Protein AF-0000000081034372 (afdb_homodimer)

Radius of gyration: 77.87 Å; Cα contacts (8 Å, |Δi|>4): 1606; chains: 2; bounding box: 88×271×177 Å

Solvent-accessible surface area (backbone atoms only — not comparable to full-atom values): 68911 Å² total; per-residue (Å²): 138,77,78,71,79,77,71,83,74,69,74,86,67,78,78,75,66,68,78,82,70,77,75,64,72,77,88,56,77,57,43,97,55,67,61,86,57,54,38,74,32,33,38,64,47,96,86,67,38,64,43,69,39,65,67,51,48,59,56,42,48,29,30,71,85,30,41,19,25,27,42,26,40,42,35,48,60,92,70,53,63,37,56,59,60,30,41,73,84,39,79,63,82,72,51,47,79,69,59,68,54,95,58,84,67,60,67,45,28,31,35,40,45,42,70,24,91,88,42,78,66,29,28,31,33,36,35,46,45,35,44,58,58,88,48,93,42,71,68,48,42,52,50,47,49,52,54,48,37,51,49,58,71,66,22,15,18,39,35,42,45,44,71,38,70,91,44,70,68,58,56,57,62,50,42,44,59,58,45,33,63,66,38,29,48,73,71,69,52,90,84,59,74,75,85,67,64,78,61,45,77,65,35,26,26,38,34,40,33,21,33,58,36,83,75,85,70,95,55,55,54,46,55,50,52,52,48,54,47,56,69,56,30,56,79,94,43,33,59,52,49,53,46,48,47,47,41,25,72,46,68,44,42,45,69,23,40,51,50,50,91,54,73,86,51,59,61,48,54,76,76,49,58,72,83,74,36,32,64,65,16,52,52,39,50,50,51,49,48,50,47,37,70,71,70,53,50,41,62,28,55,48,50,42,80,88,65,50,73,42,74,28,28,60,48,54,44,50,52,40,48,47,44,38,40,51,26,48,62,72,70,43,57,33,32,58,52,57,35,42,53,49,48,52,53,48,52,50,51,40,29,46,55,54,10,52,50,46,16,53,53,42,30,47,60,60,52,65,74,61,71,79,21,51,43,56,71,60,46,47,52,23,48,46,53,11,50,44,44,18,50,50,42,28,50,42,43,31,45,74,72,69,35,34,84,50,40,64,71,50,45,58,61,48,42,52,52,51,46,52,52,51,50,50,53,50,51,51,34,42,52,45,2,39,51,48,27,48,52,51,49,53,54,48,44,49,70,59,52,56,60,68,70,74,31,62,36,71,64,16,38,50,55,47,54,52,36,49,51,50,48,56,50,56,56,62,67,54,79,69,31,27,72,30,33,60,59,40,50,51,50,46,38,63,71,50,49,50,60,49,50,54,54,23,44,54,45,17,55,52,46,45,52,49,52,52,51,50,52,52,49,51,55,52,53,50,50,51,49,48,38,51,50,35,39,52,53,44,49,53,57,46,51,53,51,52,50,54,50,51,54,53,47,52,52,50,52,52,50,49,52,54,51,50,52,50,53,51,51,53,50,52,53,53,49,51,54,52,53,52,53,48,53,52,56,55,50,53,50,49,52,50,52,49,48,53,47,45,52,45,42,49,50,37,39,55,48,36,56,57,50,36,88,70,67,72,98,93,91,89,82,84,90,96,89,96,101,91,86,99,70,89,38,112,76,138,79,76,69,78,77,72,84,75,72,75,87,69,80,76,76,66,69,77,82,70,78,76,64,72,78,89,57,75,57,43,96,56,66,59,86,58,54,38,74,33,34,39,64,47,97,86,68,38,64,42,70,40,64,68,50,48,59,55,40,48,30,29,69,84,30,41,19,27,26,40,26,41,42,35,47,62,92,71,53,62,37,57,59,60,29,42,74,84,39,78,62,80,72,52,49,78,70,59,67,56,94,56,84,67,60,68,43,28,30,36,38,46,44,71,25,92,86,42,78,68,29,30,32,35,38,34,46,44,33,45,58,58,88,46,90,41,71,68,48,41,52,50,47,46,51,53,48,39,51,48,58,70,67,22,16,18,38,34,42,44,44,71,37,71,92,43,70,68,59,57,56,61,50,42,45,58,59,46,32,64,69,36,31,46,73,73,70,50,90,84,59,74,74,84,67,64,78,59,45,78,65,34,26,25,36,35,41,33,23,33,56,37,82,75,85,70,93,56,56,52,48,55,49,51,53,49,55,46,56,70,54,28,71,66,94,44,32,61,51,48,53,46,48,46,47,42,25,71,44,68,43,43,45,69,23,41,51,50,52,91,54,71,84,49,57,61,48,52,74,77,48,56,72,84,74,38,31,64,64,18,53,51,39,49,51,50,49,49,51,46,37,70,72,72,53,52,40,62,29,56,50,51,42,77,90,64,50,74,42,75,29,29,59,49,54,44,48,52,42,49,47,44,38,39,52,26,47,64,70,70,43,57,32,34,58,52,58,35,44,53,51,47,51,52,46,50,51,51,41,29,46,55,54,10,50,50,46,15,52,54,42,31,48,60,62,52,65,76,61,73,78,22,51,43,54,68,59,47,48,52,23,48,47,50,11,50,43,45,17,50,50,43,28,49,42,42,32,45,76,70,68,35,34,83,50,41,62,73,52,44,59,61,50,42,53,52,50,46,52,52,51,51,49,51,50,52,51,33,42,52,43,2,39,52,48,26,49,51,49,49,53,54,48,46,49,69,59,52,57,61,70,68,74,30,64,36,69,64,16,39,49,55,46,54,50,36,51,53,49,47,53,50,57,56,62,67,54,80,69,29,28,72,29,33,60,59,40,50,51,51,45,38,64,72,49,48,50,59,51,51,54,54,24,44,52,44,16,55,53,44,44,52,48,51,52,52,52,51,52,49,50,54,52,52,49,51,51,51,46,39,50,51,34,40,51,53,45,50,52,54,49,52,53,51,51,51,54,50,52,54,54,48,51,52,51,52,52,50,49,52,53,52,50,52,50,52,51,52,54,51,49,53,54,50,52,54,54,52,52,54,47,52,53,56,52,52,54,48,51,53,52,50,50,50,51,48,52,52,44,45,48,45,43,51,50,43,43,52,84,35,75,83,95,80,85,92,89,92,91,72,88,78,88,80,87,90,83,79,63,80,88,87,84,134

Structure (mmCIF, N/CA/C/O backbone):
data_AF-0000000081034372-model_v1
#
loop_
_entity.id
_entity.type
_entity.pdbx_description
1 polymer 'Guanylate-binding protein 5-like isoform X1'
#
loop_
_atom_site.group_PDB
_atom_site.id
_atom_site.type_symbol
_atom_site.label_atom_id
_atom_site.label_alt_id
_atom_site.label_comp_id
_atom_site.label_asym_id
_atom_site.label_entity_id
_atom_site.label_seq_id
_atom_site.pdbx_PDB_ins_code
_atom_site.Cartn_x
_atom_site.Cartn_y
_atom_site.Cartn_z
_atom_site.occupancy
_atom_site.B_iso_or_equiv
_atom_site.auth_seq_id
_atom_site.auth_comp_id
_atom_site.auth_asym_id
_atom_site.auth_atom_id
_atom_site.pdbx_PDB_model_num
ATOM 1 N N . MET A 1 1 ? -43.062 -15.898 -23.016 1 20.08 1 MET A N 1
ATOM 2 C CA . MET A 1 1 ? -41.844 -15.211 -22.562 1 20.08 1 MET A CA 1
ATOM 3 C C . MET A 1 1 ? -41.312 -15.859 -21.297 1 20.08 1 MET A C 1
ATOM 5 O O . MET A 1 1 ? -41.688 -15.492 -20.188 1 20.08 1 MET A O 1
ATOM 9 N N . GLY A 1 2 ? -41.219 -16.984 -21.047 1 19.23 2 GLY A N 1
ATOM 10 C CA . GLY A 1 2 ? -41.375 -17.938 -19.984 1 19.23 2 GLY A CA 1
ATOM 11 C C . GLY A 1 2 ? -40.219 -17.969 -19.016 1 19.23 2 GLY A C 1
ATOM 12 O O . GLY A 1 2 ? -39.094 -17.578 -19.344 1 19.23 2 GLY A O 1
ATOM 13 N N . ARG A 1 3 ? -40.5 -17.938 -17.609 1 20.59 3 ARG A N 1
ATOM 14 C CA . ARG A 1 3 ? -39.938 -17.812 -16.281 1 20.59 3 ARG A CA 1
ATOM 15 C C . ARG A 1 3 ? -38.812 -18.859 -16.078 1 20.59 3 ARG A C 1
ATOM 17 O O . ARG A 1 3 ? -39.062 -20.062 -16.141 1 20.59 3 ARG A O 1
ATOM 24 N N . VAL A 1 4 ? -37.781 -18.578 -16.656 1 23.23 4 VAL A N 1
ATOM 25 C CA . VAL A 1 4 ? -36.781 -19.641 -16.719 1 23.23 4 VAL A CA 1
ATOM 26 C C . VAL A 1 4 ? -36.594 -20.266 -15.328 1 23.23 4 VAL A C 1
ATOM 28 O O . VAL A 1 4 ? -36.688 -19.578 -14.312 1 23.23 4 VAL A O 1
ATOM 31 N N . PRO A 1 5 ? -36.844 -21.438 -15.164 1 22.84 5 PRO A N 1
ATOM 32 C CA . PRO A 1 5 ? -37.031 -22.125 -13.891 1 22.84 5 PRO A CA 1
ATOM 33 C C . PRO A 1 5 ? -35.906 -21.828 -12.891 1 22.84 5 PRO A C 1
ATOM 35 O O . PRO A 1 5 ? -34.812 -21.469 -13.289 1 22.84 5 PRO A O 1
ATOM 38 N N . SER A 1 6 ? -36.219 -21.375 -11.688 1 19.83 6 SER A N 1
ATOM 39 C CA . SER A 1 6 ? -35.688 -20.781 -10.461 1 19.83 6 SER A CA 1
ATOM 40 C C . SER A 1 6 ? -34.562 -21.625 -9.883 1 19.83 6 SER A C 1
ATOM 42 O O . SER A 1 6 ? -34.719 -22.844 -9.68 1 19.83 6 SER A O 1
ATOM 44 N N . ARG A 1 7 ? -33.344 -21.469 -10.266 1 24.92 7 ARG A N 1
ATOM 45 C CA . ARG A 1 7 ? -32.188 -22.312 -9.984 1 24.92 7 ARG A CA 1
ATOM 46 C C . ARG A 1 7 ? -32.188 -22.766 -8.531 1 24.92 7 ARG A C 1
ATOM 48 O O . ARG A 1 7 ? -32.781 -22.125 -7.664 1 24.92 7 ARG A O 1
ATOM 55 N N . CYS A 1 8 ? -31.922 -23.953 -8.242 1 22.92 8 CYS A N 1
ATOM 56 C CA . CYS A 1 8 ? -32.156 -24.703 -7.012 1 22.92 8 CYS A CA 1
ATOM 57 C C . CYS A 1 8 ? -31.625 -23.938 -5.805 1 22.92 8 CYS A C 1
ATOM 59 O O . CYS A 1 8 ? -30.547 -23.344 -5.863 1 22.92 8 CYS A O 1
ATOM 61 N N . SER A 1 9 ? -32.375 -23.344 -4.906 1 22.89 9 SER A N 1
ATOM 62 C CA . SER A 1 9 ? -32.375 -22.578 -3.658 1 22.89 9 SER A CA 1
ATOM 63 C C . SER A 1 9 ? -31.516 -23.25 -2.604 1 22.89 9 SER A C 1
ATOM 65 O O . SER A 1 9 ? -31.969 -24.156 -1.9 1 22.89 9 SER A O 1
ATOM 67 N N . CYS A 1 10 ? -30.375 -23.844 -2.908 1 26.22 10 CYS A N 1
ATOM 68 C CA . CYS A 1 10 ? -29.844 -24.484 -1.714 1 26.22 10 CYS A CA 1
ATOM 69 C C . CYS A 1 10 ? -29.922 -23.562 -0.512 1 26.22 10 CYS A C 1
ATOM 71 O O . CYS A 1 10 ? -29.719 -22.344 -0.648 1 26.22 10 CYS A O 1
ATOM 73 N N . PRO A 1 11 ? -30.562 -23.828 0.553 1 25.7 11 PRO A N 1
ATOM 74 C CA . PRO A 1 11 ? -30.828 -22.875 1.634 1 25.7 11 PRO A CA 1
ATOM 75 C C . PRO A 1 11 ? -29.594 -22.062 2.02 1 25.7 11 PRO A C 1
ATOM 77 O O . PRO A 1 11 ? -28.469 -22.484 1.765 1 25.7 11 PRO A O 1
ATOM 80 N N . ARG A 1 12 ? -29.656 -20.812 2.275 1 28.42 12 ARG A N 1
ATOM 81 C CA . ARG A 1 12 ? -28.75 -19.75 2.674 1 28.42 12 ARG A CA 1
ATOM 82 C C . ARG A 1 12 ? -27.906 -20.172 3.873 1 28.42 12 ARG A C 1
ATOM 84 O O . ARG A 1 12 ? -28.344 -20.062 5.02 1 28.42 12 ARG A O 1
ATOM 91 N N . GLY A 1 13 ? -27.391 -21.406 3.959 1 26.64 13 GLY A N 1
ATOM 92 C CA . GLY A 1 13 ? -26.766 -21.984 5.141 1 26.64 13 GLY A CA 1
ATOM 93 C C . GLY A 1 13 ? -25.891 -21.016 5.902 1 26.64 13 GLY A C 1
ATOM 94 O O . GLY A 1 13 ? -25.5 -19.984 5.363 1 26.64 13 GLY A O 1
ATOM 95 N N . GLY A 1 14 ? -25.938 -21 7.34 1 28.94 14 GLY A N 1
ATOM 96 C CA . GLY A 1 14 ? -25.281 -20.156 8.32 1 28.94 14 GLY A CA 1
ATOM 97 C C . GLY A 1 14 ? -23.812 -19.891 7.996 1 28.94 14 GLY A C 1
ATOM 98 O O . GLY A 1 14 ? -23.109 -20.781 7.523 1 28.94 14 GLY A O 1
ATOM 99 N N . ILE A 1 15 ? -23.5 -18.75 7.609 1 30.97 15 ILE A N 1
ATOM 100 C CA . ILE A 1 15 ? -22.156 -18.234 7.398 1 30.97 15 ILE A CA 1
ATOM 101 C C . ILE A 1 15 ? -21.219 -18.766 8.484 1 30.97 15 ILE A C 1
ATOM 103 O O . ILE A 1 15 ? -21.359 -18.422 9.664 1 30.97 15 ILE A O 1
ATOM 107 N N . TYR A 1 16 ? -21 -20 8.531 1 31.12 16 TYR A N 1
ATOM 108 C CA . TYR A 1 16 ? -20 -20.531 9.461 1 31.12 16 TYR A CA 1
ATOM 109 C C . TYR A 1 16 ? -18.828 -19.562 9.586 1 31.12 16 TYR A C 1
ATOM 111 O O . TYR A 1 16 ? -18.188 -19.203 8.594 1 31.12 16 TYR A O 1
ATOM 119 N N . SER A 1 17 ? -18.969 -18.609 10.43 1 37 17 SER A N 1
ATOM 120 C CA . SER A 1 17 ? -17.812 -17.812 10.852 1 37 17 SER A CA 1
ATOM 121 C C . SER A 1 17 ? -16.703 -18.719 11.406 1 37 17 SER A C 1
ATOM 123 O O . SER A 1 17 ? -16.922 -19.453 12.359 1 37 17 SER A O 1
ATOM 125 N N . PRO A 1 18 ? -15.875 -19.062 10.664 1 44.81 18 PRO A N 1
ATOM 126 C CA . PRO A 1 18 ? -14.812 -19.859 11.273 1 44.81 18 PRO A CA 1
ATOM 127 C C . PRO A 1 18 ? -14.414 -19.344 12.656 1 44.81 18 PRO A C 1
ATOM 129 O O . PRO A 1 18 ? -14.57 -18.156 12.945 1 44.81 18 PRO A O 1
ATOM 132 N N . PRO A 1 19 ? -14.445 -20.109 13.617 1 47.22 19 PRO A N 1
ATOM 133 C CA . PRO A 1 19 ? -14.016 -19.688 14.945 1 47.22 19 PRO A CA 1
ATOM 134 C C . PRO A 1 19 ? -12.758 -18.828 14.914 1 47.22 19 PRO A C 1
ATOM 136 O O . PRO A 1 19 ? -11.906 -19 14.039 1 47.22 19 PRO A O 1
ATOM 139 N N . SER A 1 20 ? -12.852 -17.641 15.461 1 51.72 20 SER A N 1
ATOM 140 C CA . SER A 1 20 ? -11.781 -16.641 15.539 1 51.72 20 SER A CA 1
ATOM 141 C C . SER A 1 20 ? -10.516 -17.25 16.141 1 51.72 20 SER A C 1
ATOM 143 O O . SER A 1 20 ? -10.562 -17.844 17.219 1 51.72 20 SER A O 1
ATOM 145 N N . LEU A 1 21 ? -9.562 -17.594 15.414 1 59.47 21 LEU A N 1
ATOM 146 C CA . LEU A 1 21 ? -8.273 -18.062 15.898 1 59.47 21 LEU A CA 1
ATOM 147 C C . LEU A 1 21 ? -7.633 -17.031 16.828 1 59.47 21 LEU A C 1
ATOM 149 O O . LEU A 1 21 ? -7.93 -15.836 16.75 1 59.47 21 LEU A O 1
ATOM 153 N N . PRO A 1 22 ? -6.992 -17.453 17.875 1 59.59 22 PRO A N 1
ATOM 154 C CA . PRO A 1 22 ? -6.277 -16.531 18.766 1 59.59 22 PRO A CA 1
ATOM 155 C C . PRO A 1 22 ? -5.367 -15.57 18 1 59.59 22 PRO A C 1
ATOM 157 O O . PRO A 1 22 ? -4.961 -15.867 16.859 1 59.59 22 PRO A O 1
ATOM 160 N N . PRO A 1 23 ? -5.254 -14.43 18.531 1 60.47 23 PRO A N 1
ATOM 161 C CA . PRO A 1 23 ? -4.363 -13.469 17.875 1 60.47 23 PRO A CA 1
ATOM 162 C C . PRO A 1 23 ? -2.934 -13.984 17.734 1 60.47 23 PRO A C 1
ATOM 164 O O . PRO A 1 23 ? -2.48 -14.773 18.562 1 60.47 23 PRO A O 1
ATOM 167 N N . PRO A 1 24 ? -2.352 -13.672 16.625 1 60.91 24 PRO A N 1
ATOM 168 C CA . PRO A 1 24 ? -0.96 -14.102 16.453 1 60.91 24 PRO A CA 1
ATOM 169 C C . PRO A 1 24 ? -0.045 -13.586 17.562 1 60.91 24 PRO A C 1
ATOM 171 O O . PRO A 1 24 ? -0.289 -12.508 18.125 1 60.91 24 PRO A O 1
ATOM 174 N N . PRO A 1 25 ? 0.752 -14.453 18.062 1 55.88 25 PRO A N 1
ATOM 175 C CA . PRO A 1 25 ? 1.677 -13.992 19.094 1 55.88 25 PRO A CA 1
ATOM 176 C C . PRO A 1 25 ? 2.539 -12.812 18.641 1 55.88 25 PRO A C 1
ATOM 178 O O . PRO A 1 25 ? 2.717 -12.609 17.438 1 55.88 25 PRO A O 1
ATOM 181 N N . SER A 1 26 ? 2.811 -11.953 19.547 1 52.22 26 SER A N 1
ATOM 182 C CA . SER A 1 26 ? 3.672 -10.812 19.266 1 52.22 26 SER A CA 1
ATOM 183 C C . SER A 1 26 ? 4.973 -11.25 18.594 1 52.22 26 SER A C 1
ATOM 185 O O . SER A 1 26 ? 5.496 -12.328 18.906 1 52.22 26 SER A O 1
ATOM 187 N N . VAL A 1 27 ? 5.359 -10.711 17.453 1 51.19 27 VAL A N 1
ATOM 188 C CA . VAL A 1 27 ? 6.527 -11.031 16.641 1 51.19 27 VAL A CA 1
ATOM 189 C C . VAL A 1 27 ? 7.785 -11.016 17.5 1 51.19 27 VAL A C 1
ATOM 191 O O . VAL A 1 27 ? 8.195 -9.961 18 1 51.19 27 VAL A O 1
ATOM 194 N N . ILE A 1 28 ? 8.18 -12.125 18.203 1 50.69 28 ILE A N 1
ATOM 195 C CA . ILE A 1 28 ? 9.484 -12.227 18.828 1 50.69 28 ILE A CA 1
ATOM 196 C C . ILE A 1 28 ? 10.523 -12.672 17.812 1 50.69 28 ILE A C 1
ATOM 198 O O . ILE A 1 28 ? 10.258 -13.547 16.984 1 50.69 28 ILE A O 1
ATOM 202 N N . PRO A 1 29 ? 11.555 -11.875 17.562 1 51.88 29 PRO A N 1
ATOM 203 C CA . PRO A 1 29 ? 12.594 -12.312 16.625 1 51.88 29 PRO A CA 1
ATOM 204 C C . PRO A 1 29 ? 13.008 -13.766 16.844 1 51.88 29 PRO A C 1
ATOM 206 O O . PRO A 1 29 ? 13.094 -14.227 17.984 1 51.88 29 PRO A O 1
ATOM 209 N N . ALA A 1 30 ? 12.93 -14.617 15.836 1 52.94 30 ALA A N 1
ATOM 210 C CA . ALA A 1 30 ? 13.336 -16.016 15.859 1 52.94 30 ALA A CA 1
ATOM 211 C C . ALA A 1 30 ? 14.672 -16.188 16.562 1 52.94 30 ALA A C 1
ATOM 213 O O . ALA A 1 30 ? 15.672 -15.57 16.188 1 52.94 30 ALA A O 1
ATOM 214 N N . THR A 1 31 ? 14.758 -16.344 17.891 1 52.16 31 THR A N 1
ATOM 215 C CA . THR A 1 31 ? 15.992 -16.781 18.531 1 52.16 31 THR A CA 1
ATOM 216 C C . THR A 1 31 ? 16.312 -18.219 18.172 1 52.16 31 THR A C 1
ATOM 218 O O . THR A 1 31 ? 15.43 -18.969 17.75 1 52.16 31 THR A O 1
ATOM 221 N N . ALA A 1 32 ? 17.609 -18.625 18.016 1 56.28 32 ALA A N 1
ATOM 222 C CA . ALA A 1 32 ? 18.219 -19.938 17.797 1 56.28 32 ALA A CA 1
ATOM 223 C C . ALA A 1 32 ? 17.641 -20.984 18.75 1 56.28 32 ALA A C 1
ATOM 225 O O . ALA A 1 32 ? 18.375 -21.844 19.25 1 56.28 32 ALA A O 1
ATOM 226 N N . ALA A 1 33 ? 16.375 -20.859 19.125 1 63.19 33 ALA A N 1
ATOM 227 C CA . ALA A 1 33 ? 15.906 -21.719 20.203 1 63.19 33 ALA A CA 1
ATOM 228 C C . ALA A 1 33 ? 15.477 -23.078 19.688 1 63.19 33 ALA A C 1
ATOM 230 O O . ALA A 1 33 ? 15.117 -23.219 18.5 1 63.19 33 ALA A O 1
ATOM 231 N N . THR A 1 34 ? 15.992 -24.078 20.297 1 70.69 34 THR A N 1
ATOM 232 C CA . THR A 1 34 ? 15.602 -25.469 20.078 1 70.69 34 THR A CA 1
ATOM 233 C C . THR A 1 34 ? 14.625 -25.938 21.156 1 70.69 34 THR A C 1
ATOM 235 O O . THR A 1 34 ? 14.719 -25.5 22.312 1 70.69 34 THR A O 1
ATOM 238 N N . MET A 1 35 ? 13.586 -26.578 20.797 1 84.25 35 MET A N 1
ATOM 239 C CA . MET A 1 35 ? 12.703 -27.219 21.766 1 84.25 35 MET A CA 1
ATOM 240 C C . MET A 1 35 ? 13.414 -28.375 22.469 1 84.25 35 MET A C 1
ATOM 242 O O . MET A 1 35 ? 13.656 -29.422 21.859 1 84.25 35 MET A O 1
ATOM 246 N N . GLU A 1 36 ? 13.75 -28.234 23.688 1 81.25 36 GLU A N 1
ATOM 247 C CA . GLU A 1 36 ? 14.594 -29.188 24.422 1 81.25 36 GLU A CA 1
ATOM 248 C C . GLU A 1 36 ? 13.812 -30.438 24.781 1 81.25 36 GLU A C 1
ATOM 250 O O . GLU A 1 36 ? 14.375 -31.547 24.828 1 81.25 36 GLU A O 1
ATOM 255 N N . LYS A 1 37 ? 12.516 -30.25 25.109 1 88.44 37 LYS A N 1
ATOM 256 C CA . LYS A 1 37 ? 11.703 -31.391 25.531 1 88.44 37 LYS A CA 1
ATOM 257 C C . LYS A 1 37 ? 10.344 -31.375 24.844 1 88.44 37 LYS A C 1
ATOM 259 O O . LYS A 1 37 ? 9.852 -30.312 24.438 1 88.44 37 LYS A O 1
ATOM 264 N N . PRO A 1 38 ? 9.781 -32.625 24.781 1 92.31 38 PRO A N 1
ATOM 265 C CA . PRO A 1 38 ? 8.422 -32.656 24.25 1 92.31 38 PRO A CA 1
ATOM 266 C C . PRO A 1 38 ? 7.414 -31.938 25.125 1 92.31 38 PRO A C 1
ATOM 268 O O . PRO A 1 38 ? 7.594 -31.859 26.344 1 92.31 38 PRO A O 1
ATOM 271 N N . LEU A 1 39 ? 6.395 -31.406 24.469 1 92.25 39 LEU A N 1
ATOM 272 C CA . LEU A 1 39 ? 5.34 -30.688 25.172 1 92.25 39 LEU A CA 1
ATOM 273 C C . LEU A 1 39 ? 3.98 -31.344 24.922 1 92.25 39 LEU A C 1
ATOM 275 O O . LEU A 1 39 ? 3.771 -31.969 23.891 1 92.25 39 LEU A O 1
ATOM 279 N N . HIS A 1 40 ? 3.146 -31.141 25.969 1 92.56 40 HIS A N 1
ATOM 280 C CA . HIS A 1 40 ? 1.77 -31.594 25.797 1 92.56 40 HIS A CA 1
ATOM 281 C C . HIS A 1 40 ? 1.008 -30.688 24.828 1 92.56 40 HIS A C 1
ATOM 283 O O . HIS A 1 40 ? 0.708 -29.547 25.156 1 92.56 40 HIS A O 1
ATOM 289 N N . PHE A 1 41 ? 0.677 -31.203 23.672 1 93.75 41 PHE A N 1
ATOM 290 C CA . PHE A 1 41 ? 0.154 -30.391 22.578 1 93.75 41 PHE A CA 1
ATOM 291 C C . PHE A 1 41 ? -1.37 -30.359 22.609 1 93.75 41 PHE A C 1
ATOM 293 O O . PHE A 1 41 ? -1.973 -29.281 22.688 1 93.75 41 PHE A O 1
ATOM 300 N N . ILE A 1 42 ? -1.955 -31.484 22.562 1 93.56 42 ILE A N 1
ATOM 301 C CA . ILE A 1 42 ? -3.408 -31.594 22.625 1 93.56 42 ILE A CA 1
ATOM 302 C C . ILE A 1 42 ? -3.818 -32.469 23.812 1 93.56 42 ILE A C 1
ATOM 304 O O . ILE A 1 42 ? -3.439 -33.625 23.906 1 93.56 42 ILE A O 1
ATOM 308 N N . ARG A 1 43 ? -4.617 -31.875 24.672 1 89.88 43 ARG A N 1
ATOM 309 C CA . ARG A 1 43 ? -5.117 -32.562 25.859 1 89.88 43 ARG A CA 1
ATOM 310 C C . ARG A 1 43 ? -6.641 -32.625 25.875 1 89.88 43 ARG A C 1
ATOM 312 O O . ARG A 1 43 ? -7.289 -31.875 25.125 1 89.88 43 ARG A O 1
ATOM 319 N N . SER A 1 44 ? -7.105 -33.594 26.594 1 86.56 44 SER A N 1
ATOM 320 C CA . SER A 1 44 ? -8.547 -33.625 26.828 1 86.56 44 SER A CA 1
ATOM 321 C C . SER A 1 44 ? -8.883 -33.031 28.203 1 86.56 44 SER A C 1
ATOM 323 O O . SER A 1 44 ? -8.203 -33.312 29.188 1 86.56 44 SER A O 1
ATOM 325 N N . ASP A 1 45 ? -9.828 -32.188 28.109 1 82.69 45 ASP A N 1
ATOM 326 C CA . ASP A 1 45 ? -10.227 -31.609 29.391 1 82.69 45 ASP A CA 1
ATOM 327 C C . ASP A 1 45 ? -11.227 -32.5 30.109 1 82.69 45 ASP A C 1
ATOM 329 O O . ASP A 1 45 ? -11.484 -33.625 29.672 1 82.69 45 ASP A O 1
ATOM 333 N N . ALA A 1 46 ? -11.695 -32.031 31.234 1 78.38 46 ALA A N 1
ATOM 334 C CA . ALA A 1 46 ? -12.586 -32.812 32.094 1 78.38 46 ALA A CA 1
ATOM 335 C C . ALA A 1 46 ? -13.891 -33.125 31.391 1 78.38 46 ALA A C 1
ATOM 337 O O . ALA A 1 46 ? -14.508 -34.156 31.672 1 78.38 46 ALA A O 1
ATOM 338 N N . ASP A 1 47 ? -14.305 -32.375 30.406 1 80.12 47 ASP A N 1
ATOM 339 C CA . ASP A 1 47 ? -15.555 -32.562 29.688 1 80.12 47 ASP A CA 1
ATOM 340 C C . ASP A 1 47 ? -15.336 -33.406 28.422 1 80.12 47 ASP A C 1
ATOM 342 O O . ASP A 1 47 ? -16.266 -33.625 27.641 1 80.12 47 ASP A O 1
ATOM 346 N N . GLY A 1 48 ? -14.094 -33.812 28.25 1 78.12 48 GLY A N 1
ATOM 347 C CA . GLY A 1 48 ? -13.789 -34.625 27.094 1 78.12 48 GLY A CA 1
ATOM 348 C C . GLY A 1 48 ? -13.461 -33.812 25.859 1 78.12 48 GLY A C 1
ATOM 349 O O . GLY A 1 48 ? -13.344 -34.375 24.75 1 78.12 48 GLY A O 1
ATOM 350 N N . LYS A 1 49 ? -13.383 -32.531 26.062 1 87.12 49 LYS A N 1
ATOM 351 C CA . LYS A 1 49 ? -13.055 -31.656 24.938 1 87.12 49 LYS A CA 1
ATOM 352 C C . LYS A 1 49 ? -11.539 -31.547 24.75 1 87.12 49 LYS A C 1
ATOM 354 O O . LYS A 1 49 ? -10.789 -31.578 25.734 1 87.12 49 LYS A O 1
ATOM 359 N N . PHE A 1 50 ? -11.156 -31.469 23.484 1 90.88 50 PHE A N 1
ATOM 360 C CA . PHE A 1 50 ? -9.742 -31.312 23.188 1 90.88 50 PHE A CA 1
ATOM 361 C C . PHE A 1 50 ? -9.312 -29.859 23.344 1 90.88 50 PHE A C 1
ATOM 363 O O . PHE A 1 50 ? -10.07 -28.938 23.031 1 90.88 50 PHE A O 1
ATOM 370 N N . VAL A 1 51 ? -8.148 -29.656 23.891 1 91.38 51 VAL A N 1
ATOM 371 C CA . VAL A 1 51 ? -7.586 -28.312 24.062 1 91.38 51 VAL A CA 1
ATOM 372 C C . VAL A 1 51 ? -6.141 -28.297 23.562 1 91.38 51 VAL A C 1
ATOM 374 O O . VAL A 1 51 ? -5.336 -29.156 23.938 1 91.38 51 VAL A O 1
ATOM 377 N N . VAL A 1 52 ? -5.891 -27.359 22.656 1 92.19 52 VAL A N 1
ATOM 378 C CA . VAL A 1 52 ? -4.512 -27.156 22.234 1 92.19 52 VAL A CA 1
ATOM 379 C C . VAL A 1 52 ? -3.785 -26.266 23.234 1 92.19 52 VAL A C 1
ATOM 381 O O . VAL A 1 52 ? -4.273 -25.188 23.594 1 92.19 52 VAL A O 1
ATOM 384 N N . ASP A 1 53 ? -2.699 -26.703 2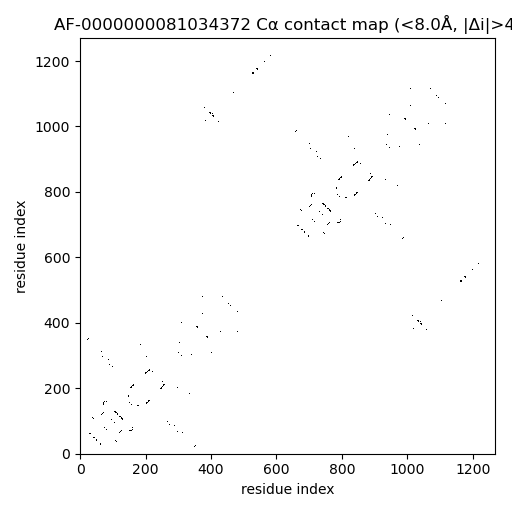3.688 1 89.81 53 ASP A N 1
ATOM 385 C CA . ASP A 1 53 ? -1.929 -25.953 24.672 1 89.81 53 ASP A CA 1
ATOM 386 C C . ASP A 1 53 ? -1.269 -24.719 24.031 1 89.81 53 ASP A C 1
ATOM 388 O O . ASP A 1 53 ? -0.432 -24.859 23.141 1 89.81 53 ASP A O 1
ATOM 392 N N . GLU A 1 54 ? -1.477 -23.609 24.578 1 84.5 54 GLU A N 1
ATOM 393 C CA . GLU A 1 54 ? -0.992 -22.344 24.031 1 84.5 54 GLU A CA 1
ATOM 394 C C . GLU A 1 54 ? 0.519 -22.219 24.203 1 84.5 54 GLU A C 1
ATOM 396 O O . GLU A 1 54 ? 1.179 -21.516 23.438 1 84.5 54 GLU A O 1
ATOM 401 N N . SER A 1 55 ? 1.015 -22.891 25.203 1 84.94 55 SER A N 1
ATOM 402 C CA . SER A 1 55 ? 2.451 -22.828 25.453 1 84.94 55 SER A CA 1
ATOM 403 C C . SER A 1 55 ? 3.242 -23.406 24.281 1 84.94 55 SER A C 1
ATOM 405 O O . SER A 1 55 ? 4.379 -23 24.031 1 84.94 55 SER A O 1
ATOM 407 N N . VAL A 1 56 ? 2.613 -24.312 23.594 1 87.94 56 VAL A N 1
ATOM 408 C CA . VAL A 1 56 ? 3.275 -24.922 22.453 1 87.94 56 VAL A CA 1
ATOM 409 C C . VAL A 1 56 ? 3.459 -23.891 21.344 1 87.94 56 VAL A C 1
ATOM 411 O O . VAL A 1 56 ? 4.527 -23.812 20.734 1 87.94 56 VAL A O 1
ATOM 414 N N . ALA A 1 57 ? 2.441 -23.109 21.141 1 83.5 57 ALA A N 1
ATOM 415 C CA . ALA A 1 57 ? 2.504 -22.078 20.109 1 83.5 57 ALA A CA 1
ATOM 416 C C . ALA A 1 57 ? 3.594 -21.062 20.422 1 83.5 57 ALA A C 1
ATOM 418 O O . ALA A 1 57 ? 4.332 -20.641 19.531 1 83.5 57 ALA A O 1
ATOM 419 N N . THR A 1 58 ? 3.688 -20.734 21.656 1 82.12 58 THR A N 1
ATOM 420 C CA . THR A 1 58 ? 4.672 -19.75 22.094 1 82.12 58 THR A CA 1
ATOM 421 C C . THR A 1 58 ? 6.09 -20.25 21.859 1 82.12 58 THR A C 1
ATOM 423 O O . THR A 1 58 ? 6.961 -19.5 21.422 1 82.12 58 THR A O 1
ATOM 426 N N . GLN A 1 59 ? 6.25 -21.5 22.156 1 84.38 59 GLN A N 1
ATOM 427 C CA . GLN A 1 59 ? 7.574 -22.094 21.984 1 84.38 59 GLN A CA 1
ATOM 428 C C . GLN A 1 59 ? 7.914 -22.25 20.5 1 84.38 59 GLN A C 1
ATOM 430 O O . GLN A 1 59 ? 9.062 -22.031 20.094 1 84.38 59 GLN A O 1
ATOM 435 N N . LEU A 1 60 ? 6.934 -22.594 19.766 1 85.69 60 LEU A N 1
ATOM 436 C CA . LEU A 1 60 ? 7.156 -22.797 18.328 1 85.69 60 LEU A CA 1
ATOM 437 C C . LEU A 1 60 ? 7.422 -21.469 17.641 1 85.69 60 LEU A C 1
ATOM 439 O O . LEU A 1 60 ? 8.117 -21.422 16.625 1 85.69 60 LEU A O 1
ATOM 443 N N . ALA A 1 61 ? 6.848 -20.422 18.172 1 76.56 61 ALA A N 1
ATOM 444 C CA . ALA A 1 61 ? 7.035 -19.078 17.609 1 76.56 61 ALA A CA 1
ATOM 445 C C . ALA A 1 61 ? 8.492 -18.641 17.719 1 76.56 61 ALA A C 1
ATOM 447 O O . ALA A 1 61 ? 8.938 -17.766 16.969 1 76.56 61 ALA A O 1
ATOM 448 N N . LEU A 1 62 ? 9.18 -19.266 18.641 1 76.5 62 LEU A N 1
ATOM 449 C CA . LEU A 1 62 ? 10.57 -18.906 18.859 1 76.5 62 LEU A CA 1
ATOM 450 C C . LEU A 1 62 ? 11.492 -19.641 17.891 1 76.5 62 LEU A C 1
ATOM 452 O O . LEU A 1 62 ? 12.672 -19.297 17.766 1 76.5 62 LEU A O 1
ATOM 456 N N . LEU A 1 63 ? 10.922 -20.562 17.188 1 76.44 63 LEU A N 1
ATOM 457 C CA . LEU A 1 63 ? 11.719 -21.344 16.25 1 76.44 63 LEU A CA 1
ATOM 458 C C . LEU A 1 63 ? 11.82 -20.656 14.898 1 76.44 63 LEU A C 1
ATOM 460 O O . LEU A 1 63 ? 10.938 -19.891 14.523 1 76.44 63 LEU A O 1
ATOM 464 N N . PRO A 1 64 ? 13.016 -20.875 14.195 1 75 64 PRO A N 1
ATOM 465 C CA . PRO A 1 64 ? 13.125 -20.297 12.852 1 75 64 PRO A CA 1
ATOM 466 C C . PRO A 1 64 ? 11.992 -20.75 11.93 1 75 64 PRO A C 1
ATOM 468 O O . PRO A 1 64 ? 11.477 -21.859 12.07 1 75 64 PRO A O 1
ATOM 471 N N . GLU A 1 65 ? 11.711 -19.891 11.047 1 76.44 65 GLU A N 1
ATOM 472 C CA . GLU A 1 65 ? 10.633 -20.203 10.109 1 76.44 65 GLU A CA 1
ATOM 473 C C . GLU A 1 65 ? 11.094 -21.188 9.047 1 76.44 65 GLU A C 1
ATOM 475 O O . GLU A 1 65 ? 12.281 -21.25 8.719 1 76.44 65 GLU A O 1
ATOM 480 N N . GLY A 1 66 ? 10.258 -22.062 8.648 1 85.12 66 GLY A N 1
ATOM 481 C CA . GLY A 1 66 ? 10.469 -23.078 7.629 1 85.12 66 GLY A CA 1
ATOM 482 C C . GLY A 1 66 ? 9.32 -24.062 7.512 1 85.12 66 GLY A C 1
ATOM 483 O O . GLY A 1 66 ? 8.445 -24.094 8.375 1 85.12 66 GLY A O 1
ATOM 484 N N . PRO A 1 67 ? 9.398 -24.781 6.43 1 91.69 67 PRO A N 1
ATOM 485 C CA . PRO A 1 67 ? 8.32 -25.766 6.266 1 91.69 67 PRO A CA 1
ATOM 486 C C . PRO A 1 67 ? 8.32 -26.844 7.355 1 91.69 67 PRO A C 1
ATOM 488 O O . PRO A 1 67 ? 9.391 -27.328 7.73 1 91.69 67 PRO A O 1
ATOM 491 N N . ALA A 1 68 ? 7.223 -27.125 7.871 1 93.69 68 ALA A N 1
ATOM 492 C CA . ALA A 1 68 ? 7.074 -28.141 8.906 1 93.69 68 ALA A CA 1
ATOM 493 C C . ALA A 1 68 ? 6.855 -29.531 8.289 1 93.69 68 ALA A C 1
ATOM 495 O O . ALA A 1 68 ? 5.918 -29.719 7.512 1 93.69 68 ALA A O 1
ATOM 496 N N . GLU A 1 69 ? 7.711 -30.406 8.555 1 95.31 69 GLU A N 1
ATOM 497 C CA . GLU A 1 69 ? 7.512 -31.812 8.242 1 95.31 69 GLU A CA 1
ATOM 498 C C . GLU A 1 69 ? 7.035 -32.594 9.461 1 95.31 69 GLU A C 1
ATOM 500 O O . GLU A 1 69 ? 7.785 -32.781 10.422 1 95.31 69 GLU A O 1
ATOM 505 N N . VAL A 1 70 ? 5.824 -33.094 9.414 1 96 70 VAL A N 1
ATOM 506 C CA . VAL A 1 70 ? 5.16 -33.594 10.609 1 96 70 VAL A CA 1
ATOM 507 C C . VAL A 1 70 ? 5.102 -35.125 10.547 1 96 70 VAL A C 1
ATOM 509 O O . VAL A 1 70 ? 4.469 -35.688 9.656 1 96 70 VAL A O 1
ATOM 512 N N . VAL A 1 71 ? 5.703 -35.781 11.484 1 96.75 71 VAL A N 1
ATOM 513 C CA . VAL A 1 71 ? 5.668 -37.219 11.633 1 96.75 71 VAL A CA 1
ATOM 514 C C . VAL A 1 71 ? 4.879 -37.594 12.883 1 96.75 71 VAL A C 1
ATOM 516 O O . VAL A 1 71 ? 5.223 -37.156 13.992 1 96.75 71 VAL A O 1
ATOM 519 N N . ALA A 1 72 ? 3.875 -38.312 12.695 1 95.38 72 ALA A N 1
ATOM 520 C CA . ALA A 1 72 ? 3.062 -38.781 13.82 1 95.38 72 ALA A CA 1
ATOM 521 C C . ALA A 1 72 ? 3.121 -40.281 13.961 1 95.38 72 ALA A C 1
ATOM 523 O O . ALA A 1 72 ? 3.195 -41 12.961 1 95.38 72 ALA A O 1
ATOM 524 N N . ILE A 1 73 ? 3.1 -40.75 15.18 1 94.62 73 ILE A N 1
ATOM 525 C CA . ILE A 1 73 ? 3.086 -42.188 15.414 1 94.62 73 ILE A CA 1
ATOM 526 C C . ILE A 1 73 ? 1.789 -42.594 16.109 1 94.62 73 ILE A C 1
ATOM 528 O O . ILE A 1 73 ? 1.35 -41.938 17.047 1 94.62 73 ILE A O 1
ATOM 532 N N . ILE A 1 74 ? 1.165 -43.594 15.602 1 90.19 74 ILE A N 1
ATOM 533 C CA . ILE A 1 74 ? -0.065 -44.125 16.172 1 90.19 74 ILE A CA 1
ATOM 534 C C . ILE A 1 74 ? 0.063 -45.625 16.359 1 90.19 74 ILE A C 1
ATOM 536 O O . ILE A 1 74 ? 0.939 -46.25 15.766 1 90.19 74 ILE A O 1
ATOM 540 N N . GLY A 1 75 ? -0.812 -46.219 17.219 1 88.25 75 GLY A N 1
ATOM 541 C CA . GLY A 1 75 ? -0.802 -47.625 17.531 1 88.25 75 GLY A CA 1
ATOM 542 C C . GLY A 1 75 ? -1.26 -47.938 18.938 1 88.25 75 GLY A C 1
ATOM 543 O O . GLY A 1 75 ? -1.637 -47.031 19.688 1 88.25 75 GLY A O 1
ATOM 544 N N . SER A 1 76 ? -1.159 -49.188 19.219 1 84.19 76 SER A N 1
ATOM 545 C CA . SER A 1 76 ? -1.62 -49.625 20.516 1 84.19 76 SER A CA 1
ATOM 546 C C . SER A 1 76 ? -0.683 -49.156 21.625 1 84.19 76 SER A C 1
ATOM 548 O O . SER A 1 76 ? 0.488 -48.875 21.375 1 84.19 76 SER A O 1
ATOM 550 N N . SER A 1 77 ? -1.235 -49.125 22.875 1 82.06 77 SER A N 1
ATOM 551 C CA . SER A 1 77 ? -0.455 -48.656 24.031 1 82.06 77 SER A CA 1
ATOM 552 C C . SER A 1 77 ? 0.63 -49.656 24.391 1 82.06 77 SER A C 1
ATOM 554 O O . SER A 1 77 ? 0.454 -50.875 24.203 1 82.06 77 SER A O 1
ATOM 556 N N . ARG A 1 78 ? 1.725 -49.125 24.812 1 79.19 78 ARG A N 1
ATOM 557 C CA . ARG A 1 78 ? 2.83 -49.906 25.375 1 79.19 78 ARG A CA 1
ATOM 558 C C . ARG A 1 78 ? 3.488 -50.781 24.312 1 79.19 78 ARG A C 1
ATOM 560 O O . ARG A 1 78 ? 3.807 -51.938 24.562 1 79.19 78 ARG A O 1
ATOM 567 N N . THR A 1 79 ? 3.576 -50.25 23.156 1 83.94 79 THR A N 1
ATOM 568 C CA . THR A 1 79 ? 4.219 -51 22.078 1 83.94 79 THR A CA 1
ATOM 569 C C . THR A 1 79 ? 5.512 -50.312 21.641 1 83.94 79 THR A C 1
ATOM 571 O O . THR A 1 79 ? 6.078 -50.625 20.609 1 83.94 79 THR A O 1
ATOM 574 N N . GLY A 1 80 ? 5.934 -49.25 22.422 1 86.31 80 GLY A N 1
ATOM 575 C CA . GLY A 1 80 ? 7.223 -48.625 22.188 1 86.31 80 GLY A CA 1
ATOM 576 C C . GLY A 1 80 ? 7.141 -47.438 21.234 1 86.31 80 GLY A C 1
ATOM 577 O O . GLY A 1 80 ? 8.141 -47.062 20.641 1 86.31 80 GLY A O 1
ATOM 578 N N . LYS A 1 81 ? 6.035 -46.875 21.047 1 91.38 81 LYS A N 1
ATOM 579 C CA . LYS A 1 81 ? 5.828 -45.75 20.141 1 91.38 81 LYS A CA 1
ATOM 580 C C . LYS A 1 81 ? 6.719 -44.594 20.516 1 91.38 81 LYS A C 1
ATOM 582 O O . LYS A 1 81 ? 7.453 -44.062 19.688 1 91.38 81 LYS A O 1
ATOM 587 N N . SER A 1 82 ? 6.703 -44.156 21.781 1 91.5 82 SER A N 1
ATOM 588 C CA . SER A 1 82 ? 7.41 -42.969 22.25 1 91.5 82 SER A CA 1
ATOM 589 C C . SER A 1 82 ? 8.922 -43.156 22.125 1 91.5 82 SER A C 1
ATOM 591 O O . SER A 1 82 ? 9.625 -42.219 21.75 1 91.5 82 SER A O 1
ATOM 593 N N . TYR A 1 83 ? 9.312 -44.344 22.406 1 89.38 83 TYR A N 1
ATOM 594 C CA . TYR A 1 83 ? 10.742 -44.594 22.328 1 89.38 83 TYR A CA 1
ATOM 595 C C . TYR A 1 83 ? 11.234 -44.5 20.875 1 89.38 83 TYR A C 1
ATOM 597 O O . TYR A 1 83 ? 12.25 -43.844 20.609 1 89.38 83 TYR A O 1
ATOM 605 N N . LEU A 1 84 ? 10.547 -45.156 20.047 1 92.19 84 LEU A N 1
ATOM 606 C CA . LEU A 1 84 ? 10.93 -45.156 18.625 1 92.19 84 LEU A CA 1
ATOM 607 C C . LEU A 1 84 ? 10.914 -43.75 18.062 1 92.19 84 LEU A C 1
ATOM 609 O O . LEU A 1 84 ? 11.844 -43.344 17.359 1 92.19 84 LEU A O 1
ATOM 613 N N . LEU A 1 85 ? 9.875 -43.031 18.328 1 94.75 85 LEU A N 1
ATOM 614 C CA . LEU A 1 85 ? 9.711 -41.688 17.797 1 94.75 85 LEU A CA 1
ATOM 615 C C . LEU A 1 85 ? 10.828 -40.75 18.297 1 94.75 85 LEU A C 1
ATOM 617 O O . LEU A 1 85 ? 11.289 -39.875 17.562 1 94.75 85 LEU A O 1
ATOM 621 N N . SER A 1 86 ? 11.289 -40.906 19.5 1 92.88 86 SER A N 1
ATOM 622 C CA . SER A 1 86 ? 12.344 -40.094 20.078 1 92.88 86 SER A CA 1
ATOM 623 C C . SER A 1 86 ? 13.656 -40.25 19.328 1 92.88 86 SER A C 1
ATOM 625 O O . SER A 1 86 ? 14.508 -39.344 19.359 1 92.88 86 SER A O 1
ATOM 627 N N . ARG A 1 87 ? 13.805 -41.312 18.656 1 93 87 ARG A N 1
ATOM 628 C CA . ARG A 1 87 ? 15.07 -41.625 18.016 1 93 87 ARG A CA 1
ATOM 629 C C . ARG A 1 87 ? 15.242 -40.812 16.734 1 93 87 ARG A C 1
ATOM 631 O O . ARG A 1 87 ? 16.344 -40.75 16.172 1 93 87 ARG A O 1
ATOM 638 N N . PHE A 1 88 ? 14.258 -40.219 16.297 1 95.19 88 PHE A N 1
ATOM 639 C CA . PHE A 1 88 ? 14.359 -39.375 15.117 1 95.19 88 PHE A CA 1
ATOM 640 C C . PHE A 1 88 ? 15.344 -38.219 15.352 1 95.19 88 PHE A C 1
ATOM 642 O O . PHE A 1 88 ? 15.906 -37.688 14.406 1 95.19 88 PHE A O 1
ATOM 649 N N . PHE A 1 89 ? 15.531 -37.781 16.578 1 92.25 89 PHE A N 1
ATOM 650 C CA . PHE A 1 89 ? 16.469 -36.719 16.906 1 92.25 89 PHE A CA 1
ATOM 651 C C . PHE A 1 89 ? 17.75 -37.281 17.516 1 92.25 89 PHE A C 1
ATOM 653 O O . PHE A 1 89 ? 18.516 -36.562 18.156 1 92.25 89 PHE A O 1
ATOM 660 N N . GLY A 1 90 ? 17.906 -38.594 17.359 1 88.25 90 GLY A N 1
ATOM 661 C CA . GLY A 1 90 ? 19.141 -39.219 17.797 1 88.25 90 GLY A CA 1
ATOM 662 C C . GLY A 1 90 ? 18.938 -40.281 18.875 1 88.25 90 GLY A C 1
ATOM 663 O O . GLY A 1 90 ? 17.812 -40.438 19.359 1 88.25 90 GLY A O 1
ATOM 664 N N . TRP A 1 91 ? 19.922 -40.938 19.141 1 86.56 91 TRP A N 1
ATOM 665 C CA . TRP A 1 91 ? 19.859 -42.094 20.047 1 86.56 91 TRP A CA 1
ATOM 666 C C . TRP A 1 91 ? 20.328 -41.719 21.438 1 86.56 91 TRP A C 1
ATOM 668 O O . TRP A 1 91 ? 20.562 -42.562 22.281 1 86.56 91 TRP A O 1
ATOM 678 N N . GLY A 1 92 ? 20.438 -40.406 21.688 1 77.69 92 GLY A N 1
ATOM 679 C CA . GLY A 1 92 ? 20.812 -39.938 23.016 1 77.69 92 GLY A CA 1
ATOM 680 C C . GLY A 1 92 ? 19.688 -40.031 24.031 1 77.69 92 GLY A C 1
ATOM 681 O O . GLY A 1 92 ? 18.594 -40.5 23.703 1 77.69 92 GLY A O 1
ATOM 682 N N . LYS A 1 93 ? 20.047 -39.594 25.25 1 74.69 93 LYS A N 1
ATOM 683 C CA . LYS A 1 93 ? 19.047 -39.562 26.312 1 74.69 93 LYS A CA 1
ATOM 684 C C . LYS A 1 93 ? 18.047 -38.406 26.109 1 74.69 93 LYS A C 1
ATOM 686 O O . LYS A 1 93 ? 18.406 -37.375 25.531 1 74.69 93 LYS A O 1
ATOM 691 N N . GLY A 1 94 ? 16.859 -38.812 26.406 1 76.5 94 GLY A N 1
ATOM 692 C CA . GLY A 1 94 ? 15.836 -37.781 26.312 1 76.5 94 GLY A CA 1
ATOM 693 C C . GLY A 1 94 ? 14.789 -38.062 25.25 1 76.5 94 GLY A C 1
ATOM 694 O O . GLY A 1 94 ? 14.82 -39.125 24.609 1 76.5 94 GLY A O 1
ATOM 695 N N . GLY A 1 95 ? 13.711 -37.156 25.172 1 86.25 95 GLY A N 1
ATOM 696 C CA . GLY A 1 95 ? 12.602 -37.281 24.234 1 86.25 95 GLY A CA 1
ATOM 697 C C . GLY A 1 95 ? 11.266 -37.5 24.938 1 86.25 95 GLY A C 1
ATOM 698 O O . GLY A 1 95 ? 11.016 -36.938 26 1 86.25 95 GLY A O 1
ATOM 699 N N . PHE A 1 96 ? 10.523 -38.281 24.156 1 88.94 96 PHE A N 1
ATOM 700 C CA . PHE A 1 96 ? 9.195 -38.531 24.703 1 88.94 96 PHE A CA 1
ATOM 701 C C . PHE A 1 96 ? 9.289 -39.531 25.875 1 88.94 96 PHE A C 1
ATOM 703 O O . PHE A 1 96 ? 10.094 -40.438 25.844 1 88.94 96 PHE A O 1
ATOM 710 N N . GLU A 1 97 ? 8.562 -39.219 26.922 1 77.69 97 GLU A N 1
ATOM 711 C CA . GLU A 1 97 ? 8.586 -40.062 28.109 1 77.69 97 GLU A CA 1
ATOM 712 C C . GLU A 1 97 ? 7.973 -41.438 27.828 1 77.69 97 GLU A C 1
ATOM 714 O O . GLU A 1 97 ? 6.973 -41.531 27.125 1 77.69 97 GLU A O 1
ATOM 719 N N . THR A 1 98 ? 8.773 -42.375 28.281 1 67.75 98 THR A N 1
ATOM 720 C CA . THR A 1 98 ? 8.289 -43.75 28.156 1 67.75 98 THR A CA 1
ATOM 721 C C . THR A 1 98 ? 7.836 -44.281 29.516 1 67.75 98 THR A C 1
ATOM 723 O O . THR A 1 98 ? 8.352 -43.875 30.547 1 67.75 98 THR A O 1
ATOM 726 N N . GLY A 1 99 ? 6.598 -44.688 29.688 1 58.5 99 GLY A N 1
ATOM 727 C CA . GLY A 1 99 ? 6.129 -45.188 30.969 1 58.5 99 GLY A CA 1
ATOM 728 C C . GLY A 1 99 ? 6.645 -46.594 31.266 1 58.5 99 GLY A C 1
ATOM 729 O O . GLY A 1 99 ? 6.664 -47.438 30.391 1 58.5 99 GLY A O 1
ATOM 730 N N . ALA A 1 100 ? 7.34 -46.75 32.406 1 55.03 100 ALA A N 1
ATOM 731 C CA . ALA A 1 100 ? 7.738 -48.062 32.875 1 55.03 100 ALA A CA 1
ATOM 732 C C . ALA A 1 100 ? 6.543 -48.812 33.469 1 55.03 100 ALA A C 1
ATOM 734 O O . ALA A 1 100 ? 6.625 -50.031 33.719 1 55.03 100 ALA A O 1
ATOM 735 N N . SER A 1 101 ? 5.441 -48.156 33.656 1 53.41 101 SER A N 1
ATOM 736 C CA . SER A 1 101 ? 4.316 -48.781 34.344 1 53.41 101 SER A CA 1
ATOM 737 C C . SER A 1 101 ? 3.174 -49.062 33.406 1 53.41 101 SER A C 1
ATOM 739 O O . SER A 1 101 ? 3.176 -48.594 32.25 1 53.41 101 SER A O 1
ATOM 741 N N . THR A 1 102 ? 2.219 -49.938 33.781 1 52.94 102 THR A N 1
ATOM 742 C CA . THR A 1 102 ? 1.038 -50.375 33.031 1 52.94 102 THR A CA 1
ATOM 743 C C . THR A 1 102 ? 0.11 -49.188 32.75 1 52.94 102 THR A C 1
ATOM 745 O O . THR A 1 102 ? -0.809 -49.281 31.938 1 52.94 102 THR A O 1
ATOM 748 N N . ARG A 1 103 ? 0.288 -48.094 33.438 1 53.91 103 ARG A N 1
ATOM 749 C CA . ARG A 1 103 ? -0.62 -46.969 33.219 1 53.91 103 ARG A CA 1
ATOM 750 C C . ARG A 1 103 ? -0.206 -46.125 32 1 53.91 103 ARG A C 1
ATOM 752 O O . ARG A 1 103 ? 0.972 -45.812 31.844 1 53.91 103 ARG A O 1
ATOM 759 N N . PRO A 1 104 ? -1.215 -45.969 31.141 1 59.31 104 PRO A N 1
ATOM 760 C CA . PRO A 1 104 ? -0.866 -45.156 29.969 1 59.31 104 PRO A CA 1
ATOM 761 C C . PRO A 1 104 ? -0.313 -43.781 30.359 1 59.31 104 PRO A C 1
ATOM 763 O O . PRO A 1 104 ? -0.891 -43.094 31.203 1 59.31 104 PRO A O 1
ATOM 766 N N . VAL A 1 105 ? 0.916 -43.5 29.953 1 59.44 105 VAL A N 1
ATOM 767 C CA . VAL A 1 105 ? 1.625 -42.281 30.328 1 59.44 105 VAL A CA 1
ATOM 768 C C . VAL A 1 105 ? 1.3 -41.156 29.328 1 59.44 105 VAL A C 1
ATOM 770 O O . VAL A 1 105 ? 1.092 -40 29.719 1 59.44 105 VAL A O 1
ATOM 773 N N . THR A 1 106 ? 1.101 -41.594 28.016 1 70.38 106 THR A N 1
ATOM 774 C CA . THR A 1 106 ? 0.872 -40.562 27.016 1 70.38 106 THR A CA 1
ATOM 775 C C . THR A 1 106 ? -0.622 -40.312 26.844 1 70.38 106 THR A C 1
ATOM 777 O O . THR A 1 106 ? -1.381 -41.219 26.5 1 70.38 106 THR A O 1
ATOM 780 N N . ARG A 1 107 ? -1.063 -39.281 27.375 1 80.25 107 ARG A N 1
ATOM 781 C CA . ARG A 1 107 ? -2.443 -38.844 27.156 1 80.25 107 ARG A CA 1
ATOM 782 C C . ARG A 1 107 ? -2.521 -37.75 26.094 1 80.25 107 ARG A C 1
ATOM 784 O O . ARG A 1 107 ? -1.677 -36.875 26.062 1 80.25 107 ARG A O 1
ATOM 791 N N . GLY A 1 108 ? -3.51 -37.969 25.188 1 89.62 108 GLY A N 1
ATOM 792 C CA . GLY A 1 108 ? -3.637 -36.969 24.125 1 89.62 108 GLY A CA 1
ATOM 793 C C . GLY A 1 108 ? -2.523 -37.062 23.109 1 89.62 108 GLY A C 1
ATOM 794 O O . GLY A 1 108 ? -2.166 -38.156 22.641 1 89.62 108 GLY A O 1
ATOM 795 N N . VAL A 1 109 ? -2.033 -35.875 22.641 1 93.06 109 VAL A N 1
ATOM 796 C CA . VAL A 1 109 ? -0.962 -35.812 21.641 1 93.06 109 VAL A CA 1
ATOM 797 C C . VAL A 1 109 ? 0.187 -34.969 22.188 1 93.06 109 VAL A C 1
ATOM 799 O O . VAL A 1 109 ? -0.03 -33.875 22.672 1 93.06 109 VAL A O 1
ATOM 802 N N . TRP A 1 110 ? 1.354 -35.5 22.141 1 93.5 110 TRP A N 1
ATOM 803 C CA . TRP A 1 110 ? 2.555 -34.781 22.531 1 93.5 110 TRP A CA 1
ATOM 804 C C . TRP A 1 110 ? 3.352 -34.344 21.297 1 93.5 110 TRP A C 1
ATOM 806 O O . TRP A 1 110 ? 3.369 -35.062 20.281 1 93.5 110 TRP A O 1
ATOM 816 N N . LEU A 1 111 ? 3.975 -33.188 21.438 1 95.19 111 LEU A N 1
ATOM 817 C CA . LEU A 1 111 ? 4.664 -32.594 20.297 1 95.19 111 LEU A CA 1
ATOM 818 C C . LEU A 1 111 ? 6.113 -32.281 20.641 1 95.19 111 LEU A C 1
ATOM 820 O O . LEU A 1 111 ? 6.391 -31.766 21.734 1 95.19 111 LEU A O 1
ATOM 824 N N . TRP A 1 112 ? 7.051 -32.625 19.797 1 93.88 112 TRP A N 1
ATOM 825 C CA . TRP A 1 112 ? 8.469 -32.281 19.875 1 93.88 112 TRP A CA 1
ATOM 826 C C . TRP A 1 112 ? 8.984 -31.812 18.516 1 93.88 112 TRP A C 1
ATOM 828 O O . TRP A 1 112 ? 8.805 -32.5 17.5 1 93.88 112 TRP A O 1
ATOM 838 N N . SER A 1 113 ? 9.555 -30.594 18.453 1 93.62 113 SER A N 1
ATOM 839 C CA . SER A 1 113 ? 10 -30.047 17.172 1 93.62 113 SER A CA 1
ATOM 840 C C . SER A 1 113 ? 11.43 -29.547 17.266 1 93.62 113 SER A C 1
ATOM 842 O O . SER A 1 113 ? 11.82 -28.922 18.25 1 93.62 113 SER A O 1
ATOM 844 N N . ARG A 1 114 ? 12.242 -29.875 16.297 1 90.44 114 ARG A N 1
ATOM 845 C CA . ARG A 1 114 ? 13.609 -29.406 16.109 1 90.44 114 ARG A CA 1
ATOM 846 C C . ARG A 1 114 ? 13.93 -29.219 14.633 1 90.44 114 ARG A C 1
ATOM 848 O O . ARG A 1 114 ? 13.086 -29.469 13.766 1 90.44 114 ARG A O 1
ATOM 855 N N . GLU A 1 115 ? 15.141 -28.703 14.43 1 90.56 115 GLU A N 1
ATOM 856 C CA . GLU A 1 115 ? 15.617 -28.609 13.055 1 90.56 115 GLU A CA 1
ATOM 857 C C . GLU A 1 115 ? 15.68 -29.984 12.391 1 90.56 115 GLU A C 1
ATOM 859 O O . GLU A 1 115 ? 16.062 -30.969 13.016 1 90.56 115 GLU A O 1
ATOM 864 N N . HIS A 1 116 ? 15.219 -29.984 11.203 1 91.62 116 HIS A N 1
ATOM 865 C CA . HIS A 1 116 ? 15.297 -31.234 10.469 1 91.62 116 HIS A CA 1
ATOM 866 C C . HIS A 1 116 ? 16.734 -31.719 10.359 1 91.62 116 HIS A C 1
ATOM 868 O O . HIS A 1 116 ? 17.625 -30.953 9.984 1 91.62 116 HIS A O 1
ATOM 874 N N . PRO A 1 117 ? 16.984 -32.906 10.633 1 90.06 117 PRO A N 1
ATOM 875 C CA . PRO A 1 117 ? 18.359 -33.406 10.688 1 90.06 117 PRO A CA 1
ATOM 876 C C . PRO A 1 117 ? 19.047 -33.375 9.32 1 90.06 117 PRO A C 1
ATOM 878 O O . PRO A 1 117 ? 20.266 -33.219 9.242 1 90.06 117 PRO A O 1
ATOM 881 N N . LEU A 1 118 ? 18.359 -33.469 8.219 1 91.94 118 LEU A N 1
ATOM 882 C CA . LEU A 1 118 ? 18.953 -33.594 6.891 1 91.94 118 LEU A CA 1
ATOM 883 C C . LEU A 1 118 ? 18.703 -32.312 6.066 1 91.94 118 LEU A C 1
ATOM 885 O O . LEU A 1 118 ? 19.391 -32.094 5.07 1 91.94 118 LEU A O 1
ATOM 889 N N . ARG A 1 119 ? 17.672 -31.562 6.422 1 91.06 119 ARG A N 1
ATOM 890 C CA . ARG A 1 119 ? 17.297 -30.344 5.715 1 91.06 119 ARG A CA 1
ATOM 891 C C . ARG A 1 119 ? 17.234 -29.156 6.672 1 91.06 119 ARG A C 1
ATOM 893 O O . ARG A 1 119 ? 16.172 -28.859 7.219 1 91.06 119 ARG A O 1
ATOM 900 N N . PRO A 1 120 ? 18.266 -28.469 6.723 1 85.81 120 PRO A N 1
ATOM 901 C CA . PRO A 1 120 ? 18.344 -27.406 7.727 1 85.81 120 PRO A CA 1
ATOM 902 C C . PRO A 1 120 ? 17.297 -26.312 7.523 1 85.81 120 PRO A C 1
ATOM 904 O O . PRO A 1 120 ? 16.938 -25.609 8.469 1 85.81 120 PRO A O 1
ATOM 907 N N . ASP A 1 121 ? 16.734 -26.234 6.383 1 87.44 121 ASP A N 1
ATOM 908 C CA . ASP A 1 121 ? 15.758 -25.188 6.113 1 87.44 121 ASP A CA 1
ATOM 909 C C . ASP A 1 121 ? 14.352 -25.625 6.52 1 87.44 121 ASP A C 1
ATOM 911 O O . ASP A 1 121 ? 13.414 -24.828 6.496 1 87.44 121 ASP A O 1
ATOM 915 N N . ALA A 1 122 ? 14.211 -26.875 6.938 1 91.38 122 ALA A N 1
ATOM 916 C CA . ALA A 1 122 ? 12.914 -27.406 7.34 1 91.38 122 ALA A CA 1
ATOM 917 C C . ALA A 1 122 ? 12.891 -27.734 8.828 1 91.38 122 ALA A C 1
ATOM 919 O O . ALA A 1 122 ? 13.938 -27.75 9.484 1 91.38 122 ALA A O 1
ATOM 920 N N . ARG A 1 123 ? 11.734 -27.828 9.359 1 92.75 123 ARG A N 1
ATOM 921 C CA . ARG A 1 123 ? 11.531 -28.219 10.75 1 92.75 123 ARG A CA 1
ATOM 922 C C . ARG A 1 123 ? 10.828 -29.562 10.852 1 92.75 123 ARG A C 1
ATOM 924 O O . ARG A 1 123 ? 9.852 -29.812 10.141 1 92.75 123 ARG A O 1
ATOM 931 N N . LEU A 1 124 ? 11.367 -30.344 11.68 1 94.94 124 LEU A N 1
ATOM 932 C CA . LEU A 1 124 ? 10.719 -31.625 11.93 1 94.94 124 LEU A CA 1
ATOM 933 C C . LEU A 1 124 ? 9.828 -31.547 13.164 1 94.94 124 LEU A C 1
ATOM 935 O O . LEU A 1 124 ? 10.258 -31.078 14.227 1 94.94 124 LEU A O 1
ATOM 939 N N . VAL A 1 125 ? 8.594 -31.891 12.984 1 95.44 125 VAL A N 1
ATOM 940 C CA . VAL A 1 125 ? 7.625 -31.906 14.07 1 95.44 125 VAL A CA 1
ATOM 941 C C . VAL A 1 125 ? 7.188 -33.344 14.344 1 95.44 125 VAL A C 1
ATOM 943 O O . VAL A 1 125 ? 6.629 -34 13.461 1 95.44 125 VAL A O 1
ATOM 946 N N . LEU A 1 126 ? 7.418 -33.812 15.562 1 96.56 126 LEU A N 1
ATOM 947 C CA . LEU A 1 126 ? 7.043 -35.156 15.961 1 96.56 126 LEU A CA 1
ATOM 948 C C . LEU A 1 126 ? 5.805 -35.125 16.844 1 96.56 126 LEU A C 1
ATOM 950 O O . LEU A 1 126 ? 5.715 -34.344 17.781 1 96.56 126 LEU A O 1
ATOM 954 N N . LEU A 1 127 ? 4.891 -36 16.5 1 95.88 127 LEU A N 1
ATOM 955 C CA . LEU A 1 127 ? 3.68 -36.156 17.297 1 95.88 127 LEU A CA 1
ATOM 956 C C . LEU A 1 127 ? 3.576 -37.531 17.906 1 95.88 127 LEU A C 1
ATOM 958 O O . LEU A 1 127 ? 3.475 -38.531 17.172 1 95.88 127 LEU A O 1
ATOM 962 N N . ASP A 1 128 ? 3.623 -37.594 19.188 1 94.25 128 ASP A N 1
ATOM 963 C CA . ASP A 1 128 ? 3.406 -38.844 19.938 1 94.25 128 ASP A CA 1
ATOM 964 C C . ASP A 1 128 ? 1.963 -38.938 20.422 1 94.25 128 ASP A C 1
ATOM 966 O O . ASP A 1 128 ? 1.51 -38.125 21.219 1 94.25 128 ASP A O 1
ATOM 970 N N . THR A 1 129 ? 1.28 -39.906 19.953 1 91.69 129 THR A N 1
ATOM 971 C CA . THR A 1 129 ? -0.144 -40.031 20.25 1 91.69 129 THR A CA 1
ATOM 972 C C . THR A 1 129 ? -0.396 -41.125 21.297 1 91.69 129 THR A C 1
ATOM 974 O O . THR A 1 129 ? 0.294 -42.125 21.312 1 91.69 129 THR A O 1
ATOM 977 N N . GLU A 1 130 ? -1.426 -40.875 22.047 1 86.81 130 GLU A N 1
ATOM 978 C CA . GLU A 1 130 ? -1.892 -41.875 23.016 1 86.81 130 GLU A CA 1
ATOM 979 C C . GLU A 1 130 ? -2.293 -43.156 22.328 1 86.81 130 GLU A C 1
ATOM 981 O O . GLU A 1 130 ? -2.797 -43.156 21.203 1 86.81 130 GLU A O 1
ATOM 986 N N . GLY A 1 131 ? -2.07 -44.281 22.984 1 82.62 131 GLY A N 1
ATOM 987 C CA . GLY A 1 131 ? -2.348 -45.594 22.422 1 82.62 131 GLY A CA 1
ATOM 988 C C . GLY A 1 131 ? -3.826 -45.844 22.203 1 82.62 131 GLY A C 1
ATOM 989 O O . GLY A 1 131 ? -4.66 -45.438 23.016 1 82.62 131 GLY A O 1
ATOM 990 N N . LEU A 1 132 ? -4.051 -46.594 21.047 1 73.56 132 LEU A N 1
ATOM 991 C CA . LEU A 1 132 ? -5.406 -47 20.688 1 73.56 132 LEU A CA 1
ATOM 992 C C . LEU A 1 132 ? -5.773 -48.312 21.375 1 73.56 132 LEU A C 1
ATOM 994 O O . LEU A 1 132 ? -5.301 -49.375 20.984 1 73.56 132 LEU A O 1
ATOM 998 N N . ASP A 1 133 ? -6.129 -48.188 22.594 1 67.69 133 ASP A N 1
ATOM 999 C CA . ASP A 1 133 ? -6.551 -49.406 23.219 1 67.69 133 ASP A CA 1
ATOM 1000 C C . ASP A 1 133 ? -8.062 -49.625 23.094 1 67.69 133 ASP A C 1
ATOM 1002 O O . ASP A 1 133 ? -8.805 -48.656 22.922 1 67.69 133 ASP A O 1
ATOM 1006 N N . GLU A 1 134 ? -8.492 -50.75 22.766 1 60.72 134 GLU A N 1
ATOM 1007 C CA . GLU A 1 134 ? -9.922 -51.031 22.672 1 60.72 134 GLU A CA 1
ATOM 1008 C C . GLU A 1 134 ? -10.656 -50.656 23.953 1 60.72 134 GLU A C 1
ATOM 1010 O O . GLU A 1 134 ? -10.625 -51.406 24.938 1 60.72 134 GLU A O 1
ATOM 1015 N N . PRO A 1 135 ? -11.07 -49.406 23.891 1 63.19 135 PRO A N 1
ATOM 1016 C CA . PRO A 1 135 ? -11.828 -49.031 25.078 1 63.19 135 PRO A CA 1
ATOM 1017 C C . PRO A 1 135 ? -13.125 -49.812 25.234 1 63.19 135 PRO A C 1
ATOM 1019 O O . PRO A 1 135 ? -13.734 -50.219 24.234 1 63.19 135 PRO A O 1
ATOM 1022 N N . SER A 1 136 ? -13.422 -50.094 26.391 1 61.97 136 SER A N 1
ATOM 1023 C CA . SER A 1 136 ? -14.625 -50.875 26.703 1 61.97 136 SER A CA 1
ATOM 1024 C C . SER A 1 136 ? -15.883 -50.031 26.516 1 61.97 136 SER A C 1
ATOM 1026 O O . SER A 1 136 ? -16.969 -50.562 26.328 1 61.97 136 SER A O 1
ATOM 1028 N N . THR A 1 137 ? -15.742 -48.75 26.469 1 68.88 137 THR A N 1
ATOM 1029 C CA . THR A 1 137 ? -16.938 -47.906 26.391 1 68.88 137 THR A CA 1
ATOM 1030 C C . THR A 1 137 ? -17.016 -47.219 25.031 1 68.88 137 THR A C 1
ATOM 1032 O O . THR A 1 137 ? -16.016 -47.062 24.344 1 68.88 137 THR A O 1
ATOM 1035 N N . ALA A 1 138 ? -18.266 -46.938 24.688 1 68.94 138 ALA A N 1
ATOM 1036 C CA . ALA A 1 138 ? -18.531 -46.219 23.438 1 68.94 138 ALA A CA 1
ATOM 1037 C C . ALA A 1 138 ? -17.844 -44.844 23.422 1 68.94 138 ALA A C 1
ATOM 1039 O O . ALA A 1 138 ? -17.312 -44.438 22.391 1 68.94 138 ALA A O 1
ATOM 1040 N N . GLU A 1 139 ? -17.906 -44.281 24.516 1 71 139 GLU A N 1
ATOM 1041 C CA . GLU A 1 139 ? -17.297 -42.938 24.656 1 71 139 GLU A CA 1
ATOM 1042 C C . GLU A 1 139 ? -15.789 -43.031 24.453 1 71 139 GLU A C 1
ATOM 1044 O O . GLU A 1 139 ? -15.203 -42.125 23.828 1 71 139 GLU A O 1
ATOM 1049 N N . GLY A 1 140 ? -15.305 -44.031 24.984 1 75 140 GLY A N 1
ATOM 1050 C CA . GLY A 1 140 ? -13.875 -44.25 24.844 1 75 140 GLY A CA 1
ATOM 1051 C C . GLY A 1 140 ? -13.461 -44.5 23.406 1 75 140 GLY A C 1
ATOM 1052 O O . GLY A 1 140 ? -12.422 -44 22.953 1 75 140 GLY A O 1
ATOM 1053 N N . ARG A 1 141 ? -14.312 -45.188 22.766 1 76.44 141 ARG A N 1
ATOM 1054 C CA . ARG A 1 141 ? -14.039 -45.469 21.359 1 76.44 141 ARG A CA 1
ATOM 1055 C C . ARG A 1 141 ? -14.117 -44.188 20.516 1 76.44 141 ARG A C 1
ATOM 1057 O O . ARG A 1 141 ? -13.297 -43.969 19.625 1 76.44 141 ARG A O 1
ATOM 1064 N N . ASP A 1 142 ? -15.141 -43.469 20.766 1 76 142 ASP A N 1
ATOM 1065 C CA . ASP A 1 142 ? -15.305 -42.219 20.047 1 76 142 ASP A CA 1
ATOM 1066 C C . ASP A 1 142 ? -14.117 -41.281 20.281 1 76 142 ASP A C 1
ATOM 1068 O O . ASP A 1 142 ? -13.648 -40.625 19.359 1 76 142 ASP A O 1
ATOM 1072 N N . TYR A 1 143 ? -13.672 -41.312 21.469 1 80.44 143 TYR A N 1
ATOM 1073 C CA . TYR A 1 143 ? -12.5 -40.5 21.828 1 80.44 143 TYR A CA 1
ATOM 1074 C C . TYR A 1 143 ? -11.281 -40.938 21.016 1 80.44 143 TYR A C 1
ATOM 1076 O O . TYR A 1 143 ? -10.57 -40.094 20.469 1 80.44 143 TYR A O 1
ATOM 1084 N N . ASP A 1 144 ? -11.109 -42.156 20.922 1 78 144 ASP A N 1
ATOM 1085 C CA . ASP A 1 144 ? -9.953 -42.688 20.219 1 78 144 ASP A CA 1
ATOM 1086 C C . ASP A 1 144 ? -10.016 -42.375 18.734 1 78 144 ASP A C 1
ATOM 1088 O O . ASP A 1 144 ? -9.008 -42 18.125 1 78 144 ASP A O 1
ATOM 1092 N N . TYR A 1 145 ? -11.18 -42.5 18.25 1 76.31 145 TYR A N 1
ATOM 1093 C CA . TYR A 1 145 ? -11.344 -42.219 16.812 1 76.31 145 TYR A CA 1
ATOM 1094 C C . TYR A 1 145 ? -11.094 -40.75 16.516 1 76.31 145 TYR A C 1
ATOM 1096 O O . TYR A 1 145 ? -10.461 -40.406 15.508 1 76.31 145 TYR A O 1
ATOM 1104 N N . LYS A 1 146 ? -11.609 -39.906 17.375 1 80.44 146 LYS A N 1
ATOM 1105 C CA . LYS A 1 146 ? -11.422 -38.469 17.172 1 80.44 146 LYS A CA 1
ATOM 1106 C C . LYS A 1 146 ? -9.945 -38.094 17.266 1 80.44 146 LYS A C 1
ATOM 1108 O O . LYS A 1 146 ? -9.445 -37.344 16.422 1 80.44 146 LYS A O 1
ATOM 1113 N N . LEU A 1 147 ? -9.312 -38.625 18.234 1 83.44 147 LEU A N 1
ATOM 1114 C CA . LEU A 1 147 ? -7.906 -38.312 18.438 1 83.44 147 LEU A CA 1
ATOM 1115 C C . LEU A 1 147 ? -7.062 -38.844 17.266 1 83.44 147 LEU A C 1
ATOM 1117 O O . LEU A 1 147 ? -6.168 -38.125 16.797 1 83.44 147 LEU A O 1
ATOM 1121 N N . PHE A 1 148 ? -7.387 -39.938 16.812 1 80.62 148 PHE A N 1
ATOM 1122 C CA . PHE A 1 148 ? -6.652 -40.562 15.703 1 80.62 148 PHE A CA 1
ATOM 1123 C C . PHE A 1 148 ? -6.918 -39.812 14.406 1 80.62 148 PHE A C 1
ATOM 1125 O O . PHE A 1 148 ? -6 -39.594 13.617 1 80.62 148 PHE A O 1
ATOM 1132 N N . SER A 1 149 ? -8.102 -39.594 14.188 1 80.62 149 SER A N 1
ATOM 1133 C CA . SER A 1 149 ? -8.453 -38.844 12.992 1 80.62 149 SER A CA 1
ATOM 1134 C C . SER A 1 149 ? -7.742 -37.469 12.961 1 80.62 149 SER A C 1
ATOM 1136 O O . SER A 1 149 ? -7.23 -37.062 11.914 1 80.62 149 SER A O 1
ATOM 1138 N N . LEU A 1 150 ? -7.738 -36.844 14.07 1 85.06 150 LEU A N 1
ATOM 1139 C CA . LEU A 1 150 ? -7.07 -35.531 14.18 1 85.06 150 LEU A CA 1
ATOM 1140 C C . LEU A 1 150 ? -5.582 -35.688 13.891 1 85.06 150 LEU A C 1
ATOM 1142 O O . LEU A 1 150 ? -5.012 -34.875 13.164 1 85.06 150 LEU A O 1
ATOM 1146 N N . THR A 1 151 ? -4.988 -36.656 14.414 1 87 151 THR A N 1
ATOM 1147 C CA . THR A 1 151 ? -3.553 -36.875 14.258 1 87 151 THR A CA 1
ATOM 1148 C C . THR A 1 151 ? -3.207 -37.188 12.797 1 87 151 THR A C 1
ATOM 1150 O O . THR A 1 151 ? -2.219 -36.656 12.273 1 87 151 THR A O 1
ATOM 1153 N N . VAL A 1 152 ? -4.012 -37.969 12.172 1 83.88 152 VAL A N 1
ATOM 1154 C CA . VAL A 1 152 ? -3.783 -38.281 10.773 1 83.88 152 VAL A CA 1
ATOM 1155 C C . VAL A 1 152 ? -3.945 -37.031 9.914 1 83.88 152 VAL A C 1
ATOM 1157 O O . VAL A 1 152 ? -3.184 -36.812 8.969 1 83.88 152 VAL A O 1
ATOM 1160 N N . LEU A 1 153 ? -4.875 -36.25 10.25 1 82.44 153 LEU A N 1
ATOM 1161 C CA . LEU A 1 153 ? -5.121 -35.031 9.516 1 82.44 153 LEU A CA 1
ATOM 1162 C C . LEU A 1 153 ? -3.947 -34.062 9.664 1 82.44 153 LEU A C 1
ATOM 1164 O O . LEU A 1 153 ? -3.631 -33.312 8.734 1 82.44 153 LEU A O 1
ATOM 1168 N N . LEU A 1 154 ? -3.377 -34.125 10.742 1 89.88 154 LEU A N 1
ATOM 1169 C CA . LEU A 1 154 ? -2.32 -33.188 11.062 1 89.88 154 LEU A CA 1
ATOM 1170 C C . LEU A 1 154 ? -0.973 -33.688 10.539 1 89.88 154 LEU A C 1
ATOM 1172 O O . LEU A 1 154 ? -0.071 -32.875 10.297 1 89.88 154 LEU A O 1
ATOM 1176 N N . ALA A 1 155 ? -0.832 -34.875 10.312 1 92 155 ALA A N 1
ATOM 1177 C CA . ALA A 1 155 ? 0.472 -35.469 9.992 1 92 155 ALA A CA 1
ATOM 1178 C C . ALA A 1 155 ? 0.718 -35.438 8.484 1 92 155 ALA A C 1
ATOM 1180 O O . ALA A 1 155 ? -0.226 -35.5 7.695 1 92 155 ALA A O 1
ATOM 1181 N N . SER A 1 156 ? 2.004 -35.25 8.109 1 92.56 156 SER A N 1
ATOM 1182 C CA . SER A 1 156 ? 2.406 -35.469 6.723 1 92.56 156 SER A CA 1
ATOM 1183 C C . SER A 1 156 ? 2.941 -36.875 6.52 1 92.56 156 SER A C 1
ATOM 1185 O O . SER A 1 156 ? 3.004 -37.375 5.391 1 92.56 156 SER A O 1
ATOM 1187 N N . CYS A 1 157 ? 3.305 -37.5 7.59 1 94.88 157 CYS A N 1
ATOM 1188 C CA . CYS A 1 157 ? 3.73 -38.875 7.617 1 94.88 157 CYS A CA 1
ATOM 1189 C C . CYS A 1 157 ? 3.217 -39.594 8.867 1 94.88 157 CYS A C 1
ATOM 1191 O O . CYS A 1 157 ? 3.451 -39.125 9.984 1 94.88 157 CYS A O 1
ATOM 1193 N N . VAL A 1 158 ? 2.551 -40.688 8.641 1 93.69 158 VAL A N 1
ATOM 1194 C CA . VAL A 1 158 ? 1.995 -41.438 9.766 1 93.69 158 VAL A CA 1
ATOM 1195 C C . VAL A 1 158 ? 2.754 -42.75 9.945 1 93.69 158 VAL A C 1
ATOM 1197 O O . VAL A 1 158 ? 2.836 -43.562 9.016 1 93.69 158 VAL A O 1
ATOM 1200 N N . LEU A 1 159 ? 3.324 -42.938 11.117 1 96.06 159 LEU A N 1
ATOM 1201 C CA . LEU A 1 159 ? 3.883 -44.219 11.516 1 96.06 159 LEU A CA 1
ATOM 1202 C C . LEU A 1 159 ? 2.84 -45.094 12.242 1 96.06 159 LEU A C 1
ATOM 1204 O O . LEU A 1 159 ? 2.389 -44.719 13.328 1 96.06 159 LEU A O 1
ATOM 1208 N N . TYR A 1 160 ? 2.428 -46.094 11.602 1 93.75 160 TYR A N 1
ATOM 1209 C CA . TYR A 1 160 ? 1.504 -47 12.258 1 93.75 160 TYR A CA 1
ATOM 1210 C C . TYR A 1 160 ? 2.254 -48.188 12.891 1 93.75 160 TYR A C 1
ATOM 1212 O O . TYR A 1 160 ? 2.73 -49.062 12.188 1 93.75 160 TYR A O 1
ATOM 1220 N N . ASN A 1 161 ? 2.293 -48.156 14.172 1 93.75 161 ASN A N 1
ATOM 1221 C CA . ASN A 1 161 ? 3.07 -49.094 14.977 1 93.75 161 ASN A CA 1
ATOM 1222 C C . ASN A 1 161 ? 2.227 -50.312 15.406 1 93.75 161 ASN A C 1
ATOM 1224 O O . ASN A 1 161 ? 1.29 -50.156 16.203 1 93.75 161 ASN A O 1
ATOM 1228 N N . THR A 1 162 ? 2.498 -51.438 14.875 1 93.38 162 THR A N 1
ATOM 1229 C CA . THR A 1 162 ? 1.803 -52.656 15.25 1 93.38 162 THR A CA 1
ATOM 1230 C C . THR A 1 162 ? 2.797 -53.719 15.695 1 93.38 162 THR A C 1
ATOM 1232 O O . THR A 1 162 ? 4 -53.594 15.469 1 93.38 162 THR A O 1
ATOM 1235 N N . VAL A 1 163 ? 2.219 -54.75 16.359 1 91.62 163 VAL A N 1
ATOM 1236 C CA . VAL A 1 163 ? 3.09 -55.844 16.828 1 91.62 163 VAL A CA 1
ATOM 1237 C C . VAL A 1 163 ? 2.889 -57.094 15.977 1 91.62 163 VAL A C 1
ATOM 1239 O O . VAL A 1 163 ? 1.754 -57.5 15.727 1 91.62 163 VAL A O 1
ATOM 1242 N N . GLY A 1 164 ? 3.92 -57.656 15.516 1 91 164 GLY A N 1
ATOM 1243 C CA . GLY A 1 164 ? 3.85 -58.906 14.766 1 91 164 GLY A CA 1
ATOM 1244 C C . GLY A 1 164 ? 3.436 -58.719 13.32 1 91 164 GLY A C 1
ATOM 1245 O O . GLY A 1 164 ? 3.779 -57.688 12.703 1 91 164 GLY A O 1
ATOM 1246 N N . LYS A 1 165 ? 2.834 -59.75 12.781 1 90.19 165 LYS A N 1
ATOM 1247 C CA . LYS A 1 165 ? 2.389 -59.688 11.391 1 90.19 165 LYS A CA 1
ATOM 1248 C C . LYS A 1 165 ? 1.159 -58.781 11.234 1 90.19 165 LYS A C 1
ATOM 1250 O O . LYS A 1 165 ? 0.429 -58.562 12.203 1 90.19 165 LYS A O 1
ATOM 1255 N N . ILE A 1 166 ? 1.021 -58.312 10.117 1 90.31 166 ILE A N 1
ATOM 1256 C CA . ILE A 1 166 ? -0.154 -57.5 9.852 1 90.31 166 ILE A CA 1
ATOM 1257 C C . ILE A 1 166 ? -1.414 -58.344 9.938 1 90.31 166 ILE A C 1
ATOM 1259 O O . ILE A 1 166 ? -1.545 -59.344 9.227 1 90.31 166 ILE A O 1
ATOM 1263 N N . GLN A 1 167 ? -2.203 -57.938 10.828 1 87.25 167 GLN A N 1
ATOM 1264 C CA . GLN A 1 167 ? -3.447 -58.688 11.047 1 87.25 167 GLN A CA 1
ATOM 1265 C C . GLN A 1 167 ? -4.648 -57.875 10.539 1 87.25 167 GLN A C 1
ATOM 1267 O O . GLN A 1 167 ? -4.543 -56.688 10.289 1 87.25 167 GLN A O 1
ATOM 1272 N N . ARG A 1 168 ? -5.727 -58.594 10.453 1 82.81 168 ARG A N 1
ATOM 1273 C CA . ARG A 1 168 ? -6.969 -57.969 10.023 1 82.81 168 ARG A CA 1
ATOM 1274 C C . ARG A 1 168 ? -7.383 -56.875 11 1 82.81 168 ARG A C 1
ATOM 1276 O O . ARG A 1 168 ? -7.914 -55.844 10.594 1 82.81 168 ARG A O 1
ATOM 1283 N N . SER A 1 169 ? -7.133 -57.156 12.219 1 81 169 SER A N 1
ATOM 1284 C CA . SER A 1 169 ? -7.516 -56.188 13.242 1 81 169 SER A CA 1
ATOM 1285 C C . SER A 1 169 ? -6.746 -54.875 13.078 1 81 169 SER A C 1
ATOM 1287 O O . SER A 1 169 ? -7.277 -53.781 13.367 1 81 169 SER A O 1
ATOM 1289 N N . ASP A 1 170 ? -5.535 -55.031 12.617 1 85.25 170 ASP A N 1
ATOM 1290 C CA . ASP A 1 170 ? -4.723 -53.844 12.383 1 85.25 170 ASP A CA 1
ATOM 1291 C C . ASP A 1 170 ? -5.289 -53 11.25 1 85.25 170 ASP A C 1
ATOM 1293 O O . ASP A 1 170 ? -5.344 -51.781 11.344 1 85.25 170 ASP A O 1
ATOM 1297 N N . ILE A 1 171 ? -5.664 -53.625 10.266 1 81.94 171 ILE A N 1
ATOM 1298 C CA . ILE A 1 171 ? -6.223 -52.938 9.109 1 81.94 171 ILE A CA 1
ATOM 1299 C C . ILE A 1 171 ? -7.57 -52.312 9.477 1 81.94 171 ILE A C 1
ATOM 1301 O O . ILE A 1 171 ? -7.875 -51.188 9.07 1 81.94 171 ILE A O 1
ATOM 1305 N N . ASP A 1 172 ? -8.328 -53.031 10.258 1 75.94 172 ASP A N 1
ATOM 1306 C CA . ASP A 1 172 ? -9.641 -52.531 10.672 1 75.94 172 ASP A CA 1
ATOM 1307 C C . ASP A 1 172 ? -9.508 -51.281 11.523 1 75.94 172 ASP A C 1
ATOM 1309 O O . ASP A 1 172 ? -10.367 -50.406 11.477 1 75.94 172 ASP A O 1
ATOM 1313 N N . ALA A 1 173 ? -8.414 -51.281 12.211 1 75.44 173 ALA A N 1
ATOM 1314 C CA . ALA A 1 173 ? -8.195 -50.094 13.055 1 75.44 173 ALA A CA 1
ATOM 1315 C C . ALA A 1 173 ? -7.961 -48.844 12.203 1 75.44 173 ALA A C 1
ATOM 1317 O O . ALA A 1 173 ? -8.258 -47.75 12.641 1 75.44 173 ALA A O 1
ATOM 1318 N N . LEU A 1 174 ? -7.488 -49.062 11.031 1 78.44 174 LEU A N 1
ATOM 1319 C CA . LEU A 1 174 ? -7.234 -47.938 10.133 1 78.44 174 LEU A CA 1
ATOM 1320 C C . LEU A 1 174 ? -8.508 -47.5 9.422 1 78.44 174 LEU A C 1
ATOM 1322 O O . LEU A 1 174 ? -8.469 -46.625 8.539 1 78.44 174 LEU A O 1
ATOM 1326 N N . ARG A 1 175 ? -9.594 -48.156 9.781 1 72.12 175 ARG A N 1
ATOM 1327 C CA . ARG A 1 175 ? -10.891 -47.719 9.258 1 72.12 175 ARG A CA 1
ATOM 1328 C C . ARG A 1 175 ? -11.156 -46.25 9.562 1 72.12 175 ARG A C 1
ATOM 1330 O O . ARG A 1 175 ? -11.961 -45.594 8.898 1 72.12 175 ARG A O 1
ATOM 1337 N N . ILE A 1 176 ? -10.375 -45.875 10.562 1 68.69 176 ILE A N 1
ATOM 1338 C CA . ILE A 1 176 ? -10.453 -44.469 10.938 1 68.69 176 ILE A CA 1
ATOM 1339 C C . ILE A 1 176 ? -10.203 -43.594 9.703 1 68.69 176 ILE A C 1
ATOM 1341 O O . ILE A 1 176 ? -10.75 -42.5 9.594 1 68.69 176 ILE A O 1
ATOM 1345 N N . VAL A 1 177 ? -9.312 -44.094 8.828 1 67.5 177 VAL A N 1
ATOM 1346 C CA . VAL A 1 177 ? -9.031 -43.344 7.598 1 67.5 177 VAL A CA 1
ATOM 1347 C C . VAL A 1 177 ? -10.32 -43.125 6.816 1 67.5 177 VAL A C 1
ATOM 1349 O O . VAL A 1 177 ? -10.531 -42.062 6.238 1 67.5 177 VAL A O 1
ATOM 1352 N N . LEU A 1 178 ? -11.18 -44.188 6.84 1 63.19 178 LEU A N 1
ATOM 1353 C CA . LEU A 1 178 ? -12.492 -44.062 6.219 1 63.19 178 LEU A CA 1
ATOM 1354 C C . LEU A 1 178 ? -13.328 -43 6.945 1 63.19 178 LEU A C 1
ATOM 1356 O O . LEU A 1 178 ? -14.016 -42.219 6.305 1 63.19 178 LEU A O 1
ATOM 1360 N N . LYS A 1 179 ? -13.18 -43.062 8.203 1 65.75 179 LYS A N 1
ATOM 1361 C CA . LYS A 1 179 ? -13.93 -42.125 9.008 1 65.75 179 LYS A CA 1
ATOM 1362 C C . LYS A 1 179 ? -13.406 -40.688 8.781 1 65.75 179 LYS A C 1
ATOM 1364 O O . LYS A 1 179 ? -14.18 -39.719 8.82 1 65.75 179 LYS A O 1
ATOM 1369 N N . LEU A 1 180 ? -12.102 -40.688 8.617 1 62.69 180 LEU A N 1
ATOM 1370 C CA . LEU A 1 180 ? -11.5 -39.375 8.32 1 62.69 180 LEU A CA 1
ATOM 1371 C C . LEU A 1 180 ? -12.164 -38.75 7.109 1 62.69 180 LEU A C 1
ATOM 1373 O O . LEU A 1 180 ? -12.438 -37.531 7.113 1 62.69 180 LEU A O 1
ATOM 1377 N N . SER A 1 181 ? -12.312 -39.531 6.027 1 58.19 181 SER A N 1
ATOM 1378 C CA . SER A 1 181 ? -12.961 -39.031 4.816 1 58.19 181 SER A CA 1
ATOM 1379 C C . SER A 1 181 ? -14.375 -38.531 5.109 1 58.19 181 SER A C 1
ATOM 1381 O O . SER A 1 181 ? -14.898 -37.656 4.41 1 58.19 181 SER A O 1
ATOM 1383 N N . GLU A 1 182 ? -14.969 -39.125 6.211 1 58.66 182 GLU A N 1
ATOM 1384 C CA . GLU A 1 182 ? -16.312 -38.75 6.633 1 58.66 182 GLU A CA 1
ATOM 1385 C C . GLU A 1 182 ? -16.281 -37.469 7.496 1 58.66 182 GLU A C 1
ATOM 1387 O O . GLU A 1 182 ? -17.219 -36.688 7.477 1 58.66 182 GLU A O 1
ATOM 1392 N N . TYR A 1 183 ? -15.258 -37.562 8.273 1 57.75 183 TYR A N 1
ATOM 1393 C CA . TYR A 1 183 ? -15.164 -36.5 9.266 1 57.75 183 TYR A CA 1
ATOM 1394 C C . TYR A 1 183 ? -14.562 -35.219 8.656 1 57.75 183 TYR A C 1
ATOM 1396 O O . TYR A 1 183 ? -14.719 -34.125 9.195 1 57.75 183 TYR A O 1
ATOM 1404 N N . ILE A 1 184 ? -13.867 -35.406 7.605 1 58.94 184 ILE A N 1
ATOM 1405 C CA . ILE A 1 184 ? -13.234 -34.25 6.984 1 58.94 184 ILE A CA 1
ATOM 1406 C C . ILE A 1 184 ? -14 -33.844 5.723 1 58.94 184 ILE A C 1
ATOM 1408 O O . ILE A 1 184 ? -14.219 -34.688 4.836 1 58.94 184 ILE A O 1
ATOM 1412 N N . ARG A 1 185 ? -14.828 -32.844 5.902 1 56.09 185 ARG A N 1
ATOM 1413 C CA . ARG A 1 185 ? -15.57 -32.344 4.758 1 56.09 185 ARG A CA 1
ATOM 1414 C C . ARG A 1 185 ? -14.633 -31.969 3.609 1 56.09 185 ARG A C 1
ATOM 1416 O O . ARG A 1 185 ? -13.938 -30.953 3.664 1 56.09 185 ARG A O 1
ATOM 1423 N N . LEU A 1 186 ? -14.109 -32.875 2.883 1 51 186 LEU A N 1
ATOM 1424 C CA . LEU A 1 186 ? -13.453 -32.469 1.65 1 51 186 LEU A CA 1
ATOM 1425 C C . LEU A 1 186 ? -14.461 -31.891 0.664 1 51 186 LEU A C 1
ATOM 1427 O O . LEU A 1 186 ? -15.422 -32.562 0.288 1 51 186 LEU A O 1
ATOM 1431 N N . LYS A 1 187 ? -14.953 -30.688 0.833 1 49.03 187 LYS A N 1
ATOM 1432 C CA . LYS A 1 187 ? -15.93 -30.125 -0.099 1 49.03 187 LYS A CA 1
ATOM 1433 C C . LYS A 1 187 ? -15.516 -30.375 -1.546 1 49.03 187 LYS A C 1
ATOM 1435 O O . LYS A 1 187 ? -14.375 -30.078 -1.927 1 49.03 187 LYS A O 1
ATOM 1440 N N . PRO A 1 188 ? -16.172 -31.203 -2.309 1 44.75 188 PRO A N 1
ATOM 1441 C CA . PRO A 1 188 ? -15.859 -31.25 -3.736 1 44.75 188 PRO A CA 1
ATOM 1442 C C . PRO A 1 188 ? -15.836 -29.875 -4.391 1 44.75 188 PRO A C 1
ATOM 1444 O O . PRO A 1 188 ? -16.547 -28.969 -3.953 1 44.75 188 PRO A O 1
ATOM 1447 N N . ALA A 1 189 ? -14.711 -29.391 -4.992 1 40.97 189 ALA A N 1
ATOM 1448 C CA . ALA A 1 189 ? -14.805 -28.188 -5.816 1 40.97 189 ALA A CA 1
ATOM 1449 C C . ALA A 1 189 ? -16.172 -28.078 -6.477 1 40.97 189 ALA A C 1
ATOM 1451 O O . ALA A 1 189 ? -16.75 -29.094 -6.887 1 40.97 189 ALA A O 1
ATOM 1452 N N . PRO A 1 190 ? -16.922 -27.094 -6.336 1 36.81 190 PRO A N 1
ATOM 1453 C CA . PRO A 1 190 ? -18.094 -26.906 -7.18 1 36.81 190 PRO A CA 1
ATOM 1454 C C . PRO A 1 190 ? -17.781 -27.031 -8.672 1 36.81 190 PRO A C 1
ATOM 1456 O O . PRO A 1 190 ? -16.797 -26.469 -9.148 1 36.81 190 PRO A O 1
ATOM 1459 N N . GLY A 1 191 ? -18.422 -27.969 -9.617 1 36.53 191 GLY A N 1
ATOM 1460 C CA . GLY A 1 191 ? -18.453 -28.406 -11.008 1 36.53 191 GLY A CA 1
ATOM 1461 C C . GLY A 1 191 ? -17.719 -29.719 -11.234 1 36.53 191 GLY A C 1
ATOM 1462 O O . GLY A 1 191 ? -17.719 -30.25 -12.344 1 36.53 191 GLY A O 1
ATOM 1463 N N . THR A 1 192 ? -16.406 -29.75 -10.734 1 36.31 192 THR A N 1
ATOM 1464 C CA . THR A 1 192 ? -15.867 -31.078 -11.023 1 36.31 192 THR A CA 1
ATOM 1465 C C . THR A 1 192 ? -16.578 -32.125 -10.188 1 36.31 192 THR A C 1
ATOM 1467 O O . THR A 1 192 ? -16.656 -32.031 -8.961 1 36.31 192 THR A O 1
ATOM 1470 N N . HIS A 1 193 ? -17.594 -32.656 -10.648 1 32.56 193 HIS A N 1
ATOM 1471 C CA . HIS A 1 193 ? -18.266 -33.875 -10.156 1 32.56 193 HIS A CA 1
ATOM 1472 C C . HIS A 1 193 ? -17.297 -34.781 -9.422 1 32.56 193 HIS A C 1
ATOM 1474 O O . HIS A 1 193 ? -17.719 -35.688 -8.719 1 32.56 193 HIS A O 1
ATOM 1480 N N . SER A 1 194 ? -16.359 -35.406 -10.32 1 34.66 194 SER A N 1
ATOM 1481 C CA . SER A 1 194 ? -15.727 -36.656 -9.875 1 34.66 194 SER A CA 1
ATOM 1482 C C . SER A 1 194 ? -14.953 -36.438 -8.578 1 34.66 194 SER A C 1
ATOM 1484 O O . SER A 1 194 ? -14.383 -35.375 -8.352 1 34.66 194 SER A O 1
ATOM 1486 N N . GLY A 1 195 ? -15.203 -37.094 -7.383 1 36.56 195 GLY A N 1
ATOM 1487 C CA . GLY A 1 195 ? -14.688 -37.469 -6.074 1 36.56 195 GLY A CA 1
ATOM 1488 C C . GLY A 1 195 ? -13.18 -37.344 -5.969 1 36.56 195 GLY A C 1
ATOM 1489 O O . GLY A 1 195 ? -12.609 -37.531 -4.895 1 36.56 195 GLY A O 1
ATOM 1490 N N . THR A 1 196 ? -12.43 -37.875 -6.93 1 37.72 196 THR A N 1
ATOM 1491 C CA . THR A 1 196 ? -11.062 -38.375 -6.777 1 37.72 196 THR A CA 1
ATOM 1492 C C . THR A 1 196 ? -10.094 -37.219 -6.605 1 37.72 196 THR A C 1
ATOM 1494 O O . THR A 1 196 ? -8.914 -37.406 -6.312 1 37.72 196 THR A O 1
ATOM 1497 N N . GLY A 1 197 ? -10.188 -36.094 -7.219 1 38.88 197 GLY A N 1
ATOM 1498 C CA . GLY A 1 197 ? -8.969 -35.375 -7.578 1 38.88 197 GLY A CA 1
ATOM 1499 C C . GLY A 1 197 ? -8.305 -34.688 -6.395 1 38.88 197 GLY A C 1
ATOM 1500 O O . GLY A 1 197 ? -7.082 -34.75 -6.25 1 38.88 197 GLY A O 1
ATOM 1501 N N . HIS A 1 198 ? -8.984 -33.75 -5.75 1 45.38 198 HIS A N 1
ATOM 1502 C CA . HIS A 1 198 ? -8.242 -32.812 -4.914 1 45.38 198 HIS A CA 1
ATOM 1503 C C . HIS A 1 198 ? -7.75 -33.5 -3.637 1 45.38 198 HIS A C 1
ATOM 1505 O O . HIS A 1 198 ? -6.996 -32.875 -2.867 1 45.38 198 HIS A O 1
ATOM 1511 N N . GLY A 1 199 ? -8.398 -34.531 -3.25 1 47.06 199 GLY A N 1
ATOM 1512 C CA . GLY A 1 199 ? -8.102 -35.25 -2.02 1 47.06 199 GLY A CA 1
ATOM 1513 C C . GLY A 1 199 ? -6.719 -35.875 -2.008 1 47.06 199 GLY A C 1
ATOM 1514 O O . GLY A 1 199 ? -6.172 -36.156 -0.942 1 47.06 199 GLY A O 1
ATOM 1515 N N . GLU A 1 200 ? -6.305 -36.25 -3.207 1 47.12 200 GLU A N 1
ATOM 1516 C CA . GLU A 1 200 ? -5.039 -36.969 -3.342 1 47.12 200 GLU A CA 1
ATOM 1517 C C . GLU A 1 200 ? -3.871 -36.125 -2.84 1 47.12 200 GLU A C 1
ATOM 1519 O O . GLU A 1 200 ? -2.883 -36.656 -2.33 1 47.12 200 GLU A O 1
ATOM 1524 N N . GLU A 1 201 ? -3.918 -34.812 -3.039 1 48.62 201 GLU A N 1
ATOM 1525 C CA . GLU A 1 201 ? -2.697 -34.031 -2.84 1 48.62 201 GLU A CA 1
ATOM 1526 C C . GLU A 1 201 ? -2.496 -33.688 -1.367 1 48.62 201 GLU A C 1
ATOM 1528 O O . GLU A 1 201 ? -1.416 -33.25 -0.971 1 48.62 201 GLU A O 1
ATOM 1533 N N . LEU A 1 202 ? -3.568 -33.812 -0.567 1 54.06 202 LEU A N 1
ATOM 1534 C CA . LEU A 1 202 ? -3.41 -33.5 0.846 1 54.06 202 LEU A CA 1
ATOM 1535 C C . LEU A 1 202 ? -2.967 -34.719 1.641 1 54.06 202 LEU A C 1
ATOM 1537 O O . LEU A 1 202 ? -2.697 -34.625 2.84 1 54.06 202 LEU A O 1
ATOM 1541 N N . ALA A 1 203 ? -2.652 -35.781 0.769 1 60.91 203 ALA A N 1
ATOM 1542 C CA . ALA A 1 203 ? -2.443 -37.125 1.311 1 60.91 203 ALA A CA 1
ATOM 1543 C C . ALA A 1 203 ? -1.023 -37.281 1.85 1 60.91 203 ALA A C 1
ATOM 1545 O O . ALA A 1 203 ? -0.073 -36.75 1.284 1 60.91 203 ALA A O 1
ATOM 1546 N N . GLY A 1 204 ? -0.907 -37.594 3.184 1 79.81 204 GLY A N 1
ATOM 1547 C CA . GLY A 1 204 ? 0.385 -37.906 3.781 1 79.81 204 GLY A CA 1
ATOM 1548 C C . GLY A 1 204 ? 0.906 -39.281 3.422 1 79.81 204 GLY A C 1
ATOM 1549 O O . GLY A 1 204 ? 0.44 -39.875 2.459 1 79.81 204 GLY A O 1
ATOM 1550 N N . SER A 1 205 ? 1.976 -39.625 3.895 1 91.75 205 SER A N 1
ATOM 1551 C CA . SER A 1 205 ? 2.594 -40.938 3.73 1 91.75 205 SER A CA 1
ATOM 1552 C C . SER A 1 205 ? 2.277 -41.844 4.91 1 91.75 205 SER A C 1
ATOM 1554 O O . SER A 1 205 ? 1.989 -41.375 6.012 1 91.75 205 SER A O 1
ATOM 1556 N N . LEU A 1 206 ? 2.209 -43.125 4.605 1 92.88 206 LEU A N 1
ATOM 1557 C CA . LEU A 1 206 ? 1.984 -44.156 5.641 1 92.88 206 LEU A CA 1
ATOM 1558 C C . LEU A 1 206 ? 3.188 -45.062 5.766 1 92.88 206 LEU A C 1
ATOM 1560 O O . LEU A 1 206 ? 3.625 -45.656 4.777 1 92.88 206 LEU A O 1
ATOM 1564 N N . CYS A 1 207 ? 3.723 -45.156 6.898 1 96 207 CYS A N 1
ATOM 1565 C CA . CYS A 1 207 ? 4.77 -46.125 7.227 1 96 207 CYS A CA 1
ATOM 1566 C C . CYS A 1 207 ? 4.266 -47.156 8.234 1 96 207 CYS A C 1
ATOM 1568 O O . CYS A 1 207 ? 4 -46.812 9.391 1 96 207 CYS A O 1
ATOM 1570 N N . TRP A 1 208 ? 4.156 -48.344 7.723 1 96.25 208 TRP A N 1
ATOM 1571 C CA . TRP A 1 208 ? 3.75 -49.438 8.602 1 96.25 208 TRP A CA 1
ATOM 1572 C C . TRP A 1 208 ? 4.953 -50.031 9.336 1 96.25 208 TRP A C 1
ATOM 1574 O O . TRP A 1 208 ? 5.855 -50.594 8.711 1 96.25 208 TRP A O 1
ATOM 1584 N N . VAL A 1 209 ? 4.969 -49.875 10.633 1 97.19 209 VAL A N 1
ATOM 1585 C CA . VAL A 1 209 ? 6.066 -50.406 11.445 1 97.19 209 VAL A CA 1
ATOM 1586 C C . VAL A 1 209 ? 5.645 -51.688 12.148 1 97.19 209 VAL A C 1
ATOM 1588 O O . VAL A 1 209 ? 4.793 -51.656 13.047 1 97.19 209 VAL A O 1
ATOM 1591 N N . MET A 1 210 ? 6.23 -52.719 11.781 1 96.06 210 MET A N 1
ATOM 1592 C CA . MET A 1 210 ? 5.941 -54 12.414 1 96.06 210 MET A CA 1
ATOM 1593 C C . MET A 1 210 ? 6.961 -54.312 13.508 1 96.06 210 MET A C 1
ATOM 1595 O O . MET A 1 210 ? 8.094 -54.688 13.219 1 96.06 210 MET A O 1
ATOM 1599 N N . ARG A 1 211 ? 6.473 -54.25 14.664 1 94 211 ARG A N 1
ATOM 1600 C CA . ARG A 1 211 ? 7.348 -54.469 15.812 1 94 211 ARG A CA 1
ATOM 1601 C C . ARG A 1 211 ? 7.48 -55.969 16.125 1 94 211 ARG A C 1
ATOM 1603 O O . ARG A 1 211 ? 6.539 -56.719 15.922 1 94 211 ARG A O 1
ATOM 1610 N N . ASP A 1 212 ? 8.578 -56.344 16.688 1 91.44 212 ASP A N 1
ATOM 1611 C CA . ASP A 1 212 ? 8.867 -57.719 17.125 1 91.44 212 ASP A CA 1
ATOM 1612 C C . ASP A 1 212 ? 8.617 -58.719 15.992 1 91.44 212 ASP A C 1
ATOM 1614 O O . ASP A 1 212 ? 7.945 -59.719 16.203 1 91.44 212 ASP A O 1
ATOM 1618 N N . PHE A 1 213 ? 9.039 -58.375 14.938 1 92.19 213 PHE A N 1
ATOM 1619 C CA . PHE A 1 213 ? 8.844 -59.188 13.75 1 92.19 213 PHE A CA 1
ATOM 1620 C C . PHE A 1 213 ? 10.078 -60.062 13.484 1 92.19 213 PHE A C 1
ATOM 1622 O O . PHE A 1 213 ? 11.164 -59.531 13.219 1 92.19 213 PHE A O 1
ATOM 1629 N N . HIS A 1 214 ? 9.922 -61.344 13.523 1 86.69 214 HIS A N 1
ATOM 1630 C CA . HIS A 1 214 ? 11.07 -62.219 13.406 1 86.69 214 HIS A CA 1
ATOM 1631 C C . HIS A 1 214 ? 10.914 -63.188 12.234 1 86.69 214 HIS A C 1
ATOM 1633 O O . HIS A 1 214 ? 11.758 -64.062 12.023 1 86.69 214 HIS A O 1
ATOM 1639 N N . LEU A 1 215 ? 9.961 -63.031 11.484 1 85.62 215 LEU A N 1
ATOM 1640 C CA . LEU A 1 215 ? 9.719 -63.938 10.367 1 85.62 215 LEU A CA 1
ATOM 1641 C C . LEU A 1 215 ? 10.5 -63.5 9.133 1 85.62 215 LEU A C 1
ATOM 1643 O O . LEU A 1 215 ? 10.758 -62.312 8.945 1 85.62 215 LEU A O 1
ATOM 1647 N N . ALA A 1 216 ? 10.969 -64.438 8.367 1 86.75 216 ALA A N 1
ATOM 1648 C CA . ALA A 1 216 ? 11.617 -64.188 7.098 1 86.75 216 ALA A CA 1
ATOM 1649 C C . ALA A 1 216 ? 10.586 -63.812 6.023 1 86.75 216 ALA A C 1
ATOM 1651 O O . ALA A 1 216 ? 9.578 -64.5 5.871 1 86.75 216 ALA A O 1
ATOM 1652 N N . LEU A 1 217 ? 10.75 -62.719 5.441 1 86.94 217 LEU A N 1
ATOM 1653 C CA . LEU A 1 217 ? 9.844 -62.281 4.383 1 86.94 217 LEU A CA 1
ATOM 1654 C C . LEU A 1 217 ? 10.305 -62.812 3.025 1 86.94 217 LEU A C 1
ATOM 1656 O O . LEU A 1 217 ? 11.5 -62.781 2.723 1 86.94 217 LEU A O 1
ATOM 1660 N N . ASP A 1 218 ? 9.438 -63.375 2.221 1 85.88 218 ASP A N 1
ATOM 1661 C CA . ASP A 1 218 ? 9.727 -63.906 0.888 1 85.88 218 ASP A CA 1
ATOM 1662 C C . ASP A 1 218 ? 9.875 -62.75 -0.124 1 85.88 218 ASP A C 1
ATOM 1664 O O . ASP A 1 218 ? 10.422 -62.969 -1.209 1 85.88 218 ASP A O 1
ATOM 1668 N N . SER A 1 219 ? 9.305 -61.719 0.217 1 89.31 219 SER A N 1
ATOM 1669 C CA . SER A 1 219 ? 9.336 -60.531 -0.629 1 89.31 219 SER A CA 1
ATOM 1670 C C . SER A 1 219 ? 9.828 -59.312 0.145 1 89.31 219 SER A C 1
ATOM 1672 O O . SER A 1 219 ? 10.266 -59.438 1.291 1 89.31 219 SER A O 1
ATOM 1674 N N . THR A 1 220 ? 9.844 -58.219 -0.543 1 93.31 220 THR A N 1
ATOM 1675 C CA . THR A 1 220 ? 10.188 -57 0.164 1 93.31 220 THR A CA 1
ATOM 1676 C C . THR A 1 220 ? 9.102 -56.625 1.165 1 93.31 220 THR A C 1
ATOM 1678 O O . THR A 1 220 ? 7.93 -56.969 0.974 1 93.31 220 THR A O 1
ATOM 1681 N N . PRO A 1 221 ? 9.469 -56.031 2.227 1 94.56 221 PRO A N 1
ATOM 1682 C CA . PRO A 1 221 ? 8.469 -55.656 3.219 1 94.56 221 PRO A CA 1
ATOM 1683 C C . PRO A 1 221 ? 7.309 -54.875 2.605 1 94.56 221 PRO A C 1
ATOM 1685 O O . PRO A 1 221 ? 6.148 -55.094 2.975 1 94.56 221 PRO A O 1
ATOM 1688 N N . ASP A 1 222 ? 7.512 -53.938 1.676 1 94.94 222 ASP A N 1
ATOM 1689 C CA . ASP A 1 222 ? 6.469 -53.156 1.028 1 94.94 222 ASP A CA 1
ATOM 1690 C C . ASP A 1 222 ? 5.48 -54.062 0.288 1 94.94 222 ASP A C 1
ATOM 1692 O O . ASP A 1 222 ? 4.27 -53.844 0.368 1 94.94 222 ASP A O 1
ATOM 1696 N N . LYS A 1 223 ? 6.012 -55 -0.426 1 92.88 223 LYS A N 1
ATOM 1697 C CA . LYS A 1 223 ? 5.156 -55.938 -1.145 1 92.88 223 LYS A CA 1
ATOM 1698 C C . LYS A 1 223 ? 4.336 -56.781 -0.177 1 92.88 223 LYS A C 1
ATOM 1700 O O . LYS A 1 223 ? 3.172 -57.094 -0.442 1 92.88 223 LYS A O 1
ATOM 1705 N N . TYR A 1 224 ? 5 -57.188 0.898 1 93.44 224 TYR A N 1
ATOM 1706 C CA . TYR A 1 224 ? 4.305 -57.938 1.935 1 93.44 224 TYR A CA 1
ATOM 1707 C C . TYR A 1 224 ? 3.086 -57.188 2.443 1 93.44 224 TYR A C 1
ATOM 1709 O O . TYR A 1 224 ? 2.006 -57.75 2.596 1 93.44 224 TYR A O 1
ATOM 1717 N N . MET A 1 225 ? 3.256 -55.938 2.742 1 92.94 225 MET A N 1
ATOM 1718 C CA . MET A 1 225 ? 2.168 -55.094 3.221 1 92.94 225 MET A CA 1
ATOM 1719 C C . MET A 1 225 ? 1.059 -55 2.18 1 92.94 225 MET A C 1
ATOM 1721 O O . MET A 1 225 ? -0.121 -55.125 2.508 1 92.94 225 MET A O 1
ATOM 1725 N N . GLU A 1 226 ? 1.424 -54.812 0.883 1 91 226 GLU A N 1
ATOM 1726 C CA . GLU A 1 226 ? 0.432 -54.688 -0.181 1 91 226 GLU A CA 1
ATOM 1727 C C . GLU A 1 226 ? -0.349 -56 -0.357 1 91 226 GLU A C 1
ATOM 1729 O O . GLU A 1 226 ? -1.547 -55.969 -0.648 1 91 226 GLU A O 1
ATOM 1734 N N . GLU A 1 227 ? 0.354 -57.031 -0.176 1 88.81 227 GLU A N 1
ATOM 1735 C CA . GLU A 1 227 ? -0.308 -58.344 -0.238 1 88.81 227 GLU A CA 1
ATOM 1736 C C . GLU A 1 227 ? -1.279 -58.5 0.925 1 88.81 227 GLU A C 1
ATOM 1738 O O . GLU A 1 227 ? -2.365 -59.062 0.753 1 88.81 227 GLU A O 1
ATOM 1743 N N . ALA A 1 228 ? -0.835 -58.094 2.068 1 86.75 228 ALA A N 1
ATOM 1744 C CA . ALA A 1 228 ? -1.722 -58.156 3.229 1 86.75 228 ALA A CA 1
ATOM 1745 C C . ALA A 1 228 ? -2.979 -57.312 2.994 1 86.75 228 ALA A C 1
ATOM 1747 O O . ALA A 1 228 ? -4.086 -57.75 3.33 1 86.75 228 ALA A O 1
ATOM 1748 N N . PHE A 1 229 ? -2.795 -56.125 2.414 1 86.44 229 PHE A N 1
ATOM 1749 C CA . PHE A 1 229 ? -3.93 -55.25 2.086 1 86.44 229 PHE A CA 1
ATOM 1750 C C . PHE A 1 229 ? -4.883 -55.969 1.132 1 86.44 229 PHE A C 1
ATOM 1752 O O . PHE A 1 229 ? -6.098 -55.938 1.332 1 86.44 229 PHE A O 1
ATOM 1759 N N . SER A 1 230 ? -4.355 -56.594 0.08 1 83.69 230 SER A N 1
ATOM 1760 C CA . SER A 1 230 ? -5.152 -57.219 -0.956 1 83.69 230 SER A CA 1
ATOM 1761 C C . SER A 1 230 ? -5.898 -58.438 -0.403 1 83.69 230 SER A C 1
ATOM 1763 O O . SER A 1 230 ? -6.992 -58.75 -0.865 1 83.69 230 SER A O 1
ATOM 1765 N N . ARG A 1 231 ? -5.305 -59.156 0.478 1 80.5 231 ARG A N 1
ATOM 1766 C CA . ARG A 1 231 ? -5.922 -60.312 1.078 1 80.5 231 ARG A CA 1
ATOM 1767 C C . ARG A 1 231 ? -7.188 -59.969 1.845 1 80.5 231 ARG A C 1
ATOM 1769 O O . ARG A 1 231 ? -8.125 -60.75 1.922 1 80.5 231 ARG A O 1
ATOM 1776 N N . PHE A 1 232 ? -7.121 -58.875 2.256 1 73.12 232 PHE A N 1
ATOM 1777 C CA . PHE A 1 232 ? -8.242 -58.469 3.09 1 73.12 232 PHE A CA 1
ATOM 1778 C C . PHE A 1 232 ? -9.258 -57.656 2.277 1 73.12 232 PHE A C 1
ATOM 1780 O O . PHE A 1 232 ? -10.211 -57.094 2.834 1 73.12 232 PHE A O 1
ATOM 1787 N N . GLU A 1 233 ? -9.047 -57.344 0.968 1 67.94 233 GLU A N 1
ATOM 1788 C CA . GLU A 1 233 ? -9.914 -56.594 0.042 1 67.94 233 GLU A CA 1
ATOM 1789 C C . GLU A 1 233 ? -11.227 -57.344 -0.18 1 67.94 233 GLU A C 1
ATOM 1791 O O . GLU A 1 233 ? -12.164 -56.781 -0.76 1 67.94 233 GLU A O 1
ATOM 1796 N N . SER A 1 234 ? -11.469 -58.562 0.133 1 55.97 234 SER A N 1
ATOM 1797 C CA . SER A 1 234 ? -12.703 -59.25 -0.253 1 55.97 234 SER A CA 1
ATOM 1798 C C . SER A 1 234 ? -13.922 -58.344 -0.046 1 55.97 234 SER A C 1
ATOM 1800 O O . SER A 1 234 ? -13.789 -57.125 0.045 1 55.97 234 SER A O 1
ATOM 1802 N N . SER A 1 235 ? -15.07 -58.688 0.696 1 52.62 235 SER A N 1
ATOM 1803 C CA . SER A 1 235 ? -16.438 -58.156 0.641 1 52.62 235 SER A CA 1
ATOM 1804 C C . SER A 1 235 ? -16.453 -56.656 0.888 1 52.62 235 SER A C 1
ATOM 1806 O O . SER A 1 235 ? -15.5 -55.938 0.547 1 52.62 235 SER A O 1
ATOM 1808 N N . SER A 1 236 ? -17.219 -56.125 1.864 1 53.16 236 SER A N 1
ATOM 1809 C CA . SER A 1 236 ? -17.531 -54.75 2.328 1 53.16 236 SER A CA 1
ATOM 1810 C C . SER A 1 236 ? -16.25 -53.969 2.613 1 53.16 236 SER A C 1
ATOM 1812 O O . SER A 1 236 ? -16.234 -52.75 2.514 1 53.16 236 SER A O 1
ATOM 1814 N N . GLU A 1 237 ? -15.039 -54.562 2.705 1 55.41 237 GLU A N 1
ATOM 1815 C CA . GLU A 1 237 ? -13.758 -54.062 3.188 1 55.41 237 GLU A CA 1
ATOM 1816 C C . GLU A 1 237 ? -12.875 -53.594 2.029 1 55.41 237 GLU A C 1
ATOM 1818 O O . GLU A 1 237 ? -11.828 -52.969 2.246 1 55.41 237 GLU A O 1
ATOM 1823 N N . GLY A 1 238 ? -13.172 -53.906 0.909 1 59.66 238 GLY A N 1
ATOM 1824 C CA . GLY A 1 238 ? -12.516 -53.438 -0.297 1 59.66 238 GLY A CA 1
ATOM 1825 C C . GLY A 1 238 ? -12.492 -51.938 -0.409 1 59.66 238 GLY A C 1
ATOM 1826 O O . GLY A 1 238 ? -11.508 -51.344 -0.855 1 59.66 238 GLY A O 1
ATOM 1827 N N . LYS A 1 239 ? -13.492 -51.469 0.138 1 73.69 239 LYS A N 1
ATOM 1828 C CA . LYS A 1 239 ? -13.602 -50.031 0.14 1 73.69 239 LYS A CA 1
ATOM 1829 C C . LYS A 1 239 ? -12.523 -49.406 1.024 1 73.69 239 LYS A C 1
ATOM 1831 O O . LYS A 1 239 ? -11.984 -48.344 0.697 1 73.69 239 LYS A O 1
ATOM 1836 N N . LEU A 1 240 ? -12.117 -50.094 2.113 1 75.94 240 LEU A N 1
ATOM 1837 C CA . LEU A 1 240 ? -11.141 -49.562 3.057 1 75.94 240 LEU A CA 1
ATOM 1838 C C . LEU A 1 240 ? -9.75 -49.531 2.434 1 75.94 240 LEU A C 1
ATOM 1840 O O . LEU A 1 240 ? -9.062 -48.5 2.521 1 75.94 240 LEU A O 1
ATOM 1844 N N . VAL A 1 241 ? -9.375 -50.562 1.74 1 77.69 241 VAL A N 1
ATOM 1845 C CA . VAL A 1 241 ? -8.039 -50.656 1.154 1 77.69 241 VAL A CA 1
ATOM 1846 C C . VAL A 1 241 ? -7.898 -49.625 0.042 1 77.69 241 VAL A C 1
ATOM 1848 O O . VAL A 1 241 ? -6.859 -48.969 -0.078 1 77.69 241 VAL A O 1
ATOM 1851 N N . ASP A 1 242 ? -8.914 -49.469 -0.646 1 77.5 242 ASP A N 1
ATOM 1852 C CA . ASP A 1 242 ? -8.906 -48.469 -1.708 1 77.5 242 ASP A CA 1
ATOM 1853 C C . ASP A 1 242 ? -8.766 -47.062 -1.134 1 77.5 242 ASP A C 1
ATOM 1855 O O . ASP A 1 242 ? -8.047 -46.219 -1.687 1 77.5 242 ASP A O 1
ATOM 1859 N N . SER A 1 243 ? -9.453 -46.906 -0.067 1 77.38 243 SER A N 1
ATOM 1860 C CA . SER A 1 243 ? -9.375 -45.594 0.58 1 77.38 243 SER A CA 1
ATOM 1861 C C . SER A 1 243 ? -7.984 -45.344 1.156 1 77.38 243 SER A C 1
ATOM 1863 O O . SER A 1 243 ? -7.473 -44.219 1.096 1 77.38 243 SER A O 1
ATOM 1865 N N . LEU A 1 244 ? -7.414 -46.344 1.685 1 79.62 244 LEU A N 1
ATOM 1866 C CA . LEU A 1 244 ? -6.078 -46.219 2.254 1 79.62 244 LEU A CA 1
ATOM 1867 C C . LEU A 1 244 ? -5.059 -45.875 1.176 1 79.62 244 LEU A C 1
ATOM 1869 O O . LEU A 1 244 ? -4.188 -45.031 1.394 1 79.62 244 LEU A O 1
ATOM 1873 N N . ARG A 1 245 ? -5.234 -46.438 0.045 1 79.31 245 ARG A N 1
ATOM 1874 C CA . ARG A 1 245 ? -4.324 -46.188 -1.064 1 79.31 245 ARG A CA 1
ATOM 1875 C C . ARG A 1 245 ? -4.504 -44.75 -1.589 1 79.31 245 ARG A C 1
ATOM 1877 O O . ARG A 1 245 ? -3.533 -44.094 -1.985 1 79.31 245 ARG A O 1
ATOM 1884 N N . LYS A 1 246 ? -5.652 -44.438 -1.565 1 75.56 246 LYS A N 1
ATOM 1885 C CA . LYS A 1 246 ? -5.953 -43.094 -2.049 1 75.56 246 LYS A CA 1
ATOM 1886 C C . LYS A 1 246 ? -5.453 -42.031 -1.074 1 75.56 246 LYS A C 1
ATOM 1888 O O . LYS A 1 246 ? -4.93 -41 -1.49 1 75.56 246 LYS A O 1
ATOM 1893 N N . TYR A 1 247 ? -5.602 -42.312 0.186 1 78.06 247 TYR A N 1
ATOM 1894 C CA . TYR A 1 247 ? -5.242 -41.344 1.207 1 78.06 247 TYR A CA 1
ATOM 1895 C C . TYR A 1 247 ? -3.734 -41.312 1.419 1 78.06 247 TYR A C 1
ATOM 1897 O O . TYR A 1 247 ? -3.174 -40.25 1.748 1 78.06 247 TYR A O 1
ATOM 1905 N N . PHE A 1 248 ? -3.191 -42.5 1.269 1 85.88 248 PHE A N 1
ATOM 1906 C CA . PHE A 1 248 ? -1.746 -42.594 1.432 1 85.88 248 PHE A CA 1
ATOM 1907 C C . PHE A 1 248 ? -1.083 -43.062 0.138 1 85.88 248 PHE A C 1
ATOM 1909 O O . PHE A 1 248 ? -0.742 -44.219 -0.009 1 85.88 248 PHE A O 1
ATOM 1916 N N . PRO A 1 249 ? -0.812 -42.094 -0.713 1 82.88 249 PRO A N 1
ATOM 1917 C CA . PRO A 1 249 ? -0.193 -42.5 -1.981 1 82.88 249 PRO A CA 1
ATOM 1918 C C . PRO A 1 249 ? 1.191 -43.094 -1.796 1 82.88 249 PRO A C 1
ATOM 1920 O O . PRO A 1 249 ? 1.601 -43.969 -2.586 1 82.88 249 PRO A O 1
ATOM 1923 N N . VAL A 1 250 ? 1.874 -42.625 -0.838 1 89.62 250 VAL A N 1
ATOM 1924 C CA . VAL A 1 250 ? 3.174 -43.188 -0.499 1 89.62 250 VAL A CA 1
ATOM 1925 C C . VAL A 1 250 ? 3.037 -44.094 0.716 1 89.62 250 VAL A C 1
ATOM 1927 O O . VAL A 1 250 ? 2.57 -43.688 1.774 1 89.62 250 VAL A O 1
ATOM 1930 N N . ARG A 1 251 ? 3.412 -45.375 0.547 1 92.75 251 ARG A N 1
ATOM 1931 C CA . ARG A 1 251 ? 3.309 -46.375 1.61 1 92.75 251 ARG A CA 1
ATOM 1932 C C . ARG A 1 251 ? 4.59 -47.188 1.719 1 92.75 251 ARG A C 1
ATOM 1934 O O . ARG A 1 251 ? 5.113 -47.656 0.711 1 92.75 251 ARG A O 1
ATOM 1941 N N . ARG A 1 252 ? 5.086 -47.312 2.906 1 95.62 252 ARG A N 1
ATOM 1942 C CA . ARG A 1 252 ? 6.285 -48.062 3.205 1 95.62 252 ARG A CA 1
ATOM 1943 C C . ARG A 1 252 ? 6.062 -49 4.402 1 95.62 252 ARG A C 1
ATOM 1945 O O . ARG A 1 252 ? 5.242 -48.688 5.273 1 95.62 252 ARG A O 1
ATOM 1952 N N . CYS A 1 253 ? 6.75 -50.062 4.402 1 96.81 253 CYS A N 1
ATOM 1953 C CA . CYS A 1 253 ? 6.648 -51.031 5.488 1 96.81 253 CYS A CA 1
ATOM 1954 C C . CYS A 1 253 ? 8.016 -51.344 6.078 1 96.81 253 CYS A C 1
ATOM 1956 O O . CYS A 1 253 ? 8.984 -51.531 5.34 1 96.81 253 CYS A O 1
ATOM 1958 N N . PHE A 1 254 ? 8.117 -51.406 7.422 1 97.38 254 PHE A N 1
ATOM 1959 C CA . PHE A 1 254 ? 9.391 -51.625 8.102 1 97.38 254 PHE A CA 1
ATOM 1960 C C . PHE A 1 254 ? 9.266 -52.656 9.203 1 97.38 254 PHE A C 1
ATOM 1962 O O . PHE A 1 254 ? 8.695 -52.406 10.258 1 97.38 254 PHE A O 1
ATOM 1969 N N . PRO A 1 255 ? 9.797 -53.781 9 1 96.31 255 PRO A N 1
ATOM 1970 C CA . PRO A 1 255 ? 9.883 -54.75 10.094 1 96.31 255 PRO A CA 1
ATOM 1971 C C . PRO A 1 255 ? 11.008 -54.438 11.07 1 96.31 255 PRO A C 1
ATOM 1973 O O . PRO A 1 255 ? 12.141 -54.156 10.648 1 96.31 255 PRO A O 1
ATOM 1976 N N . LEU A 1 256 ? 10.734 -54.469 12.367 1 95.75 256 LEU A N 1
ATOM 1977 C CA . LEU A 1 256 ? 11.734 -54.219 13.414 1 95.75 256 LEU A CA 1
ATOM 1978 C C . LEU A 1 256 ? 11.812 -55.406 14.359 1 95.75 256 LEU A C 1
ATOM 1980 O O . LEU A 1 256 ? 10.789 -55.938 14.812 1 95.75 256 LEU A O 1
ATOM 1984 N N . SER A 1 257 ? 13 -55.75 14.648 1 93.12 257 SER A N 1
ATOM 1985 C CA . SER A 1 257 ? 13.227 -56.781 15.633 1 93.12 257 SER A CA 1
ATOM 1986 C C . SER A 1 257 ? 13.031 -56.281 17.047 1 93.12 257 SER A C 1
ATOM 1988 O O . SER A 1 257 ? 12.859 -55.062 17.266 1 93.12 257 SER A O 1
ATOM 1990 N N . THR A 1 258 ? 13.023 -57.219 18.016 1 90.56 258 THR A N 1
ATOM 1991 C CA . THR A 1 258 ? 12.891 -56.812 19.406 1 90.56 258 THR A CA 1
ATOM 1992 C C . THR A 1 258 ? 14.117 -56.062 19.875 1 90.56 258 THR A C 1
ATOM 1994 O O . THR A 1 258 ? 15.25 -56.406 19.562 1 90.56 258 THR A O 1
ATOM 1997 N N . PRO A 1 259 ? 13.867 -54.969 20.609 1 88.88 259 PRO A N 1
ATOM 1998 C CA . PRO A 1 259 ? 15 -54.156 21.047 1 88.88 259 PRO A CA 1
ATOM 1999 C C . PRO A 1 259 ? 15.898 -54.875 22.047 1 88.88 259 PRO A C 1
ATOM 2001 O O . PRO A 1 259 ? 17.109 -54.656 22.078 1 88.88 259 PRO A O 1
ATOM 2004 N N . LEU A 1 260 ? 15.188 -55.594 22.875 1 85.94 260 LEU A N 1
ATOM 2005 C CA . LEU A 1 260 ? 15.945 -56.281 23.891 1 85.94 260 LEU A CA 1
ATOM 2006 C C . LEU A 1 260 ? 15.602 -57.781 23.891 1 85.94 260 LEU A C 1
ATOM 2008 O O . LEU A 1 260 ? 14.453 -58.156 23.641 1 85.94 260 LEU A O 1
ATOM 2012 N N . ALA A 1 261 ? 16.609 -58.531 24.078 1 74.75 261 ALA A N 1
ATOM 2013 C CA . ALA A 1 261 ? 16.391 -59.969 24.156 1 74.75 261 ALA A CA 1
ATOM 2014 C C . ALA A 1 261 ? 15.609 -60.344 25.422 1 74.75 261 ALA A C 1
ATOM 2016 O O . ALA A 1 261 ? 14.727 -61.188 25.391 1 74.75 261 ALA A O 1
ATOM 2017 N N . ASN A 1 262 ? 15.961 -59.594 26.484 1 74.62 262 ASN A N 1
ATOM 2018 C CA . ASN A 1 262 ? 15.297 -59.812 27.766 1 74.62 262 ASN A CA 1
ATOM 2019 C C . ASN A 1 262 ? 14.148 -58.844 27.984 1 74.62 262 ASN A C 1
ATOM 2021 O O . ASN A 1 262 ? 14.367 -57.656 28.141 1 74.62 262 ASN A O 1
ATOM 2025 N N . ALA A 1 263 ? 12.914 -59.375 28.016 1 69 263 ALA A N 1
ATOM 2026 C CA . ALA A 1 263 ? 11.688 -58.594 28.141 1 69 263 ALA A CA 1
ATOM 2027 C C . ALA A 1 263 ? 11.656 -57.812 29.453 1 69 263 ALA A C 1
ATOM 2029 O O . ALA A 1 263 ? 11.07 -56.75 29.547 1 69 263 ALA A O 1
ATOM 2030 N N . ALA A 1 264 ? 12.359 -58.312 30.469 1 67.25 264 ALA A N 1
ATOM 2031 C CA . ALA A 1 264 ? 12.328 -57.719 31.797 1 67.25 264 ALA A CA 1
ATOM 2032 C C . ALA A 1 264 ? 13.031 -56.344 31.797 1 67.25 264 ALA A C 1
ATOM 2034 O O . ALA A 1 264 ? 12.758 -55.5 32.656 1 67.25 264 ALA A O 1
ATOM 2035 N N . GLN A 1 265 ? 13.781 -56.125 30.828 1 71.75 265 GLN A N 1
ATOM 2036 C CA . GLN A 1 265 ? 14.57 -54.906 30.812 1 71.75 265 GLN A CA 1
ATOM 2037 C C . GLN A 1 265 ? 13.906 -53.844 29.938 1 71.75 265 GLN A C 1
ATOM 2039 O O . GLN A 1 265 ? 14.414 -52.719 29.828 1 71.75 265 GLN A O 1
ATOM 2044 N N . LEU A 1 266 ? 12.789 -54.125 29.438 1 72.56 266 LEU A N 1
ATOM 2045 C CA . LEU A 1 266 ? 12.117 -53.188 28.531 1 72.56 266 LEU A CA 1
ATOM 2046 C C . LEU A 1 266 ? 11.727 -51.906 29.25 1 72.56 266 LEU A C 1
ATOM 2048 O O . LEU A 1 266 ? 11.656 -50.844 28.641 1 72.56 266 LEU A O 1
ATOM 2052 N N . GLY A 1 267 ? 11.516 -52 30.531 1 70.44 267 GLY A N 1
ATOM 2053 C CA . GLY A 1 267 ? 11.164 -50.812 31.328 1 70.44 267 GLY A CA 1
ATOM 2054 C C . GLY A 1 267 ? 12.297 -49.812 31.438 1 70.44 267 GLY A C 1
ATOM 2055 O O . GLY A 1 267 ? 12.07 -48.656 31.734 1 70.44 267 GLY A O 1
ATOM 2056 N N . GLU A 1 268 ? 13.5 -50.219 31.156 1 73.88 268 GLU A N 1
ATOM 2057 C CA . GLU A 1 268 ? 14.664 -49.344 31.312 1 73.88 268 GLU A CA 1
ATOM 2058 C C . GLU A 1 268 ? 15.227 -48.938 29.969 1 73.88 268 GLU A C 1
ATOM 2060 O O . GLU A 1 268 ? 16.375 -48.469 29.875 1 73.88 268 GLU A O 1
ATOM 2065 N N . LEU A 1 269 ? 14.461 -49.062 29 1 78.5 269 LEU A N 1
ATOM 2066 C CA . LEU A 1 269 ? 14.914 -48.844 27.625 1 78.5 269 LEU A CA 1
ATOM 2067 C C . LEU A 1 269 ? 15.453 -47.406 27.469 1 78.5 269 LEU A C 1
ATOM 2069 O O . LEU A 1 269 ? 16.453 -47.188 26.797 1 78.5 269 LEU A O 1
ATOM 2073 N N . ASP A 1 270 ? 14.898 -46.406 28.172 1 75.56 270 ASP A N 1
ATOM 2074 C CA . ASP A 1 270 ? 15.258 -45 28.016 1 75.56 270 ASP A CA 1
ATOM 2075 C C . ASP A 1 270 ? 16.656 -44.719 28.578 1 75.56 270 ASP A C 1
ATOM 2077 O O . ASP A 1 270 ? 17.312 -43.781 28.156 1 75.56 270 ASP A O 1
ATOM 2081 N N . ASN A 1 271 ? 16.969 -45.594 29.438 1 75.31 271 ASN A N 1
ATOM 2082 C CA . ASN A 1 271 ? 18.25 -45.375 30.125 1 75.31 271 ASN A CA 1
ATOM 2083 C C . ASN A 1 271 ? 19.344 -46.25 29.547 1 75.31 271 ASN A C 1
ATOM 2085 O O . ASN A 1 271 ? 20.5 -46.188 29.984 1 75.31 271 ASN A O 1
ATOM 2089 N N . MET A 1 272 ? 19.016 -46.938 28.562 1 78.75 272 MET A N 1
ATOM 2090 C CA . MET A 1 272 ? 20 -47.844 28 1 78.75 272 MET A CA 1
ATOM 2091 C C . MET A 1 272 ? 20.797 -47.188 26.891 1 78.75 272 MET A C 1
ATOM 2093 O O . MET A 1 272 ? 20.266 -46.312 26.188 1 78.75 272 MET A O 1
ATOM 2097 N N . SER A 1 273 ? 22.047 -47.594 26.844 1 81.56 273 SER A N 1
ATOM 2098 C CA . SER A 1 273 ? 22.891 -47.125 25.75 1 81.56 273 SER A CA 1
ATOM 2099 C C . SER A 1 273 ? 22.578 -47.875 24.453 1 81.56 273 SER A C 1
ATOM 2101 O O . SER A 1 273 ? 22.156 -49.031 24.484 1 81.56 273 SER A O 1
ATOM 2103 N N . PRO A 1 274 ? 22.719 -47.25 23.328 1 84.38 274 PRO A N 1
ATOM 2104 C CA . PRO A 1 274 ? 22.438 -47.875 22.031 1 84.38 274 PRO A CA 1
ATOM 2105 C C . PRO A 1 274 ? 23.203 -49.188 21.828 1 84.38 274 PRO A C 1
ATOM 2107 O O . PRO A 1 274 ? 22.703 -50.062 21.141 1 84.38 274 PRO A O 1
ATOM 2110 N N . SER A 1 275 ? 24.297 -49.25 22.453 1 83.81 275 SER A N 1
ATOM 2111 C CA . SER A 1 275 ? 25.125 -50.438 22.266 1 83.81 275 SER A CA 1
ATOM 2112 C C . SER A 1 275 ? 24.516 -51.656 22.984 1 83.81 275 SER A C 1
ATOM 2114 O O . SER A 1 275 ? 24.844 -52.781 22.672 1 83.81 275 SER A O 1
ATOM 2116 N N . GLU A 1 276 ? 23.641 -51.375 23.875 1 84.25 276 GLU A N 1
ATOM 2117 C CA . GLU A 1 276 ? 23.016 -52.438 24.656 1 84.25 276 GLU A CA 1
ATOM 2118 C C . GLU A 1 276 ? 21.797 -53 23.938 1 84.25 276 GLU A C 1
ATOM 2120 O O . GLU A 1 276 ? 21.281 -54.062 24.312 1 84.25 276 GLU A O 1
ATOM 2125 N N . LEU A 1 277 ? 21.391 -52.406 22.938 1 88.25 277 LEU A N 1
ATOM 2126 C CA . LEU A 1 277 ? 20.219 -52.812 22.188 1 88.25 277 LEU A CA 1
ATOM 2127 C C . LEU A 1 277 ? 20.562 -53.906 21.188 1 88.25 277 LEU A C 1
ATOM 2129 O O . LEU A 1 277 ? 21.734 -54.031 20.781 1 88.25 277 LEU A O 1
ATOM 2133 N N . ASN A 1 278 ? 19.531 -54.688 20.859 1 89.94 278 ASN A N 1
ATOM 2134 C CA . ASN A 1 278 ? 19.688 -55.625 19.766 1 89.94 278 ASN A CA 1
ATOM 2135 C C . ASN A 1 278 ? 20.188 -54.938 18.5 1 89.94 278 ASN A C 1
ATOM 2137 O O . ASN A 1 278 ? 19.609 -53.938 18.062 1 89.94 278 ASN A O 1
ATOM 2141 N N . GLU A 1 279 ? 21.266 -55.469 17.938 1 90.19 279 GLU A N 1
ATOM 2142 C CA . GLU A 1 279 ? 21.906 -54.844 16.797 1 90.19 279 GLU A CA 1
ATOM 2143 C C . GLU A 1 279 ? 20.969 -54.781 15.594 1 90.19 279 GLU A C 1
ATOM 2145 O O . GLU A 1 279 ? 20.969 -53.812 14.844 1 90.19 279 GLU A O 1
ATOM 2150 N N . ASP A 1 280 ? 20.219 -55.844 15.414 1 91.44 280 ASP A N 1
ATOM 2151 C CA . ASP A 1 280 ? 19.281 -55.875 14.297 1 91.44 280 ASP A CA 1
ATOM 2152 C C . ASP A 1 280 ? 18.219 -54.781 14.453 1 91.44 280 ASP A C 1
ATOM 2154 O O . ASP A 1 280 ? 17.875 -54.094 13.484 1 91.44 280 ASP A O 1
ATOM 2158 N N . PHE A 1 281 ? 17.781 -54.625 15.617 1 93.56 281 PHE A N 1
ATOM 2159 C CA . PHE A 1 281 ? 16.781 -53.594 15.891 1 93.56 281 PHE A CA 1
ATOM 2160 C C . PHE A 1 281 ? 17.359 -52.188 15.602 1 93.56 281 PHE A C 1
ATOM 2162 O O . PHE A 1 281 ? 16.719 -51.375 14.945 1 93.56 281 PHE A O 1
ATOM 2169 N N . ARG A 1 282 ? 18.484 -52 16.141 1 92.88 282 ARG A N 1
ATOM 2170 C CA . ARG A 1 282 ? 19.125 -50.688 15.961 1 92.88 282 ARG A CA 1
ATOM 2171 C C . ARG A 1 282 ? 19.344 -50.375 14.484 1 92.88 282 ARG A C 1
ATOM 2173 O O . ARG A 1 282 ? 19.016 -49.281 14.023 1 92.88 282 ARG A O 1
ATOM 2180 N N . ARG A 1 283 ? 19.828 -51.344 13.766 1 94 283 ARG A N 1
ATOM 2181 C CA . ARG A 1 283 ? 20.078 -51.156 12.336 1 94 283 ARG A CA 1
ATOM 2182 C C . ARG A 1 283 ? 18.781 -50.906 11.578 1 94 283 ARG A C 1
ATOM 2184 O O . ARG A 1 283 ? 18.688 -50 10.742 1 94 283 ARG A O 1
ATOM 2191 N N . GLN A 1 284 ? 17.828 -51.719 11.891 1 95.25 284 GLN A N 1
ATOM 2192 C CA . GLN A 1 284 ? 16.531 -51.594 11.219 1 95.25 284 GLN A CA 1
ATOM 2193 C C . GLN A 1 284 ? 15.867 -50.25 11.539 1 95.25 284 GLN A C 1
ATOM 2195 O O . GLN A 1 284 ? 15.297 -49.625 10.656 1 95.25 284 GLN A O 1
ATOM 2200 N N . ALA A 1 285 ? 15.906 -49.875 12.773 1 95.38 285 ALA A N 1
ATOM 2201 C CA . ALA A 1 285 ? 15.328 -48.594 13.188 1 95.38 285 ALA A CA 1
ATOM 2202 C C . ALA A 1 285 ? 16.047 -47.438 12.531 1 95.38 285 ALA A C 1
ATOM 2204 O O . ALA A 1 285 ? 15.414 -46.5 12.062 1 95.38 285 ALA A O 1
ATOM 2205 N N . GLU A 1 286 ? 17.328 -47.469 12.477 1 95.19 286 GLU A N 1
ATOM 2206 C CA . GLU A 1 286 ? 18.109 -46.438 11.828 1 95.19 286 GLU A CA 1
ATOM 2207 C C . GLU A 1 286 ? 17.781 -46.344 10.344 1 95.19 286 GLU A C 1
ATOM 2209 O O . GLU A 1 286 ? 17.672 -45.25 9.797 1 95.19 286 GLU A O 1
ATOM 2214 N N . ASP A 1 287 ? 17.672 -47.469 9.75 1 95.5 287 ASP A N 1
ATOM 2215 C CA . ASP A 1 287 ? 17.312 -47.469 8.336 1 95.5 287 ASP A CA 1
ATOM 2216 C C . ASP A 1 287 ? 15.93 -46.875 8.109 1 95.5 287 ASP A C 1
ATOM 2218 O O . ASP A 1 287 ? 15.719 -46.125 7.148 1 95.5 287 ASP A O 1
ATOM 2222 N N . MET A 1 288 ? 15.016 -47.25 8.922 1 97 288 MET A N 1
ATOM 2223 C CA . MET A 1 288 ? 13.672 -46.688 8.828 1 97 288 MET A CA 1
ATOM 2224 C C . MET A 1 288 ? 13.688 -45.156 8.984 1 97 288 MET A C 1
ATOM 2226 O O . MET A 1 288 ? 13.133 -44.438 8.156 1 97 288 MET A O 1
ATOM 2230 N N . ILE A 1 289 ? 14.32 -44.688 9.992 1 97.12 289 ILE A N 1
ATOM 2231 C CA . ILE A 1 289 ? 14.367 -43.281 10.289 1 97.12 289 ILE A CA 1
ATOM 2232 C C . ILE A 1 289 ? 15.039 -42.531 9.141 1 97.12 289 ILE A C 1
ATOM 2234 O O . ILE A 1 289 ? 14.531 -41.5 8.68 1 97.12 289 ILE A O 1
ATOM 2238 N N . SER A 1 290 ? 16.094 -43.062 8.648 1 95.75 290 SER A N 1
ATOM 2239 C CA . SER A 1 290 ? 16.797 -42.438 7.527 1 95.75 290 SER A CA 1
ATOM 2240 C C . SER A 1 290 ? 15.914 -42.375 6.285 1 95.75 290 SER A C 1
ATOM 2242 O O . SER A 1 290 ? 15.875 -41.375 5.59 1 95.75 290 SER A O 1
ATOM 2244 N N . THR A 1 291 ? 15.242 -43.438 6.043 1 96.06 291 THR A N 1
ATOM 2245 C CA . THR A 1 291 ? 14.367 -43.5 4.875 1 96.06 291 THR A CA 1
ATOM 2246 C C . THR A 1 291 ? 13.227 -42.5 5.008 1 96.06 291 THR A C 1
ATOM 2248 O O . THR A 1 291 ? 12.898 -41.781 4.051 1 96.06 291 THR A O 1
ATOM 2251 N N . VAL A 1 292 ? 12.625 -42.438 6.16 1 96.5 292 VAL A N 1
ATOM 2252 C CA . VAL A 1 292 ? 11.516 -41.531 6.398 1 96.5 292 VAL A CA 1
ATOM 2253 C C . VAL A 1 292 ? 11.992 -40.094 6.23 1 96.5 292 VAL A C 1
ATOM 2255 O O . VAL A 1 292 ? 11.352 -39.281 5.539 1 96.5 292 VAL A O 1
ATOM 2258 N N . LEU A 1 293 ? 13.117 -39.75 6.762 1 96 293 LEU A N 1
ATOM 2259 C CA . LEU A 1 293 ? 13.633 -38.375 6.75 1 96 293 LEU A CA 1
ATOM 2260 C C . LEU A 1 293 ? 14.086 -38 5.352 1 96 293 LEU A C 1
ATOM 2262 O O . LEU A 1 293 ? 14 -36.812 4.98 1 96 293 LEU A O 1
ATOM 2266 N N . THR A 1 294 ? 14.484 -38.906 4.547 1 93.44 294 THR A N 1
ATOM 2267 C CA . THR A 1 294 ? 15.07 -38.562 3.254 1 93.44 294 THR A CA 1
ATOM 2268 C C . THR A 1 294 ? 14 -38.531 2.166 1 93.44 294 THR A C 1
ATOM 2270 O O . THR A 1 294 ? 14.008 -37.625 1.314 1 93.44 294 THR A O 1
ATOM 2273 N N . SER A 1 295 ? 13.102 -39.5 2.238 1 91.62 295 SER A N 1
ATOM 2274 C CA . SER A 1 295 ? 12.328 -39.656 1.007 1 91.62 295 SER A CA 1
ATOM 2275 C C . SER A 1 295 ? 10.836 -39.75 1.299 1 91.62 295 SER A C 1
ATOM 2277 O O . SER A 1 295 ? 10.016 -39.688 0.382 1 91.62 295 SER A O 1
ATOM 2279 N N . VAL A 1 296 ? 10.422 -39.906 2.525 1 92.88 296 VAL A N 1
ATOM 2280 C CA . VAL A 1 296 ? 9.023 -40.219 2.77 1 92.88 296 VAL A CA 1
ATOM 2281 C C . VAL A 1 296 ? 8.289 -38.969 3.291 1 92.88 296 VAL A C 1
ATOM 2283 O O . VAL A 1 296 ? 7.25 -38.594 2.756 1 92.88 296 VAL A O 1
ATOM 2286 N N . VAL A 1 297 ? 8.867 -38.375 4.332 1 93.19 297 VAL A N 1
ATOM 2287 C CA . VAL A 1 297 ? 8.188 -37.25 4.945 1 93.19 297 VAL A CA 1
ATOM 2288 C C . VAL A 1 297 ? 8.336 -36 4.062 1 93.19 297 VAL A C 1
ATOM 2290 O O . VAL A 1 297 ? 9.391 -35.781 3.459 1 93.19 297 VAL A O 1
ATOM 2293 N N . SER A 1 298 ? 7.277 -35.312 3.861 1 91.06 298 SER A N 1
ATOM 2294 C CA . SER A 1 298 ? 7.242 -34.062 3.094 1 91.06 298 SER A CA 1
ATOM 2295 C C . SER A 1 298 ? 6.621 -32.938 3.904 1 91.06 298 SER A C 1
ATOM 2297 O O . SER A 1 298 ? 5.977 -33.188 4.926 1 91.06 298 SER A O 1
ATOM 2299 N N . PRO A 1 299 ? 6.898 -31.734 3.52 1 91.94 299 PRO A N 1
ATOM 2300 C CA . PRO A 1 299 ? 6.293 -30.609 4.242 1 91.94 299 PRO A CA 1
ATOM 2301 C C . PRO A 1 299 ? 4.77 -30.688 4.277 1 91.94 299 PRO A C 1
ATOM 2303 O O . PRO A 1 299 ? 4.145 -31.109 3.295 1 91.94 299 PRO A O 1
ATOM 2306 N N . LYS A 1 300 ? 4.25 -30.344 5.414 1 91.81 300 LYS A N 1
ATOM 2307 C CA . LYS A 1 300 ? 2.797 -30.328 5.559 1 91.81 300 LYS A CA 1
ATOM 2308 C C . LYS A 1 300 ? 2.174 -29.234 4.699 1 91.81 300 LYS A C 1
ATOM 2310 O O . LYS A 1 300 ? 2.576 -28.062 4.773 1 91.81 300 LYS A O 1
ATOM 2315 N N . ARG A 1 301 ? 1.228 -29.641 3.879 1 87.75 301 ARG A N 1
ATOM 2316 C CA . ARG A 1 301 ? 0.587 -28.719 2.953 1 87.75 301 ARG A CA 1
ATOM 2317 C C . ARG A 1 301 ? -0.925 -28.703 3.145 1 87.75 301 ARG A C 1
ATOM 2319 O O . ARG A 1 301 ? -1.499 -29.672 3.648 1 87.75 301 ARG A O 1
ATOM 2326 N N . ILE A 1 302 ? -1.466 -27.609 2.859 1 84.38 302 ILE A N 1
ATOM 2327 C CA . ILE A 1 302 ? -2.916 -27.453 2.85 1 84.38 302 ILE A CA 1
ATOM 2328 C C . ILE A 1 302 ? -3.363 -26.844 1.525 1 84.38 302 ILE A C 1
ATOM 2330 O O . ILE A 1 302 ? -2.615 -26.078 0.901 1 84.38 302 ILE A O 1
ATOM 2334 N N . MET A 1 303 ? -4.5 -27.188 1.047 1 76.81 303 MET A N 1
ATOM 2335 C CA . MET A 1 303 ? -4.965 -26.766 -0.271 1 76.81 303 MET A CA 1
ATOM 2336 C C . MET A 1 303 ? -6.258 -25.953 -0.16 1 76.81 303 MET A C 1
ATOM 2338 O O . MET A 1 303 ? -7.133 -26.297 0.641 1 76.81 303 MET A O 1
ATOM 2342 N N . SER A 1 304 ? -6.273 -24.953 -0.998 1 75.56 304 SER A N 1
ATOM 2343 C CA . SER A 1 304 ? -7.496 -24.172 -1.099 1 75.56 304 SER A CA 1
ATOM 2344 C C . SER A 1 304 ? -8.477 -24.797 -2.082 1 75.56 304 SER A C 1
ATOM 2346 O O . SER A 1 304 ? -8.148 -25.781 -2.76 1 75.56 304 SER A O 1
ATOM 2348 N N . ASP A 1 305 ? -9.633 -24.172 -2.088 1 68.06 305 ASP A N 1
ATOM 2349 C CA . ASP A 1 305 ? -10.672 -24.641 -3.006 1 68.06 305 ASP A CA 1
ATOM 2350 C C . ASP A 1 305 ? -10.266 -24.391 -4.457 1 68.06 305 ASP A C 1
ATOM 2352 O O . ASP A 1 305 ? -10.648 -25.156 -5.348 1 68.06 305 ASP A O 1
ATOM 2356 N N . ASP A 1 306 ? -9.484 -23.391 -4.707 1 68.75 306 ASP A N 1
ATOM 2357 C CA . ASP A 1 306 ? -9.094 -23.031 -6.066 1 68.75 306 ASP A CA 1
ATOM 2358 C C . ASP A 1 306 ? -7.836 -23.781 -6.496 1 68.75 306 ASP A C 1
ATOM 2360 O O . ASP A 1 306 ? -7.332 -23.578 -7.602 1 68.75 306 ASP A O 1
ATOM 2364 N N . GLY A 1 307 ? -7.359 -24.641 -5.57 1 69.56 307 GLY A N 1
ATOM 2365 C CA . GLY A 1 307 ? -6.23 -25.484 -5.918 1 69.56 307 GLY A CA 1
ATOM 2366 C C . GLY A 1 307 ? -4.898 -24.922 -5.477 1 69.56 307 GLY A C 1
ATOM 2367 O O . GLY A 1 307 ? -3.844 -25.5 -5.746 1 69.56 307 GLY A O 1
ATOM 2368 N N . SER A 1 308 ? -4.996 -23.844 -4.863 1 74.19 308 SER A N 1
ATOM 2369 C CA . SER A 1 308 ? -3.748 -23.281 -4.367 1 74.19 308 SER A CA 1
ATOM 2370 C C . SER A 1 308 ? -3.199 -24.078 -3.195 1 74.19 308 SER A C 1
ATOM 2372 O O . SER A 1 308 ? -3.953 -24.516 -2.316 1 74.19 308 SER A O 1
ATOM 2374 N N . ILE A 1 309 ? -1.938 -24.406 -3.232 1 79.62 309 ILE A N 1
ATOM 2375 C CA . ILE A 1 309 ? -1.303 -25.219 -2.195 1 79.62 309 ILE A CA 1
ATOM 2376 C C . ILE A 1 309 ? -0.386 -24.344 -1.348 1 79.62 309 ILE A C 1
ATOM 2378 O O . ILE A 1 309 ? 0.366 -23.516 -1.88 1 79.62 309 ILE A O 1
ATOM 2382 N N . ARG A 1 310 ? -0.517 -24.562 -0.027 1 83.5 310 ARG A N 1
ATOM 2383 C CA . ARG A 1 310 ? 0.334 -23.812 0.895 1 83.5 310 ARG A CA 1
ATOM 2384 C C . ARG A 1 310 ? 1.089 -24.75 1.827 1 83.5 310 ARG A C 1
ATOM 2386 O O . ARG A 1 310 ? 0.512 -25.703 2.361 1 83.5 310 ARG A O 1
ATOM 2393 N N . THR A 1 311 ? 2.352 -24.438 1.929 1 88.44 311 THR A N 1
ATOM 2394 C CA . THR A 1 311 ? 3.182 -25.172 2.877 1 88.44 311 THR A CA 1
ATOM 2395 C C . THR A 1 311 ? 3.145 -24.516 4.25 1 88.44 311 THR A C 1
ATOM 2397 O O . THR A 1 311 ? 3.301 -23.297 4.363 1 88.44 311 THR A O 1
ATOM 2400 N N . LEU A 1 312 ? 2.986 -25.312 5.289 1 90 312 LEU A N 1
ATOM 2401 C CA . LEU A 1 312 ? 2.801 -24.766 6.629 1 90 312 LEU A CA 1
ATOM 2402 C C . LEU A 1 312 ? 4.121 -24.734 7.391 1 90 312 LEU A C 1
ATOM 2404 O O . LEU A 1 312 ? 4.93 -25.656 7.281 1 90 312 LEU A O 1
ATOM 2408 N N . ASP A 1 313 ? 4.34 -23.703 8.125 1 88.94 313 ASP A N 1
ATOM 2409 C CA . ASP A 1 313 ? 5.387 -23.719 9.141 1 88.94 313 ASP A CA 1
ATOM 2410 C C . ASP A 1 313 ? 4.836 -24.188 10.492 1 88.94 313 ASP A C 1
ATOM 2412 O O . ASP A 1 313 ? 3.637 -24.422 10.625 1 88.94 313 ASP A O 1
ATOM 2416 N N . PRO A 1 314 ? 5.656 -24.359 11.484 1 89.19 314 PRO A N 1
ATOM 2417 C CA . PRO A 1 314 ? 5.195 -24.938 12.75 1 89.19 314 PRO A CA 1
ATOM 2418 C C . PRO A 1 314 ? 4.117 -24.094 13.422 1 89.19 314 PRO A C 1
ATOM 2420 O O . PRO A 1 314 ? 3.189 -24.641 14.031 1 89.19 314 PRO A O 1
ATOM 2423 N N . LEU A 1 315 ? 4.277 -22.844 13.344 1 86.38 315 LEU A N 1
ATOM 2424 C CA . LEU A 1 315 ? 3.279 -21.984 13.977 1 86.38 315 LEU A CA 1
ATOM 2425 C C . LEU A 1 315 ? 1.948 -22.078 13.234 1 86.38 315 LEU A C 1
ATOM 2427 O O . LEU A 1 315 ? 0.888 -22.141 13.859 1 86.38 315 LEU A O 1
ATOM 2431 N N . GLN A 1 316 ? 2.021 -22.031 11.922 1 88.38 316 GLN A N 1
ATOM 2432 C CA . GLN A 1 316 ? 0.823 -22.188 11.109 1 88.38 316 GLN A CA 1
ATOM 2433 C C . GLN A 1 316 ? 0.175 -23.547 11.352 1 88.38 316 GLN A C 1
ATOM 2435 O O . GLN A 1 316 ? -1.053 -23.672 11.375 1 88.38 316 GLN A O 1
ATOM 2440 N N . PHE A 1 317 ? 1.016 -24.484 11.492 1 90.62 317 PHE A N 1
ATOM 2441 C CA . PHE A 1 317 ? 0.564 -25.844 11.805 1 90.62 317 PHE A CA 1
ATOM 2442 C C . PHE A 1 317 ? -0.277 -25.844 13.078 1 90.62 317 PHE A C 1
ATOM 2444 O O . PHE A 1 317 ? -1.338 -26.469 13.125 1 90.62 317 PHE A O 1
ATOM 2451 N N . VAL A 1 318 ? 0.133 -25.188 14.078 1 89.25 318 VAL A N 1
ATOM 2452 C CA . VAL A 1 318 ? -0.585 -25.125 15.352 1 89.25 318 VAL A CA 1
ATOM 2453 C C . VAL A 1 318 ? -1.926 -24.422 15.148 1 89.25 318 VAL A C 1
ATOM 2455 O O . VAL A 1 318 ? -2.938 -24.812 15.727 1 89.25 318 VAL A O 1
ATOM 2458 N N . THR A 1 319 ? -1.892 -23.453 14.352 1 87.19 319 THR A N 1
ATOM 2459 C CA . THR A 1 319 ? -3.117 -22.719 14.07 1 87.19 319 THR A CA 1
ATOM 2460 C C . THR A 1 319 ? -4.145 -23.609 13.391 1 87.19 319 THR A C 1
ATOM 2462 O O . THR A 1 319 ? -5.336 -23.562 13.719 1 87.19 319 THR A O 1
ATOM 2465 N N . VAL A 1 320 ? -3.691 -24.344 12.492 1 89.19 320 VAL A N 1
ATOM 2466 C CA . VAL A 1 320 ? -4.57 -25.281 11.805 1 89.19 320 VAL A CA 1
ATOM 2467 C C . VAL A 1 320 ? -5.102 -26.312 12.805 1 89.19 320 VAL A C 1
ATOM 2469 O O . VAL A 1 320 ? -6.285 -26.672 12.766 1 89.19 320 VAL A O 1
ATOM 2472 N N . ALA A 1 321 ? -4.238 -26.75 13.68 1 91.12 321 ALA A N 1
ATOM 2473 C CA . ALA A 1 321 ? -4.648 -27.703 14.695 1 91.12 321 ALA A CA 1
ATOM 2474 C C . ALA A 1 321 ? -5.738 -27.109 15.594 1 91.12 321 ALA A C 1
ATOM 2476 O O . ALA A 1 321 ? -6.707 -27.797 15.938 1 91.12 321 ALA A O 1
ATOM 2477 N N . GLN A 1 322 ? -5.543 -25.922 15.93 1 89.56 322 GLN A N 1
ATOM 2478 C CA . GLN A 1 322 ? -6.531 -25.234 16.75 1 89.56 322 GLN A CA 1
ATOM 2479 C C . GLN A 1 322 ? -7.883 -25.172 16.062 1 89.56 322 GLN A C 1
ATOM 2481 O O . GLN A 1 322 ? -8.93 -25.344 16.688 1 89.56 322 GLN A O 1
ATOM 2486 N N . HIS A 1 323 ? -7.809 -24.969 14.82 1 87.75 323 HIS A N 1
ATOM 2487 C CA . HIS A 1 323 ? -9.047 -24.891 14.055 1 87.75 323 HIS A CA 1
ATOM 2488 C C . HIS A 1 323 ? -9.742 -26.25 14 1 87.75 323 HIS A C 1
ATOM 2490 O O . HIS A 1 323 ? -10.961 -26.344 14.164 1 87.75 323 HIS A O 1
ATOM 2496 N N . TYR A 1 324 ? -9.039 -27.25 13.75 1 87.69 324 TYR A N 1
ATOM 2497 C CA . TYR A 1 324 ? -9.609 -28.578 13.703 1 87.69 324 TYR A CA 1
ATOM 2498 C C . TYR A 1 324 ? -10.188 -28.984 15.055 1 87.69 324 TYR A C 1
ATOM 2500 O O . TYR A 1 324 ? -11.281 -29.547 15.125 1 87.69 324 TYR A O 1
ATOM 2508 N N . VAL A 1 325 ? -9.469 -28.672 16.078 1 89.62 325 VAL A N 1
ATOM 2509 C CA . VAL A 1 325 ? -9.914 -29 17.422 1 89.62 325 VAL A CA 1
ATOM 2510 C C . VAL A 1 325 ? -11.195 -28.234 17.75 1 89.62 325 VAL A C 1
ATOM 2512 O O . VAL A 1 325 ? -12.133 -28.797 18.328 1 89.62 325 VAL A O 1
ATOM 2515 N N . ALA A 1 326 ? -11.203 -27.016 17.391 1 87.62 326 ALA A N 1
ATOM 2516 C CA . ALA A 1 326 ? -12.406 -26.219 17.609 1 87.62 326 ALA A CA 1
ATOM 2517 C C . ALA A 1 326 ? -13.602 -26.797 16.875 1 87.62 326 ALA A C 1
ATOM 2519 O O . ALA A 1 326 ? -14.711 -26.844 17.406 1 87.62 326 ALA A O 1
ATOM 2520 N N . ALA A 1 327 ? -13.398 -27.188 15.68 1 84.31 327 ALA A N 1
ATOM 2521 C CA . ALA A 1 327 ? -14.469 -27.797 14.891 1 84.31 327 ALA A CA 1
ATOM 2522 C C . ALA A 1 327 ? -14.953 -29.094 15.539 1 84.31 327 ALA A C 1
ATOM 2524 O O . ALA A 1 327 ? -16.156 -29.312 15.672 1 84.31 327 ALA A O 1
ATOM 2525 N N . LEU A 1 328 ? -14.07 -29.938 15.984 1 83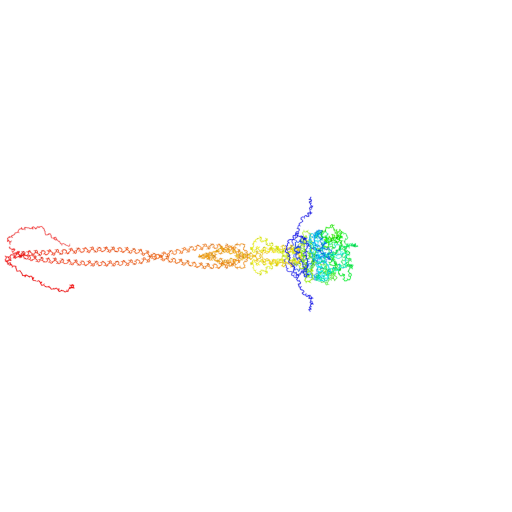.31 328 LEU A N 1
ATOM 2526 C CA . LEU A 1 328 ? -14.406 -31.219 16.609 1 83.31 328 LEU A CA 1
ATOM 2527 C C . LEU A 1 328 ? -15.156 -31 17.922 1 83.31 328 LEU A C 1
ATOM 2529 O O . LEU A 1 328 ? -16.109 -31.719 18.219 1 83.31 328 LEU A O 1
ATOM 2533 N N . ASN A 1 329 ? -14.711 -30.016 18.641 1 85 329 ASN A N 1
ATOM 2534 C CA . ASN A 1 329 ? -15.359 -29.703 19.922 1 85 329 ASN A CA 1
ATOM 2535 C C . ASN A 1 329 ? -16.781 -29.188 19.703 1 85 329 ASN A C 1
ATOM 2537 O O . ASN A 1 329 ? -17.641 -29.391 20.547 1 85 329 ASN A O 1
ATOM 2541 N N . ALA A 1 330 ? -16.984 -28.531 18.641 1 83.12 330 ALA A N 1
ATOM 2542 C CA . ALA A 1 330 ? -18.297 -27.984 18.328 1 83.12 330 ALA A CA 1
ATOM 2543 C C . ALA A 1 330 ? -19.203 -29.047 17.719 1 83.12 330 ALA A C 1
ATOM 2545 O O . ALA A 1 330 ? -20.391 -28.828 17.516 1 83.12 330 ALA A O 1
ATOM 2546 N N . GLY A 1 331 ? -18.641 -30.203 17.531 1 77 331 GLY A N 1
ATOM 2547 C CA . GLY A 1 331 ? -19.422 -31.281 16.938 1 77 331 GLY A CA 1
ATOM 2548 C C . GLY A 1 331 ? -19.469 -31.219 15.43 1 77 331 GLY A C 1
ATOM 2549 O O . GLY A 1 331 ? -20.266 -31.922 14.797 1 77 331 GLY A O 1
ATOM 2550 N N . ASP A 1 332 ? -18.672 -30.281 14.867 1 77.31 332 ASP A N 1
ATOM 2551 C CA . ASP A 1 332 ? -18.594 -30.156 13.414 1 77.31 332 ASP A CA 1
ATOM 2552 C C . ASP A 1 332 ? -17.484 -31.031 12.844 1 77.31 332 ASP A C 1
ATOM 2554 O O . ASP A 1 332 ? -16.609 -31.5 13.586 1 77.31 332 ASP A O 1
ATOM 2558 N N . GLN A 1 333 ? -17.562 -31.281 11.602 1 77 333 GLN A N 1
ATOM 2559 C CA . GLN A 1 333 ? -16.469 -31.953 10.914 1 77 333 GLN A CA 1
ATOM 2560 C C . GLN A 1 333 ? -15.375 -30.969 10.516 1 77 333 GLN A C 1
ATOM 2562 O O . GLN A 1 333 ? -15.656 -29.922 9.938 1 77 333 GLN A O 1
ATOM 2567 N N . PRO A 1 334 ? -14.164 -31.281 10.945 1 80.06 334 PRO A N 1
ATOM 2568 C CA . PRO A 1 334 ? -13.078 -30.422 10.477 1 80.06 334 PRO A CA 1
ATOM 2569 C C . PRO A 1 334 ? -13.039 -30.297 8.953 1 80.06 334 PRO A C 1
ATOM 2571 O O . PRO A 1 334 ? -13.234 -31.281 8.242 1 80.06 334 PRO A O 1
ATOM 2574 N N . CYS A 1 335 ? -12.992 -29.109 8.453 1 78.25 335 CYS A N 1
ATOM 2575 C CA . CYS A 1 335 ? -12.953 -28.797 7.027 1 78.25 335 CYS A CA 1
ATOM 2576 C C . CYS A 1 335 ? -11.641 -28.109 6.652 1 78.25 335 CYS A C 1
ATOM 2578 O O . CYS A 1 335 ? -11.32 -27.062 7.191 1 78.25 335 CYS A O 1
ATOM 2580 N N . VAL A 1 336 ? -10.898 -28.766 5.719 1 79.38 336 VAL A N 1
ATOM 2581 C CA . VAL A 1 336 ? -9.586 -28.266 5.32 1 79.38 336 VAL A CA 1
ATOM 2582 C C . VAL A 1 336 ? -9.727 -26.875 4.715 1 79.38 336 VAL A C 1
ATOM 2584 O O . VAL A 1 336 ? -8.891 -26 4.953 1 79.38 336 VAL A O 1
ATOM 2587 N N . GLN A 1 337 ? -10.812 -26.656 3.939 1 78.88 337 GLN A N 1
ATOM 2588 C CA . GLN A 1 337 ? -11.031 -25.359 3.289 1 78.88 337 GLN A CA 1
ATOM 2589 C C . GLN A 1 337 ? -11.25 -24.266 4.316 1 78.88 337 GLN A C 1
ATOM 2591 O O . GLN A 1 337 ? -10.75 -23.141 4.16 1 78.88 337 GLN A O 1
ATOM 2596 N N . ASP A 1 338 ? -12.016 -24.656 5.336 1 82.25 338 ASP A N 1
ATOM 2597 C CA . ASP A 1 338 ? -12.25 -23.688 6.402 1 82.25 338 ASP A CA 1
ATOM 2598 C C . ASP A 1 338 ? -10.961 -23.391 7.16 1 82.25 338 ASP A C 1
ATOM 2600 O O . ASP A 1 338 ? -10.727 -22.25 7.562 1 82.25 338 ASP A O 1
ATOM 2604 N N . ALA A 1 339 ? -10.203 -24.438 7.41 1 84.62 339 ALA A N 1
ATOM 2605 C CA . ALA A 1 339 ? -8.922 -24.25 8.086 1 84.62 339 ALA A CA 1
ATOM 2606 C C . ALA A 1 339 ? -7.988 -23.359 7.258 1 84.62 339 ALA A C 1
ATOM 2608 O O . ALA A 1 339 ? -7.234 -22.562 7.809 1 84.62 339 ALA A O 1
ATOM 2609 N N . TYR A 1 340 ? -8.086 -23.562 5.941 1 85.81 340 TYR A N 1
ATOM 2610 C CA . TYR A 1 340 ? -7.277 -22.75 5.031 1 85.81 340 TYR A CA 1
ATOM 2611 C C . TYR A 1 340 ? -7.648 -21.281 5.133 1 85.81 340 TYR A C 1
ATOM 2613 O O . TYR A 1 340 ? -6.77 -20.422 5.23 1 85.81 340 TYR A O 1
ATOM 2621 N N . LEU A 1 341 ? -8.883 -21.031 5.074 1 84.25 341 LEU A N 1
ATOM 2622 C CA . LEU A 1 341 ? -9.359 -19.641 5.152 1 84.25 341 LEU A CA 1
ATOM 2623 C C . LEU A 1 341 ? -8.992 -19.031 6.496 1 84.25 341 LEU A C 1
ATOM 2625 O O . LEU A 1 341 ? -8.609 -17.859 6.559 1 84.25 341 LEU A O 1
ATOM 2629 N N . ALA A 1 342 ? -9.156 -19.812 7.535 1 84.5 342 ALA A N 1
ATOM 2630 C CA . ALA A 1 342 ? -8.797 -19.328 8.867 1 84.5 342 ALA A CA 1
ATOM 2631 C C . ALA A 1 342 ? -7.305 -19.016 8.945 1 84.5 342 ALA A C 1
ATOM 2633 O O . ALA A 1 342 ? -6.902 -18.062 9.602 1 84.5 342 ALA A O 1
ATOM 2634 N N . LEU A 1 343 ? -6.559 -19.812 8.375 1 88.31 343 LEU A N 1
ATOM 2635 C CA . LEU A 1 343 ? -5.113 -19.609 8.359 1 88.31 343 LEU A CA 1
ATOM 2636 C C . LEU A 1 343 ? -4.75 -18.328 7.605 1 88.31 343 LEU A C 1
ATOM 2638 O O . LEU A 1 343 ? -3.865 -17.594 8.031 1 88.31 343 LEU A O 1
ATOM 2642 N N . LEU A 1 344 ? -5.426 -18.109 6.465 1 88.25 344 LEU A N 1
ATOM 2643 C CA . LEU A 1 344 ? -5.184 -16.906 5.68 1 88.25 344 LEU A CA 1
ATOM 2644 C C . LEU A 1 344 ? -5.426 -15.656 6.516 1 88.25 344 LEU A C 1
ATOM 2646 O O . LEU A 1 344 ? -4.613 -14.727 6.504 1 88.25 344 LEU A O 1
ATOM 2650 N N . GLU A 1 345 ? -6.488 -15.68 7.203 1 87.75 345 GLU A N 1
ATOM 2651 C CA . GLU A 1 345 ? -6.84 -14.531 8.031 1 87.75 345 GLU A CA 1
ATOM 2652 C C . GLU A 1 345 ? -5.836 -14.344 9.164 1 87.75 345 GLU A C 1
ATOM 2654 O O . GLU A 1 345 ? -5.469 -13.211 9.492 1 87.75 345 GLU A O 1
ATOM 2659 N N . TRP A 1 346 ? -5.512 -15.398 9.695 1 87.5 346 TRP A N 1
ATOM 2660 C CA . TRP A 1 346 ? -4.535 -15.352 10.781 1 87.5 346 TRP A CA 1
ATOM 2661 C C . TRP A 1 346 ? -3.199 -14.797 10.289 1 87.5 346 TRP A C 1
ATOM 2663 O O . TRP A 1 346 ? -2.58 -13.969 10.953 1 87.5 346 TRP A O 1
ATOM 2673 N N . ASP A 1 347 ? -2.732 -15.297 9.195 1 88.81 347 ASP A N 1
ATOM 2674 C CA . ASP A 1 347 ? -1.484 -14.828 8.602 1 88.81 347 ASP A CA 1
ATOM 2675 C C . ASP A 1 347 ? -1.563 -13.336 8.266 1 88.81 347 ASP A C 1
ATOM 2677 O O . ASP A 1 347 ? -0.587 -12.602 8.438 1 88.81 347 ASP A O 1
ATOM 2681 N N . ALA A 1 348 ? -2.668 -12.922 7.734 1 90.19 348 ALA A N 1
ATOM 2682 C CA . ALA A 1 348 ? -2.861 -11.508 7.402 1 90.19 348 ALA A CA 1
ATOM 2683 C C . ALA A 1 348 ? -2.787 -10.641 8.648 1 90.19 348 ALA A C 1
ATOM 2685 O O . ALA A 1 348 ? -2.219 -9.547 8.617 1 90.19 348 ALA A O 1
ATOM 2686 N N . ARG A 1 349 ? -3.369 -11.102 9.742 1 89.31 349 ARG A N 1
ATOM 2687 C CA . ARG A 1 349 ? -3.314 -10.359 11 1 89.31 349 ARG A CA 1
ATOM 2688 C C . ARG A 1 349 ? -1.885 -10.273 11.523 1 89.31 349 ARG A C 1
ATOM 2690 O O . ARG A 1 349 ? -1.476 -9.242 12.062 1 89.31 349 ARG A O 1
ATOM 2697 N N . ARG A 1 350 ? -1.248 -11.359 11.422 1 86.38 350 ARG A N 1
ATOM 2698 C CA . ARG A 1 350 ? 0.159 -11.375 11.812 1 86.38 350 ARG A CA 1
ATOM 2699 C C . ARG A 1 350 ? 0.963 -10.375 10.984 1 86.38 350 ARG A C 1
ATOM 2701 O O . ARG A 1 350 ? 1.787 -9.633 11.531 1 86.38 350 ARG A O 1
ATOM 2708 N N . ALA A 1 351 ? 0.771 -10.398 9.688 1 92.31 351 ALA A N 1
ATOM 2709 C CA . ALA A 1 351 ? 1.448 -9.461 8.789 1 92.31 351 ALA A CA 1
ATOM 2710 C C . ALA A 1 351 ? 1.113 -8.016 9.148 1 92.31 351 ALA A C 1
ATOM 2712 O O . ALA A 1 351 ? 1.983 -7.145 9.109 1 92.31 351 ALA A O 1
ATOM 2713 N N . SER A 1 352 ? -0.162 -7.734 9.5 1 94.69 352 SER A N 1
ATOM 2714 C CA . SER A 1 352 ? -0.605 -6.398 9.883 1 94.69 352 SER A CA 1
ATOM 2715 C C . SER A 1 352 ? 0.123 -5.918 11.133 1 94.69 352 SER A C 1
ATOM 2717 O O . SER A 1 352 ? 0.581 -4.773 11.188 1 94.69 352 SER A O 1
ATOM 2719 N N . ALA A 1 353 ? 0.225 -6.777 12.094 1 92.31 353 ALA A N 1
ATOM 2720 C CA . ALA A 1 353 ? 0.882 -6.414 13.352 1 92.31 353 ALA A CA 1
ATOM 2721 C C . ALA A 1 353 ? 2.352 -6.07 13.117 1 92.31 353 ALA A C 1
ATOM 2723 O O . ALA A 1 353 ? 2.859 -5.086 13.664 1 92.31 353 ALA A O 1
ATOM 2724 N N . GLU A 1 354 ? 2.982 -6.875 12.344 1 91.94 354 GLU A N 1
ATOM 2725 C CA . GLU A 1 354 ? 4.387 -6.629 12.023 1 91.94 354 GLU A CA 1
ATOM 2726 C C . GLU A 1 354 ? 4.555 -5.344 11.227 1 91.94 354 GLU A C 1
ATOM 2728 O O . GLU A 1 354 ? 5.508 -4.59 11.438 1 91.94 354 GLU A O 1
ATOM 2733 N N . ALA A 1 355 ? 3.676 -5.152 10.281 1 96.12 355 ALA A N 1
ATOM 2734 C CA . ALA A 1 355 ? 3.725 -3.961 9.438 1 96.12 355 ALA A CA 1
ATOM 2735 C C . ALA A 1 355 ? 3.5 -2.695 10.258 1 96.12 355 ALA A C 1
ATOM 2737 O O . ALA A 1 355 ? 4.121 -1.661 10 1 96.12 355 ALA A O 1
ATOM 2738 N N . LEU A 1 356 ? 2.574 -2.729 11.25 1 95.69 356 LEU A N 1
ATOM 2739 C CA . LEU A 1 356 ? 2.326 -1.583 12.125 1 95.69 356 LEU A CA 1
ATOM 2740 C C . LEU A 1 356 ? 3.553 -1.271 12.977 1 95.69 356 LEU A C 1
ATOM 2742 O O . LEU A 1 356 ? 3.832 -0.104 13.258 1 95.69 356 LEU A O 1
ATOM 2746 N N . GLN A 1 357 ? 4.266 -2.277 13.359 1 94.69 357 GLN A N 1
ATOM 2747 C CA . GLN A 1 357 ? 5.508 -2.057 14.086 1 94.69 357 GLN A CA 1
ATOM 2748 C C . GLN A 1 357 ? 6.547 -1.359 13.211 1 94.69 357 GLN A C 1
ATOM 2750 O O . GLN A 1 357 ? 7.254 -0.463 13.68 1 94.69 357 GLN A O 1
ATOM 2755 N N . ALA A 1 358 ? 6.621 -1.82 12 1 95.12 358 ALA A N 1
ATOM 2756 C CA . ALA A 1 358 ? 7.531 -1.178 11.055 1 95.12 358 ALA A CA 1
ATOM 2757 C C . ALA A 1 358 ? 7.156 0.286 10.836 1 95.12 358 ALA A C 1
ATOM 2759 O O . ALA A 1 358 ? 8.031 1.15 10.742 1 95.12 358 ALA A O 1
ATOM 2760 N N . ARG A 1 359 ? 5.879 0.543 10.75 1 96.06 359 ARG A N 1
ATOM 2761 C CA . ARG A 1 359 ? 5.363 1.9 10.609 1 96.06 359 ARG A CA 1
ATOM 2762 C C . ARG A 1 359 ? 5.773 2.766 11.797 1 96.06 359 ARG A C 1
ATOM 2764 O O . ARG A 1 359 ? 6.23 3.898 11.617 1 96.06 359 ARG A O 1
ATOM 2771 N N . ARG A 1 360 ? 5.617 2.297 12.992 1 94.75 360 ARG A N 1
ATOM 2772 C CA . ARG A 1 360 ? 5.969 3.039 14.195 1 94.75 360 ARG A CA 1
ATOM 2773 C C . ARG A 1 360 ? 7.469 3.312 14.258 1 94.75 360 ARG A C 1
ATOM 2775 O O . ARG A 1 360 ? 7.891 4.406 14.641 1 94.75 360 ARG A O 1
ATOM 2782 N N . ALA A 1 361 ? 8.211 2.309 13.906 1 94.62 361 ALA A N 1
ATOM 2783 C CA . ALA A 1 361 ? 9.656 2.469 13.891 1 94.62 361 ALA A CA 1
ATOM 2784 C C . ALA A 1 361 ? 10.078 3.549 12.898 1 94.62 361 ALA A C 1
ATOM 2786 O O . ALA A 1 361 ? 10.945 4.375 13.195 1 94.62 361 ALA A O 1
ATOM 2787 N N . GLU A 1 362 ? 9.445 3.541 11.719 1 94.75 362 GLU A N 1
ATOM 2788 C CA . GLU A 1 362 ? 9.766 4.539 10.703 1 94.75 362 GLU A CA 1
ATOM 2789 C C . GLU A 1 362 ? 9.359 5.938 11.156 1 94.75 362 GLU A C 1
ATOM 2791 O O . GLU A 1 362 ? 10.07 6.91 10.891 1 94.75 362 GLU A O 1
ATOM 2796 N N . LEU A 1 363 ? 8.234 6.066 11.797 1 94.44 363 LEU A N 1
ATOM 2797 C CA . LEU A 1 363 ? 7.773 7.352 12.305 1 94.44 363 LEU A CA 1
ATOM 2798 C C . LEU A 1 363 ? 8.773 7.938 13.297 1 94.44 363 LEU A C 1
ATOM 2800 O O . LEU A 1 363 ? 9.086 9.125 13.242 1 94.44 363 LEU A O 1
ATOM 2804 N N . GLU A 1 364 ? 9.281 7.113 14.156 1 93.56 364 GLU A N 1
ATOM 2805 C CA . GLU A 1 364 ? 10.25 7.547 15.156 1 93.56 364 GLU A CA 1
ATOM 2806 C C . GLU A 1 364 ? 11.539 8.031 14.5 1 93.56 364 GLU A C 1
ATOM 2808 O O . GLU A 1 364 ? 12.117 9.039 14.922 1 93.56 364 GLU A O 1
ATOM 2813 N N . VAL A 1 365 ? 11.945 7.359 13.508 1 93.94 365 VAL A N 1
ATOM 2814 C CA . VAL A 1 365 ? 13.164 7.715 12.797 1 93.94 365 VAL A CA 1
ATOM 2815 C C . VAL A 1 365 ? 12.984 9.062 12.109 1 93.94 365 VAL A C 1
ATOM 2817 O O . VAL A 1 365 ? 13.875 9.914 12.156 1 93.94 365 VAL A O 1
ATOM 2820 N N . ARG A 1 366 ? 11.828 9.258 11.492 1 92.12 366 ARG A N 1
ATOM 2821 C CA . ARG A 1 366 ? 11.578 10.453 10.703 1 92.12 366 ARG A CA 1
ATOM 2822 C C . ARG A 1 366 ? 11.398 11.672 11.602 1 92.12 366 ARG A C 1
ATOM 2824 O O . ARG A 1 366 ? 11.727 12.797 11.211 1 92.12 366 ARG A O 1
ATOM 2831 N N . LEU A 1 367 ? 10.883 11.461 12.789 1 92.56 367 LEU A N 1
ATOM 2832 C CA . LEU A 1 367 ? 10.672 12.562 13.727 1 92.56 367 LEU A CA 1
ATOM 2833 C C . LEU A 1 367 ? 11.953 12.867 14.5 1 92.56 367 LEU A C 1
ATOM 2835 O O . LEU A 1 367 ? 12.023 13.867 15.211 1 92.56 367 LEU A O 1
ATOM 2839 N N . GLY A 1 368 ? 13.039 12.141 14.281 1 85.69 368 GLY A N 1
ATOM 2840 C CA . GLY A 1 368 ? 14.359 12.406 14.812 1 85.69 368 GLY A CA 1
ATOM 2841 C C . GLY A 1 368 ? 14.414 12.359 16.328 1 85.69 368 GLY A C 1
ATOM 2842 O O . GLY A 1 368 ? 15.195 13.086 16.953 1 85.69 368 GLY A O 1
ATOM 2843 N N . GLY A 1 369 ? 13.578 11.773 16.938 1 79 369 GLY A N 1
ATOM 2844 C CA . GLY A 1 369 ? 13.625 11.68 18.391 1 79 369 GLY A CA 1
ATOM 2845 C C . GLY A 1 369 ? 13.109 12.93 19.078 1 79 369 GLY A C 1
ATOM 2846 O O . GLY A 1 369 ? 13.188 13.047 20.297 1 79 369 GLY A O 1
ATOM 2847 N N . ALA A 1 370 ? 12.711 13.953 18.344 1 80.12 370 ALA A N 1
ATOM 2848 C CA . ALA A 1 370 ? 12.203 15.172 18.953 1 80.12 370 ALA A CA 1
ATOM 2849 C C . ALA A 1 370 ? 10.883 14.922 19.672 1 80.12 370 ALA A C 1
ATOM 2851 O O . ALA A 1 370 ? 10.047 14.148 19.188 1 80.12 370 ALA A O 1
ATOM 2852 N N . ASP A 1 371 ? 10.758 15.523 20.766 1 84.12 371 ASP A N 1
ATOM 2853 C CA . ASP A 1 371 ? 9.547 15.328 21.547 1 84.12 371 ASP A CA 1
ATOM 2854 C C . ASP A 1 371 ? 8.375 16.094 20.938 1 84.12 371 ASP A C 1
ATOM 2856 O O . ASP A 1 371 ? 8.539 17.203 20.453 1 84.12 371 ASP A O 1
ATOM 2860 N N . PRO A 1 372 ? 7.227 15.547 20.938 1 88.19 372 PRO A N 1
ATOM 2861 C CA . PRO A 1 372 ? 6.023 16.25 20.5 1 88.19 372 PRO A CA 1
ATOM 2862 C C . PRO A 1 372 ? 5.66 17.422 21.391 1 88.19 372 PRO A C 1
ATOM 2864 O O . PRO A 1 372 ? 6.129 17.5 22.531 1 88.19 372 PRO A O 1
ATOM 2867 N N . PRO A 1 373 ? 4.867 18.359 20.875 1 93.69 373 PRO A N 1
ATOM 2868 C CA . PRO A 1 373 ? 4.148 18.391 19.609 1 93.69 373 PRO A CA 1
ATOM 2869 C C . PRO A 1 373 ? 5.043 18.812 18.438 1 93.69 373 PRO A C 1
ATOM 2871 O O . PRO A 1 373 ? 5.945 19.641 18.609 1 93.69 373 PRO A O 1
ATOM 2874 N N . HIS A 1 374 ? 4.723 18.297 17.281 1 91.94 374 HIS A N 1
ATOM 2875 C CA . HIS A 1 374 ? 5.445 18.609 16.047 1 91.94 374 HIS A CA 1
ATOM 2876 C C . HIS A 1 374 ? 4.641 19.547 15.164 1 91.94 374 HIS A C 1
ATOM 2878 O O . HIS A 1 374 ? 3.41 19.578 15.227 1 91.94 374 HIS A O 1
ATOM 2884 N N . GLY A 1 375 ? 5.453 20.297 14.422 1 87.94 375 GLY A N 1
ATOM 2885 C CA . GLY A 1 375 ? 4.789 21.125 13.438 1 87.94 375 GLY A CA 1
ATOM 2886 C C . GLY A 1 375 ? 4 20.328 12.414 1 87.94 375 GLY A C 1
ATOM 2887 O O . GLY A 1 375 ? 4.336 19.172 12.125 1 87.94 375 GLY A O 1
ATOM 2888 N N . PRO A 1 376 ? 2.93 20.844 11.867 1 86.38 376 PRO A N 1
ATOM 2889 C CA . PRO A 1 376 ? 2.053 20.094 10.953 1 86.38 376 PRO A CA 1
ATOM 2890 C C . PRO A 1 376 ? 2.787 19.562 9.734 1 86.38 376 PRO A C 1
ATOM 2892 O O . PRO A 1 376 ? 2.557 18.422 9.312 1 86.38 376 PRO A O 1
ATOM 2895 N N . ALA A 1 377 ? 3.652 20.359 9.102 1 83.81 377 ALA A N 1
ATOM 2896 C CA . ALA A 1 377 ? 4.367 19.938 7.902 1 83.81 377 ALA A CA 1
ATOM 2897 C C . ALA A 1 377 ? 5.316 18.781 8.211 1 83.81 377 ALA A C 1
ATOM 2899 O O . ALA A 1 377 ? 5.406 17.812 7.441 1 83.81 377 ALA A O 1
ATOM 2900 N N . VAL A 1 378 ? 5.988 18.953 9.273 1 88 378 VAL A N 1
ATOM 2901 C CA . VAL A 1 378 ? 6.953 17.938 9.688 1 88 378 VAL A CA 1
ATOM 2902 C C . VAL A 1 378 ? 6.223 16.625 10.008 1 88 378 VAL A C 1
ATOM 2904 O O . VAL A 1 378 ? 6.645 15.547 9.586 1 88 378 VAL A O 1
ATOM 2907 N N . LEU A 1 379 ? 5.219 16.75 10.82 1 90.56 379 LEU A N 1
ATOM 2908 C CA . LEU A 1 379 ? 4.457 15.57 11.195 1 90.56 379 LEU A CA 1
ATOM 2909 C C . LEU A 1 379 ? 3.83 14.914 9.969 1 90.56 379 LEU A C 1
ATOM 2911 O O . LEU A 1 379 ? 3.846 13.688 9.844 1 90.56 379 LEU A O 1
ATOM 2915 N N . ALA A 1 380 ? 3.258 15.695 9.086 1 88 380 ALA A N 1
ATOM 2916 C CA . ALA A 1 380 ? 2.623 15.172 7.879 1 88 380 ALA A CA 1
ATOM 2917 C C . ALA A 1 380 ? 3.621 14.391 7.031 1 88 380 ALA A C 1
ATOM 2919 O O . ALA A 1 380 ? 3.301 13.312 6.516 1 88 380 ALA A O 1
ATOM 2920 N N . ARG A 1 381 ? 4.805 14.922 6.863 1 87.94 381 ARG A N 1
ATOM 2921 C CA . ARG A 1 381 ? 5.848 14.258 6.086 1 87.94 381 ARG A CA 1
ATOM 2922 C C . ARG A 1 381 ? 6.258 12.938 6.738 1 87.94 381 ARG A C 1
ATOM 2924 O O . ARG A 1 381 ? 6.43 11.93 6.051 1 87.94 381 ARG A O 1
ATOM 2931 N N . ALA A 1 382 ? 6.453 13.031 8.008 1 92.75 382 ALA A N 1
ATOM 2932 C CA . ALA A 1 382 ? 6.852 11.836 8.75 1 92.75 382 ALA A CA 1
ATOM 2933 C C . ALA A 1 382 ? 5.777 10.75 8.656 1 92.75 382 ALA A C 1
ATOM 2935 O O . ALA A 1 382 ? 6.09 9.57 8.5 1 92.75 382 ALA A O 1
ATOM 2936 N N . LEU A 1 383 ? 4.574 11.164 8.797 1 92.69 383 LEU A N 1
ATOM 2937 C CA . LEU A 1 383 ? 3.467 10.219 8.758 1 92.69 383 LEU A CA 1
ATOM 2938 C C . LEU A 1 383 ? 3.34 9.594 7.371 1 92.69 383 LEU A C 1
ATOM 2940 O O . LEU A 1 383 ? 3.018 8.406 7.25 1 92.69 383 LEU A O 1
ATOM 2944 N N . ALA A 1 384 ? 3.561 10.375 6.293 1 90.75 384 ALA A N 1
ATOM 2945 C CA . ALA A 1 384 ? 3.508 9.844 4.934 1 90.75 384 ALA A CA 1
ATOM 2946 C C . ALA A 1 384 ? 4.566 8.766 4.727 1 90.75 384 ALA A C 1
ATOM 2948 O O . ALA A 1 384 ? 4.285 7.715 4.137 1 90.75 384 ALA A O 1
ATOM 2949 N N . ALA A 1 385 ? 5.715 9.086 5.152 1 92.38 385 ALA A N 1
ATOM 2950 C CA . ALA A 1 385 ? 6.801 8.109 5.043 1 92.38 385 ALA A CA 1
ATOM 2951 C C . ALA A 1 385 ? 6.496 6.855 5.855 1 92.38 385 ALA A C 1
ATOM 2953 O O . ALA A 1 385 ? 6.758 5.738 5.402 1 92.38 385 ALA A O 1
ATOM 2954 N N . ALA A 1 386 ? 6.055 7.066 7.062 1 94.44 386 ALA A N 1
ATOM 2955 C CA . ALA A 1 386 ? 5.699 5.938 7.922 1 94.44 386 ALA A CA 1
ATOM 2956 C C . ALA A 1 386 ? 4.594 5.098 7.293 1 94.44 386 ALA A C 1
ATOM 2958 O O . ALA A 1 386 ? 4.613 3.867 7.383 1 94.44 386 ALA A O 1
ATOM 2959 N N . HIS A 1 387 ? 3.639 5.762 6.738 1 94 387 HIS A N 1
ATOM 2960 C CA . HIS A 1 387 ? 2.557 5.07 6.047 1 94 387 HIS A CA 1
ATOM 2961 C C . HIS A 1 387 ? 3.094 4.18 4.934 1 94 387 HIS A C 1
ATOM 2963 O O . HIS A 1 387 ? 2.701 3.016 4.816 1 94 387 HIS A O 1
ATOM 2969 N N . SER A 1 388 ? 3.963 4.703 4.129 1 94.25 388 SER A N 1
ATOM 2970 C CA . SER A 1 388 ? 4.574 3.955 3.033 1 94.25 388 SER A CA 1
ATOM 2971 C C . SER A 1 388 ? 5.379 2.771 3.557 1 94.25 388 SER A C 1
ATOM 2973 O O . SER A 1 388 ? 5.344 1.684 2.977 1 94.25 388 SER A O 1
ATOM 2975 N N . ALA A 1 389 ? 6.09 3.014 4.609 1 94.94 389 ALA A N 1
ATOM 2976 C CA . ALA A 1 389 ? 6.871 1.935 5.207 1 94.94 389 ALA A CA 1
ATOM 2977 C C . ALA A 1 389 ? 5.965 0.808 5.695 1 94.94 389 ALA A C 1
ATOM 2979 O O . ALA A 1 389 ? 6.289 -0.371 5.539 1 94.94 389 ALA A O 1
ATOM 2980 N N . GLY A 1 390 ? 4.895 1.189 6.371 1 96.12 390 GLY A N 1
ATOM 2981 C CA . GLY A 1 390 ? 3.934 0.192 6.816 1 96.12 390 GLY A CA 1
ATOM 2982 C C . GLY A 1 390 ? 3.365 -0.635 5.68 1 96.12 390 GLY A C 1
ATOM 2983 O O . GLY A 1 390 ? 3.297 -1.862 5.77 1 96.12 390 GLY A O 1
ATOM 2984 N N . VAL A 1 391 ? 2.98 0 4.605 1 96.31 391 VAL A N 1
ATOM 2985 C CA . VAL A 1 391 ? 2.412 -0.678 3.445 1 96.31 391 VAL A CA 1
ATOM 2986 C C . VAL A 1 391 ? 3.441 -1.636 2.85 1 96.31 391 VAL A C 1
ATOM 2988 O O . VAL A 1 391 ? 3.123 -2.787 2.543 1 96.31 391 VAL A O 1
ATOM 2991 N N . SER A 1 392 ? 4.617 -1.118 2.6 1 95 392 SER A N 1
ATOM 2992 C CA . SER A 1 392 ? 5.684 -1.938 2.035 1 95 392 SER A CA 1
ATOM 2993 C C . SER A 1 392 ? 5.934 -3.18 2.885 1 95 392 SER A C 1
ATOM 2995 O O . SER A 1 392 ? 6.059 -4.285 2.354 1 95 392 SER A O 1
ATOM 2997 N N . ALA A 1 393 ? 5.977 -2.986 4.188 1 95.38 393 ALA A N 1
ATOM 2998 C CA . ALA A 1 393 ? 6.215 -4.105 5.098 1 95.38 393 ALA A CA 1
ATOM 2999 C C . ALA A 1 393 ? 5.082 -5.125 5.02 1 95.38 393 ALA A C 1
ATOM 3001 O O . ALA A 1 393 ? 5.324 -6.332 5.047 1 95.38 393 ALA A O 1
ATOM 3002 N N . PHE A 1 394 ? 3.904 -4.645 4.977 1 96.44 394 PHE A N 1
ATOM 3003 C CA . PHE A 1 394 ? 2.736 -5.516 4.922 1 96.44 394 PHE A CA 1
ATOM 3004 C C . PHE A 1 394 ? 2.762 -6.379 3.668 1 96.44 394 PHE A C 1
ATOM 3006 O O . PHE A 1 394 ? 2.598 -7.598 3.744 1 96.44 394 PHE A O 1
ATOM 3013 N N . VAL A 1 395 ? 2.965 -5.727 2.506 1 95.12 395 VAL A N 1
ATOM 3014 C CA . VAL A 1 395 ? 2.955 -6.426 1.225 1 95.12 395 VAL A CA 1
ATOM 3015 C C . VAL A 1 395 ? 4.133 -7.395 1.157 1 95.12 395 VAL A C 1
ATOM 3017 O O . VAL A 1 395 ? 3.986 -8.523 0.687 1 95.12 395 VAL A O 1
ATOM 3020 N N . MET A 1 396 ? 5.262 -6.977 1.576 1 92.75 396 MET A N 1
ATOM 3021 C CA . MET A 1 396 ? 6.441 -7.84 1.586 1 92.75 396 MET A CA 1
ATOM 3022 C C . MET A 1 396 ? 6.211 -9.062 2.467 1 92.75 396 MET A C 1
ATOM 3024 O O . MET A 1 396 ? 6.594 -10.18 2.105 1 92.75 396 MET A O 1
ATOM 3028 N N . ARG A 1 397 ? 5.613 -8.844 3.594 1 91.75 397 ARG A N 1
ATOM 3029 C CA . ARG A 1 397 ? 5.367 -9.953 4.508 1 91.75 397 ARG A CA 1
ATOM 3030 C C . ARG A 1 397 ? 4.379 -10.945 3.908 1 91.75 397 ARG A C 1
ATOM 3032 O O . ARG A 1 397 ? 4.559 -12.164 4.031 1 91.75 397 ARG A O 1
ATOM 3039 N N . LEU A 1 398 ? 3.35 -10.469 3.32 1 91.94 398 LEU A N 1
ATOM 3040 C CA . LEU A 1 398 ? 2.402 -11.359 2.66 1 91.94 398 LEU A CA 1
ATOM 3041 C C . LEU A 1 398 ? 3.088 -12.164 1.563 1 91.94 398 LEU A C 1
ATOM 3043 O O . LEU A 1 398 ? 2.807 -13.352 1.393 1 91.94 398 LEU A O 1
ATOM 3047 N N . ALA A 1 399 ? 3.967 -11.492 0.863 1 88.62 399 ALA A N 1
ATOM 3048 C CA . ALA A 1 399 ? 4.719 -12.188 -0.178 1 88.62 399 ALA A CA 1
ATOM 3049 C C . ALA A 1 399 ? 5.586 -13.297 0.417 1 88.62 399 ALA A C 1
ATOM 3051 O O . ALA A 1 399 ? 5.656 -14.398 -0.133 1 88.62 399 ALA A O 1
ATOM 3052 N N . GLU A 1 400 ? 6.211 -13.031 1.493 1 85.25 400 GLU A N 1
ATOM 3053 C CA . GLU A 1 400 ? 7.059 -14.008 2.17 1 85.25 400 GLU A CA 1
ATOM 3054 C C . GLU A 1 400 ? 6.246 -15.211 2.643 1 85.25 400 GLU A C 1
ATOM 3056 O O . GLU A 1 400 ? 6.754 -16.328 2.686 1 85.25 400 GLU A O 1
ATOM 3061 N N . LEU A 1 401 ? 4.992 -14.914 2.92 1 82.31 401 LEU A N 1
ATOM 3062 C CA . LEU A 1 401 ? 4.113 -15.969 3.408 1 82.31 401 LEU A CA 1
ATOM 3063 C C . LEU A 1 401 ? 3.436 -16.703 2.248 1 82.31 401 LEU A C 1
ATOM 3065 O O . LEU A 1 401 ? 2.604 -17.578 2.465 1 82.31 401 LEU A O 1
ATOM 3069 N N . GLY A 1 402 ? 3.721 -16.25 1.002 1 79.94 402 GLY A N 1
ATOM 3070 C CA . GLY A 1 402 ? 3.158 -16.891 -0.179 1 79.94 402 GLY A CA 1
ATOM 3071 C C . GLY A 1 402 ? 1.746 -16.422 -0.49 1 79.94 402 GLY A C 1
ATOM 3072 O O . GLY A 1 402 ? 0.985 -17.141 -1.146 1 79.94 402 GLY A O 1
ATOM 3073 N N . LEU A 1 403 ? 1.362 -15.289 0.035 1 87.25 403 LEU A N 1
ATOM 3074 C CA . LEU A 1 403 ? -0.001 -14.797 -0.13 1 87.25 403 LEU A CA 1
ATOM 3075 C C . LEU A 1 403 ? -0.057 -13.688 -1.18 1 87.25 403 LEU A C 1
ATOM 3077 O O . LEU A 1 403 ? -0.756 -12.688 -0.999 1 87.25 403 LEU A O 1
ATOM 3081 N N . HIS A 1 404 ? 0.672 -13.82 -2.256 1 83.94 404 HIS A N 1
ATOM 3082 C CA . HIS A 1 404 ? 0.708 -12.828 -3.324 1 83.94 404 HIS A CA 1
ATOM 3083 C C . HIS A 1 404 ? -0.673 -12.625 -3.936 1 83.94 404 HIS A C 1
ATOM 3085 O O . HIS A 1 404 ? -1.087 -11.492 -4.188 1 83.94 404 HIS A O 1
ATOM 3091 N N . ASN A 1 405 ? -1.401 -13.656 -4.109 1 83.06 405 ASN A N 1
ATOM 3092 C CA . ASN A 1 405 ? -2.697 -13.609 -4.777 1 83.06 405 ASN A CA 1
ATOM 3093 C C . ASN A 1 405 ? -3.77 -13 -3.875 1 83.06 405 ASN A C 1
ATOM 3095 O O . ASN A 1 405 ? -4.773 -12.477 -4.363 1 83.06 405 ASN A O 1
ATOM 3099 N N . GLU A 1 406 ? -3.527 -13.102 -2.582 1 87.19 406 GLU A N 1
ATOM 3100 C CA . GLU A 1 406 ? -4.531 -12.648 -1.626 1 87.19 406 GLU A CA 1
ATOM 3101 C C . GLU A 1 406 ? -4.27 -11.211 -1.191 1 87.19 406 GLU A C 1
ATOM 3103 O O . GLU A 1 406 ? -5.105 -10.602 -0.521 1 87.19 406 GLU A O 1
ATOM 3108 N N . THR A 1 407 ? -3.176 -10.648 -1.614 1 89.94 407 THR A N 1
ATOM 3109 C CA . THR A 1 407 ? -2.75 -9.328 -1.167 1 89.94 407 THR A CA 1
ATOM 3110 C C . THR A 1 407 ? -3.818 -8.281 -1.473 1 89.94 407 THR A C 1
ATOM 3112 O O . THR A 1 407 ? -4.188 -7.488 -0.603 1 89.94 407 THR A O 1
ATOM 3115 N N . PRO A 1 408 ? -4.414 -8.25 -2.688 1 89.56 408 PRO A N 1
ATOM 3116 C CA . PRO A 1 408 ? -5.426 -7.23 -2.98 1 89.56 408 PRO A CA 1
ATOM 3117 C C . PRO A 1 408 ? -6.645 -7.328 -2.066 1 89.56 408 PRO A C 1
ATOM 3119 O O . PRO A 1 408 ? -7.297 -6.316 -1.792 1 89.56 408 PRO A O 1
ATOM 3122 N N . GLY A 1 409 ? -6.875 -8.484 -1.573 1 90.88 409 GLY A N 1
ATOM 3123 C CA . GLY A 1 409 ? -8.023 -8.68 -0.705 1 90.88 409 GLY A CA 1
ATOM 3124 C C . GLY A 1 409 ? -7.789 -8.203 0.715 1 90.88 409 GLY A C 1
ATOM 3125 O O . GLY A 1 409 ? -8.703 -7.695 1.365 1 90.88 409 GLY A O 1
ATOM 3126 N N . PHE A 1 410 ? -6.582 -8.312 1.195 1 93 410 PHE A N 1
ATOM 3127 C CA . PHE A 1 410 ? -6.277 -7.992 2.584 1 93 410 PHE A CA 1
ATOM 3128 C C . PHE A 1 410 ? -5.805 -6.551 2.717 1 93 410 PHE A C 1
ATOM 3130 O O . PHE A 1 410 ? -5.898 -5.957 3.795 1 93 410 PHE A O 1
ATOM 3137 N N . LEU A 1 411 ? -5.344 -6.02 1.635 1 94.94 411 LEU A N 1
ATOM 3138 C CA . LEU A 1 411 ? -4.668 -4.727 1.673 1 94.94 411 LEU A CA 1
ATOM 3139 C C . LEU A 1 411 ? -5.625 -3.625 2.105 1 94.94 411 LEU A C 1
ATOM 3141 O O . LEU A 1 411 ? -5.273 -2.779 2.934 1 94.94 411 LEU A O 1
ATOM 3145 N N . PRO A 1 412 ? -6.93 -3.568 1.613 1 92.94 412 PRO A N 1
ATOM 3146 C CA . PRO A 1 412 ? -7.832 -2.492 2.027 1 92.94 412 PRO A CA 1
ATOM 3147 C C . PRO A 1 412 ? -8.062 -2.461 3.537 1 92.94 412 PRO A C 1
ATOM 3149 O O . PRO A 1 412 ? -8.117 -1.382 4.133 1 92.94 412 PRO A O 1
ATOM 3152 N N . GLY A 1 413 ? -8.203 -3.643 4.125 1 93.56 413 GLY A N 1
ATOM 3153 C CA . GLY A 1 413 ? -8.344 -3.703 5.57 1 93.56 413 GLY A CA 1
ATOM 3154 C C . GLY A 1 413 ? -7.152 -3.123 6.312 1 93.56 413 GLY A C 1
ATOM 3155 O O . GLY A 1 413 ? -7.316 -2.365 7.266 1 93.56 413 GLY A O 1
ATOM 3156 N N . PHE A 1 414 ? -6.023 -3.443 5.914 1 96.38 414 PHE A N 1
ATOM 3157 C CA . PHE A 1 414 ? -4.812 -2.928 6.547 1 96.38 414 PHE A CA 1
ATOM 3158 C C . PHE A 1 414 ? -4.691 -1.423 6.336 1 96.38 414 PHE A C 1
ATOM 3160 O O . PHE A 1 414 ? -4.285 -0.696 7.246 1 96.38 414 PHE A O 1
ATOM 3167 N N . LEU A 1 415 ? -4.988 -0.965 5.102 1 95.38 415 LEU A N 1
ATOM 3168 C CA . LEU A 1 415 ? -4.93 0.463 4.809 1 95.38 415 LEU A CA 1
ATOM 3169 C C . LEU A 1 415 ? -5.863 1.244 5.73 1 95.38 415 LEU A C 1
ATOM 3171 O O . LEU A 1 415 ? -5.523 2.344 6.176 1 95.38 415 LEU A O 1
ATOM 3175 N N . SER A 1 416 ? -7.027 0.725 6 1 93.75 416 SER A N 1
ATOM 3176 C CA . SER A 1 416 ? -7.945 1.355 6.938 1 93.75 416 SER A CA 1
ATOM 3177 C C . SER A 1 416 ? -7.34 1.446 8.336 1 93.75 416 SER A C 1
ATOM 3179 O O . SER A 1 416 ? -7.473 2.469 9.008 1 93.75 416 SER A O 1
ATOM 3181 N N . GLU A 1 417 ? -6.688 0.363 8.734 1 93.69 417 GLU A N 1
ATOM 3182 C CA . GLU A 1 417 ? -6.004 0.369 10.031 1 93.69 417 GLU A CA 1
ATOM 3183 C C . GLU A 1 417 ? -4.902 1.424 10.062 1 93.69 417 GLU A C 1
ATOM 3185 O O . GLU A 1 417 ? -4.727 2.113 11.07 1 93.69 417 GLU A O 1
ATOM 3190 N N . LEU A 1 418 ? -4.164 1.505 9.008 1 94.06 418 LEU A N 1
ATOM 3191 C CA . LEU A 1 418 ? -3.078 2.473 8.906 1 94.06 418 LEU A CA 1
ATOM 3192 C C . LEU A 1 418 ? -3.611 3.898 8.984 1 94.06 418 LEU A C 1
ATOM 3194 O O . LEU A 1 418 ? -3.016 4.75 9.648 1 94.06 418 LEU A O 1
ATOM 3198 N N . THR A 1 419 ? -4.695 4.152 8.281 1 90.62 419 THR A N 1
ATOM 3199 C CA . THR A 1 419 ? -5.305 5.477 8.297 1 90.62 419 THR A CA 1
ATOM 3200 C C . THR A 1 419 ? -5.816 5.828 9.688 1 90.62 419 THR A C 1
ATOM 3202 O O . THR A 1 419 ? -5.68 6.969 10.141 1 90.62 419 THR A O 1
ATOM 3205 N N . ALA A 1 420 ? -6.387 4.867 10.359 1 91.62 420 ALA A N 1
ATOM 3206 C CA . ALA A 1 420 ? -6.852 5.086 11.727 1 91.62 420 ALA A CA 1
ATOM 3207 C C . ALA A 1 420 ? -5.688 5.41 12.664 1 91.62 420 ALA A C 1
ATOM 3209 O O . ALA A 1 420 ? -5.805 6.281 13.523 1 91.62 420 ALA A O 1
ATOM 3210 N N . GLU A 1 421 ? -4.582 4.68 12.508 1 92.56 421 GLU A N 1
ATOM 3211 C CA . GLU A 1 421 ? -3.391 4.945 13.305 1 92.56 421 GLU A CA 1
ATOM 3212 C C . GLU A 1 421 ? -2.852 6.348 13.055 1 92.56 421 GLU A C 1
ATOM 3214 O O . GLU A 1 421 ? -2.342 7 13.961 1 92.56 421 GLU A O 1
ATOM 3219 N N . GLN A 1 422 ? -2.828 6.742 11.844 1 92.81 422 GLN A N 1
ATOM 3220 C CA . GLN A 1 422 ? -2.355 8.078 11.492 1 92.81 422 GLN A CA 1
ATOM 3221 C C . GLN A 1 422 ? -3.234 9.156 12.117 1 92.81 422 GLN A C 1
ATOM 3223 O O . GLN A 1 422 ? -2.732 10.18 12.578 1 92.81 422 GLN A O 1
ATOM 3228 N N . GLU A 1 423 ? -4.539 8.938 12.078 1 90.19 423 GLU A N 1
ATOM 3229 C CA . GLU A 1 423 ? -5.461 9.883 12.711 1 90.19 423 GLU A CA 1
ATOM 3230 C C . GLU A 1 423 ? -5.203 9.984 14.211 1 90.19 423 GLU A C 1
ATOM 3232 O O . GLU A 1 423 ? -5.262 11.078 14.781 1 90.19 423 GLU A O 1
ATOM 3237 N N . GLU A 1 424 ? -4.91 8.906 14.789 1 92.06 424 GLU A N 1
ATOM 3238 C CA . GLU A 1 424 ? -4.605 8.898 16.219 1 92.06 424 GLU A CA 1
ATOM 3239 C C . GLU A 1 424 ? -3.309 9.648 16.5 1 92.06 424 GLU A C 1
ATOM 3241 O O . GLU A 1 424 ? -3.199 10.344 17.516 1 92.06 424 GLU A O 1
ATOM 3246 N N . ASP A 1 425 ? -2.35 9.508 15.648 1 93.19 425 ASP A N 1
ATOM 3247 C CA . ASP A 1 425 ? -1.096 10.242 15.789 1 93.19 425 ASP A CA 1
ATOM 3248 C C . ASP A 1 425 ? -1.331 11.75 15.727 1 93.19 425 ASP A C 1
ATOM 3250 O O . ASP A 1 425 ? -0.746 12.508 16.5 1 93.19 425 ASP A O 1
ATOM 3254 N N . TRP A 1 426 ? -2.197 12.164 14.836 1 90.94 426 TRP A N 1
ATOM 3255 C CA . TRP A 1 426 ? -2.516 13.578 14.672 1 90.94 426 TRP A CA 1
ATOM 3256 C C . TRP A 1 426 ? -3.244 14.117 15.898 1 90.94 426 TRP A C 1
ATOM 3258 O O . TRP A 1 426 ? -2.9 15.18 16.422 1 90.94 426 TRP A O 1
ATOM 3268 N N . LYS A 1 427 ? -4.191 13.359 16.359 1 91.56 427 LYS A N 1
ATOM 3269 C CA . LYS A 1 427 ? -4.969 13.773 17.516 1 91.56 427 LYS A CA 1
ATOM 3270 C C . LYS A 1 427 ? -4.086 13.891 18.766 1 91.56 427 LYS A C 1
ATOM 3272 O O . LYS A 1 427 ? -4.234 14.82 19.547 1 91.56 427 LYS A O 1
ATOM 3277 N N . HIS A 1 428 ? -3.225 12.93 18.828 1 93.88 428 HIS A N 1
ATOM 3278 C CA . HIS A 1 428 ? -2.295 12.961 19.953 1 93.88 428 HIS A CA 1
ATOM 3279 C C . HIS A 1 428 ? -1.384 14.18 19.891 1 93.88 428 HIS A C 1
ATOM 3281 O O . HIS A 1 428 ? -1.15 14.844 20.906 1 93.88 428 HIS A O 1
ATOM 3287 N N . ASN A 1 429 ? -0.911 14.5 18.766 1 94.19 429 ASN A N 1
ATOM 3288 C CA . ASN A 1 429 ? -0.077 15.68 18.562 1 94.19 429 ASN A CA 1
ATOM 3289 C C . ASN A 1 429 ? -0.845 16.969 18.859 1 94.19 429 ASN A C 1
ATOM 3291 O O . ASN A 1 429 ? -0.302 17.891 19.453 1 94.19 429 ASN A O 1
ATOM 3295 N N . GLU A 1 430 ? -2.062 17.047 18.422 1 92.25 430 GLU A N 1
ATOM 3296 C CA . GLU A 1 430 ? -2.908 18.203 18.672 1 92.25 430 GLU A CA 1
ATOM 3297 C C . GLU A 1 430 ? -3.164 18.375 20.172 1 92.25 430 GLU A C 1
ATOM 3299 O O . GLU A 1 430 ? -3.139 19.5 20.688 1 92.25 430 GLU A O 1
ATOM 3304 N N . LYS A 1 431 ? -3.43 17.297 20.781 1 94.75 431 LYS A N 1
ATOM 3305 C CA . LYS A 1 431 ? -3.656 17.344 22.219 1 94.75 431 LYS A CA 1
ATOM 3306 C C . LYS A 1 431 ? -2.43 17.875 22.953 1 94.75 431 LYS A C 1
ATOM 3308 O O . LYS A 1 431 ? -2.543 18.766 23.812 1 94.75 431 LYS A O 1
ATOM 3313 N N . LEU A 1 432 ? -1.301 17.391 22.594 1 95 432 LEU A N 1
ATOM 3314 C CA . LEU A 1 432 ? -0.06 17.828 23.219 1 95 432 LEU A CA 1
ATOM 3315 C C . LEU A 1 432 ? 0.221 19.297 22.875 1 95 432 LEU A C 1
ATOM 3317 O O . LEU A 1 432 ? 0.743 20.031 23.719 1 95 432 LEU A O 1
ATOM 3321 N N . SER A 1 433 ? -0.1 19.703 21.656 1 94.56 433 SER A N 1
ATOM 3322 C CA . SER A 1 433 ? 0.063 21.094 21.25 1 94.56 433 SER A CA 1
ATOM 3323 C C . SER A 1 433 ? -0.817 22.016 22.078 1 94.56 433 SER A C 1
ATOM 3325 O O . SER A 1 433 ? -0.371 23.078 22.5 1 94.56 433 SER A O 1
ATOM 3327 N N . ARG A 1 434 ? -2.037 21.672 22.312 1 94.25 434 ARG A N 1
ATOM 3328 C CA . ARG A 1 434 ? -2.953 22.469 23.125 1 94.25 434 ARG A CA 1
ATOM 3329 C C . ARG A 1 434 ? -2.447 22.609 24.562 1 94.25 434 ARG A C 1
ATOM 3331 O O . ARG A 1 434 ? -2.469 23.703 25.141 1 94.25 434 ARG A O 1
ATOM 3338 N N . GLU A 1 435 ? -1.995 21.547 25.047 1 95.25 435 GLU A N 1
ATOM 3339 C CA . GLU A 1 435 ? -1.503 21.547 26.422 1 95.25 435 GLU A CA 1
ATOM 3340 C C . GLU A 1 435 ? -0.238 22.391 26.562 1 95.25 435 GLU A C 1
ATOM 3342 O O . GLU A 1 435 ? -0.122 23.188 27.484 1 95.25 435 GLU A O 1
ATOM 3347 N N . ARG A 1 436 ? 0.652 22.219 25.688 1 95.12 436 ARG A N 1
ATOM 3348 C CA . ARG A 1 436 ? 1.907 22.969 25.703 1 95.12 436 ARG A CA 1
ATOM 3349 C C . ARG A 1 436 ? 1.667 24.453 25.469 1 95.12 436 ARG A C 1
ATOM 3351 O O . ARG A 1 436 ? 2.297 25.297 26.109 1 95.12 436 ARG A O 1
ATOM 3358 N N . SER A 1 437 ? 0.791 24.766 24.484 1 94.88 437 SER A N 1
ATOM 3359 C CA . SER A 1 437 ? 0.471 26.156 24.188 1 94.88 437 SER A CA 1
ATOM 3360 C C . SER A 1 437 ? -0.211 26.828 25.359 1 94.88 437 SER A C 1
ATOM 3362 O O . SER A 1 437 ? 0.118 27.969 25.703 1 94.88 437 SER A O 1
ATOM 3364 N N . ALA A 1 438 ? -1.122 26.141 25.953 1 94.5 438 ALA A N 1
ATOM 3365 C CA . ALA A 1 438 ? -1.812 26.688 27.125 1 94.5 438 ALA A CA 1
ATOM 3366 C C . ALA A 1 438 ? -0.838 26.922 28.266 1 94.5 438 ALA A C 1
ATOM 3368 O O . ALA A 1 438 ? -0.914 27.953 28.953 1 94.5 438 ALA A O 1
ATOM 3369 N N . ALA A 1 439 ? 0.039 26.031 28.5 1 95 439 ALA A N 1
ATOM 3370 C CA . ALA A 1 439 ? 1.042 26.156 29.547 1 95 439 ALA A CA 1
ATOM 3371 C C . ALA A 1 439 ? 1.992 27.312 29.266 1 95 439 ALA A C 1
ATOM 3373 O O . ALA A 1 439 ? 2.354 28.078 30.156 1 95 439 ALA A O 1
ATOM 3374 N N . ALA A 1 440 ? 2.42 27.406 28.016 1 95.12 440 ALA A N 1
ATOM 3375 C CA . ALA A 1 440 ? 3.318 28.484 27.609 1 95.12 440 ALA A CA 1
ATOM 3376 C C . ALA A 1 440 ? 2.656 29.844 27.797 1 95.12 440 ALA A C 1
ATOM 3378 O O . ALA A 1 440 ? 3.289 30.797 28.25 1 95.12 440 ALA A O 1
ATOM 3379 N N . LEU A 1 441 ? 1.374 29.922 27.391 1 94.75 441 LEU A N 1
ATOM 3380 C CA . LEU A 1 441 ? 0.636 31.172 27.516 1 94.75 441 LEU A CA 1
ATOM 3381 C C . LEU A 1 441 ? 0.472 31.562 28.984 1 94.75 441 LEU A C 1
ATOM 3383 O O . LEU A 1 441 ? 0.592 32.75 29.344 1 94.75 441 LEU A O 1
ATOM 3387 N N . LYS A 1 442 ? 0.208 30.625 29.828 1 93.06 442 LYS A N 1
ATOM 3388 C CA . LYS A 1 442 ? 0.066 30.891 31.25 1 93.06 442 LYS A CA 1
ATOM 3389 C C . LYS A 1 442 ? 1.373 31.406 31.859 1 93.06 442 LYS A C 1
ATOM 3391 O O . LYS A 1 442 ? 1.373 32.344 32.625 1 93.06 442 LYS A O 1
ATOM 3396 N N . GLU A 1 443 ? 2.449 30.781 31.469 1 94.12 443 GLU A N 1
ATOM 3397 C CA . GLU A 1 443 ? 3.764 31.203 31.953 1 94.12 443 GLU A CA 1
ATOM 3398 C C . GLU A 1 443 ? 4.137 32.594 31.438 1 94.12 443 GLU A C 1
ATOM 3400 O O . GLU A 1 443 ? 4.617 33.438 32.188 1 94.12 443 GLU A O 1
ATOM 3405 N N . MET A 1 444 ? 3.877 32.844 30.172 1 93.69 444 MET A N 1
ATOM 3406 C CA . MET A 1 444 ? 4.223 34.125 29.562 1 93.69 444 MET A CA 1
ATOM 3407 C C . MET A 1 444 ? 3.342 35.25 30.109 1 93.69 444 MET A C 1
ATOM 3409 O O . MET A 1 444 ? 3.803 36.375 30.281 1 93.69 444 MET A O 1
ATOM 3413 N N . ALA A 1 445 ? 2.08 34.875 30.359 1 92.38 445 ALA A N 1
ATOM 3414 C CA . ALA A 1 445 ? 1.156 35.844 30.922 1 92.38 445 ALA A CA 1
ATOM 3415 C C . ALA A 1 445 ? 1.584 36.25 32.344 1 92.38 445 ALA A C 1
ATOM 3417 O O . ALA A 1 445 ? 1.484 37.438 32.719 1 92.38 445 ALA A O 1
ATOM 3418 N N . ARG A 1 446 ? 2.076 35.344 33.094 1 90.69 446 ARG A N 1
ATOM 3419 C CA . ARG A 1 446 ? 2.566 35.656 34.438 1 90.69 446 ARG A CA 1
ATOM 3420 C C . ARG A 1 446 ? 3.787 36.562 34.406 1 90.69 446 ARG A C 1
ATOM 3422 O O . ARG A 1 446 ? 3.922 37.469 35.219 1 90.69 446 ARG A O 1
ATOM 3429 N N . ALA A 1 447 ? 4.617 36.312 33.438 1 90.44 447 ALA A N 1
ATOM 3430 C CA . ALA A 1 447 ? 5.844 37.094 33.312 1 90.44 447 ALA A CA 1
ATOM 3431 C C . ALA A 1 447 ? 5.555 38.5 32.75 1 90.44 447 ALA A C 1
ATOM 3433 O O . ALA A 1 447 ? 6.148 39.469 33.219 1 90.44 447 ALA A O 1
ATOM 3434 N N . ALA A 1 448 ? 4.637 38.562 31.719 1 87.25 448 ALA A N 1
ATOM 3435 C CA . ALA A 1 448 ? 4.402 39.812 31.016 1 87.25 448 ALA A CA 1
ATOM 3436 C C . ALA A 1 448 ? 3.414 40.688 31.781 1 87.25 448 ALA A C 1
ATOM 3438 O O . ALA A 1 448 ? 3.561 41.938 31.828 1 87.25 448 ALA A O 1
ATOM 3439 N N . LEU A 1 449 ? 2.391 40.156 32.469 1 86.62 449 LEU A N 1
ATOM 3440 C CA . LEU A 1 449 ? 1.316 40.906 33.094 1 86.62 449 LEU A CA 1
ATOM 3441 C C . LEU A 1 449 ? 1.513 41.031 34.594 1 86.62 449 LEU A C 1
ATOM 3443 O O . LEU A 1 449 ? 1.029 41.969 35.219 1 86.62 449 LEU A O 1
ATOM 3447 N N . GLY A 1 450 ? 2.385 40.156 35.094 1 80.12 450 GLY A N 1
ATOM 3448 C CA . GLY A 1 450 ? 2.668 40.219 36.5 1 80.12 450 GLY A CA 1
ATOM 3449 C C . GLY A 1 450 ? 1.426 40.406 37.344 1 80.12 450 GLY A C 1
ATOM 3450 O O . GLY A 1 450 ? 0.438 39.688 37.188 1 80.12 450 GLY A O 1
ATOM 3451 N N . ASP A 1 451 ? 1.583 41.562 38.281 1 79.81 451 ASP A N 1
ATOM 3452 C CA . ASP A 1 451 ? 0.468 41.938 39.125 1 79.81 451 ASP A CA 1
ATOM 3453 C C . ASP A 1 451 ? -0.514 42.844 38.375 1 79.81 451 ASP A C 1
ATOM 3455 O O . ASP A 1 451 ? -0.155 43.938 37.969 1 79.81 451 ASP A O 1
ATOM 3459 N N . GLU A 1 452 ? -1.68 42.375 38.188 1 81.25 452 GLU A N 1
ATOM 3460 C CA . GLU A 1 452 ? -2.717 43.094 37.438 1 81.25 452 GLU A CA 1
ATOM 3461 C C . GLU A 1 452 ? -3.039 44.438 38.062 1 81.25 452 GLU A C 1
ATOM 3463 O O . GLU A 1 452 ? -3.449 45.375 37.375 1 81.25 452 GLU A O 1
ATOM 3468 N N . GLY A 1 453 ? -2.766 44.5 39.312 1 80.94 453 GLY A N 1
ATOM 3469 C CA . GLY A 1 453 ? -3.002 45.75 40.031 1 80.94 453 GLY A CA 1
ATOM 3470 C C . GLY A 1 453 ? -2.023 46.844 39.656 1 80.94 453 GLY A C 1
ATOM 3471 O O . GLY A 1 453 ? -2.32 48.031 39.812 1 80.94 453 GLY A O 1
ATOM 3472 N N . ALA A 1 454 ? -0.918 46.406 39.094 1 85.56 454 ALA A N 1
ATOM 3473 C CA . ALA A 1 454 ? 0.118 47.375 38.719 1 85.56 454 ALA A CA 1
ATOM 3474 C C . ALA A 1 454 ? -0.325 48.25 37.562 1 85.56 454 ALA A C 1
ATOM 3476 O O . ALA A 1 454 ? 0.179 49.344 37.375 1 85.56 454 ALA A O 1
ATOM 3477 N N . PHE A 1 455 ? -1.412 47.75 36.844 1 90.94 455 PHE A N 1
ATOM 3478 C CA . PHE A 1 455 ? -1.865 48.469 35.688 1 90.94 455 PHE A CA 1
ATOM 3479 C C . PHE A 1 455 ? -3.004 49.438 36.031 1 90.94 455 PHE A C 1
ATOM 3481 O O . PHE A 1 455 ? -3.402 50.25 35.219 1 90.94 455 PHE A O 1
ATOM 3488 N N . MET A 1 456 ? -3.447 49.344 37.281 1 87.31 456 MET A N 1
ATOM 3489 C CA . MET A 1 456 ? -4.555 50.188 37.688 1 87.31 456 MET A CA 1
ATOM 3490 C C . MET A 1 456 ? -4.051 51.562 38.125 1 87.31 456 MET A C 1
ATOM 3492 O O . MET A 1 456 ? -4.25 51.969 39.281 1 87.31 456 MET A O 1
ATOM 3496 N N . VAL A 1 457 ? -3.211 52.25 37.312 1 87 457 VAL A N 1
ATOM 3497 C CA . VAL A 1 457 ? -2.654 53.594 37.469 1 87 457 VAL A CA 1
ATOM 3498 C C . VAL A 1 457 ? -2.965 54.438 36.25 1 87 457 VAL A C 1
ATOM 3500 O O . VAL A 1 457 ? -3.318 53.906 35.188 1 87 457 VAL A O 1
ATOM 3503 N N . PRO A 1 458 ? -3.035 55.781 36.406 1 85.75 458 PRO A N 1
ATOM 3504 C CA . PRO A 1 458 ? -3.229 56.594 35.219 1 85.75 458 PRO A CA 1
ATOM 3505 C C . PRO A 1 458 ? -2.209 56.281 34.125 1 85.75 458 PRO A C 1
ATOM 3507 O O . PRO A 1 458 ? -1.004 56.281 34.375 1 85.75 458 PRO A O 1
ATOM 3510 N N . GLY A 1 459 ? -2.652 55.875 32.906 1 86.88 459 GLY A N 1
ATOM 3511 C CA . GLY A 1 459 ? -1.789 55.469 31.828 1 86.88 459 GLY A CA 1
ATOM 3512 C C . GLY A 1 459 ? -1.563 53.969 31.766 1 86.88 459 GLY A C 1
ATOM 3513 O O . GLY A 1 459 ? -0.853 53.5 30.891 1 86.88 459 GLY A O 1
ATOM 3514 N N . GLY A 1 460 ? -2.119 53.375 32.688 1 90.31 460 GLY A N 1
ATOM 3515 C CA . GLY A 1 460 ? -1.927 51.938 32.781 1 90.31 460 GLY A CA 1
ATOM 3516 C C . GLY A 1 460 ? -2.516 51.156 31.625 1 90.31 460 GLY A C 1
ATOM 3517 O O . GLY A 1 460 ? -2.049 50.062 31.297 1 90.31 460 GLY A O 1
ATOM 3518 N N . HIS A 1 461 ? -3.551 51.625 30.969 1 91.19 461 HIS A N 1
ATOM 3519 C CA . HIS A 1 461 ? -4.172 50.969 29.828 1 91.19 461 HIS A CA 1
ATOM 3520 C C . HIS A 1 461 ? -3.168 50.781 28.688 1 91.19 461 HIS A C 1
ATOM 3522 O O . HIS A 1 461 ? -3.072 49.688 28.125 1 91.19 461 HIS A O 1
ATOM 3528 N N . LEU A 1 462 ? -2.467 51.812 28.359 1 89.12 462 LEU A N 1
ATOM 3529 C CA . LEU A 1 462 ? -1.451 51.719 27.312 1 89.12 462 LEU A CA 1
ATOM 3530 C C . LEU A 1 462 ? -0.374 50.719 27.688 1 89.12 462 LEU A C 1
ATOM 3532 O O . LEU A 1 462 ? 0.062 49.938 26.828 1 89.12 462 LEU A O 1
ATOM 3536 N N . GLN A 1 463 ? 0.042 50.781 28.969 1 90.06 463 GLN A N 1
ATOM 3537 C CA . GLN A 1 463 ? 1.074 49.875 29.422 1 90.06 463 GLN A CA 1
ATOM 3538 C C . GLN A 1 463 ? 0.606 48.406 29.312 1 90.06 463 GLN A C 1
ATOM 3540 O O . GLN A 1 463 ? 1.376 47.531 28.906 1 90.06 463 GLN A O 1
ATOM 3545 N N . LEU A 1 464 ? -0.64 48.188 29.625 1 92.44 464 LEU A N 1
ATOM 3546 C CA . LEU A 1 464 ? -1.195 46.844 29.562 1 92.44 464 LEU A CA 1
ATOM 3547 C C . LEU A 1 464 ? -1.271 46.344 28.109 1 92.44 464 LEU A C 1
ATOM 3549 O O . LEU A 1 464 ? -0.889 45.219 27.812 1 92.44 464 LEU A O 1
ATOM 3553 N N . VAL A 1 465 ? -1.841 47.125 27.219 1 90.56 465 VAL A N 1
ATOM 3554 C CA . VAL A 1 465 ? -2.02 46.75 25.828 1 90.56 465 VAL A CA 1
ATOM 3555 C C . VAL A 1 465 ? -0.659 46.5 25.172 1 90.56 465 VAL A C 1
ATOM 3557 O O . VAL A 1 465 ? -0.519 45.594 24.344 1 90.56 465 VAL A O 1
ATOM 3560 N N . LEU A 1 466 ? 0.296 47.281 25.547 1 88.25 466 LEU A N 1
ATOM 3561 C CA . LEU A 1 466 ? 1.647 47.062 25.047 1 88.25 466 LEU A CA 1
ATOM 3562 C C . LEU A 1 466 ? 2.203 45.75 25.531 1 88.25 466 LEU A C 1
ATOM 3564 O O . LEU A 1 466 ? 2.857 45.031 24.781 1 88.25 466 LEU A O 1
ATOM 3568 N N . ALA A 1 467 ? 1.976 45.531 26.812 1 90.44 467 ALA A N 1
ATOM 3569 C CA . ALA A 1 467 ? 2.426 44.25 27.375 1 90.44 467 ALA A CA 1
ATOM 3570 C C . ALA A 1 467 ? 1.75 43.062 26.688 1 90.44 467 ALA A C 1
ATOM 3572 O O . ALA A 1 467 ? 2.387 42.062 26.422 1 90.44 467 ALA A O 1
ATOM 3573 N N . MET A 1 468 ? 0.481 43.156 26.438 1 89.5 468 MET A N 1
ATOM 3574 C CA . MET A 1 468 ? -0.269 42.125 25.75 1 89.5 468 MET A CA 1
ATOM 3575 C C . MET A 1 468 ? 0.251 41.906 24.328 1 89.5 468 MET A C 1
ATOM 3577 O O . MET A 1 468 ? 0.366 40.781 23.859 1 89.5 468 MET A O 1
ATOM 3581 N N . LEU A 1 469 ? 0.496 42.938 23.609 1 85.88 469 LEU A N 1
ATOM 3582 C CA . LEU A 1 469 ? 1.03 42.875 22.25 1 85.88 469 LEU A CA 1
ATOM 3583 C C . LEU A 1 469 ? 2.381 42.156 22.25 1 85.88 469 LEU A C 1
ATOM 3585 O O . LEU A 1 469 ? 2.66 41.375 21.344 1 85.88 469 LEU A O 1
ATOM 3589 N N . ARG A 1 470 ? 3.225 42.5 23.203 1 85.94 470 ARG A N 1
ATOM 3590 C CA . ARG A 1 470 ? 4.52 41.844 23.328 1 85.94 470 ARG A CA 1
ATOM 3591 C C . ARG A 1 470 ? 4.352 40.344 23.594 1 85.94 470 ARG A C 1
ATOM 3593 O O . ARG A 1 470 ? 5.098 39.531 23.062 1 85.94 470 ARG A O 1
ATOM 3600 N N . LEU A 1 471 ? 3.438 40.062 24.5 1 90.38 471 LEU A N 1
ATOM 3601 C CA . LEU A 1 471 ? 3.148 38.656 24.812 1 90.38 471 LEU A CA 1
ATOM 3602 C C . LEU A 1 471 ? 2.729 37.906 23.562 1 90.38 471 LEU A C 1
ATOM 3604 O O . LEU A 1 471 ? 3.227 36.812 23.312 1 90.38 471 LEU A O 1
ATOM 3608 N N . VAL A 1 472 ? 1.813 38.406 22.812 1 85.62 472 VAL A N 1
ATOM 3609 C CA . VAL A 1 472 ? 1.319 37.781 21.594 1 85.62 472 VAL A CA 1
ATOM 3610 C C . VAL A 1 472 ? 2.465 37.594 20.594 1 85.62 472 VAL A C 1
ATOM 3612 O O . VAL A 1 472 ? 2.557 36.562 19.922 1 85.62 472 VAL A O 1
ATOM 3615 N N . HIS A 1 473 ? 3.35 38.531 20.516 1 83.19 473 HIS A N 1
ATOM 3616 C CA . HIS A 1 473 ? 4.492 38.469 19.609 1 83.19 473 HIS A CA 1
ATOM 3617 C C . HIS A 1 473 ? 5.449 37.344 20.016 1 83.19 473 HIS A C 1
ATOM 3619 O O . HIS A 1 473 ? 5.855 36.531 19.172 1 83.19 473 HIS A O 1
ATOM 3625 N N . GLU A 1 474 ? 5.777 37.375 21.219 1 87.38 474 GLU A N 1
ATOM 3626 C CA . GLU A 1 474 ? 6.711 36.375 21.719 1 87.38 474 GLU A CA 1
ATOM 3627 C C . GLU A 1 474 ? 6.145 34.969 21.547 1 87.38 474 GLU A C 1
ATOM 3629 O O . GLU A 1 474 ? 6.875 34.031 21.219 1 87.38 474 GLU A O 1
ATOM 3634 N N . PHE A 1 475 ? 4.902 34.875 21.844 1 89.44 475 PHE A N 1
ATOM 3635 C CA . PHE A 1 475 ? 4.238 33.562 21.688 1 89.44 475 PHE A CA 1
ATOM 3636 C C . PHE A 1 475 ? 4.262 33.125 20.234 1 89.44 475 PHE A C 1
ATOM 3638 O O . PHE A 1 475 ? 4.469 31.938 19.953 1 89.44 475 PHE A O 1
ATOM 3645 N N . SER A 1 476 ? 3.977 33.938 19.281 1 82.19 476 SER A N 1
ATOM 3646 C CA . SER A 1 476 ? 3.9 33.625 17.859 1 82.19 476 SER A CA 1
ATOM 3647 C C . SER A 1 476 ? 5.27 33.25 17.297 1 82.19 476 SER A C 1
ATOM 3649 O O . SER A 1 476 ? 5.363 32.594 16.266 1 82.19 476 SER A O 1
ATOM 3651 N N . GLU A 1 477 ? 6.379 33.562 17.984 1 82 477 GLU A N 1
ATOM 3652 C CA . GLU A 1 477 ? 7.742 33.281 17.531 1 82 477 GLU A CA 1
ATOM 3653 C C . GLU A 1 477 ? 8.188 31.891 17.969 1 82 477 GLU A C 1
ATOM 3655 O O . GLU A 1 477 ? 9.156 31.359 17.438 1 82 477 GLU A O 1
ATOM 3660 N N . ARG A 1 478 ? 7.469 31.391 18.859 1 85.5 478 ARG A N 1
ATOM 3661 C CA . ARG A 1 478 ? 7.84 30.078 19.344 1 85.5 478 ARG A CA 1
ATOM 3662 C C . ARG A 1 478 ? 7.602 29.016 18.281 1 85.5 478 ARG A C 1
ATOM 3664 O O . ARG A 1 478 ? 6.562 29.016 17.609 1 85.5 478 ARG A O 1
ATOM 3671 N N . LYS A 1 479 ? 8.562 28.078 18.125 1 81.81 479 LYS A N 1
ATOM 3672 C CA . LYS A 1 479 ? 8.484 27.062 17.078 1 81.81 479 LYS A CA 1
ATOM 3673 C C . LYS A 1 479 ? 8.156 25.703 17.656 1 81.81 479 LYS A C 1
ATOM 3675 O O . LYS A 1 479 ? 7.879 24.75 16.922 1 81.81 479 LYS A O 1
ATOM 3680 N N . ASP A 1 480 ? 8.031 25.547 18.906 1 86.88 480 ASP A N 1
ATOM 3681 C CA . ASP A 1 480 ? 7.863 24.25 19.562 1 86.88 480 ASP A CA 1
ATOM 3682 C C . ASP A 1 480 ? 6.422 24.062 20.031 1 86.88 480 ASP A C 1
ATOM 3684 O O . ASP A 1 480 ? 6.148 23.203 20.875 1 86.88 480 ASP A O 1
ATOM 3688 N N . LEU A 1 481 ? 5.473 24.844 19.578 1 89.31 481 LEU A N 1
ATOM 3689 C CA . LEU A 1 481 ? 4.129 24.828 20.141 1 89.31 481 LEU A CA 1
ATOM 3690 C C . LEU A 1 481 ? 3.207 23.938 19.328 1 89.31 481 LEU A C 1
ATOM 3692 O O . LEU A 1 481 ? 2.146 23.516 19.797 1 89.31 481 LEU A O 1
ATOM 3696 N N . GLY A 1 482 ? 3.541 23.688 18.062 1 87 482 GLY A N 1
ATOM 3697 C CA . GLY A 1 482 ? 2.74 22.766 17.281 1 87 482 GLY A CA 1
ATOM 3698 C C . GLY A 1 482 ? 1.601 23.438 16.547 1 87 482 GLY A C 1
ATOM 3699 O O . GLY A 1 482 ? 1.626 24.641 16.328 1 87 482 GLY A O 1
ATOM 3700 N N . PRO A 1 483 ? 0.524 22.656 16.188 1 86.06 483 PRO A N 1
ATOM 3701 C CA . PRO A 1 483 ? -0.494 23.156 15.258 1 86.06 483 PRO A CA 1
ATOM 3702 C C . PRO A 1 483 ? -1.606 23.938 15.953 1 86.06 483 PRO A C 1
ATOM 3704 O O . PRO A 1 483 ? -2.326 24.703 15.312 1 86.06 483 PRO A O 1
ATOM 3707 N N . CYS A 1 484 ? -1.763 23.812 17.219 1 87.25 484 CYS A N 1
ATOM 3708 C CA . CYS A 1 484 ? -2.906 24.422 17.891 1 87.25 484 CYS A CA 1
ATOM 3709 C C . CYS A 1 484 ? -2.498 25.703 18.609 1 87.25 484 CYS A C 1
ATOM 3711 O O . CYS A 1 484 ? -3.225 26.188 19.469 1 87.25 484 CYS A O 1
ATOM 3713 N N . ALA A 1 485 ? -1.369 26.203 18.234 1 87.94 485 ALA A N 1
ATOM 3714 C CA . ALA A 1 485 ? -0.861 27.406 18.891 1 87.94 485 ALA A CA 1
ATOM 3715 C C . ALA A 1 485 ? -1.791 28.594 18.656 1 87.94 485 ALA A C 1
ATOM 3717 O O . ALA A 1 485 ? -2.1 29.344 19.594 1 87.94 485 ALA A O 1
ATOM 3718 N N . ALA A 1 486 ? -2.225 28.797 17.469 1 81.75 486 ALA A N 1
ATOM 3719 C CA . ALA A 1 486 ? -3.086 29.922 17.125 1 81.75 486 ALA A CA 1
ATOM 3720 C C . ALA A 1 486 ? -4.43 29.828 17.844 1 81.75 486 ALA A C 1
ATOM 3722 O O . ALA A 1 486 ? -4.965 30.844 18.312 1 81.75 486 ALA A O 1
ATOM 3723 N N . GLU A 1 487 ? -4.934 28.672 17.875 1 84.19 487 GLU A N 1
ATOM 3724 C CA . GLU A 1 487 ? -6.211 28.453 18.547 1 84.19 487 GLU A CA 1
ATOM 3725 C C . GLU A 1 487 ? -6.098 28.703 20.047 1 84.19 487 GLU A C 1
ATOM 3727 O O . GLU A 1 487 ? -6.992 29.297 20.656 1 84.19 487 GLU A O 1
ATOM 3732 N N . ALA A 1 488 ? -5.043 28.281 20.609 1 89.5 488 ALA A N 1
ATOM 3733 C CA . ALA A 1 488 ? -4.812 28.484 22.047 1 89.5 488 ALA A CA 1
ATOM 3734 C C . ALA A 1 488 ? -4.66 29.969 22.359 1 89.5 488 ALA A C 1
ATOM 3736 O O . ALA A 1 488 ? -5.148 30.453 23.391 1 89.5 488 ALA A O 1
ATOM 3737 N N . LEU A 1 489 ? -3.977 30.641 21.5 1 88.38 489 LEU A N 1
ATOM 3738 C CA . LEU A 1 489 ? -3.795 32.062 21.672 1 88.38 489 LEU A CA 1
ATOM 3739 C C . LEU A 1 489 ? -5.133 32.812 21.609 1 88.38 489 LEU A C 1
ATOM 3741 O O . LEU A 1 489 ? -5.395 33.688 22.406 1 88.38 489 LEU A O 1
ATOM 3745 N N . ALA A 1 490 ? -5.941 32.438 20.656 1 84.25 490 ALA A N 1
ATOM 3746 C CA . ALA A 1 490 ? -7.258 33.062 20.5 1 84.25 490 ALA A CA 1
ATOM 3747 C C . ALA A 1 490 ? -8.117 32.844 21.75 1 84.25 490 ALA A C 1
ATOM 3749 O O . ALA A 1 490 ? -8.797 33.75 22.219 1 84.25 490 ALA A O 1
ATOM 3750 N N . GLU A 1 491 ? -8.062 31.688 22.25 1 87.5 491 GLU A N 1
ATOM 3751 C CA . GLU A 1 491 ? -8.828 31.359 23.453 1 87.5 491 GLU A CA 1
ATOM 3752 C C . GLU A 1 491 ? -8.305 32.125 24.656 1 87.5 491 GLU A C 1
ATOM 3754 O O . GLU A 1 491 ? -9.086 32.594 25.484 1 87.5 491 GLU A O 1
ATOM 3759 N N . PHE A 1 492 ? -7.023 32.25 24.75 1 90.75 492 PHE A N 1
ATOM 3760 C CA . PHE A 1 492 ? -6.383 32.969 25.844 1 90.75 492 PHE A CA 1
ATOM 3761 C C . PHE A 1 492 ? -6.758 34.438 25.812 1 90.75 492 PHE A C 1
ATOM 3763 O O . PHE A 1 492 ? -7.027 35.062 26.844 1 90.75 492 PHE A O 1
ATOM 3770 N N . ARG A 1 493 ? -6.812 35 24.719 1 87.19 493 ARG A N 1
ATOM 3771 C CA . ARG A 1 493 ? -7.148 36.406 24.547 1 87.19 493 ARG A CA 1
ATOM 3772 C C . ARG A 1 493 ? -8.602 36.688 24.938 1 87.19 493 ARG A C 1
ATOM 3774 O O . ARG A 1 493 ? -8.898 37.688 25.594 1 87.19 493 ARG A O 1
ATOM 3781 N N . GLU A 1 494 ? -9.461 35.812 24.531 1 86.81 494 GLU A N 1
ATOM 3782 C CA . GLU A 1 494 ? -10.883 35.969 24.797 1 86.81 494 GLU A CA 1
ATOM 3783 C C . GLU A 1 494 ? -11.195 35.75 26.281 1 86.81 494 GLU A C 1
ATOM 3785 O O . GLU A 1 494 ? -12.008 36.5 26.859 1 86.81 494 GLU A O 1
ATOM 3790 N N . SER A 1 495 ? -10.539 34.844 26.859 1 89.31 495 SER A N 1
ATOM 3791 C CA . SER A 1 495 ? -10.898 34.438 28.219 1 89.31 495 SER A CA 1
ATOM 3792 C C . SER A 1 495 ? -10.156 35.281 29.266 1 89.31 495 SER A C 1
ATOM 3794 O O . SER A 1 495 ? -10.68 35.562 30.344 1 89.31 495 SER A O 1
ATOM 3796 N N . ARG A 1 496 ? -8.938 35.812 28.922 1 87.62 496 ARG A N 1
ATOM 3797 C CA . ARG A 1 496 ? -8.117 36.438 29.953 1 87.62 496 ARG A CA 1
ATOM 3798 C C . ARG A 1 496 ? -7.793 37.875 29.578 1 87.62 496 ARG A C 1
ATOM 3800 O O . ARG A 1 496 ? -7.992 38.812 30.375 1 87.62 496 ARG A O 1
ATOM 3807 N N . CYS A 1 497 ? -7.367 38.062 28.359 1 86.94 497 CYS A N 1
ATOM 3808 C CA . CYS A 1 497 ? -6.867 39.375 27.969 1 86.94 497 CYS A CA 1
ATOM 3809 C C . CYS A 1 497 ? -8.008 40.375 27.828 1 86.94 497 CYS A C 1
ATOM 3811 O O . CYS A 1 497 ? -7.918 41.5 28.328 1 86.94 497 CYS A O 1
ATOM 3813 N N . ALA A 1 498 ? -9.078 39.969 27.203 1 87.19 498 ALA A N 1
ATOM 3814 C CA . ALA A 1 498 ? -10.18 40.875 26.922 1 87.19 498 ALA A CA 1
ATOM 3815 C C . ALA A 1 498 ? -10.828 41.406 28.203 1 87.19 498 ALA A C 1
ATOM 3817 O O . ALA A 1 498 ? -10.992 42.594 28.391 1 87.19 498 ALA A O 1
ATOM 3818 N N . PRO A 1 499 ? -11.156 40.531 29.141 1 89.88 499 PRO A N 1
ATOM 3819 C CA . PRO A 1 499 ? -11.734 41 30.391 1 89.88 499 PRO A CA 1
ATOM 3820 C C . PRO A 1 499 ? -10.773 41.906 31.188 1 89.88 499 PRO A C 1
ATOM 3822 O O . PRO A 1 499 ? -11.195 42.875 31.797 1 89.88 499 PRO A O 1
ATOM 3825 N N . LEU A 1 500 ? -9.508 41.656 31.25 1 90.88 500 LEU A N 1
ATOM 3826 C CA . LEU A 1 500 ? -8.508 42.438 31.953 1 90.88 500 LEU A CA 1
ATOM 3827 C C . LEU A 1 500 ? -8.367 43.812 31.328 1 90.88 500 LEU A C 1
ATOM 3829 O O . LEU A 1 500 ? -8.281 44.844 32.031 1 90.88 500 LEU A O 1
ATOM 3833 N N . GLU A 1 501 ? -8.305 43.844 30.016 1 90.81 501 GLU A N 1
ATOM 3834 C CA . GLU A 1 501 ? -8.188 45.094 29.312 1 90.81 501 GLU A CA 1
ATOM 3835 C C . GLU A 1 501 ? -9.391 46 29.578 1 90.81 501 GLU A C 1
ATOM 3837 O O . GLU A 1 501 ? -9.242 47.219 29.766 1 90.81 501 GLU A O 1
ATOM 3842 N N . ALA A 1 502 ? -10.57 45.469 29.609 1 90.75 502 ALA A N 1
ATOM 3843 C CA . ALA A 1 502 ? -11.781 46.25 29.891 1 90.75 502 ALA A CA 1
ATOM 3844 C C . ALA A 1 502 ? -11.742 46.812 31.297 1 90.75 502 ALA A C 1
ATOM 3846 O O . ALA A 1 502 ? -12.125 47.969 31.516 1 90.75 502 ALA A O 1
ATOM 3847 N N . ALA A 1 503 ? -11.258 46.094 32.25 1 91.94 503 ALA A N 1
ATOM 3848 C CA . ALA A 1 503 ? -11.18 46.531 33.656 1 91.94 503 ALA A CA 1
ATOM 3849 C C . ALA A 1 503 ? -10.156 47.656 33.812 1 91.94 503 ALA A C 1
ATOM 3851 O O . ALA A 1 503 ? -10.414 48.656 34.5 1 91.94 503 ALA A O 1
ATOM 3852 N N . VAL A 1 504 ? -9.039 47.5 33.156 1 92.38 504 VAL A N 1
ATOM 3853 C CA . VAL A 1 504 ? -7.965 48.5 33.312 1 92.38 504 VAL A CA 1
ATOM 3854 C C . VAL A 1 504 ? -8.336 49.781 32.562 1 92.38 504 VAL A C 1
ATOM 3856 O O . VAL A 1 504 ? -8.016 50.875 33 1 92.38 504 VAL A O 1
ATOM 3859 N N . SER A 1 505 ? -8.984 49.562 31.344 1 92.06 505 SER A N 1
ATOM 3860 C CA . SER A 1 505 ? -9.438 50.719 30.578 1 92.06 505 SER A CA 1
ATOM 3861 C C . SER A 1 505 ? -10.406 51.594 31.375 1 92.06 505 SER A C 1
ATOM 3863 O O . SER A 1 505 ? -10.297 52.812 31.375 1 92.06 505 SER A O 1
ATOM 3865 N N . ARG A 1 506 ? -11.312 51.031 32.156 1 91.5 506 ARG A N 1
ATOM 3866 C CA . ARG A 1 506 ? -12.281 51.75 33 1 91.5 506 ARG A CA 1
ATOM 3867 C C . ARG A 1 506 ? -11.594 52.438 34.156 1 91.5 506 ARG A C 1
ATOM 3869 O O . ARG A 1 506 ? -11.891 53.594 34.469 1 91.5 506 ARG A O 1
ATOM 3876 N N . SER A 1 507 ? -10.656 51.75 34.75 1 92.12 507 SER A N 1
ATOM 3877 C CA . SER A 1 507 ? -9.93 52.312 35.875 1 92.12 507 SER A CA 1
ATOM 3878 C C . SER A 1 507 ? -9.055 53.5 35.438 1 92.12 507 SER A C 1
ATOM 3880 O O . SER A 1 507 ? -8.977 54.5 36.125 1 92.12 507 SER A O 1
ATOM 3882 N N . ASP A 1 508 ? -8.406 53.312 34.375 1 91.69 508 ASP A N 1
ATOM 3883 C CA . ASP A 1 508 ? -7.555 54.375 33.844 1 91.69 508 ASP A CA 1
ATOM 3884 C C . ASP A 1 508 ? -8.367 55.625 33.5 1 91.69 508 ASP A C 1
ATOM 3886 O O . ASP A 1 508 ? -7.941 56.75 33.812 1 91.69 508 ASP A O 1
ATOM 3890 N N . ALA A 1 509 ? -9.57 55.5 32.875 1 89.94 509 ALA A N 1
ATOM 3891 C CA . ALA A 1 509 ? -10.438 56.625 32.531 1 89.94 509 ALA A CA 1
ATOM 3892 C C . ALA A 1 509 ? -10.922 57.344 33.781 1 89.94 509 ALA A C 1
ATOM 3894 O O . ALA A 1 509 ? -10.938 58.562 33.812 1 89.94 509 ALA A O 1
ATOM 3895 N N . GLU A 1 510 ? -11.172 56.625 34.781 1 91.81 510 GLU A N 1
ATOM 3896 C CA . GLU A 1 510 ? -11.656 57.188 36.031 1 91.81 510 GLU A CA 1
ATOM 3897 C C . GLU A 1 510 ? -10.547 57.938 36.781 1 91.81 510 GLU A C 1
ATOM 3899 O O . GLU A 1 510 ? -10.758 59.062 37.281 1 91.81 510 GLU A O 1
ATOM 3904 N N . MET A 1 511 ? -9.383 57.406 36.781 1 91.5 511 MET A N 1
ATOM 3905 C CA . MET A 1 511 ? -8.266 57.969 37.531 1 91.5 511 MET A CA 1
ATOM 3906 C C . MET A 1 511 ? -7.734 59.219 36.812 1 91.5 511 MET A C 1
ATOM 3908 O O . MET A 1 511 ? -7.309 60.188 37.438 1 91.5 511 MET A O 1
ATOM 3912 N N . THR A 1 512 ? -7.742 59.094 35.5 1 88 512 THR A N 1
ATOM 3913 C CA . THR A 1 512 ? -7.305 60.25 34.719 1 88 512 THR A CA 1
ATOM 3914 C C . THR A 1 512 ? -8.266 61.406 34.875 1 88 512 THR A C 1
ATOM 3916 O O . THR A 1 512 ? -7.836 62.562 35 1 88 512 THR A O 1
ATOM 3919 N N . GLN A 1 513 ? -9.539 61.188 35 1 89.62 513 GLN A N 1
ATOM 3920 C CA . GLN A 1 513 ? -10.539 62.219 35.219 1 89.62 513 GLN A CA 1
ATOM 3921 C C . GLN A 1 513 ? -10.406 62.812 36.625 1 89.62 513 GLN A C 1
ATOM 3923 O O . GLN A 1 513 ? -10.492 64.062 36.812 1 89.62 513 GLN A O 1
ATOM 3928 N N . MET A 1 514 ? -10.078 62.031 37.531 1 91.56 514 MET A N 1
ATOM 3929 C CA . MET A 1 514 ? -9.898 62.5 38.906 1 91.56 514 MET A CA 1
ATOM 3930 C C . MET A 1 514 ? -8.664 63.375 39.031 1 91.56 514 MET A C 1
ATOM 3932 O O . MET A 1 514 ? -8.688 64.375 39.75 1 91.56 514 MET A O 1
ATOM 3936 N N . GLU A 1 515 ? -7.637 62.969 38.375 1 88.81 515 GLU A N 1
ATOM 3937 C CA . GLU A 1 515 ? -6.406 63.781 38.406 1 88.81 515 GLU A CA 1
ATOM 3938 C C . GLU A 1 515 ? -6.605 65.125 37.719 1 88.81 515 GLU A C 1
ATOM 3940 O O . GLU A 1 515 ? -6.051 66.125 38.188 1 88.81 515 GLU A O 1
ATOM 3945 N N . LYS A 1 516 ? -7.391 65.125 36.656 1 86.56 516 LYS A N 1
ATOM 3946 C CA . LYS A 1 516 ? -7.695 66.375 35.969 1 86.56 516 LYS A CA 1
ATOM 3947 C C . LYS A 1 516 ? -8.508 67.312 36.875 1 86.56 516 LYS A C 1
ATOM 3949 O O . LYS A 1 516 ? -8.242 68.5 36.938 1 86.56 516 LYS A O 1
ATOM 3954 N N . GLU A 1 517 ? -9.406 66.75 37.594 1 91 517 GLU A N 1
ATOM 3955 C CA . GLU A 1 517 ? -10.242 67.562 38.5 1 91 517 GLU A CA 1
ATOM 3956 C C . GLU A 1 517 ? -9.422 68.125 39.656 1 91 517 GLU A C 1
ATOM 3958 O O . GLU A 1 517 ? -9.609 69.25 40.062 1 91 517 GLU A O 1
ATOM 3963 N N . ARG A 1 518 ? -8.57 67.312 40.125 1 91.5 518 ARG A N 1
ATOM 3964 C CA . ARG A 1 518 ? -7.707 67.75 41.219 1 91.5 518 ARG A CA 1
ATOM 3965 C C . ARG A 1 518 ? -6.773 68.875 40.781 1 91.5 518 ARG A C 1
ATOM 3967 O O . ARG A 1 518 ? -6.531 69.812 41.562 1 91.5 518 ARG A O 1
ATOM 3974 N N . ALA A 1 519 ? -6.246 68.688 39.625 1 87.88 519 ALA A N 1
ATOM 3975 C CA . ALA A 1 519 ? -5.352 69.75 39.062 1 87.88 519 ALA A CA 1
ATOM 3976 C C . ALA A 1 519 ? -6.094 71.062 38.844 1 87.88 519 ALA A C 1
ATOM 3978 O O . ALA A 1 519 ? -5.562 72.125 39.125 1 87.88 519 ALA A O 1
ATOM 3979 N N . GLU A 1 520 ? -7.34 71 38.375 1 88.44 520 GLU A N 1
ATOM 3980 C CA . GLU A 1 520 ? -8.156 72.188 38.156 1 88.44 520 GLU A CA 1
ATOM 3981 C C . GLU A 1 520 ? -8.492 72.875 39.5 1 88.44 520 GLU A C 1
ATOM 3983 O O . GLU A 1 520 ? -8.477 74.125 39.594 1 88.44 520 GLU A O 1
ATOM 3988 N N . ARG A 1 521 ? -8.672 72.188 40.531 1 91.12 521 ARG A N 1
ATOM 3989 C CA . ARG A 1 521 ? -8.969 72.688 41.844 1 91.12 521 ARG A CA 1
ATOM 3990 C C . ARG A 1 521 ? -7.746 73.375 42.438 1 91.12 521 ARG A C 1
ATOM 3992 O O . ARG A 1 521 ? -7.863 74.438 43.062 1 91.12 521 ARG A O 1
ATOM 3999 N N . ARG A 1 522 ? -6.625 72.812 42.25 1 91.12 522 ARG A N 1
ATOM 4000 C CA . ARG A 1 522 ? -5.387 73.375 42.781 1 91.12 522 ARG A CA 1
ATOM 4001 C C . ARG A 1 522 ? -5.094 74.688 42.094 1 91.12 522 ARG A C 1
ATOM 4003 O O . ARG A 1 522 ? -4.684 75.688 42.781 1 91.12 522 ARG A O 1
ATOM 4010 N N . VAL A 1 523 ? -5.254 74.688 40.75 1 90.25 523 VAL A N 1
ATOM 4011 C CA . VAL A 1 523 ? -5.02 75.938 40 1 90.25 523 VAL A CA 1
ATOM 4012 C C . VAL A 1 523 ? -6.004 77 40.469 1 90.25 523 VAL A C 1
ATOM 4014 O O . VAL A 1 523 ? -5.633 78.188 40.625 1 90.25 523 VAL A O 1
ATOM 4017 N N . ALA A 1 524 ? -7.254 76.625 40.75 1 89.88 524 ALA A N 1
ATOM 4018 C CA . ALA A 1 524 ? -8.273 77.562 41.219 1 89.88 524 ALA A CA 1
ATOM 4019 C C . ALA A 1 524 ? -7.922 78.125 42.594 1 89.88 524 ALA A C 1
ATOM 4021 O O . ALA A 1 524 ? -8.07 79.312 42.844 1 89.88 524 ALA A O 1
ATOM 4022 N N . GLU A 1 525 ? -7.469 77.312 43.5 1 92.38 525 GLU A N 1
ATOM 4023 C CA . GLU A 1 525 ? -7.062 77.75 44.844 1 92.38 525 GLU A CA 1
ATOM 4024 C C . GLU A 1 525 ? -5.855 78.688 44.781 1 92.38 525 GLU A C 1
ATOM 4026 O O . GLU A 1 525 ? -5.781 79.625 45.531 1 92.38 525 GLU A O 1
ATOM 4031 N N . GLU A 1 526 ? -4.922 78.312 43.906 1 91.06 526 GLU A N 1
ATOM 4032 C CA . GLU A 1 526 ? -3.734 79.125 43.75 1 91.06 526 GLU A CA 1
ATOM 4033 C C . GLU A 1 526 ? -4.102 80.5 43.219 1 91.06 526 GLU A C 1
ATOM 4035 O O . GLU A 1 526 ? -3.52 81.5 43.625 1 91.06 526 GLU A O 1
ATOM 4040 N N . LYS A 1 527 ? -4.984 80.625 42.25 1 89.38 527 LYS A N 1
ATOM 4041 C CA . LYS A 1 527 ? -5.457 81.875 41.719 1 89.38 527 LYS A CA 1
ATOM 4042 C C . LYS A 1 527 ? -6.094 82.75 42.812 1 89.38 527 LYS A C 1
ATOM 4044 O O . LYS A 1 527 ? -5.859 83.938 42.906 1 89.38 527 LYS A O 1
ATOM 4049 N N . GLU A 1 528 ? -6.84 82.062 43.688 1 90.69 528 GLU A N 1
ATOM 4050 C CA . GLU A 1 528 ? -7.488 82.812 44.781 1 90.69 528 GLU A CA 1
ATOM 4051 C C . GLU A 1 528 ? -6.461 83.312 45.781 1 90.69 528 GLU A C 1
ATOM 4053 O O . GLU A 1 528 ? -6.586 84.438 46.281 1 90.69 528 GLU A O 1
ATOM 4058 N N . LYS A 1 529 ? -5.473 82.562 46.062 1 92.19 529 LYS A N 1
ATOM 4059 C CA . LYS A 1 529 ? -4.418 83 46.969 1 92.19 529 LYS A CA 1
ATOM 4060 C C . LYS A 1 529 ? -3.65 84.188 46.406 1 92.19 529 LYS A C 1
ATOM 4062 O O . LYS A 1 529 ? -3.316 85.125 47.156 1 92.19 529 LYS A O 1
ATOM 4067 N N . ILE A 1 530 ? -3.363 84.125 45.094 1 92.19 530 ILE A N 1
ATOM 4068 C CA . ILE A 1 530 ? -2.65 85.188 44.438 1 92.19 530 ILE A CA 1
ATOM 4069 C C . ILE A 1 530 ? -3.492 86.5 44.5 1 92.19 530 ILE A C 1
ATOM 4071 O O . ILE A 1 530 ? -2.965 87.562 44.75 1 92.19 530 ILE A O 1
ATOM 4075 N N . ARG A 1 531 ? -4.77 86.438 44.375 1 90.56 531 ARG A N 1
ATOM 4076 C CA . ARG A 1 531 ? -5.68 87.562 44.469 1 90.56 531 ARG A CA 1
ATOM 4077 C C . ARG A 1 531 ? -5.648 88.188 45.844 1 90.56 531 ARG A C 1
ATOM 4079 O O . ARG A 1 531 ? -5.547 89.375 46 1 90.56 531 ARG A O 1
ATOM 4086 N N . GLU A 1 532 ? -5.703 87.25 46.812 1 91.38 532 GLU A N 1
ATOM 4087 C CA . GLU A 1 532 ? -5.711 87.75 48.188 1 91.38 532 GLU A CA 1
ATOM 4088 C C . GLU A 1 532 ? -4.383 88.375 48.562 1 91.38 532 GLU A C 1
ATOM 4090 O O . GLU A 1 532 ? -4.355 89.438 49.188 1 91.38 532 GLU A O 1
ATOM 4095 N N . GLN A 1 533 ? -3.312 87.75 48.156 1 92.5 533 GLN A N 1
ATOM 4096 C CA . GLN A 1 533 ? -1.987 88.25 48.438 1 92.5 533 GLN A CA 1
ATOM 4097 C C . GLN A 1 533 ? -1.753 89.625 47.75 1 92.5 533 GLN A C 1
ATOM 4099 O O . GLN A 1 533 ? -1.213 90.562 48.375 1 92.5 533 GLN A O 1
ATOM 4104 N N . THR A 1 534 ? -2.143 89.688 46.5 1 91.06 534 THR A N 1
ATOM 4105 C CA . THR A 1 534 ? -1.988 90.938 45.75 1 91.06 534 THR A CA 1
ATOM 4106 C C . THR A 1 534 ? -2.848 92.062 46.375 1 91.06 534 THR A C 1
ATOM 4108 O O . THR A 1 534 ? -2.418 93.188 46.438 1 91.06 534 THR A O 1
ATOM 4111 N N . ARG A 1 535 ? -4.059 91.75 46.875 1 89.31 535 ARG A N 1
ATOM 4112 C CA . ARG A 1 535 ? -4.949 92.688 47.531 1 89.31 535 ARG A CA 1
ATOM 4113 C C . ARG A 1 535 ? -4.336 93.25 48.844 1 89.31 535 ARG A C 1
ATOM 4115 O O . ARG A 1 535 ? -4.363 94.438 49.125 1 89.31 535 ARG A O 1
ATOM 4122 N N . GLU A 1 536 ? -3.762 92.25 49.531 1 91.75 536 GLU A N 1
ATOM 4123 C CA . GLU A 1 536 ? -3.164 92.625 50.812 1 91.75 536 GLU A CA 1
ATOM 4124 C C . GLU A 1 536 ? -1.914 93.5 50.625 1 91.75 536 GLU A C 1
ATOM 4126 O O . GLU A 1 536 ? -1.681 94.438 51.375 1 91.75 536 GLU A O 1
ATOM 4131 N N . GLU A 1 537 ? -1.108 93.125 49.656 1 92.06 537 GLU A N 1
ATOM 4132 C CA . GLU A 1 537 ? 0.097 93.938 49.375 1 92.06 537 GLU A CA 1
ATOM 4133 C C . GLU A 1 537 ? -0.248 95.312 48.906 1 92.06 537 GLU A C 1
ATOM 4135 O O . GLU A 1 537 ? 0.375 96.312 49.344 1 92.06 537 GLU A O 1
ATOM 4140 N N . THR A 1 538 ? -1.22 95.5 48.062 1 88.94 538 THR A N 1
ATOM 4141 C CA . THR A 1 538 ? -1.645 96.75 47.562 1 88.94 538 THR A CA 1
ATOM 4142 C C . THR A 1 538 ? -2.287 97.625 48.688 1 88.94 538 THR A C 1
ATOM 4144 O O . THR A 1 538 ? -2.057 98.812 48.75 1 88.94 538 THR A O 1
ATOM 4147 N N . LYS A 1 539 ? -3.049 97 49.594 1 85.56 539 LYS A N 1
ATOM 4148 C CA . LYS A 1 539 ? -3.658 97.625 50.719 1 85.56 539 LYS A CA 1
ATOM 4149 C C . LYS A 1 539 ? -2.596 98.25 51.656 1 85.56 539 LYS A C 1
ATOM 4151 O O . LYS A 1 539 ? -2.699 99.375 52.094 1 85.56 539 LYS A O 1
ATOM 4156 N N . GLN A 1 540 ? -1.525 97.438 51.938 1 90.62 540 GLN A N 1
ATOM 4157 C CA . GLN A 1 540 ? -0.467 97.875 52.844 1 90.62 540 GLN A CA 1
ATOM 4158 C C . GLN A 1 540 ? 0.275 99.125 52.25 1 90.62 540 GLN A C 1
ATOM 4160 O O . GLN A 1 540 ? 0.582 100.062 52.969 1 90.62 540 GLN A O 1
ATOM 4165 N N . LYS A 1 541 ? 0.516 99.062 50.969 1 88.94 541 LYS A N 1
ATOM 4166 C CA . LYS A 1 541 ? 1.197 100.188 50.281 1 88.94 541 LYS A CA 1
ATOM 4167 C C . LYS A 1 541 ? 0.375 101.5 50.375 1 88.94 541 LYS A C 1
ATOM 4169 O O . LYS A 1 541 ? 0.904 102.562 50.688 1 88.94 541 LYS A O 1
ATOM 4174 N N . TYR A 1 542 ? -0.944 101.375 50.25 1 87 542 TYR A N 1
ATOM 4175 C CA . TYR A 1 542 ? -1.794 102.562 50.219 1 87 542 TYR A CA 1
ATOM 4176 C C . TYR A 1 542 ? -2.092 103.062 51.656 1 87 542 TYR A C 1
ATOM 4178 O O . TYR A 1 542 ? -2.213 104.25 51.875 1 87 542 TYR A O 1
ATOM 4186 N N . LYS A 1 543 ? -2.111 102.125 52.594 1 83.88 543 LYS A N 1
ATOM 4187 C CA . LYS A 1 543 ? -2.232 102.5 54 1 83.88 543 LYS A CA 1
ATOM 4188 C C . LYS A 1 543 ? -1.018 103.312 54.438 1 83.88 543 LYS A C 1
ATOM 4190 O O . LYS A 1 543 ? -1.155 104.312 55.156 1 83.88 543 LYS A O 1
ATOM 4195 N N . GLN A 1 544 ? 0.134 102.812 53.969 1 88.38 544 GLN A N 1
ATOM 4196 C CA . GLN A 1 544 ? 1.357 103.562 54.281 1 88.38 544 GLN A CA 1
ATOM 4197 C C . GLN A 1 544 ? 1.344 104.938 53.625 1 88.38 544 GLN A C 1
ATOM 4199 O O . GLN A 1 544 ? 1.703 105.938 54.25 1 88.38 544 GLN A O 1
ATOM 4204 N N . GLN A 1 545 ? 0.812 105 52.438 1 84.94 545 GLN A N 1
ATOM 4205 C CA . GLN A 1 545 ? 0.708 106.312 51.719 1 84.94 545 GLN A CA 1
ATOM 4206 C C . GLN A 1 545 ? -0.296 107.188 52.406 1 84.94 545 GLN A C 1
ATOM 4208 O O . GLN A 1 545 ? -0.063 108.438 52.5 1 84.94 545 GLN A O 1
ATOM 4213 N N . MET A 1 546 ? -1.387 106.625 52.938 1 82.88 546 MET A N 1
ATOM 4214 C CA . MET A 1 546 ? -2.402 107.438 53.625 1 82.88 546 MET A CA 1
ATOM 4215 C C . MET A 1 546 ? -1.851 107.938 54.969 1 82.88 546 MET A C 1
ATOM 4217 O O . MET A 1 546 ? -2.104 109.125 55.312 1 82.88 546 MET A O 1
ATOM 4221 N N . ARG A 1 547 ? -1.022 107.25 55.625 1 82.94 547 ARG A N 1
ATOM 4222 C CA . ARG A 1 547 ? -0.403 107.688 56.875 1 82.94 547 ARG A CA 1
ATOM 4223 C C . ARG A 1 547 ? 0.583 108.812 56.625 1 82.94 547 ARG A C 1
ATOM 4225 O O . ARG A 1 547 ? 0.604 109.812 57.375 1 82.94 547 ARG A O 1
ATOM 4232 N N . GLU A 1 548 ? 1.303 108.625 55.562 1 85.44 548 GLU A N 1
ATOM 4233 C CA . GLU A 1 548 ? 2.264 109.688 55.219 1 85.44 548 GLU A CA 1
ATOM 4234 C C . GLU A 1 548 ? 1.556 111 54.844 1 85.44 548 GLU A C 1
ATOM 4236 O O . GLU A 1 548 ? 1.984 112.062 55.25 1 85.44 548 GLU A O 1
ATOM 4241 N N . ASN A 1 549 ? 0.389 110.812 54.156 1 79.31 549 ASN A N 1
ATOM 4242 C CA . ASN A 1 549 ? -0.392 112 53.812 1 79.31 549 ASN A CA 1
ATOM 4243 C C . ASN A 1 549 ? -1.036 112.625 55.031 1 79.31 549 ASN A C 1
ATOM 4245 O O . ASN A 1 549 ? -1.076 113.875 55.125 1 79.31 549 ASN A O 1
ATOM 4249 N N . GLU A 1 550 ? -1.508 112 55.969 1 80.12 550 GLU A N 1
ATOM 4250 C CA . GLU A 1 550 ? -2.096 112.5 57.219 1 80.12 550 GLU A CA 1
ATOM 4251 C C . GLU A 1 550 ? -1.055 113.188 58.062 1 80.12 550 GLU A C 1
ATOM 4253 O O . GLU A 1 550 ? -1.335 114.25 58.625 1 80.12 550 GLU A O 1
ATOM 4258 N N . GLU A 1 551 ? 0.141 112.688 58.094 1 81.75 551 GLU A N 1
ATOM 4259 C CA . GLU A 1 551 ? 1.231 113.312 58.844 1 81.75 551 GLU A CA 1
ATOM 4260 C C . GLU A 1 551 ? 1.615 114.625 58.219 1 81.75 551 GLU A C 1
ATOM 4262 O O . GLU A 1 551 ? 1.827 115.625 58.938 1 81.75 551 GLU A O 1
ATOM 4267 N N . LYS A 1 552 ? 1.552 114.812 56.938 1 77.75 552 LYS A N 1
ATOM 4268 C CA . LYS A 1 552 ? 1.856 116.062 56.25 1 77.75 552 LYS A CA 1
ATOM 4269 C C . LYS A 1 552 ? 0.775 117.125 56.469 1 77.75 552 LYS A C 1
ATOM 4271 O O . LYS A 1 552 ? 1.08 118.25 56.688 1 77.75 552 LYS A O 1
ATOM 4276 N N . HIS A 1 553 ? -0.461 116.625 56.562 1 76.62 553 HIS A N 1
ATOM 4277 C CA . HIS A 1 553 ? -1.575 117.5 56.844 1 76.62 553 HIS A CA 1
ATOM 4278 C C . HIS A 1 553 ? -1.541 118 58.281 1 76.62 553 HIS A C 1
ATOM 4280 O O . HIS A 1 553 ? -1.766 119.188 58.531 1 76.62 553 HIS A O 1
ATOM 4286 N N . LEU A 1 554 ? -1.244 117.188 59.188 1 76.31 554 LEU A N 1
ATOM 4287 C CA . LEU A 1 554 ? -1.146 117.562 60.594 1 76.31 554 LEU A CA 1
ATOM 4288 C C . LEU A 1 554 ? -0.016 118.562 60.781 1 76.31 554 LEU A C 1
ATOM 4290 O O . LEU A 1 554 ? -0.171 119.562 61.531 1 76.31 554 LEU A O 1
ATOM 4294 N N . GLU A 1 555 ? 0.988 118.375 60.062 1 79.75 555 GLU A N 1
ATOM 4295 C CA . GLU A 1 555 ? 2.104 119.312 60.125 1 79.75 555 GLU A CA 1
ATOM 4296 C C . GLU A 1 555 ? 1.713 120.688 59.531 1 79.75 555 GLU A C 1
ATOM 4298 O O . GLU A 1 555 ? 2.061 121.75 60.094 1 79.75 555 GLU A O 1
ATOM 4303 N N . ALA A 1 556 ? 0.897 120.625 58.562 1 72.81 556 ALA A N 1
ATOM 4304 C CA . ALA A 1 556 ? 0.446 121.875 57.938 1 72.81 556 ALA A CA 1
ATOM 4305 C C . ALA A 1 556 ? -0.53 122.625 58.844 1 72.81 556 ALA A C 1
ATOM 4307 O O . ALA A 1 556 ? -0.433 123.875 59 1 72.81 556 ALA A O 1
ATOM 4308 N N . VAL A 1 557 ? -1.419 121.938 59.531 1 72 557 VAL A N 1
ATOM 4309 C CA . VAL A 1 557 ? -2.393 122.5 60.438 1 72 557 VAL A CA 1
ATOM 4310 C C . VAL A 1 557 ? -1.679 123.062 61.656 1 72 557 VAL A C 1
ATOM 4312 O O . VAL A 1 557 ? -1.992 124.188 62.125 1 72 557 VAL A O 1
ATOM 4315 N N . THR A 1 558 ? -0.709 122.375 62.125 1 75.94 558 THR A N 1
ATOM 4316 C CA . THR A 1 558 ? 0.06 122.875 63.281 1 75.94 558 THR A CA 1
ATOM 4317 C C . THR A 1 558 ? 0.835 124.125 62.906 1 75.94 558 THR A C 1
ATOM 4319 O O . THR A 1 558 ? 0.878 125.062 63.688 1 75.94 558 THR A O 1
ATOM 4322 N N . LYS A 1 559 ? 1.279 124.188 61.75 1 73.19 559 LYS A N 1
ATOM 4323 C CA . LYS A 1 559 ? 1.998 125.375 61.281 1 73.19 559 LYS A CA 1
ATOM 4324 C C . LYS A 1 559 ? 1.062 126.625 61.188 1 73.19 559 LYS A C 1
ATOM 4326 O O . LYS A 1 559 ? 1.395 127.688 61.625 1 73.19 559 LYS A O 1
ATOM 4331 N N . TYR A 1 560 ? -0.133 126.312 60.75 1 69.31 560 TYR A N 1
ATOM 4332 C CA . TYR A 1 560 ? -1.119 127.375 60.656 1 69.31 560 TYR A CA 1
ATOM 4333 C C . TYR A 1 560 ? -1.576 127.875 62.031 1 69.31 560 TYR A C 1
ATOM 4335 O O . TYR A 1 560 ? -1.746 129 62.25 1 69.31 560 TYR A O 1
ATOM 4343 N N . LYS A 1 561 ? -1.75 127.062 62.969 1 68.44 561 LYS A N 1
ATOM 4344 C CA . LYS A 1 561 ? -2.145 127.375 64.312 1 68.44 561 LYS A CA 1
ATOM 4345 C C . LYS A 1 561 ? -1.068 128.25 65 1 68.44 561 LYS A C 1
ATOM 4347 O O . LYS A 1 561 ? -1.376 129.25 65.688 1 68.44 561 LYS A O 1
ATOM 4352 N N . MET A 1 562 ? 0.106 127.875 64.75 1 76 562 MET A N 1
ATOM 4353 C CA . MET A 1 562 ? 1.213 128.625 65.312 1 76 562 MET A CA 1
ATOM 4354 C C . MET A 1 562 ? 1.311 130 64.688 1 76 562 MET A C 1
ATOM 4356 O O . MET A 1 562 ? 1.521 131 65.438 1 76 562 MET A O 1
ATOM 4360 N N . GLU A 1 563 ? 0.988 130.125 63.438 1 73.12 563 GLU A N 1
ATOM 4361 C CA . GLU A 1 563 ? 1.003 131.375 62.75 1 73.12 563 GLU A CA 1
ATOM 4362 C C . GLU A 1 563 ? -0.169 132.25 63.219 1 73.12 563 GLU A C 1
ATOM 4364 O O . GLU A 1 563 ? -0.007 133.375 63.438 1 73.12 563 GLU A O 1
ATOM 4369 N N . ALA A 1 564 ? -1.3 131.625 63.5 1 65 564 ALA A N 1
ATOM 4370 C CA . ALA A 1 564 ? -2.479 132.375 63.969 1 65 564 ALA A CA 1
ATOM 4371 C C . ALA A 1 564 ? -2.281 132.875 65.438 1 65 564 ALA A C 1
ATOM 4373 O O . ALA A 1 564 ? -2.635 134 65.75 1 65 564 ALA A O 1
ATOM 4374 N N . GLN A 1 565 ? -1.664 132.125 66.25 1 72.69 565 GLN A N 1
ATOM 4375 C CA . GLN A 1 565 ? -1.376 132.5 67.625 1 72.69 565 GLN A CA 1
ATOM 4376 C C . GLN A 1 565 ? -0.36 133.625 67.688 1 72.69 565 GLN A C 1
ATOM 4378 O O . GLN A 1 565 ? -0.483 134.5 68.5 1 72.69 565 GLN A O 1
ATOM 4383 N N . GLN A 1 566 ? 0.509 133.625 66.688 1 74 566 GLN A N 1
ATOM 4384 C CA . GLN A 1 566 ? 1.486 134.75 66.625 1 74 566 GLN A CA 1
ATOM 4385 C C . GLN A 1 566 ? 0.83 136 66.188 1 74 566 GLN A C 1
ATOM 4387 O O . GLN A 1 566 ? 1.083 137 66.812 1 74 566 GLN A O 1
ATOM 4392 N N . VAL A 1 567 ? -0.122 135.875 65.312 1 67.75 567 VAL A N 1
ATOM 4393 C CA . VAL A 1 567 ? -0.822 137.125 64.812 1 67.75 567 VAL A CA 1
ATOM 4394 C C . VAL A 1 567 ? -1.739 137.625 65.938 1 67.75 567 VAL A C 1
ATOM 4396 O O . VAL A 1 567 ? -1.796 138.875 66.188 1 67.75 567 VAL A O 1
ATOM 4399 N N . CYS A 1 568 ? -2.402 136.75 66.688 1 62.09 568 CYS A N 1
ATOM 4400 C CA . CYS A 1 568 ? -3.248 137.125 67.812 1 62.09 568 CYS A CA 1
ATOM 4401 C C . CYS A 1 568 ? -2.414 137.75 68.938 1 62.09 568 CYS A C 1
ATOM 4403 O O . CYS A 1 568 ? -2.801 138.75 69.562 1 62.09 568 CYS A O 1
ATOM 4405 N N . GLY A 1 569 ? -1.26 137.125 69.188 1 66.81 569 GLY A N 1
ATOM 4406 C CA . GLY A 1 569 ? -0.373 137.75 70.188 1 66.81 569 GLY A CA 1
ATOM 4407 C C . GLY A 1 569 ? 0.132 139.125 69.812 1 66.81 569 GLY A C 1
ATOM 4408 O O . GLY A 1 569 ? 0.174 140 70.688 1 66.81 569 GLY A O 1
ATOM 4409 N N . GLU A 1 570 ? 0.343 139.375 68.625 1 71.81 570 GLU A N 1
ATOM 4410 C CA . GLU A 1 570 ? 0.787 140.625 68.125 1 71.81 570 GLU A CA 1
ATOM 4411 C C . GLU A 1 570 ? -0.344 141.75 68.25 1 71.81 570 GLU A C 1
ATOM 4413 O O . GLU A 1 570 ? -0.125 142.875 68.625 1 71.81 570 GLU A O 1
ATOM 4418 N N . MET A 1 571 ? -1.546 141.25 68.062 1 62.25 571 MET A N 1
ATOM 4419 C CA . MET A 1 571 ? -2.701 142.125 68.125 1 62.25 571 MET A CA 1
ATOM 4420 C C . MET A 1 571 ? -3.066 142.5 69.562 1 62.25 571 MET A C 1
ATOM 4422 O O . MET A 1 571 ? -3.455 143.625 69.875 1 62.25 571 MET A O 1
ATOM 4426 N N . GLU A 1 572 ? -2.822 141.5 70.438 1 69.81 572 GLU A N 1
ATOM 4427 C CA . GLU A 1 572 ? -3.047 141.75 71.875 1 69.81 572 GLU A CA 1
ATOM 4428 C C . GLU A 1 572 ? -2.004 142.75 72.438 1 69.81 572 GLU A C 1
ATOM 4430 O O . GLU A 1 572 ? -2.332 143.625 73.25 1 69.81 572 GLU A O 1
ATOM 4435 N N . LYS A 1 573 ? -0.802 142.75 72.062 1 74.25 573 LYS A N 1
ATOM 4436 C CA . LYS A 1 573 ? 0.224 143.75 72.5 1 74.25 573 LYS A CA 1
ATOM 4437 C C . LYS A 1 573 ? -0.074 145.125 72 1 74.25 573 LYS A C 1
ATOM 4439 O O . LYS A 1 573 ? 0.07 146.125 72.75 1 74.25 573 LYS A O 1
ATOM 4444 N N . LEU A 1 574 ? -0.579 145.125 70.812 1 69.12 574 LEU A N 1
ATOM 4445 C CA . LEU A 1 574 ? -0.939 146.375 70.25 1 69.12 574 LEU A CA 1
ATOM 4446 C C . LEU A 1 574 ? -2.145 147 71 1 69.12 574 LEU A C 1
ATOM 4448 O O . LEU A 1 574 ? -2.188 148.25 71.25 1 69.12 574 LEU A O 1
ATOM 4452 N N . ARG A 1 575 ? -3.062 146.25 71.438 1 63.84 575 ARG A N 1
ATOM 4453 C CA . ARG A 1 575 ? -4.207 146.625 72.25 1 63.84 575 ARG A CA 1
ATOM 4454 C C . ARG A 1 575 ? -3.773 147.125 73.625 1 63.84 575 ARG A C 1
ATOM 4456 O O . ARG A 1 575 ? -4.211 148.125 74.125 1 63.84 575 ARG A O 1
ATOM 4463 N N . GLU A 1 576 ? -2.924 146.5 74.25 1 73.38 576 GLU A N 1
ATOM 4464 C CA . GLU A 1 576 ? -2.426 146.875 75.562 1 73.38 576 GLU A CA 1
ATOM 4465 C C . GLU A 1 576 ? -1.611 148.125 75.5 1 73.38 576 GLU A C 1
ATOM 4467 O O . GLU A 1 576 ? -1.724 149 76.375 1 73.38 576 GLU A O 1
ATOM 4472 N N . GLU A 1 577 ? -0.935 148.375 74.438 1 73.12 577 GLU A N 1
ATOM 4473 C CA . GLU A 1 577 ? -0.168 149.625 74.25 1 73.12 577 GLU A CA 1
ATOM 4474 C C . GLU A 1 577 ? -1.089 150.75 74 1 73.12 577 GLU A C 1
ATOM 4476 O O . GLU A 1 577 ? -0.871 151.875 74.562 1 73.12 577 GLU A O 1
ATOM 4481 N N . LYS A 1 578 ? -2.213 150.625 73.438 1 66 578 LYS A N 1
ATOM 4482 C CA . LYS A 1 578 ? -3.141 151.75 73.188 1 66 578 LYS A CA 1
ATOM 4483 C C . LYS A 1 578 ? -3.973 152 74.438 1 66 578 LYS A C 1
ATOM 4485 O O . LYS A 1 578 ? -4.277 153.125 74.75 1 66 578 LYS A O 1
ATOM 4490 N N . GLU A 1 579 ? -4.18 151 75.25 1 71.56 579 GLU A N 1
ATOM 4491 C CA . GLU A 1 579 ? -4.859 151.125 76.562 1 71.56 579 GLU A CA 1
ATOM 4492 C C . GLU A 1 579 ? -3.959 151.875 77.562 1 71.56 579 GLU A C 1
ATOM 4494 O O . GLU A 1 579 ? -4.422 152.75 78.312 1 71.56 579 GLU A O 1
ATOM 4499 N N . ARG A 1 580 ? -2.709 151.75 77.5 1 75.06 580 ARG A N 1
ATOM 4500 C CA . ARG A 1 580 ? -1.762 152.375 78.375 1 75.06 580 ARG A CA 1
ATOM 4501 C C . ARG A 1 580 ? -1.614 153.875 77.938 1 75.06 580 ARG A C 1
ATOM 4503 O O . ARG A 1 580 ? -1.598 154.75 78.75 1 75.06 580 ARG A O 1
ATOM 4510 N N . GLU A 1 581 ? -1.599 154.125 76.625 1 73.44 581 GLU A N 1
ATOM 4511 C CA . GLU A 1 581 ? -1.533 155.5 76.125 1 73.44 581 GLU A CA 1
ATOM 4512 C C . GLU A 1 581 ? -2.803 156.25 76.5 1 73.44 581 GLU A C 1
ATOM 4514 O O . GLU A 1 581 ? -2.734 157.5 76.875 1 73.44 581 GLU A O 1
ATOM 4519 N N . LEU A 1 582 ? -3.982 155.75 76.5 1 65.12 582 LEU A N 1
ATOM 4520 C CA . LEU A 1 582 ? -5.238 156.25 76.875 1 65.12 582 LEU A CA 1
ATOM 4521 C C . LEU A 1 582 ? -5.238 156.625 78.375 1 65.12 582 LEU A C 1
ATOM 4523 O O . LEU A 1 582 ? -5.68 157.625 78.812 1 65.12 582 LEU A O 1
ATOM 4527 N N . GLY A 1 583 ? -4.691 155.75 79.25 1 69.94 583 GLY A N 1
ATOM 4528 C CA . GLY A 1 583 ? -4.566 156 80.625 1 69.94 583 GLY A CA 1
ATOM 4529 C C . GLY A 1 583 ? -3.621 157.25 81 1 69.94 583 GLY A C 1
ATOM 4530 O O . GLY A 1 583 ? -3.914 158 81.812 1 69.94 583 GLY A O 1
ATOM 4531 N N . GLU A 1 584 ? -2.523 157.375 80.25 1 74.5 584 GLU A N 1
ATOM 4532 C CA . GLU A 1 584 ? -1.564 158.375 80.438 1 74.5 584 GLU A CA 1
ATOM 4533 C C . GLU A 1 584 ? -2.121 159.75 80 1 74.5 584 GLU A C 1
ATOM 4535 O O . GLU A 1 584 ? -1.956 160.75 80.688 1 74.5 584 GLU A O 1
ATOM 4540 N N . VAL A 1 585 ? -2.904 159.875 79 1 68.44 585 VAL A N 1
ATOM 4541 C CA . VAL A 1 585 ? -3.486 161.125 78.5 1 68.44 585 VAL A CA 1
ATOM 4542 C C . VAL A 1 585 ? -4.594 161.5 79.438 1 68.44 585 VAL A C 1
ATOM 4544 O O . VAL A 1 585 ? -4.699 162.75 79.75 1 68.44 585 VAL A O 1
ATOM 4547 N N . LYS A 1 586 ? -5.352 160.75 80.125 1 69.88 586 LYS A N 1
ATOM 4548 C CA . LYS A 1 586 ? -6.367 161.125 81.125 1 69.88 586 LYS A CA 1
ATOM 4549 C C . LYS A 1 586 ? -5.727 161.5 82.438 1 69.88 586 LYS A C 1
ATOM 4551 O O . LYS A 1 586 ? -6.191 162.5 83.062 1 69.88 586 LYS A O 1
ATOM 4556 N N . ALA A 1 587 ? -4.586 161 82.812 1 71.56 587 ALA A N 1
ATOM 4557 C CA . ALA A 1 587 ? -3.9 161.375 84 1 71.56 587 ALA A CA 1
ATOM 4558 C C . ALA A 1 587 ? -3.252 162.75 83.875 1 71.56 587 ALA A C 1
ATOM 4560 O O . ALA A 1 587 ? -3.328 163.625 84.75 1 71.56 587 ALA A O 1
ATOM 4561 N N . GLN A 1 588 ? -2.643 163.125 82.688 1 69 588 GLN A N 1
ATOM 4562 C CA . GLN A 1 588 ? -2.053 164.375 82.438 1 69 588 GLN A CA 1
ATOM 4563 C C . GLN A 1 588 ? -3.127 165.5 82.375 1 69 588 GLN A C 1
ATOM 4565 O O . GLN A 1 588 ? -2.941 166.625 82.875 1 69 588 GLN A O 1
ATOM 4570 N N . HIS A 1 589 ? -4.289 165.125 81.875 1 60.28 589 HIS A N 1
ATOM 4571 C CA . HIS A 1 589 ? -5.398 166.125 81.812 1 60.28 589 HIS A CA 1
ATOM 4572 C C . HIS A 1 589 ? -5.93 166.375 83.188 1 60.28 589 HIS A C 1
ATOM 4574 O O . HIS A 1 589 ? -6.219 167.5 83.562 1 60.28 589 HIS A O 1
ATOM 4580 N N . ARG A 1 590 ? -5.98 165.375 84.062 1 62.97 590 ARG A N 1
ATOM 4581 C CA . ARG A 1 590 ? -6.414 165.625 85.438 1 62.97 590 ARG A CA 1
ATOM 4582 C C . ARG A 1 590 ? -5.414 166.5 86.188 1 62.97 590 ARG A C 1
ATOM 4584 O O . ARG A 1 590 ? -5.809 167.375 86.938 1 62.97 590 ARG A O 1
ATOM 4591 N N . THR A 1 591 ? -4.086 166.125 85.938 1 67.31 591 THR A N 1
ATOM 4592 C CA . THR A 1 591 ? -3.094 166.875 86.625 1 67.31 591 THR A CA 1
ATOM 4593 C C . THR A 1 591 ? -3.068 168.375 86.125 1 67.31 591 THR A C 1
ATOM 4595 O O . THR A 1 591 ? -2.936 169.375 86.875 1 67.31 591 THR A O 1
ATOM 4598 N N . GLU A 1 592 ? -3.252 168.625 84.812 1 63.5 592 GLU A N 1
ATOM 4599 C CA . GLU A 1 592 ? -3.246 170 84.312 1 63.5 592 GLU A CA 1
ATOM 4600 C C . GLU A 1 592 ? -4.504 170.75 84.688 1 63.5 592 GLU A C 1
ATOM 4602 O O . GLU A 1 592 ? -4.438 171.875 85 1 63.5 592 GLU A O 1
ATOM 4607 N N . LEU A 1 593 ? -5.645 170.125 84.812 1 60.78 593 LEU A N 1
ATOM 4608 C CA . LEU A 1 593 ? -6.855 170.75 85.312 1 60.78 593 LEU A CA 1
ATOM 4609 C C . LEU A 1 593 ? -6.723 171 86.812 1 60.78 593 LEU A C 1
ATOM 4611 O O . LEU A 1 593 ? -7.145 172.125 87.25 1 60.78 593 LEU A O 1
ATOM 4615 N N . GLU A 1 594 ? -6.098 170.125 87.562 1 66.38 594 GLU A N 1
ATOM 4616 C CA . GLU A 1 594 ? -5.859 170.375 89 1 66.38 594 GLU A CA 1
ATOM 4617 C C . GLU A 1 594 ? -4.879 171.5 89.125 1 66.38 594 GLU A C 1
ATOM 4619 O O . GLU A 1 594 ? -5.062 172.375 90 1 66.38 594 GLU A O 1
ATOM 4624 N N . ARG A 1 595 ? -3.838 171.625 88.375 1 63.72 595 ARG A N 1
ATOM 4625 C CA . ARG A 1 595 ? -2.887 172.75 88.438 1 63.72 595 ARG A CA 1
ATOM 4626 C C . ARG A 1 595 ? -3.531 174.125 88.062 1 63.72 595 ARG A C 1
ATOM 4628 O O . ARG A 1 595 ? -3.311 175.125 88.688 1 63.72 595 ARG A O 1
ATOM 4635 N N . LEU A 1 596 ? -4.395 174.125 87 1 58.88 596 LEU A N 1
ATOM 4636 C CA . LEU A 1 596 ? -5.066 175.375 86.625 1 58.88 596 LEU A CA 1
ATOM 4637 C C . LEU A 1 596 ? -6.113 175.75 87.625 1 58.88 596 LEU A C 1
ATOM 4639 O O . LEU A 1 596 ? -6.285 177 87.938 1 58.88 596 LEU A O 1
ATOM 4643 N N . GLU A 1 597 ? -6.785 174.75 88.312 1 61.41 597 GLU A N 1
ATOM 4644 C CA . GLU A 1 597 ? -7.68 175 89.375 1 61.41 597 GLU A CA 1
ATOM 4645 C C . GLU A 1 597 ? -6.902 175.5 90.625 1 61.41 597 GLU A C 1
ATOM 4647 O O . GLU A 1 597 ? -7.34 176.5 91.312 1 61.41 597 GLU A O 1
ATOM 4652 N N . GLU A 1 598 ? -5.766 174.875 90.938 1 62.78 598 GLU A N 1
ATOM 4653 C CA . GLU A 1 598 ? -4.969 175.375 92.062 1 62.78 598 GLU A CA 1
ATOM 4654 C C . GLU A 1 598 ? -4.402 176.75 91.75 1 62.78 598 GLU A C 1
ATOM 4656 O O . GLU A 1 598 ? -4.395 177.625 92.625 1 62.78 598 GLU A O 1
ATOM 4661 N N . THR A 1 599 ? -3.914 177 90.562 1 57.62 599 THR A N 1
ATOM 4662 C CA . THR A 1 599 ? -3.432 178.375 90.25 1 57.62 599 THR A CA 1
ATOM 4663 C C . THR A 1 599 ? -4.578 179.375 90.25 1 57.62 599 THR A C 1
ATOM 4665 O O . THR A 1 599 ? -4.395 180.5 90.688 1 57.62 599 THR A O 1
ATOM 4668 N N . HIS A 1 600 ? -5.824 179 89.75 1 54.41 600 HIS A N 1
ATOM 4669 C CA . HIS A 1 600 ? -7 179.875 89.938 1 54.41 600 HIS A CA 1
ATOM 4670 C C . HIS A 1 600 ? -7.375 180 91.375 1 54.41 600 HIS A C 1
ATOM 4672 O O . HIS A 1 600 ? -7.684 181.125 91.812 1 54.41 600 HIS A O 1
ATOM 4678 N N . ARG A 1 601 ? -7.367 178.875 92.188 1 59.16 601 ARG A N 1
ATOM 4679 C CA . ARG A 1 601 ? -7.641 179 93.562 1 59.16 601 ARG A CA 1
ATOM 4680 C C . ARG A 1 601 ? -6.586 179.875 94.25 1 59.16 601 ARG A C 1
ATOM 4682 O O . ARG A 1 601 ? -6.906 180.75 95.125 1 59.16 601 ARG A O 1
ATOM 4689 N N . ASP A 1 602 ? -5.348 179.5 93.875 1 55.5 602 ASP A N 1
ATOM 4690 C CA . ASP A 1 602 ? -4.312 180.375 94.5 1 55.5 602 ASP A CA 1
ATOM 4691 C C . ASP A 1 602 ? -4.453 181.75 94 1 55.5 602 ASP A C 1
ATOM 4693 O O . ASP A 1 602 ? -4.258 182.75 94.812 1 55.5 602 ASP A O 1
ATOM 4697 N N . THR A 1 603 ? -4.852 182 92.688 1 50.66 603 THR A N 1
ATOM 4698 C CA . THR A 1 603 ? -5.113 183.375 92.25 1 50.66 603 THR A CA 1
ATOM 4699 C C . THR A 1 603 ? -6.355 183.875 92.938 1 50.66 603 THR A C 1
ATOM 4701 O O . THR A 1 603 ? -6.375 185 93.312 1 50.66 603 THR A O 1
ATOM 4704 N N . VAL A 1 604 ? -7.383 182.875 93 1 51.75 604 VAL A N 1
ATOM 4705 C CA . VAL A 1 604 ? -8.578 183.375 93.75 1 51.75 604 VAL A CA 1
ATOM 4706 C C . VAL A 1 604 ? -8.242 183.5 95.25 1 51.75 604 VAL A C 1
ATOM 4708 O O . VAL A 1 604 ? -8.672 184.5 95.875 1 51.75 604 VAL A O 1
ATOM 4711 N N . ARG A 1 605 ? -7.566 182.375 95.75 1 52.22 605 ARG A N 1
ATOM 4712 C CA . ARG A 1 605 ? -7.168 182.625 97.125 1 52.22 605 ARG A CA 1
ATOM 4713 C C . ARG A 1 605 ? -6.336 183.875 97.312 1 52.22 605 ARG A C 1
ATOM 4715 O O . ARG A 1 605 ? -6.422 184.5 98.312 1 52.22 605 ARG A O 1
ATOM 4722 N N . ARG A 1 606 ? -5.414 184 96.188 1 50.12 606 ARG A N 1
ATOM 4723 C CA . ARG A 1 606 ? -4.707 185.25 96.312 1 50.12 606 ARG A CA 1
ATOM 4724 C C . ARG A 1 606 ? -5.684 186.375 96.312 1 50.12 606 ARG A C 1
ATOM 4726 O O . ARG A 1 606 ? -5.512 187.375 97 1 50.12 606 ARG A O 1
ATOM 4733 N N . PHE A 1 607 ? -6.699 186.125 95.438 1 42.75 607 PHE A N 1
ATOM 4734 C CA . PHE A 1 607 ? -7.715 187.25 95.438 1 42.75 607 PHE A CA 1
ATOM 4735 C C . PHE A 1 607 ? -8.578 187.125 96.688 1 42.75 607 PHE A C 1
ATOM 4737 O O . PHE A 1 607 ? -8.891 188.125 97.312 1 42.75 607 PHE A O 1
ATOM 4744 N N . GLN A 1 608 ? -9.227 185.875 96.812 1 39.03 608 GLN A N 1
ATOM 4745 C CA . GLN A 1 608 ? -10.125 185.75 97.938 1 39.03 608 GLN A CA 1
ATOM 4746 C C . GLN A 1 608 ? -9.359 186 99.25 1 39.03 608 GLN A C 1
ATOM 4748 O O . GLN A 1 608 ? -9.898 186.5 100.188 1 39.03 608 GLN A O 1
ATOM 4753 N N . LYS A 1 609 ? -8.32 185.125 99.375 1 40.34 609 LYS A N 1
ATOM 4754 C CA . LYS A 1 609 ? -7.586 185.5 100.625 1 40.34 609 LYS A CA 1
ATOM 4755 C C . LYS A 1 609 ? -7.336 186.875 100.812 1 40.34 609 LYS A C 1
ATOM 4757 O O . LYS A 1 609 ? -6.945 187.375 101.875 1 40.34 609 LYS A O 1
ATOM 4762 N N . GLN A 1 610 ? -7.395 187.625 99.562 1 33.5 610 GLN A N 1
ATOM 4763 C CA . GLN A 1 610 ? -7.586 189 99.812 1 33.5 610 GLN A CA 1
ATOM 4764 C C . GLN A 1 610 ? -8.945 189.25 100.5 1 33.5 610 GLN A C 1
ATOM 4766 O O . GLN A 1 610 ? -9.094 190.25 101.25 1 33.5 610 GLN A O 1
ATOM 4771 N N . GLU A 1 611 ? -10.102 188.5 100 1 32.31 611 GLU A N 1
ATOM 4772 C CA . GLU A 1 611 ? -11.383 188.875 100.562 1 32.31 611 GLU A CA 1
ATOM 4773 C C . GLU A 1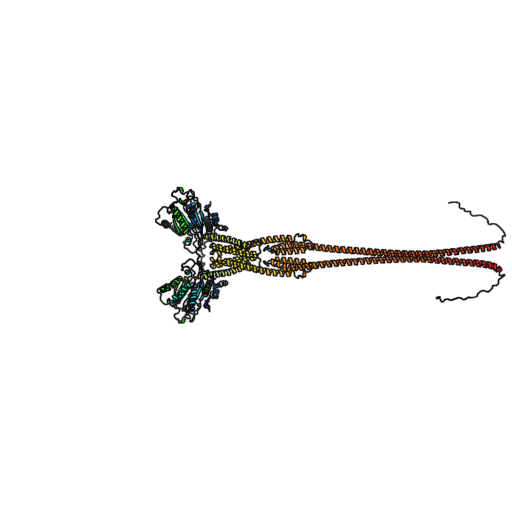 611 ? -11.578 188.125 101.938 1 32.31 611 GLU A C 1
ATOM 4775 O O . GLU A 1 611 ? -12.258 188.625 102.812 1 32.31 611 GLU A O 1
ATOM 4780 N N . ASN A 1 612 ? -11.594 186.75 102.125 1 28.69 612 ASN A N 1
ATOM 4781 C CA . ASN A 1 612 ? -11.93 186.25 103.438 1 28.69 612 ASN A CA 1
ATOM 4782 C C . ASN A 1 612 ? -11.352 187 104.562 1 28.69 612 ASN A C 1
ATOM 4784 O O . ASN A 1 612 ? -11.969 187.125 105.625 1 28.69 612 ASN A O 1
ATOM 4788 N N . THR A 1 613 ? -10.125 186.875 104.812 1 28.61 613 THR A N 1
ATOM 4789 C CA . THR A 1 613 ? -9.133 187.375 105.812 1 28.61 613 THR A CA 1
ATOM 4790 C C . THR A 1 613 ? -9.188 188.875 105.938 1 28.61 613 THR A C 1
ATOM 4792 O O . THR A 1 613 ? -8.352 189.5 106.625 1 28.61 613 THR A O 1
ATOM 4795 N N . ALA A 1 614 ? -10.328 189.25 105.375 1 26.84 614 ALA A N 1
ATOM 4796 C CA . ALA A 1 614 ? -11.547 189.75 106 1 26.84 614 ALA A CA 1
ATOM 4797 C C . ALA A 1 614 ? -12.367 188.5 106.562 1 26.84 614 ALA A C 1
ATOM 4799 O O . ALA A 1 614 ? -12.812 188.625 107.688 1 26.84 614 ALA A O 1
ATOM 4800 N N . ALA A 1 615 ? -13.547 187.5 105.875 1 25.22 615 ALA A N 1
ATOM 4801 C CA . ALA A 1 615 ? -14.781 187 106.5 1 25.22 615 ALA A CA 1
ATOM 4802 C C . ALA A 1 615 ? -14.625 185.625 107 1 25.22 615 ALA A C 1
ATOM 4804 O O . ALA A 1 615 ? -15.602 184.875 107.125 1 25.22 615 ALA A O 1
ATOM 4805 N N . ALA A 1 616 ? -13.797 184.875 107.688 1 19.73 616 ALA A N 1
ATOM 4806 C CA . ALA A 1 616 ? -13.664 183.375 107.625 1 19.73 616 ALA A CA 1
ATOM 4807 C C . ALA A 1 616 ? -14.766 182.625 108.375 1 19.73 616 ALA A C 1
ATOM 4809 O O . ALA A 1 616 ? -15.312 181.625 107.938 1 19.73 616 ALA A O 1
ATOM 4810 N N . PRO A 1 617 ? -15.453 182.375 109.812 1 21.89 617 PRO A N 1
ATOM 4811 C CA . PRO A 1 617 ? -15.188 181 110.25 1 21.89 617 PRO A CA 1
ATOM 4812 C C . PRO A 1 617 ? -16.234 180 109.75 1 21.89 617 PRO A C 1
ATOM 4814 O O . PRO A 1 617 ? -17.359 180.5 109.438 1 21.89 617 PRO A O 1
ATOM 4817 N N . ARG A 1 618 ? -16.062 178.375 109.812 1 21.77 618 ARG A N 1
ATOM 4818 C CA . ARG A 1 618 ? -16.281 176.875 109.438 1 21.77 618 ARG A CA 1
ATOM 4819 C C . ARG A 1 618 ? -17.438 176.375 110.188 1 21.77 618 ARG A C 1
ATOM 4821 O O . ARG A 1 618 ? -17.391 176.125 111.438 1 21.77 618 ARG A O 1
ATOM 4828 N N . GLN A 1 619 ? -18.812 176.125 109.688 1 18.11 619 GLN A N 1
ATOM 4829 C CA . GLN A 1 619 ? -20 175.375 110.125 1 18.11 619 GLN A CA 1
ATOM 4830 C C . GLN A 1 619 ? -19.766 173.875 110.062 1 18.11 619 GLN A C 1
ATOM 4832 O O . GLN A 1 619 ? -19.391 173.375 109 1 18.11 619 GLN A O 1
ATOM 4837 N N . GLN A 1 620 ? -19.797 172.875 111.312 1 16.89 620 GLN A N 1
ATOM 4838 C CA . GLN A 1 620 ? -19.562 171.5 111.562 1 16.89 620 GLN A CA 1
ATOM 4839 C C . GLN A 1 620 ? -20.797 170.625 111.25 1 16.89 620 GLN A C 1
ATOM 4841 O O . GLN A 1 620 ? -21.109 169.75 112 1 16.89 620 GLN A O 1
ATOM 4846 N N . ARG A 1 621 ? -21.922 170.25 110.375 1 16.33 621 ARG A N 1
ATOM 4847 C CA . ARG A 1 621 ? -23.188 169.625 110.625 1 16.33 621 ARG A CA 1
ATOM 4848 C C . ARG A 1 621 ? -23.141 168.125 110.062 1 16.33 621 ARG A C 1
ATOM 4850 O O . ARG A 1 621 ? -24.062 167.375 110.312 1 16.33 621 ARG A O 1
ATOM 4857 N N . ARG A 1 622 ? -22.531 167.125 109.438 1 16.72 622 ARG A N 1
ATOM 4858 C CA . ARG A 1 622 ? -23.25 166.375 108.5 1 16.72 622 ARG A CA 1
ATOM 4859 C C . ARG A 1 622 ? -23.609 165 109 1 16.72 622 ARG A C 1
ATOM 4861 O O . ARG A 1 622 ? -24.578 164.375 108.562 1 16.72 622 ARG A O 1
ATOM 4868 N N . LYS A 1 623 ? -23.562 163.5 110 1 18.02 623 LYS A N 1
ATOM 4869 C CA . LYS A 1 623 ? -23.344 162.25 109.312 1 18.02 623 LYS A CA 1
ATOM 4870 C C . LYS A 1 623 ? -24.484 161.25 109.625 1 18.02 623 LYS A C 1
ATOM 4872 O O . LYS A 1 623 ? -24.5 160.25 109.062 1 18.02 623 LYS A O 1
ATOM 4877 N N . ILE A 1 624 ? -25.906 161 109.562 1 19.25 624 ILE A N 1
ATOM 4878 C CA . ILE A 1 624 ? -26.469 159.875 110.188 1 19.25 624 ILE A CA 1
ATOM 4879 C C . ILE A 1 624 ? -26.641 158.75 109.188 1 19.25 624 ILE A C 1
ATOM 4881 O O . ILE A 1 624 ? -27 159 108 1 19.25 624 ILE A O 1
ATOM 4885 N N . PRO A 1 625 ? -27.062 156.75 109.625 1 19.91 625 PRO A N 1
ATOM 4886 C CA . PRO A 1 625 ? -26.625 155.5 109 1 19.91 625 PRO A CA 1
ATOM 4887 C C . PRO A 1 625 ? -27.797 154.625 108.562 1 19.91 625 PRO A C 1
ATOM 4889 O O . PRO A 1 625 ? -27.578 153.5 108.062 1 19.91 625 PRO A O 1
ATOM 4892 N N . LEU A 1 626 ? -28.828 154.5 107.938 1 16.81 626 LEU A N 1
ATOM 4893 C CA . LEU A 1 626 ? -30.047 153.625 107.75 1 16.81 626 LEU A CA 1
ATOM 4894 C C . LEU A 1 626 ? -29.719 152.25 107.188 1 16.81 626 LEU A C 1
ATOM 4896 O O . LEU A 1 626 ? -28.766 152.125 106.438 1 16.81 626 LEU A O 1
ATOM 4900 N N . MET A 1 627 ? -30.891 150.75 106.875 1 18.3 627 MET A N 1
ATOM 4901 C CA . MET A 1 627 ? -31.125 149.375 107.5 1 18.3 627 MET A CA 1
ATOM 4902 C C . MET A 1 627 ? -30.984 148.25 106.5 1 18.3 627 MET A C 1
ATOM 4904 O O . MET A 1 627 ? -30.375 147.25 106.75 1 18.3 627 MET A O 1
ATOM 4908 N N . CYS A 1 628 ? -31.562 147.5 105.062 1 17.73 628 CYS A N 1
ATOM 4909 C CA . CYS A 1 628 ? -32.781 146.75 104.75 1 17.73 628 CYS A CA 1
ATOM 4910 C C . CYS A 1 628 ? -32.469 145.375 104.312 1 17.73 628 CYS A C 1
ATOM 4912 O O . CYS A 1 628 ? -31.781 145.125 103.312 1 17.73 628 CYS A O 1
ATOM 4914 N N . LEU A 1 629 ? -32.531 143.75 104.75 1 17.08 629 LEU A N 1
ATOM 4915 C CA . LEU A 1 629 ? -31.719 142.75 103.938 1 17.08 629 LEU A CA 1
ATOM 4916 C C . LEU A 1 629 ? -32.625 141.875 103.125 1 17.08 629 LEU A C 1
ATOM 4918 O O . LEU A 1 629 ? -32.188 141.25 102.188 1 17.08 629 LEU A O 1
ATOM 4922 N N . SER A 1 630 ? -33.938 141.25 102.688 1 15.36 630 SER A N 1
ATOM 4923 C CA . SER A 1 630 ? -34.219 140 103.438 1 15.36 630 SER A CA 1
ATOM 4924 C C . SER A 1 630 ? -33.5 138.75 102.812 1 15.36 630 SER A C 1
ATOM 4926 O O . SER A 1 630 ? -32.969 138 103.562 1 15.36 630 SER A O 1
ATOM 4928 N N . LYS A 1 631 ? -33.656 137.5 101.438 1 21.27 631 LYS A N 1
ATOM 4929 C CA . LYS A 1 631 ? -34.531 136.5 100.938 1 21.27 631 LYS A CA 1
ATOM 4930 C C . LYS A 1 631 ? -33.75 135.125 100.75 1 21.27 631 LYS A C 1
ATOM 4932 O O . LYS A 1 631 ? -32.562 135.125 100.5 1 21.27 631 LYS A O 1
ATOM 4937 N N . GLN A 1 632 ? -34 133.75 101.125 1 18.28 632 GLN A N 1
ATOM 4938 C CA . GLN A 1 632 ? -32.781 133.125 101.688 1 18.28 632 GLN A CA 1
ATOM 4939 C C . GLN A 1 632 ? -31.688 133.125 100.625 1 18.28 632 GLN A C 1
ATOM 4941 O O . GLN A 1 632 ? -30.594 132.625 100.875 1 18.28 632 GLN A O 1
ATOM 4946 N N . SER A 1 633 ? -31.594 133 99.562 1 16.8 633 SER A N 1
ATOM 4947 C CA . SER A 1 633 ? -30.75 132.625 98.438 1 16.8 633 SER A CA 1
ATOM 4948 C C . SER A 1 633 ? -29.281 132.75 98.75 1 16.8 633 SER A C 1
ATOM 4950 O O . SER A 1 633 ? -28.891 133.875 99.312 1 16.8 633 SER A O 1
ATOM 4952 N N . GLN A 1 634 ? -28.531 131.625 98.812 1 17.95 634 GLN A N 1
ATOM 4953 C CA . GLN A 1 634 ? -29.188 131 97.688 1 17.95 634 GLN A CA 1
ATOM 4954 C C . GLN A 1 634 ? -30.391 131.75 97.188 1 17.95 634 GLN A C 1
ATOM 4956 O O . GLN A 1 634 ? -31.281 131.25 96.562 1 17.95 634 GLN A O 1
ATOM 4961 N N . ASP A 1 635 ? -31 132.25 97.438 1 13.59 635 ASP A N 1
ATOM 4962 C CA . ASP A 1 635 ? -31.203 133.625 97.812 1 13.59 635 ASP A CA 1
ATOM 4963 C C . ASP A 1 635 ? -31.109 134.5 96.562 1 13.59 635 ASP A C 1
ATOM 4965 O O . ASP A 1 635 ? -30.219 134.375 95.75 1 13.59 635 ASP A O 1
ATOM 4969 N N . MET B 1 1 ? 47.094 -23.938 3.293 1 20.28 1 MET B N 1
ATOM 4970 C CA . MET B 1 1 ? 45.75 -23.375 3.559 1 20.28 1 MET B CA 1
ATOM 4971 C C . MET B 1 1 ? 45.125 -22.875 2.275 1 20.28 1 MET B C 1
ATOM 4973 O O . MET B 1 1 ? 45.406 -21.766 1.83 1 20.28 1 MET B O 1
ATOM 4977 N N . GLY B 1 2 ? 45 -23.422 1.254 1 18.91 2 GLY B N 1
ATOM 4978 C CA . GLY B 1 2 ? 45.125 -23.172 -0.174 1 18.91 2 GLY B CA 1
ATOM 4979 C C . GLY B 1 2 ? 43.906 -22.5 -0.774 1 18.91 2 GLY B C 1
ATOM 4980 O O . GLY B 1 2 ? 42.781 -22.609 -0.235 1 18.91 2 GLY B O 1
ATOM 4981 N N . ARG B 1 3 ? 44.094 -21.359 -1.558 1 20.58 3 ARG B N 1
ATOM 4982 C CA . ARG B 1 3 ? 43.438 -20.266 -2.271 1 20.58 3 ARG B CA 1
ATOM 4983 C C . ARG B 1 3 ? 42.375 -20.812 -3.23 1 20.58 3 ARG B C 1
ATOM 4985 O O . ARG B 1 3 ? 42.688 -21.578 -4.141 1 20.58 3 ARG B O 1
ATOM 4992 N N . VAL B 1 4 ? 41.375 -21.156 -2.652 1 22.94 4 VAL B N 1
ATOM 4993 C CA . VAL B 1 4 ? 40.438 -21.938 -3.43 1 22.94 4 VAL B CA 1
ATOM 4994 C C . VAL B 1 4 ? 40.219 -21.281 -4.797 1 22.94 4 VAL B C 1
ATOM 4996 O O . VAL B 1 4 ? 40.188 -20.062 -4.91 1 22.94 4 VAL B O 1
ATOM 4999 N N . PRO B 1 5 ? 40.531 -21.859 -5.805 1 22.83 5 PRO B N 1
ATOM 5000 C CA . PRO B 1 5 ? 40.656 -21.281 -7.141 1 22.83 5 PRO B CA 1
ATOM 5001 C C . PRO B 1 5 ? 39.469 -20.422 -7.547 1 22.83 5 PRO B C 1
ATOM 5003 O O . PRO B 1 5 ? 38.375 -20.625 -7.035 1 22.83 5 PRO B O 1
ATOM 5006 N N . SER B 1 6 ? 39.688 -19.203 -7.984 1 19.72 6 SER B N 1
ATOM 5007 C CA . SER B 1 6 ? 39.062 -17.938 -8.336 1 19.72 6 SER B CA 1
ATOM 5008 C C . SER B 1 6 ? 37.938 -18.141 -9.359 1 19.72 6 SER B C 1
ATOM 5010 O O . SER B 1 6 ? 38.156 -18.781 -10.398 1 19.72 6 SER B O 1
ATOM 5012 N N . ARG B 1 7 ? 36.781 -18.359 -8.984 1 25.36 7 ARG B N 1
ATOM 5013 C CA . ARG B 1 7 ? 35.594 -18.734 -9.75 1 25.36 7 ARG B CA 1
ATOM 5014 C C . ARG B 1 7 ? 35.531 -17.969 -11.07 1 25.36 7 ARG B C 1
ATOM 5016 O O . ARG B 1 7 ? 36.062 -16.859 -11.172 1 25.36 7 ARG B O 1
ATOM 5023 N N . CYS B 1 8 ? 35.344 -18.562 -12.141 1 23.58 8 CYS B N 1
ATOM 5024 C CA . CYS B 1 8 ? 35.531 -18.109 -13.516 1 23.58 8 CYS B CA 1
ATOM 5025 C C . CYS B 1 8 ? 34.875 -16.75 -13.742 1 23.58 8 CYS B C 1
ATOM 5027 O O . CYS B 1 8 ? 33.781 -16.484 -13.266 1 23.58 8 CYS B O 1
ATOM 5029 N N . SER B 1 9 ? 35.531 -15.609 -13.891 1 22.5 9 SER B N 1
ATOM 5030 C CA . SER B 1 9 ? 35.438 -14.172 -14.141 1 22.5 9 SER B CA 1
ATOM 5031 C C . SER B 1 9 ? 34.531 -13.883 -15.336 1 22.5 9 SER B C 1
ATOM 5033 O O . SER B 1 9 ? 34.969 -13.938 -16.484 1 22.5 9 SER B O 1
ATOM 5035 N N . CYS B 1 10 ? 33.438 -14.562 -15.555 1 24.36 10 CYS B N 1
ATOM 5036 C CA . CYS B 1 10 ? 32.844 -14.156 -16.828 1 24.36 10 CYS B CA 1
ATOM 5037 C C . CYS B 1 10 ? 32.812 -12.633 -16.953 1 24.36 10 CYS B C 1
ATOM 5039 O O . CYS B 1 10 ? 32.594 -11.93 -15.969 1 24.36 10 CYS B O 1
ATOM 5041 N N . PRO B 1 11 ? 33.344 -11.969 -17.875 1 25.69 11 PRO B N 1
ATOM 5042 C CA . PRO B 1 11 ? 33.562 -10.516 -17.938 1 25.69 11 PRO B CA 1
ATOM 5043 C C . PRO B 1 11 ? 32.281 -9.734 -17.578 1 25.69 11 PRO B C 1
ATOM 5045 O O . PRO B 1 11 ? 31.188 -10.281 -17.625 1 25.69 11 PRO B O 1
ATOM 5048 N N . ARG B 1 12 ? 32.375 -8.547 -17.047 1 28.55 12 ARG B N 1
ATOM 5049 C CA . ARG B 1 12 ? 31.5 -7.516 -16.547 1 28.55 12 ARG B CA 1
ATOM 5050 C C . ARG B 1 12 ? 30.406 -7.18 -17.562 1 28.55 12 ARG B C 1
ATOM 5052 O O . ARG B 1 12 ? 30.641 -6.387 -18.469 1 28.55 12 ARG B O 1
ATOM 5059 N N . GLY B 1 13 ? 29.797 -8.07 -18.328 1 24.72 13 GLY B N 1
ATOM 5060 C CA . GLY B 1 13 ? 29.016 -7.859 -19.531 1 24.72 13 GLY B CA 1
ATOM 5061 C C . GLY B 1 13 ? 27.984 -6.746 -19.391 1 24.72 13 GLY B C 1
ATOM 5062 O O . GLY B 1 13 ? 27.531 -6.465 -18.281 1 24.72 13 GLY B O 1
ATOM 5063 N N . GLY B 1 14 ? 27.891 -5.652 -20.312 1 28.67 14 GLY B N 1
ATOM 5064 C CA . GLY B 1 14 ? 27.094 -4.438 -20.375 1 28.67 14 GLY B CA 1
ATOM 5065 C C . GLY B 1 14 ? 25.641 -4.66 -20.031 1 28.67 14 GLY B C 1
ATOM 5066 O O . GLY B 1 14 ? 25.047 -5.652 -20.453 1 28.67 14 GLY B O 1
ATOM 5067 N N . ILE B 1 15 ? 25.234 -4.301 -18.891 1 31.47 15 ILE B N 1
ATOM 5068 C CA . ILE B 1 15 ? 23.859 -4.273 -18.422 1 31.47 15 ILE B CA 1
ATOM 5069 C C . ILE B 1 15 ? 22.938 -3.805 -19.531 1 31.47 15 ILE B C 1
ATOM 5071 O O . ILE B 1 15 ? 23.016 -2.656 -19.984 1 31.47 15 ILE B O 1
ATOM 5075 N N . TYR B 1 16 ? 22.75 -4.543 -20.531 1 30.55 16 TYR B N 1
ATOM 5076 C CA . TYR B 1 16 ? 21.75 -4.203 -21.531 1 30.55 16 TYR B CA 1
ATOM 5077 C C . TYR B 1 16 ? 20.531 -3.572 -20.875 1 30.55 16 TYR B C 1
ATOM 5079 O O . TYR B 1 16 ? 19.922 -4.164 -19.984 1 30.55 16 TYR B O 1
ATOM 5087 N N . SER B 1 17 ? 20.578 -2.305 -20.641 1 36.25 17 SER B N 1
ATOM 5088 C CA . SER B 1 17 ? 19.359 -1.566 -20.312 1 36.25 17 SER B CA 1
ATOM 5089 C C . SER B 1 17 ? 18.281 -1.771 -21.375 1 36.25 17 SER B C 1
ATOM 5091 O O . SER B 1 17 ? 18.5 -1.483 -22.547 1 36.25 17 SER B O 1
ATOM 5093 N N . PRO B 1 18 ? 17.516 -2.615 -21.188 1 44.59 18 PRO B N 1
ATOM 5094 C CA . PRO B 1 18 ? 16.469 -2.727 -22.219 1 44.59 18 PRO B CA 1
ATOM 5095 C C . PRO B 1 18 ? 15.977 -1.367 -22.703 1 44.59 18 PRO B C 1
ATOM 5097 O O . PRO B 1 18 ? 16.047 -0.378 -21.969 1 44.59 18 PRO B O 1
ATOM 5100 N N . PRO B 1 19 ? 16.016 -1.115 -23.922 1 47.38 19 PRO B N 1
ATOM 5101 C CA . PRO B 1 19 ? 15.508 0.147 -24.469 1 47.38 19 PRO B CA 1
ATOM 5102 C C . PRO B 1 19 ? 14.203 0.581 -23.812 1 47.38 19 PRO B C 1
ATOM 5104 O O . PRO B 1 19 ? 13.398 -0.265 -23.406 1 47.38 19 PRO B O 1
ATOM 5107 N N . SER B 1 20 ? 14.195 1.761 -23.219 1 51.53 20 SER B N 1
ATOM 5108 C CA . SER B 1 20 ? 13.062 2.365 -22.531 1 51.53 20 SER B CA 1
ATOM 5109 C C . SER B 1 20 ? 11.82 2.363 -23.422 1 51.53 20 SER B C 1
ATOM 5111 O O . SER B 1 20 ? 11.859 2.832 -24.562 1 51.53 20 SER B O 1
ATOM 5113 N N . LEU B 1 21 ? 10.906 1.525 -23.25 1 59.59 21 LEU B N 1
ATOM 5114 C CA . LEU B 1 21 ? 9.633 1.51 -23.953 1 59.59 21 LEU B CA 1
ATOM 5115 C C . LEU B 1 21 ? 8.898 2.836 -23.781 1 59.59 21 LEU B C 1
ATOM 5117 O O . LEU B 1 21 ? 9.117 3.545 -22.797 1 59.59 21 LEU B O 1
ATOM 5121 N N . PRO B 1 22 ? 8.258 3.326 -24.797 1 60.06 22 PRO B N 1
ATOM 5122 C CA . PRO B 1 22 ? 7.457 4.547 -24.672 1 60.06 22 PRO B CA 1
ATOM 5123 C C . PRO B 1 22 ? 6.508 4.504 -23.469 1 60.06 22 PRO B C 1
ATOM 5125 O O . PRO B 1 22 ? 6.164 3.422 -22.984 1 60.06 22 PRO B O 1
ATOM 5128 N N . PRO B 1 23 ? 6.289 5.637 -22.953 1 60.53 23 PRO B N 1
ATOM 5129 C CA . PRO B 1 23 ? 5.352 5.688 -21.828 1 60.53 23 PRO B CA 1
ATOM 5130 C C . PRO B 1 23 ? 3.967 5.156 -22.188 1 60.53 23 PRO B C 1
ATOM 5132 O O . PRO B 1 23 ? 3.545 5.254 -23.344 1 60.53 23 PRO B O 1
ATOM 5135 N N . PRO B 1 24 ? 3.385 4.469 -21.25 1 61.03 24 PRO B N 1
ATOM 5136 C CA . PRO B 1 24 ? 2.037 3.967 -21.516 1 61.03 24 PRO B CA 1
ATOM 5137 C C . PRO B 1 24 ? 1.05 5.078 -21.859 1 61.03 24 PRO B C 1
ATOM 5139 O O . PRO B 1 24 ? 1.193 6.207 -21.375 1 61.03 24 PRO B O 1
ATOM 5142 N N . PRO B 1 25 ? 0.32 4.848 -22.891 1 56.34 25 PRO B N 1
ATOM 5143 C CA . PRO B 1 25 ? -0.67 5.871 -23.219 1 56.34 25 PRO B CA 1
ATOM 5144 C C . PRO B 1 25 ? -1.604 6.195 -22.062 1 56.34 25 PRO B C 1
ATOM 5146 O O . PRO B 1 25 ? -1.762 5.383 -21.141 1 56.34 25 PRO B O 1
ATOM 5149 N N . SER B 1 26 ? -1.945 7.422 -21.969 1 51.97 26 SER B N 1
ATOM 5150 C CA . SER B 1 26 ? -2.881 7.863 -20.938 1 51.97 26 SER B CA 1
ATOM 5151 C C . SER B 1 26 ? -4.129 6.984 -20.922 1 51.97 26 SER B C 1
ATOM 5153 O O . SER B 1 26 ? -4.586 6.52 -21.969 1 51.97 26 SER B O 1
ATOM 5155 N N . VAL B 1 27 ? -4.512 6.398 -19.797 1 51.31 27 VAL B N 1
ATOM 5156 C CA . VAL B 1 27 ? -5.621 5.48 -19.562 1 51.31 27 VAL B CA 1
ATOM 5157 C C . VAL B 1 27 ? -6.902 6.059 -20.156 1 51.31 27 VAL B C 1
ATOM 5159 O O . VAL B 1 27 ? -7.41 7.078 -19.688 1 51.31 27 VAL B O 1
ATOM 5162 N N . ILE B 1 28 ? -7.227 5.859 -21.469 1 50.62 28 ILE B N 1
ATOM 5163 C CA . ILE B 1 28 ? -8.547 6.195 -22 1 50.62 28 ILE B CA 1
ATOM 5164 C C . ILE B 1 28 ? -9.523 5.055 -21.719 1 50.62 28 ILE B C 1
ATOM 5166 O O . ILE B 1 28 ? -9.164 3.881 -21.844 1 50.62 28 ILE B O 1
ATOM 5170 N N . PRO B 1 29 ? -10.586 5.309 -20.984 1 51.28 29 PRO B N 1
ATOM 5171 C CA . PRO B 1 29 ? -11.57 4.246 -20.75 1 51.28 29 PRO B CA 1
ATOM 5172 C C . 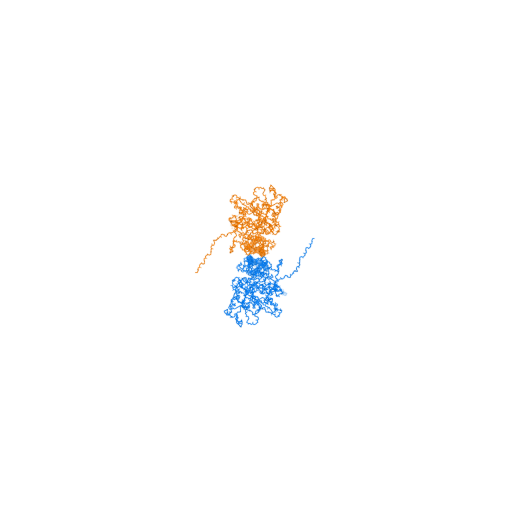PRO B 1 29 ? -11.883 3.455 -22.016 1 51.28 29 PRO B C 1
ATOM 5174 O O . PRO B 1 29 ? -11.953 4.031 -23.109 1 51.28 29 PRO B O 1
ATOM 5177 N N . ALA B 1 30 ? -11.68 2.127 -22.031 1 53.03 30 ALA B N 1
ATOM 5178 C CA . ALA B 1 30 ? -11.984 1.225 -23.141 1 53.03 30 ALA B CA 1
ATOM 5179 C C . ALA B 1 30 ? -13.328 1.568 -23.766 1 53.03 30 ALA B C 1
ATOM 5181 O O . ALA B 1 30 ? -14.352 1.588 -23.094 1 53.03 30 ALA B O 1
ATOM 5182 N N . THR B 1 31 ? -13.461 2.492 -24.703 1 51.72 31 THR B N 1
ATOM 5183 C CA . THR B 1 31 ? -14.68 2.615 -25.5 1 51.72 31 THR B CA 1
ATOM 5184 C C . THR B 1 31 ? -14.867 1.395 -26.391 1 51.72 31 THR B C 1
ATOM 5186 O O . THR B 1 31 ? -13.906 0.679 -26.688 1 51.72 31 THR B O 1
ATOM 5189 N N . ALA B 1 32 ? -16.125 0.952 -26.656 1 55.28 32 ALA B N 1
ATOM 5190 C CA . ALA B 1 32 ? -16.625 -0.102 -27.547 1 55.28 32 ALA B CA 1
ATOM 5191 C C . ALA B 1 32 ? -16.016 0.005 -28.938 1 55.28 32 ALA B C 1
ATOM 5193 O O . ALA B 1 32 ? -16.688 -0.25 -29.938 1 55.28 32 ALA B O 1
ATOM 5194 N N . ALA B 1 33 ? -14.734 0.437 -29.062 1 62.72 33 ALA B N 1
ATOM 5195 C CA . ALA B 1 33 ? -14.258 0.766 -30.406 1 62.72 33 ALA B CA 1
ATOM 5196 C C . ALA B 1 33 ? -13.719 -0.472 -31.109 1 62.72 33 ALA B C 1
ATOM 5198 O O . ALA B 1 33 ? -13.312 -1.438 -30.453 1 62.72 33 ALA B O 1
ATOM 5199 N N . THR B 1 34 ? -14.211 -0.684 -32.281 1 70.19 34 THR B N 1
ATOM 5200 C CA . THR B 1 34 ? -13.719 -1.701 -33.219 1 70.19 34 THR B CA 1
ATOM 5201 C C . THR B 1 34 ? -12.758 -1.094 -34.219 1 70.19 34 THR B C 1
ATOM 5203 O O . THR B 1 34 ? -12.914 0.063 -34.625 1 70.19 34 THR B O 1
ATOM 5206 N N . MET B 1 35 ? -11.656 -1.709 -34.438 1 84.38 35 MET B N 1
ATOM 5207 C CA . MET B 1 35 ? -10.758 -1.309 -35.5 1 84.38 35 MET B CA 1
ATOM 5208 C C . MET B 1 35 ? -11.414 -1.538 -36.875 1 84.38 35 MET B C 1
ATOM 5210 O O . MET B 1 35 ? -11.562 -2.682 -37.312 1 84.38 35 MET B O 1
ATOM 5214 N N . GLU B 1 36 ? -11.797 -0.528 -37.562 1 81.19 36 GLU B N 1
ATOM 5215 C CA . GLU B 1 36 ? -12.594 -0.632 -38.781 1 81.19 36 GLU B CA 1
ATOM 5216 C C . GLU B 1 36 ? -11.742 -1.092 -39.969 1 81.19 36 GLU B C 1
ATOM 5218 O O . GLU B 1 36 ? -12.227 -1.792 -40.844 1 81.19 36 GLU B O 1
ATOM 5223 N N . LYS B 1 37 ? -10.484 -0.624 -39.969 1 88.31 37 LYS B N 1
ATOM 5224 C CA . LYS B 1 37 ? -9.602 -0.962 -41.094 1 88.31 37 LYS B CA 1
ATOM 5225 C C . LYS B 1 37 ? -8.227 -1.389 -40.594 1 88.31 37 LYS B C 1
ATOM 5227 O O . LYS B 1 37 ? -7.797 -0.992 -39.5 1 88.31 37 LYS B O 1
ATOM 5232 N N . PRO B 1 38 ? -7.578 -2.195 -41.5 1 92.25 38 PRO B N 1
ATOM 5233 C CA . PRO B 1 38 ? -6.199 -2.539 -41.156 1 92.25 38 PRO B CA 1
ATOM 5234 C C . PRO B 1 38 ? -5.277 -1.322 -41.125 1 92.25 38 PRO B C 1
ATOM 5236 O O . PRO B 1 38 ? -5.496 -0.357 -41.844 1 92.25 38 PRO B O 1
ATOM 5239 N N . LEU B 1 39 ? -4.27 -1.415 -40.25 1 92.12 39 LEU B N 1
ATOM 5240 C CA . LEU B 1 39 ? -3.293 -0.34 -40.125 1 92.12 39 LEU B CA 1
ATOM 5241 C C . LEU B 1 39 ? -1.884 -0.847 -40.406 1 92.12 39 LEU B C 1
ATOM 5243 O O . LEU B 1 39 ? -1.597 -2.033 -40.219 1 92.12 39 LEU B O 1
ATOM 5247 N N . HIS B 1 40 ? -1.102 0.14 -40.875 1 92.56 40 HIS B N 1
ATOM 5248 C CA . HIS B 1 40 ? 0.309 -0.177 -41.094 1 92.56 40 HIS B CA 1
ATOM 5249 C C . HIS B 1 40 ? 1.036 -0.293 -39.75 1 92.56 40 HIS B C 1
ATOM 5251 O O . HIS B 1 40 ? 1.244 0.71 -39.062 1 92.56 40 HIS B O 1
ATOM 5257 N N . PHE B 1 41 ? 1.434 -1.476 -39.375 1 93.62 41 PHE B N 1
ATOM 5258 C CA . PHE B 1 41 ? 1.936 -1.769 -38.031 1 93.62 41 PHE B CA 1
ATOM 5259 C C . PHE B 1 41 ? 3.451 -1.615 -38 1 93.62 41 PHE B C 1
ATOM 5261 O O . PHE B 1 41 ? 3.973 -0.839 -37.188 1 93.62 41 PHE B O 1
ATOM 5268 N N . ILE B 1 42 ? 4.125 -2.314 -38.812 1 93.38 42 ILE B N 1
ATOM 5269 C CA . ILE B 1 42 ? 5.578 -2.24 -38.875 1 93.38 42 ILE B CA 1
ATOM 5270 C C . ILE B 1 42 ? 6.008 -1.841 -40.281 1 93.38 42 ILE B C 1
ATOM 5272 O O . ILE B 1 42 ? 5.711 -2.543 -41.25 1 93.38 42 ILE B O 1
ATOM 5276 N N . ARG B 1 43 ? 6.727 -0.751 -40.375 1 89.62 43 ARG B N 1
ATOM 5277 C CA . ARG B 1 43 ? 7.238 -0.258 -41.656 1 89.62 43 ARG B CA 1
ATOM 5278 C C . ARG B 1 43 ? 8.758 -0.163 -41.625 1 89.62 43 ARG B C 1
ATOM 5280 O O . ARG B 1 43 ? 9.375 -0.233 -40.562 1 89.62 43 ARG B O 1
ATOM 5287 N N . SER B 1 44 ? 9.273 -0.198 -42.812 1 86.38 44 SER B N 1
ATOM 5288 C CA . SER B 1 44 ? 10.703 0.075 -42.969 1 86.38 44 SER B CA 1
ATOM 5289 C C . SER B 1 44 ? 10.953 1.523 -43.375 1 86.38 44 SER B C 1
ATOM 5291 O O . SER B 1 44 ? 10.258 2.059 -44.219 1 86.38 44 SER B O 1
ATOM 5293 N N . ASP B 1 45 ? 11.836 2.047 -42.625 1 82.44 45 ASP B N 1
ATOM 5294 C CA . ASP B 1 45 ? 12.148 3.424 -43 1 82.44 45 ASP B CA 1
ATOM 5295 C C . ASP B 1 45 ? 13.188 3.475 -44.125 1 82.44 45 ASP B C 1
ATOM 5297 O O . ASP B 1 45 ? 13.562 2.438 -44.656 1 82.44 45 ASP B O 1
ATOM 5301 N N . ALA B 1 46 ? 13.586 4.676 -44.438 1 77.56 46 ALA B N 1
ATOM 5302 C CA . ALA B 1 46 ? 14.5 4.914 -45.562 1 77.56 46 ALA B CA 1
ATOM 5303 C C . ALA B 1 46 ? 15.859 4.254 -45.312 1 77.56 46 ALA B C 1
ATOM 5305 O O . ALA B 1 46 ? 16.547 3.85 -46.25 1 77.56 46 ALA B O 1
ATOM 5306 N N . ASP B 1 47 ? 16.234 4.008 -44.094 1 79.81 47 ASP B N 1
ATOM 5307 C CA . ASP B 1 47 ? 17.516 3.424 -43.719 1 79.81 47 ASP B CA 1
ATOM 5308 C C . ASP B 1 47 ? 17.406 1.908 -43.562 1 79.81 47 ASP B C 1
ATOM 5310 O O . ASP B 1 47 ? 18.375 1.245 -43.188 1 79.81 47 ASP B O 1
ATOM 5314 N N . GLY B 1 48 ? 16.203 1.417 -43.812 1 77.94 48 GLY B N 1
ATOM 5315 C CA . GLY B 1 48 ? 16 -0.019 -43.719 1 77.94 48 GLY B CA 1
ATOM 5316 C C . GLY B 1 48 ? 15.656 -0.464 -42.281 1 77.94 48 GLY B C 1
ATOM 5317 O O . GLY B 1 48 ? 15.617 -1.662 -42 1 77.94 48 GLY B O 1
ATOM 5318 N N . LYS B 1 49 ? 15.469 0.498 -41.438 1 86.69 49 LYS B N 1
ATOM 5319 C CA . LYS B 1 49 ? 15.109 0.174 -40.062 1 86.69 49 LYS B CA 1
ATOM 5320 C C . LYS B 1 49 ? 13.602 -0.001 -39.906 1 86.69 49 LYS B C 1
ATOM 5322 O O . LYS B 1 49 ? 12.82 0.671 -40.594 1 86.69 49 LYS B O 1
ATOM 5327 N N . PHE B 1 50 ? 13.25 -0.951 -39.062 1 90.56 50 PHE B N 1
ATOM 5328 C CA . PHE B 1 50 ? 11.836 -1.189 -38.781 1 90.56 50 PHE B CA 1
ATOM 5329 C C . PHE B 1 50 ? 11.297 -0.172 -37.781 1 90.56 50 PHE B C 1
ATOM 5331 O O . PHE B 1 50 ? 12 0.235 -36.875 1 90.56 50 PHE B O 1
ATOM 5338 N N . VAL B 1 51 ? 10.109 0.297 -38.031 1 91.12 51 VAL B N 1
ATOM 5339 C CA . VAL B 1 51 ? 9.438 1.241 -37.125 1 91.12 51 VAL B CA 1
ATOM 5340 C C . VAL B 1 51 ? 8.016 0.77 -36.844 1 91.12 51 VAL B C 1
ATOM 5342 O O . VAL B 1 51 ? 7.266 0.458 -37.781 1 91.12 51 VAL B O 1
ATOM 5345 N N . VAL B 1 52 ? 7.727 0.663 -35.562 1 91.94 52 VAL B N 1
ATOM 5346 C CA . VAL B 1 52 ? 6.352 0.364 -35.156 1 91.94 52 VAL B CA 1
ATOM 5347 C C . VAL B 1 52 ? 5.527 1.649 -35.156 1 91.94 52 VAL B C 1
ATOM 5349 O O . VAL B 1 52 ? 5.922 2.639 -34.531 1 91.94 52 VAL B O 1
ATOM 5352 N N . ASP B 1 53 ? 4.453 1.632 -35.812 1 89.5 53 ASP B N 1
ATOM 5353 C CA . ASP B 1 53 ? 3.6 2.812 -35.906 1 89.5 53 ASP B CA 1
ATOM 5354 C C . ASP B 1 53 ? 2.877 3.055 -34.562 1 89.5 53 ASP B C 1
ATOM 5356 O O . ASP B 1 53 ? 2.08 2.225 -34.125 1 89.5 53 ASP B O 1
ATOM 5360 N N . GLU B 1 54 ? 2.988 4.191 -34.062 1 83.94 54 GLU B N 1
ATOM 5361 C CA . GLU B 1 54 ? 2.434 4.555 -32.75 1 83.94 54 GLU B CA 1
ATOM 5362 C C . GLU B 1 54 ? 0.913 4.652 -32.812 1 83.94 54 GLU B C 1
ATOM 5364 O O . GLU B 1 54 ? 0.233 4.453 -31.797 1 83.94 54 GLU B O 1
ATOM 5369 N N . SER B 1 55 ? 0.433 4.941 -33.969 1 84.62 55 SER B N 1
ATOM 5370 C CA . SER B 1 55 ? -1.013 5.07 -34.125 1 84.62 55 SER B CA 1
ATOM 5371 C C . SER B 1 55 ? -1.719 3.748 -33.844 1 84.62 55 SER B C 1
ATOM 5373 O O . SER B 1 55 ? -2.867 3.732 -33.406 1 84.62 55 SER B O 1
ATOM 5375 N N . VAL B 1 56 ? -1.008 2.699 -34.094 1 87.56 56 VAL B N 1
ATOM 5376 C CA . VAL B 1 56 ? -1.583 1.379 -33.875 1 87.56 56 VAL B CA 1
ATOM 5377 C C . VAL B 1 56 ? -1.797 1.164 -32.375 1 87.56 56 VAL B C 1
ATOM 5379 O O . VAL B 1 56 ? -2.842 0.662 -31.953 1 87.56 56 VAL B O 1
ATOM 5382 N N . ALA B 1 57 ? -0.822 1.582 -31.609 1 82.62 57 ALA B N 1
ATOM 5383 C CA . ALA B 1 57 ? -0.924 1.439 -30.156 1 82.62 57 ALA B CA 1
ATOM 5384 C C . ALA B 1 57 ? -2.096 2.246 -29.609 1 82.62 57 ALA B C 1
ATOM 5386 O O . ALA B 1 57 ? -2.82 1.779 -28.734 1 82.62 57 ALA B O 1
ATOM 5387 N N . THR B 1 58 ? -2.266 3.404 -30.141 1 81.75 58 THR B N 1
ATOM 5388 C CA . THR B 1 58 ? -3.334 4.289 -29.688 1 81.75 58 THR B CA 1
ATOM 5389 C C . THR B 1 58 ? -4.703 3.678 -29.984 1 81.75 58 THR B C 1
ATOM 5391 O O . THR B 1 58 ? -5.609 3.752 -29.156 1 81.75 58 THR B O 1
ATOM 5394 N N . GLN B 1 59 ? -4.773 3.088 -31.141 1 84 59 GLN B N 1
ATOM 5395 C CA . GLN B 1 59 ? -6.043 2.484 -31.516 1 84 59 GLN B CA 1
ATOM 5396 C C . GLN B 1 59 ? -6.32 1.221 -30.719 1 84 59 GLN B C 1
ATOM 5398 O O . GLN B 1 59 ? -7.465 0.952 -30.344 1 84 59 GLN B O 1
ATOM 5403 N N . LEU B 1 60 ? -5.305 0.515 -30.484 1 85.31 60 LEU B N 1
ATOM 5404 C CA . LEU B 1 60 ? -5.461 -0.727 -29.734 1 85.31 60 LEU B CA 1
ATOM 5405 C C . LEU B 1 60 ? -5.797 -0.442 -28.281 1 85.31 60 LEU B C 1
ATOM 5407 O O . LEU B 1 60 ? -6.457 -1.248 -27.625 1 85.31 60 LEU B O 1
ATOM 5411 N N . ALA B 1 61 ? -5.309 0.666 -27.781 1 76.12 61 ALA B N 1
ATOM 5412 C CA . ALA B 1 61 ? -5.574 1.071 -26.406 1 76.12 61 ALA B CA 1
ATOM 5413 C C . ALA B 1 61 ? -7.062 1.325 -26.188 1 76.12 61 ALA B C 1
ATOM 5415 O O . ALA B 1 61 ? -7.551 1.26 -25.047 1 76.12 61 ALA B O 1
ATOM 5416 N N . LEU B 1 62 ? -7.723 1.584 -27.281 1 75.94 62 LEU B N 1
ATOM 5417 C CA . LEU B 1 62 ? -9.148 1.891 -27.203 1 75.94 62 LEU B CA 1
ATOM 5418 C C . LEU B 1 62 ? -9.977 0.611 -27.172 1 75.94 62 LEU B C 1
ATOM 5420 O O . LEU B 1 62 ? -11.172 0.648 -26.875 1 75.94 62 LEU B O 1
ATOM 5424 N N . LEU B 1 63 ? -9.328 -0.465 -27.422 1 76.25 63 LEU B N 1
ATOM 5425 C CA . LEU B 1 63 ? -10.039 -1.739 -27.453 1 76.25 63 LEU B CA 1
ATOM 5426 C C . LEU B 1 63 ? -10.148 -2.346 -26.062 1 76.25 63 LEU B C 1
ATOM 5428 O O . LEU B 1 63 ? -9.305 -2.08 -25.203 1 76.25 63 LEU B O 1
ATOM 5432 N N . PRO B 1 64 ? -11.281 -3.109 -25.812 1 74.69 64 PRO B N 1
ATOM 5433 C CA . PRO B 1 64 ? -11.391 -3.783 -24.531 1 74.69 64 PRO B CA 1
ATOM 5434 C C . PRO B 1 64 ? -10.203 -4.703 -24.234 1 74.69 64 PRO B C 1
ATOM 5436 O O . PRO B 1 64 ? -9.617 -5.27 -25.156 1 74.69 64 PRO B O 1
ATOM 5439 N N . GLU B 1 65 ? -9.953 -4.816 -23 1 76.12 65 GLU B N 1
ATOM 5440 C CA . GLU B 1 65 ? -8.828 -5.656 -22.609 1 76.12 65 GLU B CA 1
ATOM 5441 C C . GLU B 1 65 ? -9.188 -7.137 -22.703 1 76.12 65 GLU B C 1
ATOM 5443 O O . GLU B 1 65 ? -10.352 -7.508 -22.562 1 76.12 65 GLU B O 1
ATOM 5448 N N . GLY B 1 66 ? -8.266 -7.926 -23.094 1 84.94 66 GLY B N 1
ATOM 5449 C CA . GLY B 1 66 ? -8.375 -9.367 -23.234 1 84.94 66 GLY B CA 1
ATOM 5450 C C . GLY B 1 66 ? -7.148 -10 -23.875 1 84.94 66 GLY B C 1
ATOM 5451 O O . GLY B 1 66 ? -6.297 -9.297 -24.422 1 84.94 66 GLY B O 1
ATOM 5452 N N . PRO B 1 67 ? -7.145 -11.312 -23.75 1 91.56 67 PRO B N 1
ATOM 5453 C CA . PRO B 1 67 ? -5.992 -11.977 -24.359 1 91.56 67 PRO B CA 1
ATOM 5454 C C . PRO B 1 67 ? -5.957 -11.82 -25.875 1 91.56 67 PRO B C 1
ATOM 5456 O O . PRO B 1 67 ? -6.996 -11.922 -26.547 1 91.56 67 PRO B O 1
ATOM 5459 N N . ALA B 1 68 ? -4.859 -11.531 -26.391 1 93.56 68 ALA B N 1
ATOM 5460 C CA . ALA B 1 68 ? -4.676 -11.367 -27.828 1 93.56 68 ALA B CA 1
ATOM 5461 C C . ALA B 1 68 ? -4.332 -12.703 -28.484 1 93.56 68 ALA B C 1
ATOM 5463 O O . ALA B 1 68 ? -3.355 -13.352 -28.109 1 93.56 68 ALA B O 1
ATOM 5464 N N . GLU B 1 69 ? -5.113 -13.109 -29.375 1 95.19 69 GLU B N 1
ATOM 5465 C CA . GLU B 1 69 ? -4.801 -14.234 -30.25 1 95.19 69 GLU B CA 1
ATOM 5466 C C . GLU B 1 69 ? -4.309 -13.75 -31.609 1 95.19 69 GLU B C 1
ATOM 5468 O O . GLU B 1 69 ? -5.078 -13.188 -32.375 1 95.19 69 GLU B O 1
ATOM 5473 N N . VAL B 1 70 ? -3.066 -14.008 -31.922 1 95.94 70 VAL B N 1
ATOM 5474 C CA . VAL B 1 70 ? -2.408 -13.367 -33.062 1 95.94 70 VAL B CA 1
ATOM 5475 C C . VAL B 1 70 ? -2.232 -14.375 -34.188 1 95.94 70 VAL B C 1
ATOM 5477 O O . VAL B 1 70 ? -1.524 -15.375 -34.031 1 95.94 70 VAL B O 1
ATOM 5480 N N . VAL B 1 71 ? -2.816 -14.117 -35.312 1 96.69 71 VAL B N 1
ATOM 5481 C CA . VAL B 1 71 ? -2.678 -14.922 -36.5 1 96.69 71 VAL B CA 1
ATOM 5482 C C . VAL B 1 71 ? -1.906 -14.133 -37.562 1 96.69 71 VAL B C 1
ATOM 5484 O O . VAL B 1 71 ? -2.318 -13.039 -37.969 1 96.69 71 VAL B O 1
ATOM 5487 N N . ALA B 1 72 ? -0.849 -14.664 -37.969 1 95.25 72 ALA B N 1
ATOM 5488 C CA . ALA B 1 72 ? -0.044 -14.031 -39.031 1 95.25 72 ALA B CA 1
ATOM 5489 C C . ALA B 1 72 ? 0.005 -14.891 -40.281 1 95.25 72 ALA B C 1
ATOM 5491 O O . ALA B 1 72 ? 0.029 -16.125 -40.188 1 95.25 72 ALA B O 1
ATOM 5492 N N . ILE B 1 73 ? 0.031 -14.25 -41.406 1 94.5 73 ILE B N 1
ATOM 5493 C CA . ILE B 1 73 ? 0.141 -14.984 -42.688 1 94.5 73 ILE B CA 1
ATOM 5494 C C . ILE B 1 73 ? 1.437 -14.602 -43.375 1 94.5 73 ILE B C 1
ATOM 5496 O O . ILE B 1 73 ? 1.802 -13.422 -43.438 1 94.5 73 ILE B O 1
ATOM 5500 N N . ILE B 1 74 ? 2.139 -15.578 -43.812 1 89.75 74 ILE B N 1
ATOM 5501 C CA . ILE B 1 74 ? 3.383 -15.383 -44.531 1 89.75 74 ILE B CA 1
ATOM 5502 C C . ILE B 1 74 ? 3.359 -16.203 -45.812 1 89.75 74 ILE B C 1
ATOM 5504 O O . ILE B 1 74 ? 2.559 -17.141 -45.969 1 89.75 74 ILE B O 1
ATOM 5508 N N . GLY B 1 75 ? 4.242 -15.867 -46.781 1 88 75 GLY B N 1
ATOM 5509 C CA . GLY B 1 75 ? 4.328 -16.531 -48.062 1 88 75 GLY B CA 1
ATOM 5510 C C . GLY B 1 75 ? 4.758 -15.609 -49.188 1 88 75 GLY B C 1
ATOM 5511 O O . GLY B 1 75 ? 5.039 -14.43 -48.969 1 88 75 GLY B O 1
ATOM 5512 N N . SER B 1 76 ? 4.742 -16.188 -50.344 1 84.12 76 SER B N 1
ATOM 5513 C CA . SER B 1 76 ? 5.188 -15.43 -51.5 1 84.12 76 SER B CA 1
ATOM 5514 C C . SER B 1 76 ? 4.18 -14.344 -51.875 1 84.12 76 SER B C 1
ATOM 5516 O O . SER B 1 76 ? 3.002 -14.438 -51.531 1 84.12 76 SER B O 1
ATOM 5518 N N . SER B 1 77 ? 4.684 -13.312 -52.594 1 81.94 77 SER B N 1
ATOM 5519 C CA . SER B 1 77 ? 3.832 -12.203 -53 1 81.94 77 SER B CA 1
ATOM 5520 C C . SER B 1 77 ? 2.814 -12.641 -54.062 1 81.94 77 SER B C 1
ATOM 5522 O O . SER B 1 77 ? 3.086 -13.539 -54.844 1 81.94 77 SER B O 1
ATOM 5524 N N . ARG B 1 78 ? 1.68 -12.062 -53.969 1 79.12 78 ARG B N 1
ATOM 5525 C CA . ARG B 1 78 ? 0.615 -12.195 -54.938 1 79.12 78 ARG B CA 1
ATOM 5526 C C . ARG B 1 78 ? 0.063 -13.617 -54.969 1 79.12 78 ARG B C 1
ATOM 5528 O O . ARG B 1 78 ? -0.164 -14.188 -56.031 1 79.12 78 ARG B O 1
ATOM 5535 N N . THR B 1 79 ? -0.035 -14.18 -53.844 1 83.94 79 THR B N 1
ATOM 5536 C CA . THR B 1 79 ? -0.583 -15.523 -53.75 1 83.94 79 THR B CA 1
ATOM 5537 C C . THR B 1 79 ? -1.906 -15.523 -53 1 83.94 79 THR B C 1
ATOM 5539 O O . THR B 1 79 ? -2.41 -16.578 -52.594 1 83.94 79 THR B O 1
ATOM 5542 N N . GLY B 1 80 ? -2.428 -14.289 -52.656 1 86.25 80 GLY B N 1
ATOM 5543 C CA . GLY B 1 80 ? -3.75 -14.18 -52.062 1 86.25 80 GLY B CA 1
ATOM 5544 C C . GLY B 1 80 ? -3.723 -14.148 -50.562 1 86.25 80 GLY B C 1
ATOM 5545 O O . GLY B 1 80 ? -4.73 -14.438 -49.906 1 86.25 80 GLY B O 1
ATOM 5546 N N . LYS B 1 81 ? -2.658 -13.867 -49.969 1 91.25 81 LYS B N 1
ATOM 5547 C CA . LYS B 1 81 ? -2.504 -13.836 -48.531 1 91.25 81 LYS B CA 1
ATOM 5548 C C . LYS B 1 81 ? -3.488 -12.859 -47.875 1 91.25 81 LYS B C 1
ATOM 5550 O O . LYS B 1 81 ? -4.215 -13.219 -46.969 1 91.25 81 LYS B O 1
ATOM 5555 N N . SER B 1 82 ? -3.557 -11.617 -48.375 1 91.44 82 SER B N 1
ATOM 5556 C CA . SER B 1 82 ? -4.363 -10.555 -47.781 1 91.44 82 SER B CA 1
ATOM 5557 C C . SER B 1 82 ? -5.855 -10.867 -47.875 1 91.44 82 SER B C 1
ATOM 5559 O O . SER B 1 82 ? -6.621 -10.586 -46.969 1 91.44 82 SER B O 1
ATOM 5561 N N . TYR B 1 83 ? -6.156 -11.438 -49 1 89.31 83 TYR B N 1
ATOM 5562 C CA . TYR B 1 83 ? -7.559 -11.781 -49.188 1 89.31 83 TYR B CA 1
ATOM 5563 C C . TYR B 1 83 ? -8 -12.859 -48.219 1 89.31 83 TYR B C 1
ATOM 5565 O O . TYR B 1 83 ? -9.055 -12.742 -47.594 1 89.31 83 TYR B O 1
ATOM 5573 N N . LEU B 1 84 ? -7.246 -13.867 -48.156 1 92.06 84 LEU B N 1
ATOM 5574 C CA . LEU B 1 84 ? -7.574 -14.984 -47.281 1 92.06 84 LEU B CA 1
ATOM 5575 C C . LEU B 1 84 ? -7.645 -14.523 -45.812 1 92.06 84 LEU B C 1
ATOM 5577 O O . LEU B 1 84 ? -8.57 -14.891 -45.094 1 92.06 84 LEU B O 1
ATOM 5581 N N . LEU B 1 85 ? -6.676 -13.766 -45.406 1 94.69 85 LEU B N 1
ATOM 5582 C CA . LEU B 1 85 ? -6.594 -13.305 -44.031 1 94.69 85 LEU B CA 1
ATOM 5583 C C . LEU B 1 85 ? -7.789 -12.43 -43.656 1 94.69 85 LEU B C 1
ATOM 5585 O O . LEU B 1 85 ? -8.289 -12.469 -42.531 1 94.69 85 LEU B O 1
ATOM 5589 N N . SER B 1 86 ? -8.281 -11.641 -44.594 1 92.81 86 SER B N 1
ATOM 5590 C CA . SER B 1 86 ? -9.414 -10.75 -44.344 1 92.81 86 SER B CA 1
ATOM 5591 C C . SER B 1 86 ? -10.68 -11.539 -44.031 1 92.81 86 SER B C 1
ATOM 5593 O O . SER B 1 86 ? -11.602 -11.016 -43.406 1 92.81 86 SER B O 1
ATOM 5595 N N . ARG B 1 87 ? -10.719 -12.734 -44.438 1 92.94 87 ARG B N 1
ATOM 5596 C CA . ARG B 1 87 ? -11.938 -13.531 -44.312 1 92.94 87 ARG B CA 1
ATOM 5597 C C . ARG B 1 87 ? -12.125 -14 -42.875 1 92.94 87 ARG B C 1
ATOM 5599 O O . ARG B 1 87 ? -13.203 -14.461 -42.5 1 92.94 87 ARG B O 1
ATOM 5606 N N . PHE B 1 88 ? -11.188 -13.875 -42.094 1 95.12 88 PHE B N 1
ATOM 5607 C CA . PHE B 1 88 ? -11.305 -14.25 -40.688 1 95.12 88 PHE B CA 1
ATOM 5608 C C . PHE B 1 88 ? -12.383 -13.414 -40 1 95.12 88 PHE B C 1
ATOM 5610 O O . PHE B 1 88 ? -12.953 -13.836 -39 1 95.12 88 PHE B O 1
ATOM 5617 N N . PHE B 1 89 ? -12.641 -12.203 -40.469 1 92.12 89 PHE B N 1
ATOM 5618 C CA . PHE B 1 89 ? -13.664 -11.344 -39.875 1 92.12 89 PHE B CA 1
ATOM 5619 C C . PHE B 1 89 ? -14.914 -11.336 -40.75 1 92.12 89 PHE B C 1
ATOM 5621 O O . PHE B 1 89 ? -15.75 -10.43 -40.656 1 92.12 89 PHE B O 1
ATOM 5628 N N . GLY B 1 90 ? -14.969 -12.297 -41.656 1 88.19 90 GLY B N 1
ATOM 5629 C CA . GLY B 1 90 ? -16.172 -12.43 -42.469 1 88.19 90 GLY B CA 1
ATOM 5630 C C . GLY B 1 90 ? -15.914 -12.266 -43.969 1 88.19 90 GLY B C 1
ATOM 5631 O O . GLY B 1 90 ? -14.797 -11.914 -44.375 1 88.19 90 GLY B O 1
ATOM 5632 N N . TRP B 1 91 ? -16.859 -12.562 -44.688 1 86.38 91 TRP B N 1
ATOM 5633 C CA . TRP B 1 91 ? -16.734 -12.578 -46.156 1 86.38 91 TRP B CA 1
ATOM 5634 C C . TRP B 1 91 ? -17.266 -11.289 -46.75 1 86.38 91 TRP B C 1
ATOM 5636 O O . TRP B 1 91 ? -17.484 -11.211 -47.969 1 86.38 91 TRP B O 1
ATOM 5646 N N . GLY B 1 92 ? -17.5 -10.289 -45.938 1 77.5 92 GLY B N 1
ATOM 5647 C CA . GLY B 1 92 ? -17.953 -9 -46.438 1 77.5 92 GLY B CA 1
ATOM 5648 C C . GLY B 1 92 ? -16.844 -8.195 -47.094 1 77.5 92 GLY B C 1
ATOM 5649 O O . GLY B 1 92 ? -15.711 -8.664 -47.188 1 77.5 92 GLY B O 1
ATOM 5650 N N . LYS B 1 93 ? -17.281 -6.996 -47.531 1 74.5 93 LYS B N 1
ATOM 5651 C CA . LYS B 1 93 ? -16.328 -6.09 -48.156 1 74.5 93 LYS B CA 1
ATOM 5652 C C . LYS B 1 93 ? -15.406 -5.453 -47.125 1 74.5 93 LYS B C 1
ATOM 5654 O O . LYS B 1 93 ? -15.812 -5.254 -45.969 1 74.5 93 LYS B O 1
ATOM 5659 N N . GLY B 1 94 ? -14.203 -5.402 -47.562 1 76.31 94 GLY B N 1
ATOM 5660 C CA . GLY B 1 94 ? -13.258 -4.738 -46.688 1 76.31 94 GLY B CA 1
ATOM 5661 C C . GLY B 1 94 ? -12.156 -5.652 -46.188 1 76.31 94 GLY B C 1
ATOM 5662 O O . GLY B 1 94 ? -12.078 -6.816 -46.594 1 76.31 94 GLY B O 1
ATOM 5663 N N . GLY B 1 95 ? -11.164 -5.066 -45.406 1 86.06 95 GLY B N 1
ATOM 5664 C CA . GLY B 1 95 ? -10.016 -5.781 -44.875 1 86.06 95 GLY B CA 1
ATOM 5665 C C . GLY B 1 95 ? -8.688 -5.285 -45.406 1 86.06 95 GLY B C 1
ATOM 5666 O O . GLY B 1 95 ? -8.516 -4.086 -45.656 1 86.06 95 GLY B O 1
ATOM 5667 N N . PHE B 1 96 ? -7.875 -6.324 -45.5 1 88.75 96 PHE B N 1
ATOM 5668 C CA . PHE B 1 96 ? -6.555 -5.977 -46 1 88.75 96 PHE B CA 1
ATOM 5669 C C . PHE B 1 96 ? -6.613 -5.707 -47.5 1 88.75 96 PHE B C 1
ATOM 5671 O O . PHE B 1 96 ? -7.344 -6.379 -48.25 1 88.75 96 PHE B O 1
ATOM 5678 N N . GLU B 1 97 ? -5.949 -4.648 -47.938 1 77.38 97 GLU B N 1
ATOM 5679 C CA . GLU B 1 97 ? -5.953 -4.273 -49.344 1 77.38 97 GLU B CA 1
ATOM 5680 C C . GLU B 1 97 ? -5.23 -5.312 -50.188 1 77.38 97 GLU B C 1
ATOM 5682 O O . GLU B 1 97 ? -4.203 -5.855 -49.781 1 77.38 97 GLU B O 1
ATOM 5687 N N . THR B 1 98 ? -5.969 -5.629 -51.25 1 67.69 98 THR B N 1
ATOM 5688 C CA . THR B 1 98 ? -5.383 -6.559 -52.219 1 67.69 98 THR B CA 1
ATOM 5689 C C . THR B 1 98 ? -4.93 -5.828 -53.469 1 67.69 98 THR B C 1
ATOM 5691 O O . THR B 1 98 ? -5.5 -4.797 -53.844 1 67.69 98 THR B O 1
ATOM 5694 N N . GLY B 1 99 ? -3.668 -5.863 -53.812 1 57.84 99 GLY B N 1
ATOM 5695 C CA . GLY B 1 99 ? -3.207 -5.176 -55.031 1 57.84 99 GLY B CA 1
ATOM 5696 C C . GLY B 1 99 ? -3.613 -5.875 -56.312 1 57.84 99 GLY B C 1
ATOM 5697 O O . GLY B 1 99 ? -3.527 -7.102 -56.406 1 57.84 99 GLY B O 1
ATOM 5698 N N . ALA B 1 100 ? -4.344 -5.199 -57.219 1 53.91 100 ALA B N 1
ATOM 5699 C CA . ALA B 1 100 ? -4.656 -5.715 -58.531 1 53.91 100 ALA B CA 1
ATOM 5700 C C . ALA B 1 100 ? -3.434 -5.664 -59.438 1 53.91 100 ALA B C 1
ATOM 5702 O O . ALA B 1 100 ? -3.418 -6.285 -60.5 1 53.91 100 ALA B O 1
ATOM 5703 N N . SER B 1 101 ? -2.377 -4.938 -59.062 1 52.84 101 SER B N 1
ATOM 5704 C CA . SER B 1 101 ? -1.235 -4.73 -59.969 1 52.84 101 SER B CA 1
ATOM 5705 C C . SER B 1 101 ? -0.037 -5.566 -59.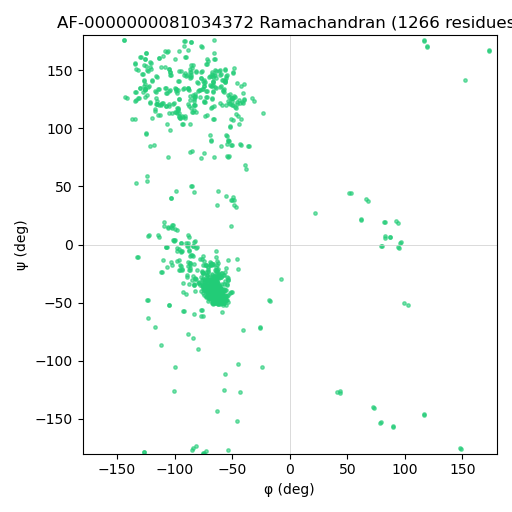531 1 52.84 101 SER B C 1
ATOM 5707 O O . SER B 1 101 ? -0.031 -6.125 -58.406 1 52.84 101 SER B O 1
ATOM 5709 N N . THR B 1 102 ? 0.942 -5.703 -60.375 1 52.75 102 THR B N 1
ATOM 5710 C CA . THR B 1 102 ? 2.189 -6.426 -60.156 1 52.75 102 THR B CA 1
ATOM 5711 C C . THR B 1 102 ? 3.008 -5.777 -59.031 1 52.75 102 THR B C 1
ATOM 5713 O O . THR B 1 102 ? 3.971 -6.367 -58.562 1 52.75 102 THR B O 1
ATOM 5716 N N . ARG B 1 103 ? 2.564 -4.613 -58.656 1 53.81 103 ARG B N 1
ATOM 5717 C CA . ARG B 1 103 ? 3.373 -3.961 -57.625 1 53.81 103 ARG B CA 1
ATOM 5718 C C . ARG B 1 103 ? 2.943 -4.398 -56.25 1 53.81 103 ARG B C 1
ATOM 5720 O O . ARG B 1 103 ? 1.753 -4.383 -55.906 1 53.81 103 ARG B O 1
ATOM 5727 N N . PRO B 1 104 ? 4.055 -4.945 -55.5 1 58.81 104 PRO B N 1
ATOM 5728 C CA . PRO B 1 104 ? 3.699 -5.352 -54.125 1 58.81 104 PRO B CA 1
ATOM 5729 C C . PRO B 1 104 ? 3.029 -4.23 -53.344 1 58.81 104 PRO B C 1
ATOM 5731 O O . PRO B 1 104 ? 3.521 -3.098 -53.312 1 58.81 104 PRO B O 1
ATOM 5734 N N . VAL B 1 105 ? 1.846 -4.508 -52.844 1 58.38 105 VAL B N 1
ATOM 5735 C CA . VAL B 1 105 ? 1.043 -3.494 -52.188 1 58.38 105 VAL B CA 1
ATOM 5736 C C . VAL B 1 105 ? 1.328 -3.523 -50.688 1 58.38 105 VAL B C 1
ATOM 5738 O O . VAL B 1 105 ? 1.438 -2.475 -50.031 1 58.38 105 VAL B O 1
ATOM 5741 N N . THR B 1 106 ? 1.62 -4.781 -50.188 1 69.88 106 THR B N 1
ATOM 5742 C CA . THR B 1 106 ? 1.81 -4.867 -48.75 1 69.88 106 THR B CA 1
ATOM 5743 C C . THR B 1 106 ? 3.285 -4.73 -48.375 1 69.88 106 THR B C 1
ATOM 5745 O O . THR B 1 106 ? 4.113 -5.527 -48.812 1 69.88 106 THR B O 1
ATOM 5748 N N . ARG B 1 107 ? 3.633 -3.639 -47.906 1 79.81 107 ARG B N 1
ATOM 5749 C CA . ARG B 1 107 ? 4.984 -3.445 -47.406 1 79.81 107 ARG B CA 1
ATOM 5750 C C . ARG B 1 107 ? 5.02 -3.557 -45.875 1 79.81 107 ARG B C 1
ATOM 5752 O O . ARG B 1 107 ? 4.113 -3.074 -45.188 1 79.81 107 ARG B O 1
ATOM 5759 N N . GLY B 1 108 ? 6.051 -4.32 -45.438 1 89.5 108 GLY B N 1
ATOM 5760 C CA . GLY B 1 108 ? 6.141 -4.492 -43.969 1 89.5 108 GLY B CA 1
ATOM 5761 C C . GLY B 1 108 ? 5.066 -5.406 -43.406 1 89.5 108 GLY B C 1
ATOM 5762 O O . GLY B 1 108 ? 4.805 -6.477 -43.969 1 89.5 108 GLY B O 1
ATOM 5763 N N . VAL B 1 109 ? 4.5 -5.062 -42.25 1 92.94 109 VAL B N 1
ATOM 5764 C CA . VAL B 1 109 ? 3.461 -5.855 -41.594 1 92.94 109 VAL B CA 1
ATOM 5765 C C . VAL B 1 109 ? 2.234 -4.984 -41.312 1 92.94 109 VAL B C 1
ATOM 5767 O O . VAL B 1 109 ? 2.352 -3.893 -40.75 1 92.94 109 VAL B O 1
ATOM 5770 N N . TRP B 1 110 ? 1.122 -5.441 -41.75 1 93.38 110 TRP B N 1
ATOM 5771 C CA . TRP B 1 110 ? -0.142 -4.77 -41.469 1 93.38 110 TRP B CA 1
ATOM 5772 C C . TRP B 1 110 ? -0.923 -5.504 -40.375 1 93.38 110 TRP B C 1
ATOM 5774 O O . TRP B 1 110 ? -0.849 -6.73 -40.281 1 93.38 110 TRP B O 1
ATOM 5784 N N . LEU B 1 111 ? -1.625 -4.699 -39.594 1 95.06 111 LEU B N 1
ATOM 5785 C CA . LEU B 1 111 ? -2.318 -5.258 -38.438 1 95.06 111 LEU B CA 1
ATOM 5786 C C . LEU B 1 111 ? -3.797 -4.883 -38.469 1 95.06 111 LEU B C 1
ATOM 5788 O O . LEU B 1 111 ? -4.148 -3.744 -38.781 1 95.06 111 LEU B O 1
ATOM 5792 N N . TRP B 1 112 ? -4.68 -5.836 -38.25 1 93.75 112 TRP B N 1
ATOM 5793 C CA . TRP B 1 112 ? -6.117 -5.656 -38.062 1 93.75 112 TRP B CA 1
ATOM 5794 C C . TRP B 1 112 ? -6.625 -6.438 -36.875 1 93.75 112 TRP B C 1
ATOM 5796 O O . TRP B 1 112 ? -6.367 -7.637 -36.75 1 93.75 112 TRP B O 1
ATOM 5806 N N . SER B 1 113 ? -7.285 -5.758 -35.906 1 93.56 113 SER B N 1
ATOM 5807 C CA . SER B 1 113 ? -7.719 -6.434 -34.688 1 93.56 113 SER B CA 1
ATOM 5808 C C . SER B 1 113 ? -9.188 -6.152 -34.406 1 93.56 113 SER B C 1
ATOM 5810 O O . SER B 1 113 ? -9.656 -5.027 -34.562 1 93.56 113 SER B O 1
ATOM 5812 N N . ARG B 1 114 ? -9.93 -7.168 -34.062 1 90.38 114 ARG B N 1
ATOM 5813 C CA . ARG B 1 114 ? -11.32 -7.105 -33.656 1 90.38 114 ARG B CA 1
ATOM 5814 C C . ARG B 1 114 ? -11.609 -8.141 -32.562 1 90.38 114 ARG B C 1
ATOM 5816 O O . ARG B 1 114 ? -10.719 -8.898 -32.188 1 90.38 114 ARG B O 1
ATOM 5823 N N . GLU B 1 115 ? -12.852 -8.062 -32.094 1 90.5 115 GLU B N 1
ATOM 5824 C CA . GLU B 1 115 ? -13.289 -9.094 -31.156 1 90.5 115 GLU B CA 1
ATOM 5825 C C . GLU B 1 115 ? -13.227 -10.477 -31.781 1 90.5 115 GLU B C 1
ATOM 5827 O O . GLU B 1 115 ? -13.57 -10.656 -32.938 1 90.5 115 GLU B O 1
ATOM 5832 N N . HIS B 1 116 ? -12.719 -11.359 -31.016 1 91.56 116 HIS B N 1
ATOM 5833 C CA . HIS B 1 116 ? -12.68 -12.734 -31.5 1 91.56 116 HIS B CA 1
ATOM 5834 C C . HIS B 1 116 ? -14.078 -13.234 -31.859 1 91.56 116 HIS B C 1
ATOM 5836 O O . HIS B 1 116 ? -15.008 -13.094 -31.062 1 91.56 116 HIS B O 1
ATOM 5842 N N . PRO B 1 117 ? -14.242 -13.797 -32.969 1 90.06 117 PRO B N 1
ATOM 5843 C CA . PRO B 1 117 ? -15.578 -14.18 -33.438 1 90.06 117 PRO B CA 1
ATOM 5844 C C . PRO B 1 117 ? -16.219 -15.258 -32.562 1 90.06 117 PRO B C 1
ATOM 5846 O O . PRO B 1 117 ? -17.438 -15.312 -32.438 1 90.06 117 PRO B O 1
ATOM 5849 N N . LEU B 1 118 ? -15.5 -16.109 -31.891 1 91.94 118 LEU B N 1
ATOM 5850 C CA . LEU B 1 118 ? -16.031 -17.25 -31.156 1 91.94 118 LEU B CA 1
ATOM 5851 C C . LEU B 1 118 ? -15.852 -17.062 -29.641 1 91.94 118 LEU B C 1
ATOM 5853 O O . LEU B 1 118 ? -16.516 -17.719 -28.844 1 91.94 118 LEU B O 1
ATOM 5857 N N . ARG B 1 119 ? -14.891 -16.234 -29.25 1 91.06 119 ARG B N 1
ATOM 5858 C CA . ARG B 1 119 ? -14.578 -15.977 -27.859 1 91.06 119 ARG B CA 1
ATOM 5859 C C . ARG B 1 119 ? -14.633 -14.484 -27.547 1 91.06 119 ARG B C 1
ATOM 5861 O O . ARG B 1 119 ? -13.617 -13.789 -27.594 1 91.06 119 ARG B O 1
ATOM 5868 N N . PRO B 1 120 ? -15.719 -14.094 -27.062 1 85.62 120 PRO B N 1
ATOM 5869 C CA . PRO B 1 120 ? -15.922 -12.648 -26.891 1 85.62 120 PRO B CA 1
ATOM 5870 C C . PRO B 1 120 ? -14.945 -12.039 -25.891 1 85.62 120 PRO B C 1
ATOM 5872 O O . PRO B 1 120 ? -14.68 -10.828 -25.938 1 85.62 120 PRO B O 1
ATOM 5875 N N . ASP B 1 121 ? -14.359 -12.812 -25.078 1 87.44 121 ASP B N 1
ATOM 5876 C CA . ASP B 1 121 ? -13.453 -12.281 -24.078 1 87.44 121 ASP B CA 1
ATOM 5877 C C . ASP B 1 121 ? -12.031 -12.148 -24.625 1 87.44 121 ASP B C 1
ATOM 5879 O O . ASP B 1 121 ? -11.156 -11.586 -23.969 1 87.44 121 ASP B O 1
ATOM 5883 N N . ALA B 1 122 ? -11.805 -12.602 -25.844 1 91.31 122 ALA B N 1
ATOM 5884 C CA . ALA B 1 122 ? -10.484 -12.539 -26.469 1 91.31 122 ALA B CA 1
ATOM 5885 C C . ALA B 1 122 ? -10.484 -11.594 -27.672 1 91.31 122 ALA B C 1
ATOM 5887 O O . ALA B 1 122 ? -11.547 -11.188 -28.141 1 91.31 122 ALA B O 1
ATOM 5888 N N . ARG B 1 123 ? -9.359 -11.164 -28.047 1 92.69 123 ARG B N 1
ATOM 5889 C CA . ARG B 1 123 ? -9.172 -10.312 -29.219 1 92.69 123 ARG B CA 1
ATOM 5890 C C . ARG B 1 123 ? -8.375 -11.039 -30.297 1 92.69 123 ARG B C 1
ATOM 5892 O O . ARG B 1 123 ? -7.367 -11.688 -30 1 92.69 123 ARG B O 1
ATOM 5899 N N . LEU B 1 124 ? -8.867 -10.93 -31.438 1 94.94 124 LEU B N 1
ATOM 5900 C CA . LEU B 1 124 ? -8.141 -11.5 -32.562 1 94.94 124 LEU B CA 1
ATOM 5901 C C . LEU B 1 124 ? -7.297 -10.438 -33.25 1 94.94 124 LEU B C 1
ATOM 5903 O O . LEU B 1 124 ? -7.805 -9.367 -33.594 1 94.94 124 LEU B O 1
ATOM 5907 N N . VAL B 1 125 ? -6.051 -10.711 -33.375 1 95.38 125 VAL B N 1
ATOM 5908 C CA . VAL B 1 125 ? -5.117 -9.82 -34.062 1 95.38 125 VAL B CA 1
ATOM 5909 C C . VAL B 1 125 ? -4.578 -10.492 -35.312 1 95.38 125 VAL B C 1
ATOM 5911 O O . VAL B 1 125 ? -3.955 -11.555 -35.25 1 95.38 125 VAL B O 1
ATOM 5914 N N . LEU B 1 126 ? -4.816 -9.852 -36.438 1 96.44 126 LEU B N 1
ATOM 5915 C CA . LEU B 1 126 ? -4.355 -10.375 -37.719 1 96.44 126 LEU B CA 1
ATOM 5916 C C . LEU B 1 126 ? -3.15 -9.594 -38.25 1 96.44 126 LEU B C 1
ATOM 5918 O O . LEU B 1 126 ? -3.15 -8.359 -38.219 1 96.44 126 LEU B O 1
ATOM 5922 N N . LEU B 1 127 ? -2.166 -10.344 -38.656 1 95.81 127 LEU B N 1
ATOM 5923 C CA . LEU B 1 127 ? -0.975 -9.727 -39.25 1 95.81 127 LEU B CA 1
ATOM 5924 C C . LEU B 1 127 ? -0.791 -10.148 -40.688 1 95.81 127 LEU B C 1
ATOM 5926 O O . LEU B 1 127 ? -0.597 -11.328 -41 1 95.81 127 LEU B O 1
ATOM 5930 N N . ASP B 1 128 ? -0.874 -9.195 -41.562 1 94.19 128 ASP B N 1
ATOM 5931 C CA . ASP B 1 128 ? -0.592 -9.398 -43 1 94.19 128 ASP B CA 1
ATOM 5932 C C . ASP B 1 128 ? 0.837 -8.984 -43.344 1 94.19 128 ASP B C 1
ATOM 5934 O O . ASP B 1 128 ? 1.194 -7.809 -43.219 1 94.19 128 ASP B O 1
ATOM 5938 N N . THR B 1 129 ? 1.613 -9.922 -43.75 1 91.69 129 THR B N 1
ATOM 5939 C CA . THR B 1 129 ? 3.031 -9.656 -43.969 1 91.69 129 THR B CA 1
ATOM 5940 C C . THR B 1 129 ? 3.328 -9.531 -45.469 1 91.69 129 THR B C 1
ATOM 5942 O O . THR B 1 129 ? 2.717 -10.219 -46.281 1 91.69 129 THR B O 1
ATOM 5945 N N . GLU B 1 130 ? 4.297 -8.711 -45.719 1 86.56 130 GLU B N 1
ATOM 5946 C CA . GLU B 1 130 ? 4.801 -8.562 -47.094 1 86.56 130 GLU B CA 1
ATOM 5947 C C . GLU B 1 130 ? 5.324 -9.891 -47.625 1 86.56 130 GLU B C 1
ATOM 5949 O O . GLU B 1 130 ? 5.859 -10.711 -46.875 1 86.56 130 GLU B O 1
ATOM 5954 N N . GLY B 1 131 ? 5.176 -10.109 -48.906 1 82.56 131 GLY B N 1
ATOM 5955 C CA . GLY B 1 131 ? 5.57 -11.352 -49.562 1 82.56 131 GLY B CA 1
ATOM 5956 C C . GLY B 1 131 ? 7.07 -11.57 -49.562 1 82.56 131 GLY B C 1
ATOM 5957 O O . GLY B 1 131 ? 7.844 -10.625 -49.688 1 82.56 131 GLY B O 1
ATOM 5958 N N . LEU B 1 132 ? 7.402 -12.906 -49.344 1 73.75 132 LEU B N 1
ATOM 5959 C CA . LEU B 1 132 ? 8.797 -13.336 -49.375 1 73.75 132 LEU B CA 1
ATOM 5960 C C . LEU B 1 132 ? 9.242 -13.633 -50.812 1 73.75 132 LEU B C 1
ATOM 5962 O O . LEU B 1 132 ? 8.922 -14.688 -51.375 1 73.75 132 LEU B O 1
ATOM 5966 N N . ASP B 1 133 ? 9.547 -12.594 -51.469 1 68.06 133 ASP B N 1
ATOM 5967 C CA . ASP B 1 133 ? 10.023 -12.867 -52.812 1 68.06 133 ASP B CA 1
ATOM 5968 C C . ASP B 1 133 ? 11.547 -12.977 -52.844 1 68.06 133 ASP B C 1
ATOM 5970 O O . ASP B 1 133 ? 12.227 -12.445 -51.969 1 68.06 133 ASP B O 1
ATOM 5974 N N . GLU B 1 134 ? 12.078 -13.922 -53.469 1 60.44 134 GLU B N 1
ATOM 5975 C CA . GLU B 1 134 ? 13.523 -14.094 -53.594 1 60.44 134 GLU B CA 1
ATOM 5976 C C . GLU B 1 134 ? 14.188 -12.82 -54.125 1 60.44 134 GLU B C 1
ATOM 5978 O O . GLU B 1 134 ? 14.195 -12.578 -55.344 1 60.44 134 GLU B O 1
ATOM 5983 N N . PRO B 1 135 ? 14.5 -12.055 -53.125 1 62.94 135 PRO B N 1
ATOM 5984 C CA . PRO B 1 135 ? 15.18 -10.844 -53.594 1 62.94 135 PRO B CA 1
ATOM 5985 C C . PRO B 1 135 ? 16.531 -11.141 -54.25 1 62.94 135 PRO B C 1
ATOM 5987 O O . PRO B 1 135 ? 17.203 -12.109 -53.844 1 62.94 135 PRO B O 1
ATOM 5990 N N . SER B 1 136 ? 16.812 -10.414 -55.156 1 61.69 136 SER B N 1
ATOM 5991 C CA . SER B 1 136 ? 18.062 -10.594 -55.875 1 61.69 136 SER B CA 1
ATOM 5992 C C . SER B 1 136 ? 19.266 -10.102 -55.094 1 61.69 136 SER B C 1
ATOM 5994 O O . SER B 1 136 ? 20.391 -10.516 -55.312 1 61.69 136 SER B O 1
ATOM 5996 N N . THR B 1 137 ? 19 -9.305 -54.125 1 69.12 137 THR B N 1
ATOM 5997 C CA . THR B 1 137 ? 20.109 -8.734 -53.375 1 69.12 137 THR B CA 1
ATOM 5998 C C . THR B 1 137 ? 20.203 -9.336 -51.969 1 69.12 137 THR B C 1
ATOM 6000 O O . THR B 1 137 ? 19.203 -9.836 -51.438 1 69.12 137 THR B O 1
ATOM 6003 N N . ALA B 1 138 ? 21.422 -9.32 -51.469 1 68.88 138 ALA B N 1
ATOM 6004 C CA . ALA B 1 138 ? 21.672 -9.805 -50.094 1 68.88 138 ALA B CA 1
ATOM 6005 C C . ALA B 1 138 ? 20.875 -8.992 -49.094 1 68.88 138 ALA B C 1
ATOM 6007 O O . ALA B 1 138 ? 20.359 -9.547 -48.094 1 68.88 138 ALA B O 1
ATOM 6008 N N . GLU B 1 139 ? 20.891 -7.777 -49.344 1 70.25 139 GLU B N 1
ATOM 6009 C CA . GLU B 1 139 ? 20.188 -6.879 -48.438 1 70.25 139 GLU B CA 1
ATOM 6010 C C . GLU B 1 139 ? 18.688 -7.188 -48.406 1 70.25 139 GLU B C 1
ATOM 6012 O O . GLU B 1 139 ? 18.062 -7.145 -47.344 1 70.25 139 GLU B O 1
ATOM 6017 N N . GLY B 1 140 ? 18.266 -7.457 -49.562 1 74.88 140 GLY B N 1
ATOM 6018 C CA . GLY B 1 140 ? 16.859 -7.809 -49.656 1 74.88 140 GLY B CA 1
ATOM 6019 C C . GLY B 1 140 ? 16.516 -9.109 -48.969 1 74.88 140 GLY B C 1
ATOM 6020 O O . GLY B 1 140 ? 15.453 -9.227 -48.344 1 74.88 140 GLY B O 1
ATOM 6021 N N . ARG B 1 141 ? 17.422 -9.961 -49.031 1 76.31 141 ARG B N 1
ATOM 6022 C CA . ARG B 1 141 ? 17.234 -11.242 -48.375 1 76.31 141 ARG B CA 1
ATOM 6023 C C . ARG B 1 141 ? 17.25 -11.07 -46.844 1 76.31 141 ARG B C 1
ATOM 6025 O O . ARG B 1 141 ? 16.469 -11.719 -46.125 1 76.31 141 ARG B O 1
ATOM 6032 N N . ASP B 1 142 ? 18.203 -10.336 -46.438 1 75.81 142 ASP B N 1
ATOM 6033 C CA . ASP B 1 142 ? 18.297 -10.078 -45 1 75.81 142 ASP B CA 1
ATOM 6034 C C . ASP B 1 142 ? 17.031 -9.398 -44.469 1 75.81 142 ASP B C 1
ATOM 6036 O O . ASP B 1 142 ? 16.562 -9.711 -43.375 1 75.81 142 ASP B O 1
ATOM 6040 N N . TYR B 1 143 ? 16.547 -8.539 -45.25 1 80.12 143 TYR B N 1
ATOM 6041 C CA . TYR B 1 143 ? 15.305 -7.852 -44.906 1 80.12 143 TYR B CA 1
ATOM 6042 C C . TYR B 1 143 ? 14.148 -8.836 -44.781 1 80.12 143 TYR B C 1
ATOM 6044 O O . TYR B 1 143 ? 13.398 -8.789 -43.781 1 80.12 143 TYR B O 1
ATOM 6052 N N . ASP B 1 144 ? 14.086 -9.695 -45.656 1 77.94 144 ASP B N 1
ATOM 6053 C CA . ASP B 1 144 ? 13 -10.68 -45.656 1 77.94 144 ASP B CA 1
ATOM 6054 C C . ASP B 1 144 ? 13.102 -11.609 -44.438 1 77.94 144 ASP B C 1
ATOM 6056 O O . ASP B 1 144 ? 12.086 -11.93 -43.812 1 77.94 144 ASP B O 1
ATOM 6060 N N . TYR B 1 145 ? 14.281 -11.961 -44.188 1 76.19 145 TYR B N 1
ATOM 6061 C CA . TYR B 1 145 ? 14.484 -12.859 -43.062 1 76.19 145 TYR B CA 1
ATOM 6062 C C . TYR B 1 145 ? 14.133 -12.18 -41.75 1 76.19 145 TYR B C 1
ATOM 6064 O O . TYR B 1 145 ? 13.523 -12.789 -40.875 1 76.19 145 TYR B O 1
ATOM 6072 N N . LYS B 1 146 ? 14.539 -10.938 -41.625 1 79.81 146 LYS B N 1
ATOM 6073 C CA . LYS B 1 146 ? 14.25 -10.195 -40.406 1 79.81 146 LYS B CA 1
ATOM 6074 C C . LYS B 1 146 ? 12.742 -10.008 -40.219 1 79.81 146 LYS B C 1
ATOM 6076 O O . LYS B 1 146 ? 12.219 -10.195 -39.125 1 79.81 146 LYS B O 1
ATOM 6081 N N . LEU B 1 147 ? 12.117 -9.664 -41.281 1 82.94 147 LEU B N 1
ATOM 6082 C CA . LEU B 1 147 ? 10.68 -9.422 -41.219 1 82.94 147 LEU B CA 1
ATOM 6083 C C . LEU B 1 147 ? 9.93 -10.711 -40.875 1 82.94 147 LEU B C 1
ATOM 6085 O O . LEU B 1 147 ? 9 -10.703 -40.094 1 82.94 147 LEU B O 1
ATOM 6089 N N . PHE B 1 148 ? 10.352 -11.75 -41.438 1 79.62 148 PHE B N 1
ATOM 6090 C CA . PHE B 1 148 ? 9.711 -13.039 -41.219 1 79.62 148 PHE B CA 1
ATOM 6091 C C . PHE B 1 148 ? 9.961 -13.531 -39.812 1 79.62 148 PHE B C 1
ATOM 6093 O O . PHE B 1 148 ? 9.055 -14.055 -39.156 1 79.62 148 PHE B O 1
ATOM 6100 N N . SER B 1 149 ? 11.141 -13.453 -39.438 1 79.56 149 SER B N 1
ATOM 6101 C CA . SER B 1 149 ? 11.477 -13.859 -38.094 1 79.56 149 SER B CA 1
ATOM 6102 C C . SER B 1 149 ? 10.664 -13.07 -37.062 1 79.56 149 SER B C 1
ATOM 6104 O O . SER B 1 149 ? 10.172 -13.641 -36.094 1 79.56 149 SER B O 1
ATOM 6106 N N . LEU B 1 150 ? 10.57 -11.812 -37.281 1 83.94 150 LEU B N 1
ATOM 6107 C CA . LEU B 1 150 ? 9.797 -10.961 -36.375 1 83.94 150 LEU B CA 1
ATOM 6108 C C . LEU B 1 150 ? 8.336 -11.383 -36.344 1 83.94 150 LEU B C 1
ATOM 6110 O O . LEU B 1 150 ? 7.727 -11.453 -35.281 1 83.94 150 LEU B O 1
ATOM 6114 N N . THR B 1 151 ? 7.809 -11.664 -37.469 1 86.12 151 THR B N 1
ATOM 6115 C CA . THR B 1 151 ? 6.402 -12.031 -37.594 1 86.12 151 THR B CA 1
ATOM 6116 C C . THR B 1 151 ? 6.133 -13.359 -36.875 1 86.12 151 THR B C 1
ATOM 6118 O O . THR B 1 151 ? 5.121 -13.508 -36.188 1 86.12 151 THR B O 1
ATOM 6121 N N . VAL B 1 152 ? 7.012 -14.273 -37.031 1 82.62 152 VAL B N 1
ATOM 6122 C CA . VAL B 1 152 ? 6.863 -15.578 -36.406 1 82.62 152 VAL B CA 1
ATOM 6123 C C . VAL B 1 152 ? 6.949 -15.414 -34.875 1 82.62 152 VAL B C 1
ATOM 6125 O O . VAL B 1 152 ? 6.215 -16.062 -34.125 1 82.62 152 VAL B O 1
ATOM 6128 N N . LEU B 1 153 ? 7.793 -14.578 -34.469 1 81.44 153 LEU B N 1
ATOM 6129 C CA . LEU B 1 153 ? 7.965 -14.328 -33.031 1 81.44 153 LEU B CA 1
ATOM 6130 C C . LEU B 1 153 ? 6.715 -13.688 -32.438 1 81.44 153 LEU B C 1
ATOM 6132 O O . LEU B 1 153 ? 6.379 -13.938 -31.297 1 81.44 153 LEU B O 1
ATOM 6136 N N . LEU B 1 154 ? 6.125 -12.969 -33.219 1 89.31 154 LEU B N 1
ATOM 6137 C CA . LEU B 1 154 ? 4.988 -12.195 -32.75 1 89.31 154 LEU B CA 1
ATOM 6138 C C . LEU B 1 154 ? 3.699 -13.008 -32.844 1 89.31 154 LEU B C 1
ATOM 6140 O O . LEU B 1 154 ? 2.744 -12.75 -32.094 1 89.31 154 LEU B O 1
ATOM 6144 N N . ALA B 1 155 ? 3.664 -13.969 -33.625 1 91.69 155 ALA B N 1
ATOM 6145 C CA . ALA B 1 155 ? 2.42 -14.68 -33.906 1 91.69 155 ALA B CA 1
ATOM 6146 C C . ALA B 1 155 ? 2.225 -15.844 -32.938 1 91.69 155 ALA B C 1
ATOM 6148 O O . ALA B 1 155 ? 3.199 -16.438 -32.469 1 91.69 155 ALA B O 1
ATOM 6149 N N . SER B 1 156 ? 0.946 -16.109 -32.625 1 92.44 156 SER B N 1
ATOM 6150 C CA . SER B 1 156 ? 0.608 -17.344 -31.906 1 92.44 156 SER B CA 1
ATOM 6151 C C . SER B 1 156 ? 0.186 -18.438 -32.875 1 92.44 156 SER B C 1
ATOM 6153 O O . SER B 1 156 ? 0.196 -19.625 -32.562 1 92.44 156 SER B O 1
ATOM 6155 N N . CYS B 1 157 ? -0.146 -18.031 -34.062 1 94.69 157 CYS B N 1
ATOM 6156 C CA . CYS B 1 157 ? -0.468 -18.922 -35.156 1 94.69 157 CYS B CA 1
ATOM 6157 C C . CYS B 1 157 ? 0.05 -18.375 -36.469 1 94.69 157 CYS B C 1
ATOM 6159 O O . CYS B 1 157 ? -0.256 -17.234 -36.844 1 94.69 157 CYS B O 1
ATOM 6161 N N . VAL B 1 158 ? 0.798 -19.188 -37.156 1 93.25 158 VAL B N 1
ATOM 6162 C CA . VAL B 1 158 ? 1.364 -18.75 -38.438 1 93.25 158 VAL B CA 1
ATOM 6163 C C . VAL B 1 158 ? 0.7 -19.516 -39.594 1 93.25 158 VAL B C 1
ATOM 6165 O O . VAL B 1 158 ? 0.713 -20.75 -39.625 1 93.25 158 VAL B O 1
ATOM 6168 N N . LEU B 1 159 ? 0.111 -18.781 -40.5 1 95.88 159 LEU B N 1
ATOM 6169 C CA . LEU B 1 159 ? -0.366 -19.328 -41.781 1 95.88 159 LEU B CA 1
ATOM 6170 C C . LEU B 1 159 ? 0.71 -19.234 -42.844 1 95.88 159 LEU B C 1
ATOM 6172 O O . LEU B 1 159 ? 1.095 -18.141 -43.25 1 95.88 159 LEU B O 1
ATOM 6176 N N . TYR B 1 160 ? 1.222 -20.328 -43.219 1 93.38 160 TYR B N 1
ATOM 6177 C CA . TYR B 1 160 ? 2.184 -20.344 -44.312 1 93.38 160 TYR B CA 1
ATOM 6178 C C . TYR B 1 160 ? 1.497 -20.656 -45.625 1 93.38 160 TYR B C 1
ATOM 6180 O O . TYR B 1 160 ? 1.108 -21.797 -45.875 1 93.38 160 TYR B O 1
ATOM 6188 N N . ASN B 1 161 ? 1.41 -19.656 -46.438 1 93.56 161 ASN B N 1
ATOM 6189 C CA . ASN B 1 161 ? 0.672 -19.703 -47.719 1 93.56 161 ASN B CA 1
ATOM 6190 C C . ASN B 1 161 ? 1.583 -20.062 -48.875 1 93.56 161 ASN B C 1
ATOM 6192 O O . ASN B 1 161 ? 2.477 -19.297 -49.25 1 93.56 161 ASN B O 1
ATOM 6196 N N . THR B 1 162 ? 1.424 -21.219 -49.438 1 93.12 162 THR B N 1
ATOM 6197 C CA . THR B 1 162 ? 2.191 -21.656 -50.594 1 93.12 162 THR B CA 1
ATOM 6198 C C . THR B 1 162 ? 1.265 -22.062 -51.719 1 93.12 162 THR B C 1
ATOM 6200 O O . THR B 1 162 ? 0.065 -22.266 -51.531 1 93.12 162 THR B O 1
ATOM 6203 N N . VAL B 1 163 ? 1.889 -22.172 -52.938 1 91.56 163 VAL B N 1
ATOM 6204 C CA . VAL B 1 163 ? 1.083 -22.547 -54.094 1 91.56 163 VAL B CA 1
ATOM 6205 C C . VAL B 1 163 ? 1.404 -23.984 -54.5 1 91.56 163 VAL B C 1
ATOM 6207 O O . VAL B 1 163 ? 2.574 -24.344 -54.625 1 91.56 163 VAL B O 1
ATOM 6210 N N . GLY B 1 164 ? 0.437 -24.781 -54.688 1 90.81 164 GLY B N 1
ATOM 6211 C CA . GLY B 1 164 ? 0.624 -26.141 -55.156 1 90.81 164 GLY B CA 1
ATOM 6212 C C . GLY B 1 164 ? 1.074 -27.094 -54.062 1 90.81 164 GLY B C 1
ATOM 6213 O O . GLY B 1 164 ? 0.689 -26.953 -52.906 1 90.81 164 GLY B O 1
ATOM 6214 N N . LYS B 1 165 ? 1.757 -28.125 -54.5 1 90.06 165 LYS B N 1
ATOM 6215 C CA . LYS B 1 165 ? 2.246 -29.125 -53.562 1 90.06 165 LYS B CA 1
ATOM 6216 C C . LYS B 1 165 ? 3.414 -28.594 -52.719 1 90.06 165 LYS B C 1
ATOM 6218 O O . LYS B 1 165 ? 4.094 -27.656 -53.156 1 90.06 165 LYS B O 1
ATOM 6223 N N . ILE B 1 166 ? 3.57 -29.141 -51.656 1 89.94 166 ILE B N 1
ATOM 6224 C CA . ILE B 1 166 ? 4.691 -28.734 -50.812 1 89.94 166 ILE B CA 1
ATOM 6225 C C . ILE B 1 166 ? 6.008 -29.125 -51.469 1 89.94 166 ILE B C 1
ATOM 6227 O O . ILE B 1 166 ? 6.234 -30.297 -51.781 1 89.94 166 ILE B O 1
ATOM 6231 N N . GLN B 1 167 ? 6.719 -28.109 -51.719 1 86.75 167 GLN B N 1
ATOM 6232 C CA . GLN B 1 167 ? 8 -28.312 -52.375 1 86.75 167 GLN B CA 1
ATOM 6233 C C . GLN B 1 167 ? 9.164 -28.109 -51.406 1 86.75 167 GLN B C 1
ATOM 6235 O O . GLN B 1 167 ? 8.984 -27.547 -50.344 1 86.75 167 GLN B O 1
ATOM 6240 N N . ARG B 1 168 ? 10.281 -28.562 -51.875 1 82.31 168 ARG B N 1
ATOM 6241 C CA . ARG B 1 168 ? 11.492 -28.391 -51.062 1 82.31 168 ARG B CA 1
ATOM 6242 C C . ARG B 1 168 ? 11.797 -26.906 -50.844 1 82.31 168 ARG B C 1
ATOM 6244 O O . ARG B 1 168 ? 12.297 -26.531 -49.781 1 82.31 168 ARG B O 1
ATOM 6251 N N . SER B 1 169 ? 11.516 -26.172 -51.844 1 80 169 SER B N 1
ATOM 6252 C CA . SER B 1 169 ? 11.797 -24.734 -51.75 1 80 169 SER B CA 1
ATOM 6253 C C . SER B 1 169 ? 10.945 -24.094 -50.656 1 80 169 SER B C 1
ATOM 6255 O O . SER B 1 169 ? 11.398 -23.141 -50 1 80 169 SER B O 1
ATOM 6257 N N . ASP B 1 170 ? 9.773 -24.641 -50.531 1 84.56 170 ASP B N 1
ATOM 6258 C CA . ASP B 1 170 ? 8.891 -24.125 -49.5 1 84.56 170 ASP B CA 1
ATOM 6259 C C . ASP B 1 170 ? 9.445 -24.422 -48.094 1 84.56 170 ASP B C 1
ATOM 6261 O O . ASP B 1 170 ? 9.398 -23.578 -47.219 1 84.56 170 ASP B O 1
ATOM 6265 N N . ILE B 1 171 ? 9.891 -25.547 -47.938 1 81 171 ILE B N 1
ATOM 6266 C CA . ILE B 1 171 ? 10.445 -25.969 -46.656 1 81 171 ILE B CA 1
ATOM 6267 C C . ILE B 1 171 ? 11.734 -25.188 -46.406 1 81 171 ILE B C 1
ATOM 6269 O O . ILE B 1 171 ? 11.992 -24.781 -45.25 1 81 171 ILE B O 1
ATOM 6273 N N . ASP B 1 172 ? 12.508 -24.984 -47.406 1 74.94 172 ASP B N 1
ATOM 6274 C CA . ASP B 1 172 ? 13.766 -24.266 -47.281 1 74.94 172 ASP B CA 1
ATOM 6275 C C . ASP B 1 172 ? 13.523 -22.812 -46.844 1 74.94 172 ASP B C 1
ATOM 6277 O O . ASP B 1 172 ? 14.328 -22.234 -46.125 1 74.94 172 ASP B O 1
ATOM 6281 N N . ALA B 1 173 ? 12.398 -22.375 -47.312 1 74.06 173 ALA B N 1
ATOM 6282 C CA . ALA B 1 173 ? 12.078 -21 -46.969 1 74.06 173 ALA B CA 1
ATOM 6283 C C . ALA B 1 173 ? 11.805 -20.875 -45.469 1 74.06 173 ALA B C 1
ATOM 6285 O O . ALA B 1 173 ? 12.023 -19.812 -44.875 1 74.06 173 ALA B O 1
ATOM 6286 N N . LEU B 1 174 ? 11.383 -21.938 -44.875 1 77.19 174 LEU B N 1
ATOM 6287 C CA . LEU B 1 174 ? 11.094 -21.922 -43.438 1 77.19 174 LEU B CA 1
ATOM 6288 C C . LEU B 1 174 ? 12.367 -22.125 -42.625 1 77.19 174 LEU B C 1
ATOM 6290 O O . LEU B 1 174 ? 12.312 -22.203 -41.406 1 77.19 174 LEU B O 1
ATOM 6294 N N . ARG B 1 175 ? 13.484 -22.234 -43.344 1 69.88 175 ARG B N 1
ATOM 6295 C CA . ARG B 1 175 ? 14.773 -22.297 -42.656 1 69.88 175 ARG B CA 1
ATOM 6296 C C . ARG B 1 175 ? 14.969 -21.094 -41.75 1 69.88 175 ARG B C 1
ATOM 6298 O O . ARG B 1 175 ? 15.742 -21.172 -40.781 1 69.88 175 ARG B O 1
ATOM 6305 N N . ILE B 1 176 ? 14.219 -20.109 -42.188 1 64.62 176 ILE B N 1
ATOM 6306 C CA . ILE B 1 176 ? 14.266 -18.906 -41.375 1 64.62 176 ILE B CA 1
ATOM 6307 C C . ILE B 1 176 ? 13.922 -19.25 -39.906 1 64.62 176 ILE B C 1
ATOM 6309 O O . ILE B 1 176 ? 14.406 -18.609 -39 1 64.62 176 ILE B O 1
ATOM 6313 N N . VAL B 1 177 ? 13.031 -20.219 -39.781 1 63.75 177 VAL B N 1
ATOM 6314 C CA . VAL B 1 177 ? 12.664 -20.672 -38.438 1 63.75 177 VAL B CA 1
ATOM 6315 C C . VAL B 1 177 ? 13.922 -21.109 -37.688 1 63.75 177 VAL B C 1
ATOM 6317 O O . VAL B 1 177 ? 14.047 -20.844 -36.5 1 63.75 177 VAL B O 1
ATOM 6320 N N . LEU B 1 178 ? 14.805 -21.766 -38.438 1 60.66 178 LEU B N 1
ATOM 6321 C CA . LEU B 1 178 ? 16.094 -22.141 -37.875 1 60.66 178 LEU B CA 1
ATOM 6322 C C . LEU B 1 178 ? 16.875 -20.891 -37.438 1 60.66 178 LEU B C 1
ATOM 6324 O O . LEU B 1 178 ? 17.5 -20.875 -36.375 1 60.66 178 LEU B O 1
ATOM 6328 N N . LYS B 1 179 ? 16.75 -19.969 -38.281 1 63.28 179 LYS B N 1
ATOM 6329 C CA . LYS B 1 179 ? 17.469 -18.719 -38 1 63.28 179 LYS B CA 1
ATOM 6330 C C . LYS B 1 179 ? 16.828 -17.969 -36.844 1 63.28 179 LYS B C 1
ATOM 6332 O O . LYS B 1 179 ? 17.531 -17.25 -36.125 1 63.28 179 LYS B O 1
ATOM 6337 N N . LEU B 1 180 ? 15.516 -18.188 -36.781 1 59.84 180 LEU B N 1
ATOM 6338 C CA . LEU B 1 180 ? 14.812 -17.578 -35.688 1 59.84 180 LEU B CA 1
ATOM 6339 C C . LEU B 1 180 ? 15.43 -18 -34.344 1 59.84 180 LEU B C 1
ATOM 6341 O O . LEU B 1 180 ? 15.602 -17.188 -33.438 1 59.84 180 LEU B O 1
ATOM 6345 N N . SER B 1 181 ? 15.664 -19.312 -34.219 1 56.22 181 SER B N 1
ATOM 6346 C CA . SER B 1 181 ? 16.266 -19.859 -33.031 1 56.22 181 SER B CA 1
ATOM 6347 C C . SER B 1 181 ? 17.641 -19.234 -32.75 1 56.22 181 SER B C 1
ATOM 6349 O O . SER B 1 181 ? 18.094 -19.172 -31.609 1 56.22 181 SER B O 1
ATOM 6351 N N . GLU B 1 182 ? 18.25 -18.766 -33.844 1 56.72 182 GLU B N 1
ATOM 6352 C CA . GLU B 1 182 ? 19.547 -18.094 -33.75 1 56.72 182 GLU B CA 1
ATOM 6353 C C . GLU B 1 182 ? 19.391 -16.625 -33.375 1 56.72 182 GLU B C 1
ATOM 6355 O O . GLU B 1 182 ? 20.297 -16.047 -32.75 1 56.72 182 GLU B O 1
ATOM 6360 N N . TYR B 1 183 ? 18.312 -16.188 -33.906 1 55.78 183 TYR B N 1
ATOM 6361 C CA . TYR B 1 183 ? 18.109 -14.75 -33.719 1 55.78 183 TYR B CA 1
ATOM 6362 C C . TYR B 1 183 ? 17.406 -14.453 -32.406 1 55.78 183 TYR B C 1
ATOM 6364 O O . TYR B 1 183 ? 17.438 -13.32 -31.922 1 55.78 183 TYR B O 1
ATOM 6372 N N . ILE B 1 184 ? 16.812 -15.422 -31.953 1 58.75 184 ILE B N 1
ATOM 6373 C CA . ILE B 1 184 ? 16.094 -15.211 -30.688 1 58.75 184 ILE B CA 1
ATOM 6374 C C . ILE B 1 184 ? 16.844 -15.898 -29.547 1 58.75 184 ILE B C 1
ATOM 6376 O O . ILE B 1 184 ? 17.156 -17.094 -29.625 1 58.75 184 ILE B O 1
ATOM 6380 N N . ARG B 1 185 ? 17.516 -15.07 -28.797 1 55.97 185 ARG B N 1
ATOM 6381 C CA . ARG B 1 185 ? 18.234 -15.586 -27.625 1 55.97 185 ARG B CA 1
ATOM 6382 C C . ARG B 1 185 ? 17.266 -16.25 -26.656 1 55.97 185 ARG B C 1
ATOM 6384 O O . ARG B 1 185 ? 16.453 -15.57 -26.016 1 55.97 185 ARG B O 1
ATOM 6391 N N . LEU B 1 186 ? 16.938 -17.469 -26.828 1 51.25 186 LEU B N 1
ATOM 6392 C CA . LEU B 1 186 ? 16.25 -18.141 -25.734 1 51.25 186 LEU B CA 1
ATOM 6393 C C . LEU B 1 186 ? 17.219 -18.469 -24.609 1 51.25 186 LEU B C 1
ATOM 6395 O O . LEU B 1 186 ? 18.25 -19.125 -24.828 1 51.25 186 LEU B O 1
ATOM 6399 N N . LYS B 1 187 ? 17.594 -17.562 -23.766 1 49.66 187 LYS B N 1
ATOM 6400 C CA . LYS B 1 187 ? 18.547 -17.859 -22.703 1 49.66 187 LYS B CA 1
ATOM 6401 C C . LYS B 1 187 ? 18.188 -19.156 -21.984 1 49.66 187 LYS B C 1
ATOM 6403 O O . LYS B 1 187 ? 17.031 -19.344 -21.594 1 49.66 187 LYS B O 1
ATOM 6408 N N . PRO B 1 188 ? 18.953 -20.219 -22.094 1 44.81 188 PRO B N 1
ATOM 6409 C CA . PRO B 1 188 ? 18.672 -21.391 -21.266 1 44.81 188 PRO B CA 1
ATOM 6410 C C . PRO B 1 188 ? 18.516 -21.047 -19.781 1 44.81 188 PRO B C 1
ATOM 6412 O O . PRO B 1 188 ? 19.125 -20.078 -19.312 1 44.81 188 PRO B O 1
ATOM 6415 N N . ALA B 1 189 ? 17.375 -21.312 -19.109 1 41.22 189 ALA B N 1
ATOM 6416 C CA . ALA B 1 189 ? 17.359 -21.203 -17.656 1 41.22 189 ALA B CA 1
ATOM 6417 C C . ALA B 1 189 ? 18.719 -21.578 -17.062 1 41.22 189 ALA B C 1
ATOM 6419 O O . ALA B 1 189 ? 19.391 -22.469 -17.562 1 41.22 189 ALA B O 1
ATOM 6420 N N . PRO B 1 190 ? 19.344 -20.828 -16.297 1 37.25 190 PRO B N 1
ATOM 6421 C CA . PRO B 1 190 ? 20.5 -21.297 -15.539 1 37.25 190 PRO B CA 1
ATOM 6422 C C . PRO B 1 190 ? 20.234 -22.578 -14.766 1 37.25 190 PRO B C 1
ATOM 6424 O O . PRO B 1 190 ? 19.188 -22.703 -14.109 1 37.25 190 PRO B O 1
ATOM 6427 N N . GLY B 1 191 ? 21.016 -23.844 -14.836 1 36.97 191 GLY B N 1
ATOM 6428 C CA . GLY B 1 191 ? 21.109 -25.188 -14.32 1 36.97 191 GLY B CA 1
ATOM 6429 C C . GLY B 1 191 ? 20.516 -26.234 -15.258 1 36.97 191 GLY B C 1
ATOM 6430 O O . GLY B 1 191 ? 20.562 -27.438 -14.977 1 36.97 191 GLY B O 1
ATOM 6431 N N . THR B 1 192 ? 19.219 -25.938 -15.711 1 36.34 192 THR B N 1
ATOM 6432 C CA . THR B 1 192 ? 18.828 -27.016 -16.625 1 36.34 192 THR B CA 1
ATOM 6433 C C . THR B 1 192 ? 19.656 -26.969 -17.906 1 36.34 192 THR B C 1
ATOM 6435 O O . THR B 1 192 ? 19.734 -25.938 -18.562 1 36.34 192 THR B O 1
ATOM 6438 N N . HIS B 1 193 ? 20.719 -27.594 -17.938 1 32.72 193 HIS B N 1
ATOM 6439 C CA . HIS B 1 193 ? 21.531 -27.891 -19.109 1 32.72 193 HIS B CA 1
ATOM 6440 C C . HIS B 1 193 ? 20.672 -27.922 -20.375 1 32.72 193 HIS B C 1
ATOM 6442 O O . HIS B 1 193 ? 21.203 -27.844 -21.484 1 32.72 193 HIS B O 1
ATOM 6448 N N . SER B 1 194 ? 19.828 -29.078 -20.438 1 34.44 194 SER B N 1
ATOM 6449 C CA . SER B 1 194 ? 19.359 -29.484 -21.75 1 34.44 194 SER B CA 1
ATOM 6450 C C . SER B 1 194 ? 18.531 -28.391 -22.406 1 34.44 194 SER B C 1
ATOM 6452 O O . SER B 1 194 ? 17.812 -27.641 -21.734 1 34.44 194 SER B O 1
ATOM 6454 N N . GLY B 1 195 ? 18.828 -27.812 -23.625 1 36.47 195 GLY B N 1
ATOM 6455 C CA . GLY B 1 195 ? 18.344 -27.016 -24.734 1 36.47 195 GLY B CA 1
ATOM 6456 C C . GLY B 1 195 ? 16.828 -26.969 -24.797 1 36.47 195 GLY B C 1
ATOM 6457 O O . GLY B 1 195 ? 16.266 -26.25 -25.641 1 36.47 195 GLY B O 1
ATOM 6458 N N . THR B 1 196 ? 16.125 -28.078 -24.688 1 37.62 196 THR B N 1
ATOM 6459 C CA . THR B 1 196 ? 14.82 -28.359 -25.266 1 37.62 196 THR B CA 1
ATOM 6460 C C . THR B 1 196 ? 13.727 -27.641 -24.484 1 37.62 196 THR B C 1
ATOM 6462 O O . THR B 1 196 ? 12.555 -27.656 -24.891 1 37.62 196 THR B O 1
ATOM 6465 N N . GLY B 1 197 ? 13.781 -27.375 -23.219 1 38.78 197 GLY B N 1
ATOM 6466 C CA . GLY B 1 197 ? 12.539 -27.297 -22.469 1 38.78 197 GLY B CA 1
ATOM 6467 C C . GLY B 1 197 ? 11.789 -26 -22.703 1 38.78 197 GLY B C 1
ATOM 6468 O O . GLY B 1 197 ? 10.562 -26 -22.844 1 38.78 197 GLY B O 1
ATOM 6469 N N . HIS B 1 198 ? 12.414 -24.875 -22.469 1 45.16 198 HIS B N 1
ATOM 6470 C CA . HIS B 1 198 ? 11.617 -23.672 -22.344 1 45.16 198 HIS B CA 1
ATOM 6471 C C . HIS B 1 198 ? 11.125 -23.188 -23.703 1 45.16 198 HIS B C 1
ATOM 6473 O O . HIS B 1 198 ? 10.328 -22.25 -23.781 1 45.16 198 HIS B O 1
ATOM 6479 N N . GLY B 1 199 ? 11.836 -23.562 -24.719 1 47 199 GLY B N 1
ATOM 6480 C CA . GLY B 1 199 ? 11.539 -23.156 -26.078 1 47 199 GLY B CA 1
ATOM 6481 C C . GLY B 1 199 ? 10.188 -23.641 -26.562 1 47 199 GLY B C 1
ATOM 6482 O O . GLY B 1 199 ? 9.625 -23.078 -27.516 1 47 199 GLY B O 1
ATOM 6483 N N . GLU B 1 200 ? 9.836 -24.812 -26.062 1 46.62 200 GLU B N 1
ATOM 6484 C CA . GLU B 1 200 ? 8.617 -25.469 -26.531 1 46.62 200 GLU B CA 1
ATOM 6485 C C . GLU B 1 200 ? 7.383 -24.625 -26.25 1 46.62 200 GLU B C 1
ATOM 6487 O O . GLU B 1 200 ? 6.41 -24.656 -27 1 46.62 200 GLU B O 1
ATOM 6492 N N . GLU B 1 201 ? 7.348 -23.875 -25.125 1 48.44 201 GLU B N 1
ATOM 6493 C CA . GLU B 1 201 ? 6.078 -23.328 -24.672 1 48.44 201 GLU B CA 1
ATOM 6494 C C . GLU B 1 201 ? 5.789 -21.984 -25.344 1 48.44 201 GLU B C 1
ATOM 6496 O O . GLU B 1 201 ? 4.672 -21.469 -25.25 1 48.44 201 GLU B O 1
ATOM 6501 N N . LEU B 1 202 ? 6.84 -21.406 -25.938 1 53.44 202 LEU B N 1
ATOM 6502 C CA . LEU B 1 202 ? 6.613 -20.141 -26.625 1 53.44 202 LEU B CA 1
ATOM 6503 C C . LEU B 1 202 ? 6.18 -20.359 -28.062 1 53.44 202 LEU B C 1
ATOM 6505 O O . LEU B 1 202 ? 5.82 -19.406 -28.766 1 53.44 202 LEU B O 1
ATOM 6509 N N . ALA B 1 203 ? 5.969 -21.734 -28.312 1 60.25 203 ALA B N 1
ATOM 6510 C CA . ALA B 1 203 ? 5.809 -22.234 -29.672 1 60.25 203 ALA B CA 1
ATOM 6511 C C . ALA B 1 203 ? 4.375 -22.031 -30.156 1 60.25 203 ALA B C 1
ATOM 6513 O O . ALA B 1 203 ? 3.422 -22.234 -29.406 1 60.25 203 ALA B O 1
ATOM 6514 N N . GLY B 1 204 ? 4.211 -21.141 -31.203 1 79.12 204 GLY B N 1
ATOM 6515 C CA . GLY B 1 204 ? 2.908 -20.984 -31.828 1 79.12 204 GLY B CA 1
ATOM 6516 C C . GLY B 1 204 ? 2.512 -22.172 -32.688 1 79.12 204 GLY B C 1
ATOM 6517 O O . GLY B 1 204 ? 3.062 -23.266 -32.531 1 79.12 204 GLY B O 1
ATOM 6518 N N . SER B 1 205 ? 1.462 -22.125 -33.281 1 91.38 205 SER 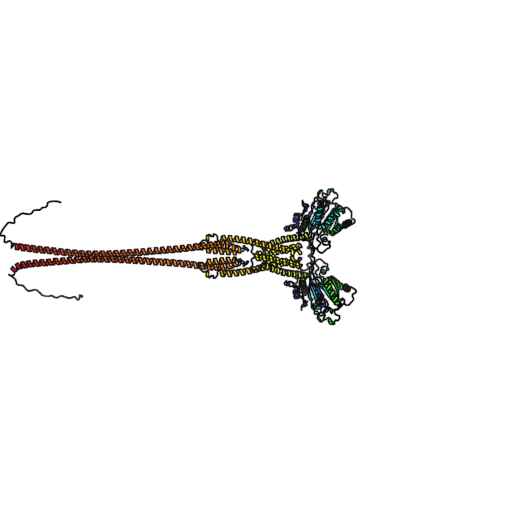B N 1
ATOM 6519 C CA . SER B 1 205 ? 0.951 -23.125 -34.219 1 91.38 205 SER B CA 1
ATOM 6520 C C . SER B 1 205 ? 1.291 -22.766 -35.656 1 91.38 205 SER B C 1
ATOM 6522 O O . SER B 1 205 ? 1.504 -21.594 -35.969 1 91.38 205 SER B O 1
ATOM 6524 N N . LEU B 1 206 ? 1.468 -23.828 -36.469 1 92.44 206 LEU B N 1
ATOM 6525 C CA . LEU B 1 206 ? 1.729 -23.641 -37.906 1 92.44 206 LEU B CA 1
ATOM 6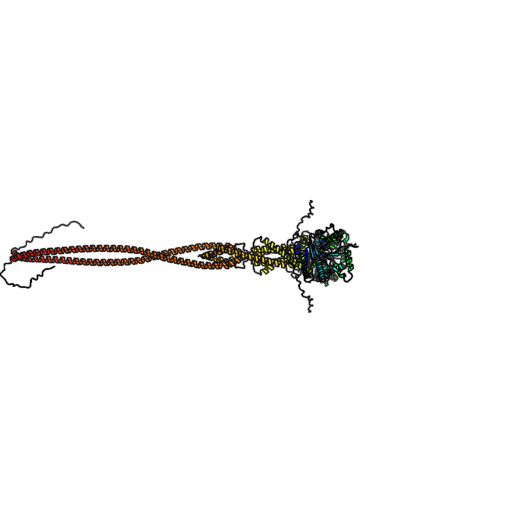526 C C . LEU B 1 206 ? 0.596 -24.234 -38.719 1 92.44 206 LEU B C 1
ATOM 6528 O O . LEU B 1 206 ? 0.234 -25.406 -38.562 1 92.44 206 LEU B O 1
ATOM 6532 N N . CYS B 1 207 ? 0.036 -23.469 -39.562 1 95.75 207 CYS B N 1
ATOM 6533 C CA . CYS B 1 207 ? -0.948 -23.891 -40.531 1 95.75 207 CYS B CA 1
ATOM 6534 C C . CYS B 1 207 ? -0.408 -23.75 -41.938 1 95.75 207 CYS B C 1
ATOM 6536 O O . CYS B 1 207 ? -0.202 -22.625 -42.406 1 95.75 207 CYS B O 1
ATOM 6538 N N . TRP B 1 208 ? -0.195 -24.891 -42.531 1 96.06 208 TRP B N 1
ATOM 6539 C CA . TRP B 1 208 ? 0.256 -24.859 -43.938 1 96.06 208 TRP B CA 1
ATOM 6540 C C . TRP B 1 208 ? -0.927 -24.766 -44.875 1 96.06 208 TRP B C 1
ATOM 6542 O O . TRP B 1 208 ? -1.773 -25.656 -44.938 1 96.06 208 TRP B O 1
ATOM 6552 N N . VAL B 1 209 ? -0.996 -23.688 -45.625 1 97.12 209 VAL B N 1
ATOM 6553 C CA . VAL B 1 209 ? -2.086 -23.469 -46.562 1 97.12 209 VAL B CA 1
ATOM 6554 C C . VAL B 1 209 ? -1.595 -23.703 -47.969 1 97.12 209 VAL B C 1
ATOM 6556 O O . VAL B 1 209 ? -0.783 -22.938 -48.5 1 97.12 209 VAL B O 1
ATOM 6559 N N . MET B 1 210 ? -2.086 -24.688 -48.562 1 96 210 MET B N 1
ATOM 6560 C CA . MET B 1 210 ? -1.729 -25 -49.938 1 96 210 MET B CA 1
ATOM 6561 C C . MET B 1 210 ? -2.76 -24.422 -50.906 1 96 210 MET B C 1
ATOM 6563 O O . MET B 1 210 ? -3.838 -25 -51.094 1 96 210 MET B O 1
ATOM 6567 N N . ARG B 1 211 ? -2.32 -23.469 -51.594 1 93.88 211 ARG B N 1
ATOM 6568 C CA . ARG B 1 211 ? -3.219 -22.797 -52.531 1 93.88 211 ARG B CA 1
ATOM 6569 C C . ARG B 1 211 ? -3.252 -23.5 -53.875 1 93.88 211 ARG B C 1
ATOM 6571 O O . ARG B 1 211 ? -2.242 -24.062 -54.312 1 93.88 211 ARG B O 1
ATOM 6578 N N . ASP B 1 212 ? -4.34 -23.406 -54.562 1 91.38 212 ASP B N 1
ATOM 6579 C CA . ASP B 1 212 ? -4.539 -23.953 -55.906 1 91.38 212 ASP B CA 1
ATOM 6580 C C . ASP B 1 212 ? -4.176 -25.438 -55.938 1 91.38 212 ASP B C 1
ATOM 6582 O O . ASP B 1 212 ? -3.447 -25.875 -56.844 1 91.38 212 ASP B O 1
ATOM 6586 N N . PHE B 1 213 ? -4.578 -26.062 -55.031 1 92.06 213 PHE B N 1
ATOM 6587 C CA . PHE B 1 213 ? -4.285 -27.484 -54.906 1 92.06 213 PHE B CA 1
ATOM 6588 C C . PHE B 1 213 ? -5.441 -28.328 -55.406 1 92.06 213 PHE B C 1
ATOM 6590 O O . PHE B 1 213 ? -6.547 -28.281 -54.875 1 92.06 213 PHE B O 1
ATOM 6597 N N . HIS B 1 214 ? -5.188 -29.109 -56.438 1 86.69 214 HIS B N 1
ATOM 6598 C CA . HIS B 1 214 ? -6.27 -29.844 -57.062 1 86.69 214 HIS B CA 1
ATOM 6599 C C . HIS B 1 214 ? -5.996 -31.344 -57.062 1 86.69 214 HIS B C 1
ATOM 6601 O O . HIS B 1 214 ? -6.77 -32.125 -57.625 1 86.69 214 HIS B O 1
ATOM 6607 N N . LEU B 1 215 ? -5.027 -31.75 -56.438 1 85.19 215 LEU B N 1
ATOM 6608 C CA . LEU B 1 215 ? -4.684 -33.156 -56.406 1 85.19 215 LEU B CA 1
ATOM 6609 C C . LEU B 1 215 ? -5.453 -33.875 -55.312 1 85.19 215 LEU B C 1
ATOM 6611 O O . LEU B 1 215 ? -5.781 -33.281 -54.281 1 85.19 215 LEU B O 1
ATOM 6615 N N . ALA B 1 216 ? -5.797 -35.125 -55.594 1 86.5 216 ALA B N 1
ATOM 6616 C CA . ALA B 1 216 ? -6.422 -35.969 -54.562 1 86.5 216 ALA B CA 1
ATOM 6617 C C . ALA B 1 216 ? -5.383 -36.5 -53.594 1 86.5 216 ALA B C 1
ATOM 6619 O O . ALA B 1 216 ? -4.316 -36.938 -53.969 1 86.5 216 ALA B O 1
ATOM 6620 N N . LEU B 1 217 ? -5.613 -36.281 -52.375 1 86.62 217 LEU B N 1
ATOM 6621 C CA . LEU B 1 217 ? -4.703 -36.75 -51.344 1 86.62 217 LEU B CA 1
ATOM 6622 C C . LEU B 1 217 ? -5.074 -38.156 -50.906 1 86.62 217 LEU B C 1
ATOM 6624 O O . LEU B 1 217 ? -6.254 -38.469 -50.719 1 86.62 217 LEU B O 1
ATOM 6628 N N . ASP B 1 218 ? -4.148 -39.062 -50.781 1 85.62 218 ASP B N 1
ATOM 6629 C CA . ASP B 1 218 ? -4.352 -40.438 -50.312 1 85.62 218 ASP B CA 1
ATOM 6630 C C . ASP B 1 218 ? -4.543 -40.5 -48.812 1 85.62 218 ASP B C 1
ATOM 6632 O O . ASP B 1 218 ? -5.039 -41.5 -48.281 1 85.62 218 ASP B O 1
ATOM 6636 N N . SER B 1 219 ? -4.062 -39.531 -48.219 1 88.88 219 SER B N 1
ATOM 6637 C CA . SER B 1 219 ? -4.152 -39.438 -46.781 1 88.88 219 SER B CA 1
ATOM 6638 C C . SER B 1 219 ? -4.762 -38.094 -46.344 1 88.88 219 SER B C 1
ATOM 6640 O O . SER B 1 219 ? -5.211 -37.312 -47.188 1 88.88 219 SER B O 1
ATOM 6642 N N . THR B 1 220 ? -4.84 -37.938 -45.062 1 93.25 220 THR B N 1
ATOM 6643 C CA . THR B 1 220 ? -5.301 -36.625 -44.562 1 93.25 220 THR B CA 1
ATOM 6644 C C . THR B 1 220 ? -4.277 -35.531 -44.875 1 93.25 220 THR B C 1
ATOM 6646 O O . THR B 1 220 ? -3.08 -35.812 -44.969 1 93.25 220 THR B O 1
ATOM 6649 N N . PRO B 1 221 ? -4.727 -34.375 -45.125 1 94.44 221 PRO B N 1
ATOM 6650 C CA . PRO B 1 221 ? -3.793 -33.281 -45.438 1 94.44 221 PRO B CA 1
ATOM 6651 C C . PRO B 1 221 ? -2.672 -33.188 -44.406 1 94.44 221 PRO B C 1
ATOM 6653 O O . PRO B 1 221 ? -1.515 -32.969 -44.75 1 94.44 221 PRO B O 1
ATOM 6656 N N . ASP B 1 222 ? -2.91 -33.344 -43.094 1 94.88 222 ASP B N 1
ATOM 6657 C CA . ASP B 1 222 ? -1.902 -33.25 -42.031 1 94.88 222 ASP B CA 1
ATOM 6658 C C . ASP B 1 222 ? -0.828 -34.312 -42.219 1 94.88 222 ASP B C 1
ATOM 6660 O O . ASP B 1 222 ? 0.364 -34.062 -42.062 1 94.88 222 ASP B O 1
ATOM 6664 N N . LYS B 1 223 ? -1.259 -35.5 -42.531 1 92.81 223 LYS B N 1
ATOM 6665 C CA . LYS B 1 223 ? -0.313 -36.594 -42.75 1 92.81 223 LYS B CA 1
ATOM 6666 C C . LYS B 1 223 ? 0.53 -36.312 -44 1 92.81 223 LYS B C 1
ATOM 6668 O O . LYS B 1 223 ? 1.72 -36.656 -44.031 1 92.81 223 LYS B O 1
ATOM 6673 N N . TYR B 1 224 ? -0.144 -35.812 -45 1 93.25 224 TYR B N 1
ATOM 6674 C CA . TYR B 1 224 ? 0.567 -35.438 -46.219 1 93.25 224 TYR B CA 1
ATOM 6675 C C . TYR B 1 224 ? 1.708 -34.469 -45.938 1 93.25 224 TYR B C 1
ATOM 6677 O O . TYR B 1 224 ? 2.82 -34.625 -46.438 1 93.25 224 TYR B O 1
ATOM 6685 N N . MET B 1 225 ? 1.442 -33.469 -45.188 1 92.81 225 MET B N 1
ATOM 6686 C CA . MET B 1 225 ? 2.449 -32.5 -44.812 1 92.81 225 MET B CA 1
ATOM 6687 C C . MET B 1 225 ? 3.584 -33.156 -44.031 1 92.81 225 MET B C 1
ATOM 6689 O O . MET B 1 225 ? 4.758 -32.875 -44.312 1 92.81 225 MET B O 1
ATOM 6693 N N . GLU B 1 226 ? 3.246 -34.031 -43.062 1 90.75 226 GLU B N 1
ATOM 6694 C CA . GLU B 1 226 ? 4.266 -34.719 -42.25 1 90.75 226 GLU B CA 1
ATOM 6695 C C . GLU B 1 226 ? 5.141 -35.625 -43.125 1 90.75 226 GLU B C 1
ATOM 6697 O O . GLU B 1 226 ? 6.34 -35.75 -42.875 1 90.75 226 GLU B O 1
ATOM 6702 N N . GLU B 1 227 ? 4.512 -36.188 -44.062 1 88.5 227 GLU B N 1
ATOM 6703 C CA . GLU B 1 227 ? 5.27 -37.031 -45 1 88.5 227 GLU B CA 1
ATOM 6704 C C . GLU B 1 227 ? 6.211 -36.156 -45.844 1 88.5 227 GLU B C 1
ATOM 6706 O O . GLU B 1 227 ? 7.34 -36.562 -46.125 1 88.5 227 GLU B O 1
ATOM 6711 N N . ALA B 1 228 ? 5.688 -35.062 -46.281 1 86.31 228 ALA B N 1
ATOM 6712 C CA . ALA B 1 228 ? 6.535 -34.156 -47.031 1 86.31 228 ALA B CA 1
ATOM 6713 C C . ALA B 1 228 ? 7.738 -33.719 -46.188 1 86.31 228 ALA B C 1
ATOM 6715 O O . ALA B 1 228 ? 8.859 -33.625 -46.719 1 86.31 228 ALA B O 1
ATOM 6716 N N . PHE B 1 229 ? 7.48 -33.406 -44.875 1 86 229 PHE B N 1
ATOM 6717 C CA . PHE B 1 229 ? 8.562 -33.031 -44 1 86 229 PHE B CA 1
ATOM 6718 C C . PHE B 1 229 ? 9.594 -34.156 -43.875 1 86 229 PHE B C 1
ATOM 6720 O O . PHE B 1 229 ? 10.797 -33.906 -43.938 1 86 229 PHE B O 1
ATOM 6727 N N . SER B 1 230 ? 9.148 -35.375 -43.688 1 83.25 230 SER B N 1
ATOM 6728 C CA . SER B 1 230 ? 10.023 -36.531 -43.5 1 83.25 230 SER B CA 1
ATOM 6729 C C . SER B 1 230 ? 10.844 -36.812 -44.75 1 83.25 230 SER B C 1
ATOM 6731 O O . SER B 1 230 ? 11.969 -37.312 -44.688 1 83.25 230 SER B O 1
ATOM 6733 N N . ARG B 1 231 ? 10.289 -36.656 -45.906 1 79.69 231 ARG B N 1
ATOM 6734 C CA . ARG B 1 231 ? 10.977 -36.875 -47.156 1 79.69 231 ARG B CA 1
ATOM 6735 C C . ARG B 1 231 ? 12.188 -35.969 -47.312 1 79.69 231 ARG B C 1
ATOM 6737 O O . ARG B 1 231 ? 13.156 -36.312 -48 1 79.69 231 ARG B O 1
ATOM 6744 N N . PHE B 1 232 ? 12.016 -35 -46.719 1 72.25 232 PHE B N 1
ATOM 6745 C CA . PHE B 1 232 ? 13.078 -34 -46.906 1 72.25 232 PHE B CA 1
ATOM 6746 C C . PHE B 1 232 ? 14.062 -34.062 -45.75 1 72.25 232 PHE B C 1
ATOM 6748 O O . PHE B 1 232 ? 14.961 -33.219 -45.625 1 72.25 232 PHE B O 1
ATOM 6755 N N . GLU B 1 233 ? 13.867 -34.875 -44.625 1 66.81 233 GLU B N 1
ATOM 6756 C CA . GLU B 1 233 ? 14.695 -35.062 -43.438 1 66.81 233 GLU B CA 1
ATOM 6757 C C . GLU B 1 233 ? 16.062 -35.656 -43.812 1 66.81 233 GLU B C 1
ATOM 6759 O O . GLU B 1 233 ? 17 -35.625 -43.031 1 66.81 233 GLU B O 1
ATOM 6764 N N . SER B 1 234 ? 16.312 -36.312 -44.906 1 55.75 234 SER B N 1
ATOM 6765 C CA . SER B 1 234 ? 17.578 -37 -45.125 1 55.75 234 SER B CA 1
ATOM 6766 C C . SER B 1 234 ? 18.766 -36.156 -44.719 1 55.75 234 SER B C 1
ATOM 6768 O O . SER B 1 234 ? 19.609 -36.594 -43.938 1 55.75 234 SER B O 1
ATOM 6770 N N . SER B 1 235 ? 19.578 -35.5 -45.562 1 52.19 235 SER B N 1
ATOM 6771 C CA . SER B 1 235 ? 20.938 -35.031 -45.344 1 52.19 235 SER B CA 1
ATOM 6772 C C . SER B 1 235 ? 20.969 -33.969 -44.219 1 52.19 235 SER B C 1
ATOM 6774 O O . SER B 1 235 ? 19.984 -33.812 -43.5 1 52.19 235 SER B O 1
ATOM 6776 N N . SER B 1 236 ? 21.812 -32.906 -44.312 1 52.28 236 SER B N 1
ATOM 6777 C CA . SER B 1 236 ? 22.094 -31.734 -43.5 1 52.28 236 SER B CA 1
ATOM 6778 C C . SER B 1 236 ? 20.812 -31.047 -43.031 1 52.28 236 SER B C 1
ATOM 6780 O O . SER B 1 236 ? 20.797 -30.328 -42.031 1 52.28 236 SER B O 1
ATOM 6782 N N . GLU B 1 237 ? 19.609 -31.391 -43.594 1 54.47 237 GLU B N 1
ATOM 6783 C CA . GLU B 1 237 ? 18.312 -30.734 -43.5 1 54.47 237 GLU B CA 1
ATOM 6784 C C . GLU B 1 237 ? 17.438 -31.375 -42.406 1 54.47 237 GLU B C 1
ATOM 6786 O O . GLU B 1 237 ? 16.359 -30.859 -42.125 1 54.47 237 GLU B O 1
ATOM 6791 N N . GLY B 1 238 ? 17.75 -32.406 -41.938 1 58.56 238 GLY B N 1
ATOM 6792 C CA . GLY B 1 238 ? 17.094 -33.094 -40.812 1 58.56 238 GLY B CA 1
ATOM 6793 C C . GLY B 1 238 ? 16.969 -32.219 -39.594 1 58.56 238 GLY B C 1
ATOM 6794 O O . GLY B 1 238 ? 15.945 -32.25 -38.906 1 58.56 238 GLY B O 1
ATOM 6795 N N . LYS B 1 239 ? 17.891 -31.438 -39.562 1 72.88 239 LYS B N 1
ATOM 6796 C CA . LYS B 1 239 ? 17.891 -30.5 -38.438 1 72.88 239 LYS B CA 1
ATOM 6797 C C . LYS B 1 239 ? 16.734 -29.5 -38.562 1 72.88 239 LYS B C 1
ATOM 6799 O O . LYS B 1 239 ? 16.141 -29.109 -37.562 1 72.88 239 LYS B O 1
ATOM 6804 N N . LEU B 1 240 ? 16.344 -29.156 -39.812 1 74.94 240 LEU B N 1
ATOM 6805 C CA . LEU B 1 240 ? 15.305 -28.156 -40.031 1 74.94 240 LEU B CA 1
ATOM 6806 C C . LEU B 1 240 ? 13.938 -28.703 -39.625 1 74.94 240 LEU B C 1
ATOM 6808 O O . LEU B 1 240 ? 13.172 -28.031 -38.938 1 74.94 240 LEU B O 1
ATOM 6812 N N . VAL B 1 241 ? 13.648 -29.938 -39.969 1 76.62 241 VAL B N 1
ATOM 6813 C CA . VAL B 1 241 ? 12.344 -30.531 -39.719 1 76.62 241 VAL B CA 1
ATOM 6814 C C . VAL B 1 241 ? 12.172 -30.719 -38.188 1 76.62 241 VAL B C 1
ATOM 6816 O O . VAL B 1 241 ? 11.094 -30.484 -37.656 1 76.62 241 VAL B O 1
ATOM 6819 N N . ASP B 1 242 ? 13.195 -31.078 -37.625 1 76.62 242 ASP B N 1
ATOM 6820 C CA . ASP B 1 242 ? 13.156 -31.25 -36.188 1 76.62 242 ASP B CA 1
ATOM 6821 C C . ASP B 1 242 ? 12.898 -29.922 -35.5 1 76.62 242 ASP B C 1
ATOM 6823 O O . ASP B 1 242 ? 12.156 -29.859 -34.5 1 76.62 242 ASP B O 1
ATOM 6827 N N . SER B 1 243 ? 13.531 -28.953 -36.031 1 76.56 243 SER B N 1
ATOM 6828 C CA . SER B 1 243 ? 13.336 -27.625 -35.469 1 76.56 243 SER B CA 1
ATOM 6829 C C . SER B 1 243 ? 11.906 -27.125 -35.688 1 76.56 243 SER B C 1
ATOM 6831 O O . SER B 1 243 ? 11.32 -26.5 -34.781 1 76.56 243 SER B O 1
ATOM 6833 N N . LEU B 1 244 ? 11.383 -27.406 -36.781 1 78.75 244 LEU B N 1
ATOM 6834 C CA . LEU B 1 244 ? 10.016 -27 -37.094 1 78.75 244 LEU B CA 1
ATOM 6835 C C . LEU B 1 244 ? 9.023 -27.672 -36.156 1 78.75 244 LEU B C 1
ATOM 6837 O O . LEU B 1 244 ? 8.078 -27.031 -35.688 1 78.75 244 LEU B O 1
ATOM 6841 N N . ARG B 1 245 ? 9.289 -28.891 -35.875 1 78.19 245 ARG B N 1
ATOM 6842 C CA . ARG B 1 245 ? 8.414 -29.625 -34.969 1 78.19 245 ARG B CA 1
ATOM 6843 C C . ARG B 1 245 ? 8.516 -29.109 -33.531 1 78.19 245 ARG B C 1
ATOM 6845 O O . ARG B 1 245 ? 7.523 -29.094 -32.812 1 78.19 245 ARG B O 1
ATOM 6852 N N . LYS B 1 246 ? 9.633 -28.797 -33.281 1 74.81 246 LYS B N 1
ATOM 6853 C CA . LYS B 1 246 ? 9.859 -28.281 -31.938 1 74.81 246 LYS B CA 1
ATOM 6854 C C . LYS B 1 246 ? 9.242 -26.891 -31.781 1 74.81 246 LYS B C 1
ATOM 6856 O O . LYS B 1 246 ? 8.672 -26.578 -30.719 1 74.81 246 LYS B O 1
ATOM 6861 N N . TYR B 1 247 ? 9.344 -26.094 -32.812 1 76.88 247 TYR B N 1
ATOM 6862 C CA . TYR B 1 247 ? 8.883 -24.719 -32.75 1 76.88 247 TYR B CA 1
ATOM 6863 C C . TYR B 1 247 ? 7.367 -24.641 -32.906 1 76.88 247 TYR B C 1
ATOM 6865 O O . TYR B 1 247 ? 6.719 -23.75 -32.344 1 76.88 247 TYR B O 1
ATOM 6873 N N . PHE B 1 248 ? 6.922 -25.594 -33.688 1 84.69 248 PHE B N 1
ATOM 6874 C CA . PHE B 1 248 ? 5.48 -25.641 -33.906 1 84.69 248 PHE B CA 1
ATOM 6875 C C . PHE B 1 248 ? 4.902 -26.969 -33.469 1 84.69 248 PHE B C 1
ATOM 6877 O O . PHE B 1 248 ? 4.645 -27.844 -34.312 1 84.69 248 PHE B O 1
ATOM 6884 N N . PRO B 1 249 ? 4.609 -27.047 -32.219 1 82.12 249 PRO B N 1
ATOM 6885 C CA . PRO B 1 249 ? 4.066 -28.312 -31.719 1 82.12 249 PRO B CA 1
ATOM 6886 C C . PRO B 1 249 ? 2.723 -28.656 -32.344 1 82.12 249 PRO B C 1
ATOM 6888 O O . PRO B 1 249 ? 2.406 -29.844 -32.531 1 82.12 249 PRO B O 1
ATOM 6891 N N . VAL B 1 250 ? 1.974 -27.656 -32.594 1 89.31 250 VAL B N 1
ATOM 6892 C CA . VAL B 1 250 ? 0.706 -27.859 -33.281 1 89.31 250 VAL B CA 1
ATOM 6893 C C . VAL B 1 250 ? 0.864 -27.5 -34.781 1 89.31 250 VAL B C 1
ATOM 6895 O O . VAL B 1 250 ? 1.279 -26.391 -35.094 1 89.31 250 VAL B O 1
ATOM 6898 N N . ARG B 1 251 ? 0.586 -28.438 -35.625 1 92.44 251 ARG B N 1
ATOM 6899 C CA . ARG B 1 251 ? 0.721 -28.25 -37.094 1 92.44 251 ARG B CA 1
ATOM 6900 C C . ARG B 1 251 ? -0.502 -28.781 -37.812 1 92.44 251 ARG B C 1
ATOM 6902 O O . ARG B 1 251 ? -0.958 -29.906 -37.562 1 92.44 251 ARG B O 1
ATOM 6909 N N . ARG B 1 252 ? -1.021 -27.984 -38.688 1 95.5 252 ARG B N 1
ATOM 6910 C CA . ARG B 1 252 ? -2.17 -28.344 -39.5 1 95.5 252 ARG B CA 1
ATOM 6911 C C . ARG B 1 252 ? -1.924 -27.984 -40.969 1 95.5 252 ARG B C 1
ATOM 6913 O O . ARG B 1 252 ? -1.162 -27.062 -41.281 1 95.5 252 ARG B O 1
ATOM 6920 N N . CYS B 1 253 ? -2.533 -28.719 -41.812 1 96.75 253 CYS B N 1
ATOM 6921 C CA . CYS B 1 253 ? -2.396 -28.484 -43.25 1 96.75 253 CYS B CA 1
ATOM 6922 C C . CYS B 1 253 ? -3.762 -28.328 -43.906 1 96.75 253 CYS B C 1
ATOM 6924 O O . CYS B 1 253 ? -4.68 -29.109 -43.656 1 96.75 253 CYS B O 1
ATOM 6926 N N . PHE B 1 254 ? -3.898 -27.359 -44.844 1 97.31 254 PHE B N 1
ATOM 6927 C CA . PHE B 1 254 ? -5.18 -27.062 -45.469 1 97.31 254 PHE B CA 1
ATOM 6928 C C . PHE B 1 254 ? -5.016 -26.859 -46.969 1 97.31 254 PHE B C 1
ATOM 6930 O O . PHE B 1 254 ? -4.5 -25.844 -47.438 1 97.31 254 PHE B O 1
ATOM 6937 N N . PRO B 1 255 ? -5.465 -27.766 -47.719 1 96.25 255 PRO B N 1
ATOM 6938 C CA . PRO B 1 255 ? -5.516 -27.547 -49.156 1 96.25 255 PRO B CA 1
ATOM 6939 C C . PRO B 1 255 ? -6.699 -26.688 -49.594 1 96.25 255 PRO B C 1
ATOM 6941 O O . PRO B 1 255 ? -7.828 -26.906 -49.156 1 96.25 255 PRO B O 1
ATOM 6944 N N . LEU B 1 256 ? -6.461 -25.688 -50.438 1 95.75 256 LEU B N 1
ATOM 6945 C CA . LEU B 1 256 ? -7.504 -24.812 -50.969 1 95.75 256 LEU B CA 1
ATOM 6946 C C . LEU B 1 256 ? -7.531 -24.844 -52.5 1 95.75 256 LEU B C 1
ATOM 6948 O O . LEU B 1 256 ? -6.488 -24.734 -53.125 1 95.75 256 LEU B O 1
ATOM 6952 N N . SER B 1 257 ? -8.703 -24.922 -52.969 1 93.06 257 SER B N 1
ATOM 6953 C CA . SER B 1 257 ? -8.891 -24.844 -54.406 1 93.06 257 SER B CA 1
ATOM 6954 C C . SER B 1 257 ? -8.781 -23.406 -54.906 1 93.06 257 SER B C 1
ATOM 6956 O O . SER B 1 257 ? -8.695 -22.469 -54.125 1 93.06 257 SER B O 1
ATOM 6958 N N . THR B 1 258 ? -8.75 -23.266 -56.25 1 90.5 258 THR B N 1
ATOM 6959 C CA . THR B 1 258 ? -8.688 -21.938 -56.844 1 90.5 258 THR B CA 1
ATOM 6960 C C . THR B 1 258 ? -9.984 -21.172 -56.562 1 90.5 258 THR B C 1
ATOM 6962 O O . THR B 1 258 ? -11.078 -21.734 -56.688 1 90.5 258 THR B O 1
ATOM 6965 N N . PRO B 1 259 ? -9.844 -19.906 -56.219 1 88.69 259 PRO B N 1
ATOM 6966 C CA . PRO B 1 259 ? -11.047 -19.141 -55.906 1 88.69 259 PRO B CA 1
ATOM 6967 C C . PRO B 1 259 ? -11.922 -18.875 -57.125 1 88.69 259 PRO B C 1
ATOM 6969 O O . PRO B 1 259 ? -13.148 -18.812 -57 1 88.69 259 PRO B O 1
ATOM 6972 N N . LEU B 1 260 ? -11.188 -18.641 -58.188 1 85.69 260 LEU B N 1
ATOM 6973 C CA . LEU B 1 260 ? -11.93 -18.359 -59.406 1 85.69 260 LEU B CA 1
ATOM 6974 C C . LEU B 1 260 ? -11.469 -19.281 -60.531 1 85.69 260 LEU B C 1
ATOM 6976 O O . LEU B 1 260 ? -10.289 -19.641 -60.594 1 85.69 260 LEU B O 1
ATOM 6980 N N . ALA B 1 261 ? -12.422 -19.688 -61.281 1 74.56 261 ALA B N 1
ATOM 6981 C CA . ALA B 1 261 ? -12.094 -20.516 -62.406 1 74.56 261 ALA B CA 1
ATOM 6982 C C . ALA B 1 261 ? -11.344 -19.703 -63.469 1 74.56 261 ALA B C 1
ATOM 6984 O O . ALA B 1 261 ? -10.406 -20.219 -64.125 1 74.56 261 ALA B O 1
ATOM 6985 N N . ASN B 1 262 ? -11.781 -18.469 -63.562 1 74.31 262 ASN B N 1
ATOM 6986 C CA . ASN B 1 262 ? -11.148 -17.578 -64.562 1 74.31 262 ASN B CA 1
ATOM 6987 C C . ASN B 1 262 ? -10.078 -16.703 -63.906 1 74.31 262 ASN B C 1
ATOM 6989 O O . ASN B 1 262 ? -10.391 -15.836 -63.094 1 74.31 262 ASN B O 1
ATOM 6993 N N . ALA B 1 263 ? -8.859 -16.922 -64.25 1 68.5 263 ALA B N 1
ATOM 6994 C CA . ALA B 1 263 ? -7.699 -16.234 -63.719 1 68.5 263 ALA B CA 1
ATOM 6995 C C . ALA B 1 263 ? -7.77 -14.734 -63.969 1 68.5 263 ALA B C 1
ATOM 6997 O O . ALA B 1 263 ? -7.262 -13.945 -63.156 1 68.5 263 ALA B O 1
ATOM 6998 N N . ALA B 1 264 ? -8.445 -14.359 -65 1 66.5 264 ALA B N 1
ATOM 6999 C CA . ALA B 1 264 ? -8.492 -12.953 -65.375 1 66.5 264 ALA B CA 1
ATOM 7000 C C . ALA B 1 264 ? -9.289 -12.141 -64.375 1 66.5 264 ALA B C 1
ATOM 7002 O O . ALA B 1 264 ? -9.094 -10.93 -64.25 1 66.5 264 ALA B O 1
ATOM 7003 N N . GLN B 1 265 ? -10.008 -12.781 -63.594 1 71.31 265 GLN B N 1
ATOM 7004 C CA . GLN B 1 265 ? -10.883 -12.078 -62.688 1 71.31 265 GLN B CA 1
ATOM 7005 C C . GLN B 1 265 ? -10.266 -12.016 -61.281 1 71.31 265 GLN B C 1
ATOM 7007 O O . GLN B 1 265 ? -10.844 -11.43 -60.375 1 71.31 265 GLN B O 1
ATOM 7012 N N . LEU B 1 266 ? -9.148 -12.477 -61.156 1 72.12 266 LEU B N 1
ATOM 7013 C CA . LEU B 1 266 ? -8.508 -12.539 -59.844 1 72.12 266 LEU B CA 1
ATOM 7014 C C . LEU B 1 266 ? -8.234 -11.141 -59.312 1 72.12 266 LEU B C 1
ATOM 7016 O O . LEU B 1 266 ? -8.219 -10.93 -58.094 1 72.12 266 LEU B O 1
ATOM 7020 N N . GLY B 1 267 ? -8.07 -10.211 -60.156 1 70.25 267 GLY B N 1
ATOM 7021 C CA . GLY B 1 267 ? -7.832 -8.836 -59.75 1 70.25 267 GLY B CA 1
ATOM 7022 C C . GLY B 1 267 ? -9.039 -8.195 -59.094 1 70.25 267 GLY B C 1
ATOM 7023 O O . GLY B 1 267 ? -8.906 -7.207 -58.375 1 70.25 267 GLY B O 1
ATOM 7024 N N . GLU B 1 268 ? -10.18 -8.758 -59.25 1 73.56 268 GLU B N 1
ATOM 7025 C CA . GLU B 1 268 ? -11.414 -8.172 -58.75 1 73.56 268 GLU B CA 1
ATOM 7026 C C . GLU B 1 268 ? -11.961 -8.969 -57.562 1 73.56 268 GLU B C 1
ATOM 7028 O O . GLU B 1 268 ? -13.125 -8.82 -57.188 1 73.56 268 GLU B O 1
ATOM 7033 N N . LEU B 1 269 ? -11.156 -9.75 -57.031 1 78.38 269 LEU B N 1
ATOM 7034 C CA . LEU B 1 269 ? -11.578 -10.68 -56 1 78.38 269 LEU B CA 1
ATOM 7035 C C . LEU B 1 269 ? -12.219 -9.938 -54.812 1 78.38 269 LEU B C 1
ATOM 7037 O O . LEU B 1 269 ? -13.203 -10.398 -54.25 1 78.38 269 LEU B O 1
ATOM 7041 N N . ASP B 1 270 ? -11.758 -8.734 -54.469 1 75.38 270 ASP B N 1
ATOM 7042 C CA . ASP B 1 270 ? -12.219 -7.996 -53.312 1 75.38 270 ASP B CA 1
ATOM 7043 C C . ASP B 1 270 ? -13.641 -7.48 -53.5 1 75.38 270 ASP B C 1
ATOM 7045 O O . ASP B 1 270 ? -14.359 -7.238 -52.531 1 75.38 270 ASP B O 1
ATOM 7049 N N . ASN B 1 271 ? -13.922 -7.379 -54.719 1 75.12 271 ASN B N 1
ATOM 7050 C CA . ASN B 1 271 ? -15.227 -6.809 -55.031 1 75.12 271 ASN B CA 1
ATOM 7051 C C . ASN B 1 271 ? -16.25 -7.887 -55.375 1 75.12 271 ASN B C 1
ATOM 7053 O O . ASN B 1 271 ? -17.406 -7.586 -55.656 1 75.12 271 ASN B O 1
ATOM 7057 N N . MET B 1 272 ? -15.836 -9.047 -55.281 1 78.5 272 MET B N 1
ATOM 7058 C CA . MET B 1 272 ? -16.719 -10.141 -55.656 1 78.5 272 MET B CA 1
ATOM 7059 C C . MET B 1 272 ? -17.531 -10.633 -54.469 1 78.5 272 MET B C 1
ATOM 7061 O O . MET B 1 272 ? -17.062 -10.578 -53.312 1 78.5 272 MET B O 1
ATOM 7065 N N . SER B 1 273 ? -18.75 -11.016 -54.812 1 81.44 273 SER B N 1
ATOM 7066 C CA . SER B 1 273 ? -19.578 -11.625 -53.781 1 81.44 273 SER B CA 1
ATOM 7067 C C . SER B 1 273 ? -19.172 -13.062 -53.5 1 81.44 273 SER B C 1
ATOM 7069 O O . SER B 1 273 ? -18.688 -13.75 -54.406 1 81.44 273 SER B O 1
ATOM 7071 N N . PRO B 1 274 ? -19.328 -13.547 -52.312 1 84.06 274 PRO B N 1
ATOM 7072 C CA . PRO B 1 274 ? -18.969 -14.914 -51.938 1 84.06 274 PRO B CA 1
ATOM 7073 C C . PRO B 1 274 ? -19.609 -15.961 -52.844 1 84.06 274 PRO B C 1
ATOM 7075 O O . PRO B 1 274 ? -19.031 -17.016 -53.094 1 84.06 274 PRO B O 1
ATOM 7078 N N . SER B 1 275 ? -20.719 -15.609 -53.344 1 83.69 275 SER B N 1
ATOM 7079 C CA . SER B 1 275 ? -21.438 -16.562 -54.188 1 83.69 275 SER B CA 1
ATOM 7080 C C . SER B 1 275 ? -20.781 -16.734 -55.531 1 83.69 275 SER B C 1
ATOM 7082 O O . SER B 1 275 ? -21.016 -17.719 -56.25 1 83.69 275 SER B O 1
ATOM 7084 N N . GLU B 1 276 ? -19.953 -15.805 -55.875 1 84 276 GLU B N 1
ATOM 7085 C CA . GLU B 1 276 ? -19.266 -15.844 -57.156 1 84 276 GLU B CA 1
ATOM 7086 C C . GLU B 1 276 ? -17.984 -16.672 -57.094 1 84 276 GLU B C 1
ATOM 7088 O O . GLU B 1 276 ? -17.422 -17.031 -58.125 1 84 276 GLU B O 1
ATOM 7093 N N . LEU B 1 277 ? -17.625 -17.031 -55.969 1 88.19 277 LEU B N 1
ATOM 7094 C CA . LEU B 1 277 ? -16.391 -17.781 -55.781 1 88.19 277 LEU B CA 1
ATOM 7095 C C . LEU B 1 277 ? -16.625 -19.266 -55.969 1 88.19 277 LEU B C 1
ATOM 7097 O O . LEU B 1 277 ? -17.75 -19.75 -55.844 1 88.19 277 LEU B O 1
ATOM 7101 N N . ASN B 1 278 ? -15.516 -19.938 -56.344 1 89.94 278 ASN B N 1
ATOM 7102 C CA . ASN B 1 278 ? -15.547 -21.406 -56.344 1 89.94 278 ASN B CA 1
ATOM 7103 C C . ASN B 1 278 ? -16.062 -21.969 -55.031 1 89.94 278 ASN B C 1
ATOM 7105 O O . ASN B 1 278 ? -15.555 -21.625 -53.969 1 89.94 278 ASN B O 1
ATOM 7109 N N . GLU B 1 279 ? -17.062 -22.812 -55.156 1 90.19 279 GLU B N 1
ATOM 7110 C CA . GLU B 1 279 ? -17.719 -23.344 -53.938 1 90.19 279 GLU B CA 1
ATOM 7111 C C . GLU B 1 279 ? -16.734 -24.156 -53.094 1 90.19 279 GLU B C 1
ATOM 7113 O O . GLU B 1 279 ? -16.797 -24.125 -51.875 1 90.19 279 GLU B O 1
ATOM 7118 N N . ASP B 1 280 ? -15.914 -24.922 -53.781 1 91.5 280 ASP B N 1
ATOM 7119 C CA . ASP B 1 280 ? -14.938 -25.719 -53.031 1 91.5 280 ASP B CA 1
ATOM 7120 C C . ASP B 1 280 ? -13.969 -24.828 -52.25 1 91.5 280 ASP B C 1
ATOM 7122 O O . ASP B 1 280 ? -13.633 -25.125 -51.125 1 91.5 280 ASP B O 1
ATOM 7126 N N . PHE B 1 281 ? -13.57 -23.797 -52.875 1 93.5 281 PHE B N 1
ATOM 7127 C CA . PHE B 1 281 ? -12.672 -22.859 -52.219 1 93.5 281 PHE B CA 1
ATOM 7128 C C . PHE B 1 281 ? -13.336 -22.25 -51 1 93.5 281 PHE B C 1
ATOM 7130 O O . PHE B 1 281 ? -12.727 -22.172 -49.938 1 93.5 281 PHE B O 1
ATOM 7137 N N . ARG B 1 282 ? -14.5 -21.781 -51.219 1 92.81 282 ARG B N 1
ATOM 7138 C CA . ARG B 1 282 ? -15.227 -21.141 -50.125 1 92.81 282 ARG B CA 1
ATOM 7139 C C . ARG B 1 282 ? -15.406 -22.094 -48.938 1 92.81 282 ARG B C 1
ATOM 7141 O O . ARG B 1 282 ? -15.164 -21.719 -47.781 1 92.81 282 ARG B O 1
ATOM 7148 N N . ARG B 1 283 ? -15.797 -23.297 -49.25 1 94 283 ARG B N 1
ATOM 7149 C CA . ARG B 1 283 ? -16 -24.297 -48.188 1 94 283 ARG B CA 1
ATOM 7150 C C . ARG B 1 283 ? -14.703 -24.625 -47.469 1 94 283 ARG B C 1
ATOM 7152 O O . ARG B 1 283 ? -14.656 -24.703 -46.25 1 94 283 ARG B O 1
ATOM 7159 N N . GLN B 1 284 ? -13.719 -24.828 -48.25 1 95.19 284 GLN B N 1
ATOM 7160 C CA . GLN B 1 284 ? -12.414 -25.172 -47.688 1 95.19 284 GLN B CA 1
ATOM 7161 C C . GLN B 1 284 ? -11.852 -24.031 -46.844 1 95.19 284 GLN B C 1
ATOM 7163 O O . GLN B 1 284 ? -11.297 -24.25 -45.781 1 95.19 284 GLN B O 1
ATOM 7168 N N . ALA B 1 285 ? -11.961 -22.844 -47.344 1 95.38 285 ALA B N 1
ATOM 7169 C CA . ALA B 1 285 ? -11.492 -21.656 -46.625 1 95.38 285 ALA B CA 1
ATOM 7170 C C . ALA B 1 285 ? -12.281 -21.484 -45.312 1 95.38 285 ALA B C 1
ATOM 7172 O O . ALA B 1 285 ? -11.695 -21.172 -44.281 1 95.38 285 ALA B O 1
ATOM 7173 N N . GLU B 1 286 ? -13.547 -21.641 -45.375 1 95.12 286 GLU B N 1
ATOM 7174 C CA . GLU B 1 286 ? -14.383 -21.531 -44.156 1 95.12 286 GLU B CA 1
ATOM 7175 C C . GLU B 1 286 ? -14.016 -22.594 -43.125 1 95.12 286 GLU B C 1
ATOM 7177 O O . GLU B 1 286 ? -13.977 -22.312 -41.938 1 95.12 286 GLU B O 1
ATOM 7182 N N . ASP B 1 287 ? -13.797 -23.75 -43.594 1 95.44 287 ASP B N 1
ATOM 7183 C CA . ASP B 1 287 ? -13.383 -24.828 -42.719 1 95.44 287 ASP B CA 1
ATOM 7184 C C . ASP B 1 287 ? -12.047 -24.516 -42.062 1 95.44 287 ASP B C 1
ATOM 7186 O O . ASP B 1 287 ? -11.852 -24.766 -40.875 1 95.44 287 ASP B O 1
ATOM 7190 N N . MET B 1 288 ? -11.141 -24.047 -42.812 1 96.94 288 MET B N 1
ATOM 7191 C CA . MET B 1 288 ? -9.836 -23.672 -42.281 1 96.94 288 MET B CA 1
ATOM 7192 C C . MET B 1 288 ? -9.977 -22.594 -41.219 1 96.94 288 MET B C 1
ATOM 7194 O O . MET B 1 288 ? -9.43 -22.734 -40.125 1 96.94 288 MET B O 1
ATOM 7198 N N . ILE B 1 289 ? -10.68 -21.578 -41.531 1 97.12 289 ILE B N 1
ATOM 7199 C CA . ILE B 1 289 ? -10.844 -20.438 -40.625 1 97.12 289 ILE B CA 1
ATOM 7200 C C . ILE B 1 289 ? -11.531 -20.906 -39.312 1 97.12 289 ILE B C 1
ATOM 7202 O O . ILE B 1 289 ? -11.094 -20.562 -38.219 1 97.12 289 ILE B O 1
ATOM 7206 N N . SER B 1 290 ? -12.516 -21.703 -39.469 1 95.75 290 SER B N 1
ATOM 7207 C CA . SER B 1 290 ? -13.219 -22.219 -38.312 1 95.75 290 SER B CA 1
ATOM 7208 C C . SER B 1 290 ? -12.305 -23.078 -37.438 1 95.75 290 SER B C 1
ATOM 7210 O O . SER B 1 290 ? -12.328 -22.969 -36.219 1 95.75 290 SER B O 1
ATOM 7212 N N . THR B 1 291 ? -11.547 -23.891 -38.062 1 96.06 291 THR B N 1
ATOM 7213 C CA . THR B 1 291 ? -10.633 -24.75 -37.344 1 96.06 291 THR B CA 1
ATOM 7214 C C . THR B 1 291 ? -9.57 -23.938 -36.594 1 96.06 291 THR B C 1
ATOM 7216 O O . THR B 1 291 ? -9.266 -24.203 -35.438 1 96.06 291 THR B O 1
ATOM 7219 N N . VAL B 1 292 ? -9.016 -22.969 -37.281 1 96.44 292 VAL B N 1
ATOM 7220 C CA . VAL B 1 292 ? -7.992 -22.109 -36.688 1 96.44 292 VAL B CA 1
ATOM 7221 C C . VAL B 1 292 ? -8.57 -21.375 -35.469 1 96.44 292 VAL B C 1
ATOM 7223 O O . VAL B 1 292 ? -7.961 -21.344 -34.406 1 96.44 292 VAL B O 1
ATOM 7226 N N . LEU B 1 293 ? -9.727 -20.828 -35.625 1 96 293 LEU B N 1
ATOM 7227 C CA . LEU B 1 293 ? -10.344 -20.016 -34.562 1 96 293 LEU B CA 1
ATOM 7228 C C . LEU B 1 293 ? -10.773 -20.875 -33.375 1 96 293 LEU B C 1
ATOM 7230 O O . LEU B 1 293 ? -10.773 -20.406 -32.25 1 96 293 LEU B O 1
ATOM 7234 N N . THR B 1 294 ? -11.078 -22.094 -33.594 1 93.5 294 THR B N 1
ATOM 7235 C CA . THR B 1 294 ? -11.641 -22.938 -32.531 1 93.5 294 THR B CA 1
ATOM 7236 C C . THR B 1 294 ? -10.531 -23.656 -31.766 1 93.5 294 THR B C 1
ATOM 7238 O O . THR B 1 294 ? -10.578 -23.766 -30.547 1 93.5 294 THR B O 1
ATOM 7241 N N . SER B 1 295 ? -9.57 -24.156 -32.531 1 91.62 295 SER B N 1
ATOM 7242 C CA . SER B 1 295 ? -8.742 -25.141 -31.844 1 91.62 295 SER B CA 1
ATOM 7243 C C . SER B 1 295 ? -7.262 -24.859 -32.062 1 91.62 295 SER B C 1
ATOM 7245 O O . SER B 1 295 ? -6.41 -25.469 -31.391 1 91.62 295 SER B O 1
ATOM 7247 N N . VAL B 1 296 ? -6.883 -23.984 -32.938 1 92.81 296 VAL B N 1
ATOM 7248 C CA . VAL B 1 296 ? -5.469 -23.891 -33.281 1 92.81 296 VAL B CA 1
ATOM 7249 C C . VAL B 1 296 ? -4.855 -22.656 -32.625 1 92.81 296 VAL B C 1
ATOM 7251 O O . VAL B 1 296 ? -3.824 -22.734 -31.969 1 92.81 296 VAL B O 1
ATOM 7254 N N . VAL B 1 297 ? -5.512 -21.516 -32.844 1 93.06 297 VAL B N 1
ATOM 7255 C CA . VAL B 1 297 ? -4.938 -20.266 -32.344 1 93.06 297 VAL B CA 1
ATOM 7256 C C . VAL B 1 297 ? -5.156 -20.172 -30.828 1 93.06 297 VAL B C 1
ATOM 7258 O O . VAL B 1 297 ? -6.195 -20.594 -30.312 1 93.06 297 VAL B O 1
ATOM 7261 N N . SER B 1 298 ? -4.156 -19.812 -30.125 1 91 298 SER B N 1
ATOM 7262 C CA . SER B 1 298 ? -4.188 -19.609 -28.688 1 91 298 SER B CA 1
ATOM 7263 C C . SER B 1 298 ? -3.684 -18.219 -28.312 1 91 298 SER B C 1
ATOM 7265 O O . SER B 1 298 ? -3.059 -17.531 -29.125 1 91 298 SER B O 1
ATOM 7267 N N . PRO B 1 299 ? -4.039 -17.781 -27.141 1 91.88 299 PRO B N 1
ATOM 7268 C CA . PRO B 1 299 ? -3.543 -16.469 -26.719 1 91.88 299 PRO B CA 1
ATOM 7269 C C . PRO B 1 299 ? -2.02 -16.375 -26.75 1 91.88 299 PRO B C 1
ATOM 7271 O O . PRO B 1 299 ? -1.333 -17.344 -26.406 1 91.88 299 PRO B O 1
ATOM 7274 N N . LYS B 1 300 ? -1.566 -15.234 -27.188 1 91.56 300 LYS B N 1
ATOM 7275 C CA . LYS B 1 300 ? -0.125 -15.008 -27.219 1 91.56 300 LYS B CA 1
ATOM 7276 C C . LYS B 1 300 ? 0.445 -14.93 -25.797 1 91.56 300 LYS B C 1
ATOM 7278 O O . LYS B 1 300 ? -0.044 -14.164 -24.969 1 91.56 300 LYS B O 1
ATOM 7283 N N . ARG B 1 301 ? 1.436 -15.758 -25.547 1 87.5 301 ARG B N 1
ATOM 7284 C CA . ARG B 1 301 ? 2.035 -15.836 -24.219 1 87.5 301 ARG B CA 1
ATOM 7285 C C . ARG B 1 301 ? 3.535 -15.57 -24.281 1 87.5 301 ARG B C 1
ATOM 7287 O O . ARG B 1 301 ? 4.164 -15.758 -25.328 1 87.5 301 ARG B O 1
ATOM 7294 N N . ILE B 1 302 ? 4.008 -15.039 -23.25 1 83.94 302 ILE B N 1
ATOM 7295 C CA . ILE B 1 302 ? 5.441 -14.844 -23.078 1 83.94 302 ILE B CA 1
ATOM 7296 C C . ILE B 1 302 ? 5.887 -15.438 -21.734 1 83.94 302 ILE B C 1
ATOM 7298 O O . ILE B 1 302 ? 5.109 -15.484 -20.781 1 83.94 302 ILE B O 1
ATOM 7302 N N . MET B 1 303 ? 7.051 -15.953 -21.656 1 76.5 303 MET B N 1
ATOM 7303 C CA . MET B 1 303 ? 7.523 -16.656 -20.469 1 76.5 303 MET B CA 1
ATOM 7304 C C . MET B 1 303 ? 8.75 -15.977 -19.875 1 76.5 303 MET B C 1
ATOM 7306 O O . MET B 1 303 ? 9.625 -15.508 -20.625 1 76.5 303 MET B O 1
ATOM 7310 N N . SER B 1 304 ? 8.734 -15.984 -18.578 1 75.38 304 SER B N 1
ATOM 7311 C CA . SER B 1 304 ? 9.898 -15.477 -17.875 1 75.38 304 SER B CA 1
ATOM 7312 C C . SER B 1 304 ? 10.953 -16.562 -17.688 1 75.38 304 SER B C 1
ATOM 7314 O O . SER B 1 304 ? 10.719 -17.719 -18.031 1 75.38 304 SER B O 1
ATOM 7316 N N . ASP B 1 305 ? 12.07 -16.094 -17.156 1 67.75 305 ASP B N 1
ATOM 7317 C CA . ASP B 1 305 ? 13.164 -17.016 -16.906 1 67.75 305 ASP B CA 1
ATOM 7318 C C . ASP B 1 305 ? 12.797 -18.016 -15.797 1 67.75 305 ASP B C 1
ATOM 7320 O O . ASP B 1 305 ? 13.258 -19.156 -15.805 1 67.75 305 ASP B O 1
ATOM 7324 N N . ASP B 1 306 ? 11.945 -17.625 -14.914 1 68.5 306 ASP B N 1
ATOM 7325 C CA . ASP B 1 306 ? 11.586 -18.453 -13.773 1 68.5 306 ASP B CA 1
ATOM 7326 C C . ASP B 1 306 ? 10.391 -19.359 -14.109 1 68.5 306 ASP B C 1
ATOM 7328 O O . ASP B 1 306 ? 9.906 -20.094 -13.258 1 68.5 306 ASP B O 1
ATOM 7332 N N . GLY B 1 307 ? 9.945 -19.219 -15.375 1 69.19 307 GLY B N 1
ATOM 7333 C CA . GLY B 1 307 ? 8.891 -20.109 -15.836 1 69.19 307 GLY B CA 1
ATOM 7334 C C . GLY B 1 307 ? 7.504 -19.5 -15.727 1 69.19 307 GLY B C 1
ATOM 7335 O O . GLY B 1 307 ? 6.504 -20.156 -16.031 1 69.19 307 GLY B O 1
ATOM 7336 N N . SER B 1 308 ? 7.508 -18.344 -15.312 1 74 308 SER B N 1
ATOM 7337 C CA . SER B 1 308 ? 6.203 -17.688 -15.234 1 74 308 SER B CA 1
ATOM 7338 C C . SER B 1 308 ? 5.676 -17.328 -16.625 1 74 308 SER B C 1
ATOM 7340 O O . SER B 1 308 ? 6.43 -16.891 -17.484 1 74 308 SER B O 1
ATOM 7342 N N . ILE B 1 309 ? 4.441 -17.656 -16.875 1 79.31 309 ILE B N 1
ATOM 7343 C CA . ILE B 1 309 ? 3.83 -17.422 -18.188 1 79.31 309 ILE B CA 1
ATOM 7344 C C . ILE B 1 309 ? 2.826 -16.281 -18.078 1 79.31 309 ILE B C 1
ATOM 7346 O O . ILE B 1 309 ? 2.033 -16.219 -17.141 1 79.31 309 ILE B O 1
ATOM 7350 N N . ARG B 1 310 ? 2.936 -15.391 -19.094 1 83.38 310 ARG B N 1
ATOM 7351 C CA . ARG B 1 310 ? 2.002 -14.266 -19.141 1 83.38 310 ARG B CA 1
ATOM 7352 C C . ARG B 1 310 ? 1.287 -14.211 -20.484 1 83.38 310 ARG B C 1
ATOM 7354 O O . ARG B 1 310 ? 1.915 -14.359 -21.531 1 83.38 310 ARG B O 1
ATOM 7361 N N . THR B 1 311 ? 0.001 -14.023 -20.359 1 88.31 311 THR B N 1
ATOM 7362 C CA . THR B 1 311 ? -0.803 -13.828 -21.547 1 88.31 311 THR B CA 1
ATOM 7363 C C . THR B 1 311 ? -0.863 -12.344 -21.922 1 88.31 311 THR B C 1
ATOM 7365 O O . THR B 1 311 ? -1.11 -11.492 -21.062 1 88.31 311 THR B O 1
ATOM 7368 N N . LEU B 1 312 ? -0.684 -12.047 -23.188 1 89.88 312 LEU B N 1
ATOM 7369 C CA . LEU B 1 312 ? -0.583 -10.656 -23.625 1 89.88 312 LEU B CA 1
ATOM 7370 C C . LEU B 1 312 ? -1.928 -10.141 -24.125 1 89.88 312 LEU B C 1
ATOM 7372 O O . LEU B 1 312 ? -2.662 -10.875 -24.797 1 89.88 312 LEU B O 1
ATOM 7376 N N . ASP B 1 313 ? -2.254 -8.938 -23.828 1 88.81 313 ASP B N 1
ATOM 7377 C CA . ASP B 1 313 ? -3.332 -8.242 -24.516 1 88.81 313 ASP B CA 1
ATOM 7378 C C . ASP B 1 313 ? -2.797 -7.461 -25.719 1 88.81 313 ASP B C 1
ATOM 7380 O O . ASP B 1 313 ? -1.586 -7.402 -25.938 1 88.81 313 ASP B O 1
ATOM 7384 N N . PRO B 1 314 ? -3.643 -6.859 -26.516 1 89 314 PRO B N 1
ATOM 7385 C CA . PRO B 1 314 ? -3.184 -6.215 -27.75 1 89 314 PRO B CA 1
ATOM 7386 C C . PRO B 1 314 ? -2.191 -5.086 -27.484 1 89 314 PRO B C 1
ATOM 7388 O O . PRO B 1 314 ? -1.25 -4.895 -28.25 1 89 314 PRO B O 1
ATOM 7391 N N . LEU B 1 315 ? -2.441 -4.375 -26.469 1 86.12 315 LEU B N 1
ATOM 7392 C CA . LEU B 1 315 ? -1.529 -3.275 -26.188 1 86.12 315 LEU B CA 1
ATOM 7393 C C . LEU B 1 315 ? -0.17 -3.799 -25.734 1 86.12 315 LEU B C 1
ATOM 7395 O O . LEU B 1 315 ? 0.869 -3.277 -26.141 1 86.12 315 LEU B O 1
ATOM 7399 N N . GLN B 1 316 ? -0.199 -4.785 -24.859 1 88.19 316 GLN B N 1
ATOM 7400 C CA . GLN B 1 316 ? 1.036 -5.43 -24.438 1 88.19 316 GLN B CA 1
ATOM 7401 C C . GLN B 1 316 ? 1.775 -6.055 -25.609 1 88.19 316 GLN B C 1
ATOM 7403 O O . GLN B 1 316 ? 3.006 -6.027 -25.672 1 88.19 316 GLN B O 1
ATOM 7408 N N . PHE B 1 317 ? 1 -6.594 -26.453 1 90.44 317 PHE B N 1
ATOM 7409 C CA . PHE B 1 317 ? 1.539 -7.18 -27.672 1 90.44 317 PHE B CA 1
ATOM 7410 C C . PHE B 1 317 ? 2.334 -6.145 -28.453 1 90.44 317 PHE B C 1
ATOM 7412 O O . PHE B 1 317 ? 3.434 -6.434 -28.938 1 90.44 317 PHE B O 1
ATOM 7419 N N . VAL B 1 318 ? 1.844 -4.996 -28.625 1 89 318 VAL B N 1
ATOM 7420 C CA . VAL B 1 318 ? 2.51 -3.924 -29.344 1 89 318 VAL B CA 1
ATOM 7421 C C . VAL B 1 318 ? 3.801 -3.533 -28.641 1 89 318 VAL B C 1
ATOM 7423 O O . VAL B 1 318 ? 4.82 -3.27 -29.281 1 89 318 VAL B O 1
ATOM 7426 N N . THR B 1 319 ? 3.73 -3.537 -27.391 1 86.88 319 THR B N 1
ATOM 7427 C CA . THR B 1 319 ? 4.906 -3.188 -26.609 1 86.88 319 THR B CA 1
ATOM 7428 C C . THR B 1 319 ? 6.023 -4.207 -26.812 1 86.88 319 THR B C 1
ATOM 7430 O O . THR B 1 319 ? 7.191 -3.838 -26.938 1 86.88 319 THR B O 1
ATOM 7433 N N . VAL B 1 320 ? 5.645 -5.395 -26.812 1 88.94 320 VAL B N 1
ATOM 7434 C CA . VAL B 1 320 ? 6.617 -6.453 -27.062 1 88.94 320 VAL B CA 1
ATOM 7435 C C . VAL B 1 320 ? 7.188 -6.309 -28.469 1 88.94 320 VAL B C 1
ATOM 7437 O O . VAL B 1 320 ? 8.391 -6.477 -28.688 1 88.94 320 VAL B O 1
ATOM 7440 N N . ALA B 1 321 ? 6.336 -5.965 -29.391 1 90.94 321 ALA B N 1
ATOM 7441 C CA . ALA B 1 321 ? 6.781 -5.758 -30.766 1 90.94 321 ALA B CA 1
ATOM 7442 C C . ALA B 1 321 ? 7.793 -4.617 -30.859 1 90.94 321 ALA B C 1
ATOM 7444 O O . ALA B 1 321 ? 8.789 -4.715 -31.578 1 90.94 321 ALA B O 1
ATOM 7445 N N . GLN B 1 322 ? 7.492 -3.623 -30.156 1 89.31 322 GLN B N 1
ATOM 7446 C CA . GLN B 1 322 ? 8.398 -2.48 -30.125 1 89.31 322 GLN B CA 1
ATOM 7447 C C . GLN B 1 322 ? 9.773 -2.879 -29.578 1 89.31 322 GLN B C 1
ATOM 7449 O O . GLN B 1 322 ? 10.797 -2.43 -30.094 1 89.31 322 GLN B O 1
ATOM 7454 N N . HIS B 1 323 ? 9.719 -3.699 -28.641 1 87.5 323 HIS B N 1
ATOM 7455 C CA . HIS B 1 323 ? 10.977 -4.156 -28.047 1 87.5 323 HIS B CA 1
ATOM 7456 C C . HIS B 1 323 ? 11.766 -5.008 -29.031 1 87.5 323 HIS B C 1
ATOM 7458 O O . HIS B 1 323 ? 12.984 -4.848 -29.156 1 87.5 323 HIS B O 1
ATOM 7464 N N . TYR B 1 324 ? 11.148 -5.879 -29.656 1 87.25 324 TYR B N 1
ATOM 7465 C CA . TYR B 1 324 ? 11.812 -6.73 -30.641 1 87.25 324 TYR B CA 1
ATOM 7466 C C . TYR B 1 324 ? 12.383 -5.898 -31.781 1 87.25 324 TYR B C 1
ATOM 7468 O O . TYR B 1 324 ? 13.5 -6.137 -32.25 1 87.25 324 TYR B O 1
ATOM 7476 N N . VAL B 1 325 ? 11.609 -4.973 -32.219 1 89 325 VAL B N 1
ATOM 7477 C CA . VAL B 1 325 ? 12.039 -4.113 -33.344 1 89 325 VAL B CA 1
ATOM 7478 C C . VAL B 1 325 ? 13.25 -3.287 -32.906 1 89 325 VAL B C 1
ATOM 7480 O O . VAL B 1 325 ? 14.203 -3.133 -33.688 1 89 325 VAL B O 1
ATOM 7483 N N . ALA B 1 326 ? 13.18 -2.797 -31.75 1 87.06 326 ALA B N 1
ATOM 7484 C CA . ALA B 1 326 ? 14.312 -2.025 -31.234 1 87.06 326 ALA B CA 1
ATOM 7485 C C . ALA B 1 326 ? 15.57 -2.883 -31.156 1 87.06 326 ALA B C 1
ATOM 7487 O O . ALA B 1 326 ? 16.656 -2.422 -31.516 1 87.06 326 ALA B O 1
ATOM 7488 N N . ALA B 1 327 ? 15.438 -4.062 -30.719 1 83.81 327 ALA B N 1
ATOM 7489 C CA . ALA B 1 327 ? 16.578 -4.98 -30.641 1 83.81 327 ALA B CA 1
ATOM 7490 C C . ALA B 1 327 ? 17.125 -5.273 -32.031 1 83.81 327 ALA B C 1
ATOM 7492 O O . ALA B 1 327 ? 18.344 -5.238 -32.25 1 83.81 327 ALA B O 1
ATOM 7493 N N . LEU B 1 328 ? 16.297 -5.531 -33 1 82.5 328 LEU B N 1
ATOM 7494 C CA . LEU B 1 328 ? 16.703 -5.84 -34.375 1 82.5 328 LEU B CA 1
ATOM 7495 C C . LEU B 1 328 ? 17.391 -4.645 -35 1 82.5 328 LEU B C 1
ATOM 7497 O O . LEU B 1 328 ? 18.375 -4.809 -35.719 1 82.5 328 LEU B O 1
ATOM 7501 N N . ASN B 1 329 ? 16.844 -3.508 -34.75 1 84.25 329 ASN B N 1
ATOM 7502 C CA . ASN B 1 329 ? 17.438 -2.291 -35.281 1 84.25 329 ASN B CA 1
ATOM 7503 C C . ASN B 1 329 ? 18.812 -2.016 -34.719 1 84.25 329 ASN B C 1
ATOM 7505 O O . ASN B 1 329 ? 19.672 -1.443 -35.375 1 84.25 329 ASN B O 1
ATOM 7509 N N . ALA B 1 330 ? 19 -2.402 -33.5 1 82.31 330 ALA B N 1
ATOM 7510 C CA . ALA B 1 330 ? 20.281 -2.207 -32.844 1 82.31 330 ALA B CA 1
ATOM 7511 C C . ALA B 1 330 ? 21.281 -3.293 -33.25 1 82.31 330 ALA B C 1
ATOM 7513 O O . ALA B 1 330 ? 22.469 -3.217 -32.906 1 82.31 330 ALA B O 1
ATOM 7514 N N . GLY B 1 331 ? 20.797 -4.215 -34.062 1 76.19 331 GLY B N 1
ATOM 7515 C CA . GLY B 1 331 ? 21.672 -5.305 -34.469 1 76.19 331 GLY B CA 1
ATOM 7516 C C . GLY B 1 331 ? 21.766 -6.422 -33.469 1 76.19 331 GLY B C 1
ATOM 7517 O O . GLY B 1 331 ? 22.625 -7.297 -33.562 1 76.19 331 GLY B O 1
ATOM 7518 N N . ASP B 1 332 ? 20.938 -6.32 -32.406 1 76.56 332 ASP B N 1
ATOM 7519 C CA . ASP B 1 332 ? 20.906 -7.359 -31.391 1 76.56 332 ASP B CA 1
ATOM 7520 C C . ASP B 1 332 ? 19.859 -8.43 -31.719 1 76.56 332 ASP B C 1
ATOM 7522 O O . ASP B 1 332 ? 19 -8.219 -32.562 1 76.56 332 ASP B O 1
ATOM 7526 N N . GLN B 1 333 ? 20.016 -9.555 -31.109 1 76.44 333 GLN B N 1
ATOM 7527 C CA . GLN B 1 333 ? 18.984 -10.586 -31.219 1 76.44 333 GLN B CA 1
ATOM 7528 C C . GLN B 1 333 ? 17.859 -10.336 -30.219 1 76.44 333 GLN B C 1
ATOM 7530 O O . GLN B 1 333 ? 18.094 -10.133 -29.031 1 76.44 333 GLN B O 1
ATOM 7535 N N . PRO B 1 334 ? 16.656 -10.234 -30.781 1 79.69 334 PRO B N 1
ATOM 7536 C CA . PRO B 1 334 ? 15.531 -10.117 -29.844 1 79.69 334 PRO B CA 1
ATOM 7537 C C . PRO B 1 334 ? 15.531 -11.211 -28.781 1 79.69 334 PRO B C 1
ATOM 7539 O O . PRO B 1 334 ? 15.797 -12.375 -29.094 1 79.69 334 PRO B O 1
ATOM 7542 N N . CYS B 1 335 ? 15.422 -10.852 -27.547 1 77.81 335 CYS B N 1
ATOM 7543 C CA . CYS B 1 335 ? 15.398 -11.766 -26.406 1 77.81 335 CYS B CA 1
ATOM 7544 C C . CYS B 1 335 ? 14.062 -11.711 -25.688 1 77.81 335 CYS B C 1
ATOM 7546 O O . CYS B 1 335 ? 13.641 -10.641 -25.234 1 77.81 335 CYS B O 1
ATOM 7548 N N . VAL B 1 336 ? 13.391 -12.898 -25.625 1 78.88 336 VAL B N 1
ATOM 7549 C CA . VAL B 1 336 ? 12.062 -12.984 -25.031 1 78.88 336 VAL B CA 1
ATOM 7550 C C . VAL B 1 336 ? 12.117 -12.547 -23.562 1 78.88 336 VAL B C 1
ATOM 7552 O O . VAL B 1 336 ? 11.203 -11.883 -23.062 1 78.88 336 VAL B O 1
ATOM 7555 N N . GLN B 1 337 ? 13.219 -12.93 -22.859 1 78.5 337 GLN B N 1
ATOM 7556 C CA . GLN B 1 337 ? 13.352 -12.594 -21.453 1 78.5 337 GLN B CA 1
ATOM 7557 C C . GLN B 1 337 ? 13.461 -11.086 -21.25 1 78.5 337 GLN B C 1
ATOM 7559 O O . GLN B 1 337 ? 12.891 -10.531 -20.312 1 78.5 337 GLN B O 1
ATOM 7564 N N . ASP B 1 338 ? 14.219 -10.5 -22.188 1 81.94 338 ASP B N 1
ATOM 7565 C CA . ASP B 1 338 ? 14.344 -9.047 -22.125 1 81.94 338 ASP B CA 1
ATOM 7566 C C . ASP B 1 338 ? 13.008 -8.367 -22.406 1 81.94 338 ASP B C 1
ATOM 7568 O O . ASP B 1 338 ? 12.68 -7.348 -21.797 1 81.94 338 ASP B O 1
ATOM 7572 N N . ALA B 1 339 ? 12.312 -8.898 -23.406 1 84.31 339 ALA B N 1
ATOM 7573 C CA . ALA B 1 339 ? 11 -8.359 -23.734 1 84.31 339 ALA B CA 1
ATOM 7574 C C . ALA B 1 339 ? 10.031 -8.5 -22.562 1 84.31 339 ALA B C 1
ATOM 7576 O O . ALA B 1 339 ? 9.203 -7.625 -22.312 1 84.31 339 ALA B O 1
ATOM 7577 N N . TYR B 1 340 ? 10.172 -9.625 -21.859 1 85.44 340 TYR B N 1
ATOM 7578 C CA . TYR B 1 340 ? 9.344 -9.875 -20.688 1 85.44 340 TYR B CA 1
ATOM 7579 C C . TYR B 1 340 ? 9.602 -8.836 -19.609 1 85.44 340 TYR B C 1
ATOM 7581 O O . TYR B 1 340 ? 8.656 -8.273 -19.047 1 85.44 340 TYR B O 1
ATOM 7589 N N . LEU B 1 341 ? 10.82 -8.625 -19.328 1 84.06 341 LEU B N 1
ATOM 7590 C CA . LEU B 1 341 ? 11.188 -7.66 -18.297 1 84.06 341 LEU B CA 1
ATOM 7591 C C . LEU B 1 341 ? 10.742 -6.258 -18.688 1 84.06 341 LEU B C 1
ATOM 7593 O O . LEU B 1 341 ? 10.266 -5.496 -17.844 1 84.06 341 LEU B O 1
ATOM 7597 N N . ALA B 1 342 ? 10.93 -5.941 -19.953 1 84.25 342 ALA B N 1
ATOM 7598 C CA . ALA B 1 342 ? 10.484 -4.641 -20.438 1 84.25 342 ALA B CA 1
ATOM 7599 C C . ALA B 1 342 ? 8.977 -4.488 -20.312 1 84.25 342 ALA B C 1
ATOM 7601 O O . ALA B 1 342 ? 8.484 -3.402 -20 1 84.25 342 ALA B O 1
ATOM 7602 N N . LEU B 1 343 ? 8.312 -5.484 -20.578 1 88.12 343 LEU B N 1
ATOM 7603 C CA . LEU B 1 343 ? 6.855 -5.469 -20.453 1 88.12 343 LEU B CA 1
ATOM 7604 C C . LEU B 1 343 ? 6.426 -5.266 -19.016 1 88.12 343 LEU B C 1
ATOM 7606 O O . LEU B 1 343 ? 5.477 -4.531 -18.734 1 88.12 343 LEU B O 1
ATOM 7610 N N . LEU B 1 344 ? 7.113 -5.961 -18.094 1 88.19 344 LEU B N 1
ATOM 7611 C CA . LEU B 1 344 ? 6.809 -5.82 -16.672 1 88.19 344 LEU B CA 1
ATOM 7612 C C . LEU B 1 344 ? 6.934 -4.367 -16.234 1 88.19 344 LEU B C 1
ATOM 7614 O O . LEU B 1 344 ? 6.059 -3.848 -15.531 1 88.19 344 LEU B O 1
ATOM 7618 N N . GLU B 1 345 ? 7.98 -3.775 -16.641 1 87.69 345 GLU B N 1
ATOM 7619 C CA . GLU B 1 345 ? 8.219 -2.385 -16.281 1 87.69 345 GLU B CA 1
ATOM 7620 C C . GLU B 1 345 ? 7.164 -1.463 -16.875 1 87.69 345 GLU B C 1
ATOM 7622 O O . GLU B 1 345 ? 6.707 -0.52 -16.234 1 87.69 345 GLU B O 1
ATOM 7627 N N . TRP B 1 346 ? 6.887 -1.749 -18.047 1 87.38 346 TRP B N 1
ATOM 7628 C CA . TRP B 1 346 ? 5.875 -0.954 -18.734 1 87.38 346 TRP B CA 1
ATOM 7629 C C . TRP B 1 346 ? 4.523 -1.082 -18.047 1 87.38 346 TRP B C 1
ATOM 7631 O O . TRP B 1 346 ? 3.824 -0.086 -17.844 1 87.38 346 TRP B O 1
ATOM 7641 N N . ASP B 1 347 ? 4.121 -2.268 -17.75 1 88.69 347 ASP B N 1
ATOM 7642 C CA . ASP B 1 347 ? 2.863 -2.514 -17.047 1 88.69 347 ASP B CA 1
ATOM 7643 C C . ASP B 1 347 ? 2.846 -1.825 -15.688 1 88.69 347 ASP B C 1
ATOM 7645 O O . ASP B 1 347 ? 1.814 -1.3 -15.266 1 88.69 347 ASP B O 1
ATOM 7649 N N . ALA B 1 348 ? 3.938 -1.896 -14.984 1 90.19 348 ALA B N 1
ATOM 7650 C CA . ALA B 1 348 ? 4.039 -1.247 -13.68 1 90.19 348 ALA B CA 1
ATOM 7651 C C . ALA B 1 348 ? 3.859 0.263 -13.805 1 90.19 348 ALA B C 1
ATOM 7653 O O . ALA B 1 348 ? 3.217 0.889 -12.953 1 90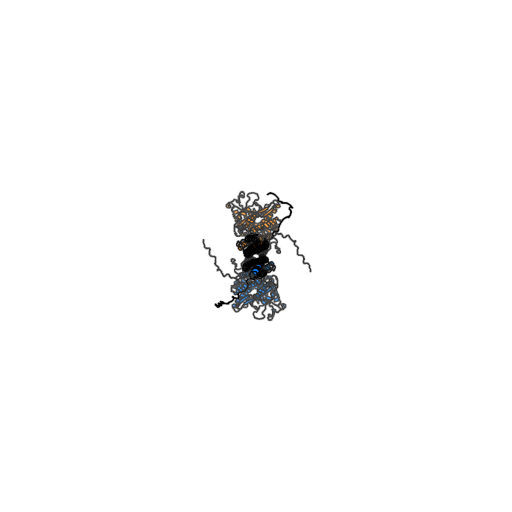.19 348 ALA B O 1
ATOM 7654 N N . ARG B 1 349 ? 4.441 0.862 -14.836 1 89.19 349 ARG B N 1
ATOM 7655 C CA . ARG B 1 349 ? 4.289 2.295 -15.062 1 89.19 349 ARG B CA 1
ATOM 7656 C C . ARG B 1 349 ? 2.84 2.65 -15.383 1 89.19 349 ARG B C 1
ATOM 7658 O O . ARG B 1 349 ? 2.34 3.688 -14.938 1 89.19 349 ARG B O 1
ATOM 7665 N N . ARG B 1 350 ? 2.283 1.839 -16.188 1 86.25 350 ARG B N 1
ATOM 7666 C CA . ARG B 1 350 ? 0.87 2.027 -16.484 1 86.25 350 ARG B CA 1
ATOM 7667 C C . ARG B 1 350 ? 0.023 1.966 -15.219 1 86.25 350 ARG B C 1
ATOM 7669 O O . ARG B 1 350 ? -0.871 2.791 -15.023 1 86.25 350 ARG B O 1
ATOM 7676 N N . ALA B 1 351 ? 0.252 0.969 -14.398 1 92.25 351 ALA B N 1
ATOM 7677 C CA . ALA B 1 351 ? -0.461 0.818 -13.133 1 92.25 351 ALA B CA 1
ATOM 7678 C C . ALA B 1 351 ? -0.243 2.029 -12.234 1 92.25 351 ALA B C 1
ATOM 7680 O O . ALA B 1 351 ? -1.172 2.49 -11.562 1 92.25 351 ALA B O 1
ATOM 7681 N N . SER B 1 352 ? 0.998 2.562 -12.195 1 94.56 352 SER B N 1
ATOM 7682 C CA . SER B 1 352 ? 1.328 3.738 -11.398 1 94.56 352 SER B CA 1
ATOM 7683 C C . SER B 1 352 ? 0.523 4.953 -11.844 1 94.56 352 SER B C 1
ATOM 7685 O O . SER B 1 352 ? -0.018 5.684 -11.016 1 94.56 352 SER B O 1
ATOM 7687 N N . ALA B 1 353 ? 0.444 5.156 -13.125 1 92.12 353 ALA B N 1
ATOM 7688 C CA . ALA B 1 353 ? -0.281 6.305 -13.664 1 92.12 353 ALA B CA 1
ATOM 7689 C C . ALA B 1 353 ? -1.763 6.234 -13.305 1 92.12 353 ALA B C 1
ATOM 7691 O O . ALA B 1 353 ? -2.359 7.238 -12.914 1 92.12 353 ALA B O 1
ATOM 7692 N N . GLU B 1 354 ? -2.307 5.074 -13.445 1 91.81 354 GLU B N 1
ATOM 7693 C CA . GLU B 1 354 ? -3.713 4.887 -13.109 1 91.81 354 GLU B CA 1
ATOM 7694 C C . GLU B 1 354 ? -3.949 5.066 -11.609 1 91.81 354 GLU B C 1
ATOM 7696 O O . GLU B 1 354 ? -4.961 5.641 -11.203 1 91.81 354 GLU B O 1
ATOM 7701 N N . ALA B 1 355 ? -3.055 4.523 -10.828 1 96.12 355 ALA B N 1
ATOM 7702 C CA . ALA B 1 355 ? -3.162 4.621 -9.375 1 96.12 355 ALA B CA 1
ATOM 7703 C C . ALA B 1 355 ? -3.061 6.07 -8.914 1 96.12 355 ALA B C 1
ATOM 7705 O O . ALA B 1 355 ? -3.744 6.48 -7.977 1 96.12 355 ALA B O 1
ATOM 7706 N N . LEU B 1 356 ? -2.162 6.887 -9.539 1 95.69 356 LEU B N 1
ATOM 7707 C CA . LEU B 1 356 ? -2.029 8.297 -9.203 1 95.69 356 LEU B CA 1
ATOM 7708 C C . LEU B 1 356 ? -3.305 9.062 -9.539 1 95.69 356 LEU B C 1
ATOM 7710 O O . LEU B 1 356 ? -3.68 10 -8.836 1 95.69 356 LEU B O 1
ATOM 7714 N N . GLN B 1 357 ? -3.963 8.672 -10.586 1 94.56 357 GLN B N 1
ATOM 7715 C CA . GLN B 1 357 ? -5.246 9.281 -10.93 1 94.56 357 GLN B CA 1
ATOM 7716 C C . GLN B 1 357 ? -6.301 8.977 -9.867 1 94.56 357 GLN B C 1
ATOM 7718 O O . GLN B 1 357 ? -7.086 9.844 -9.492 1 94.56 357 GLN B O 1
ATOM 7723 N N . ALA B 1 358 ? -6.305 7.742 -9.453 1 95 358 ALA B N 1
ATOM 7724 C CA . ALA B 1 358 ? -7.227 7.352 -8.391 1 95 358 ALA B CA 1
ATOM 7725 C C . ALA B 1 358 ? -6.949 8.141 -7.109 1 95 358 ALA B C 1
ATOM 7727 O O . ALA B 1 358 ? -7.883 8.547 -6.41 1 95 358 ALA B O 1
ATOM 7728 N N . ARG B 1 359 ? -5.699 8.32 -6.801 1 96.06 359 ARG B N 1
ATOM 7729 C CA . ARG B 1 359 ? -5.281 9.109 -5.648 1 96.06 359 ARG B CA 1
ATOM 7730 C C . ARG B 1 359 ? -5.797 10.547 -5.746 1 96.06 359 ARG B C 1
ATOM 7732 O O . ARG B 1 359 ? -6.332 11.086 -4.777 1 96.06 359 ARG B O 1
ATOM 7739 N N . ARG B 1 360 ? -5.648 11.18 -6.871 1 94.75 360 ARG B N 1
ATOM 7740 C CA . ARG B 1 360 ? -6.094 12.555 -7.078 1 94.75 360 ARG B CA 1
ATOM 7741 C C . ARG B 1 360 ? -7.609 12.664 -6.957 1 94.75 360 ARG B C 1
ATOM 7743 O O . ARG B 1 360 ? -8.125 13.617 -6.371 1 94.75 360 ARG B O 1
ATOM 7750 N N . ALA B 1 361 ? -8.266 11.703 -7.535 1 94.62 361 ALA B N 1
ATOM 7751 C CA . ALA B 1 361 ? -9.719 11.68 -7.453 1 94.62 361 ALA B CA 1
ATOM 7752 C C . ALA B 1 361 ? -10.188 11.57 -6.004 1 94.62 361 ALA B C 1
ATOM 7754 O O . ALA B 1 361 ? -11.125 12.258 -5.59 1 94.62 361 ALA B O 1
ATOM 7755 N N . GLU B 1 362 ? -9.516 10.703 -5.234 1 94.75 362 GLU B N 1
ATOM 7756 C CA . GLU B 1 362 ? -9.867 10.523 -3.83 1 94.75 362 GLU B CA 1
ATOM 7757 C C . GLU B 1 362 ? -9.586 11.789 -3.025 1 94.75 362 GLU B C 1
ATOM 7759 O O . GLU B 1 362 ? -10.352 12.141 -2.127 1 94.75 362 GLU B O 1
ATOM 7764 N N . LEU B 1 363 ? -8.5 12.445 -3.293 1 94.38 363 LEU B N 1
ATOM 7765 C CA . LEU B 1 363 ? -8.148 13.688 -2.605 1 94.38 363 LEU B CA 1
ATOM 7766 C C . LEU B 1 363 ? -9.219 14.742 -2.82 1 94.38 363 LEU B C 1
ATOM 7768 O O . LEU B 1 363 ? -9.617 15.43 -1.875 1 94.38 363 LEU B O 1
ATOM 7772 N N . GLU B 1 364 ? -9.695 14.844 -4.016 1 93.5 364 GLU B N 1
ATOM 7773 C CA . GLU B 1 364 ? -10.734 15.82 -4.348 1 93.5 364 GLU B CA 1
ATOM 7774 C C . GLU B 1 364 ? -12.031 15.523 -3.602 1 93.5 364 GLU B C 1
ATOM 7776 O O . GLU B 1 364 ? -12.695 16.438 -3.113 1 93.5 364 GLU B O 1
ATOM 7781 N N . VAL B 1 365 ? -12.352 14.305 -3.506 1 93.94 365 VAL B N 1
ATOM 7782 C CA . VAL B 1 365 ? -13.57 13.883 -2.824 1 93.94 365 VAL B CA 1
ATOM 7783 C C . VAL B 1 365 ? -13.469 14.211 -1.336 1 93.94 365 VAL B C 1
ATOM 7785 O O . VAL B 1 365 ? -14.43 14.719 -0.741 1 93.94 365 VAL B O 1
ATOM 7788 N N . ARG B 1 366 ? -12.312 13.953 -0.752 1 92.19 366 ARG B N 1
ATOM 7789 C CA . ARG B 1 366 ? -12.133 14.117 0.686 1 92.19 366 ARG B CA 1
ATOM 7790 C C . ARG B 1 366 ? -12.07 15.594 1.061 1 92.19 366 ARG B C 1
ATOM 7792 O O . ARG B 1 366 ? -12.477 15.977 2.162 1 92.19 366 ARG B O 1
ATOM 7799 N N . LEU B 1 367 ? -11.578 16.422 0.159 1 92.56 367 LEU B N 1
ATOM 7800 C CA . LEU B 1 367 ? -11.484 17.844 0.426 1 92.56 367 LEU B CA 1
ATOM 7801 C C . LEU B 1 367 ? -12.812 18.547 0.124 1 92.56 367 LEU B C 1
ATOM 7803 O O . LEU B 1 367 ? -12.984 19.734 0.436 1 92.56 367 LEU B O 1
ATOM 7807 N N . GLY B 1 368 ? -13.836 17.828 -0.341 1 85.69 368 GLY B N 1
ATOM 7808 C CA . GLY B 1 368 ? -15.195 18.312 -0.522 1 85.69 368 GLY B CA 1
ATOM 7809 C C . GLY B 1 368 ? -15.297 19.453 -1.52 1 85.69 368 GLY B C 1
ATOM 7810 O O . GLY B 1 368 ? -16.141 20.328 -1.379 1 85.69 368 GLY B O 1
ATOM 7811 N N . GLY B 1 369 ? -14.453 19.594 -2.322 1 79.12 369 GLY B N 1
ATOM 7812 C CA . GLY B 1 369 ? -14.539 20.656 -3.312 1 79.12 369 GLY B CA 1
ATOM 7813 C C . GLY B 1 369 ? -14.141 22.016 -2.768 1 79.12 369 GLY B C 1
ATOM 7814 O O . GLY B 1 369 ? -14.258 23.031 -3.463 1 79.12 369 GLY B O 1
ATOM 7815 N N . ALA B 1 370 ? -13.789 22.109 -1.496 1 80.44 370 ALA B N 1
ATOM 7816 C CA . ALA B 1 370 ? -13.383 23.391 -0.918 1 80.44 370 ALA B CA 1
ATOM 7817 C C . ALA B 1 370 ? -12.078 23.875 -1.529 1 80.44 370 ALA B C 1
ATOM 7819 O O . ALA B 1 370 ? -11.172 23.094 -1.801 1 80.44 370 ALA B O 1
ATOM 7820 N N . ASP B 1 371 ? -12.047 25.125 -1.762 1 84.31 371 ASP B N 1
ATOM 7821 C CA . ASP B 1 371 ? -10.852 25.703 -2.367 1 84.31 371 ASP B CA 1
ATOM 7822 C C . ASP B 1 371 ? -9.711 25.797 -1.352 1 84.31 371 ASP B C 1
ATOM 7824 O O . ASP B 1 371 ? -9.945 26.109 -0.182 1 84.31 371 ASP B O 1
ATOM 7828 N N . PRO B 1 372 ? -8.516 25.547 -1.724 1 88.5 372 PRO B N 1
ATOM 7829 C CA . PRO B 1 372 ? -7.359 25.734 -0.849 1 88.5 372 PRO B CA 1
ATOM 7830 C C . PRO B 1 372 ? -7.121 27.203 -0.502 1 88.5 372 PRO B C 1
ATOM 7832 O O . PRO B 1 372 ? -7.637 28.094 -1.182 1 88.5 372 PRO B O 1
ATOM 7835 N N . PRO B 1 373 ? -6.387 27.469 0.576 1 93.75 373 PRO B N 1
ATOM 7836 C CA . PRO B 1 373 ? -5.629 26.562 1.441 1 93.75 373 PRO B CA 1
ATOM 7837 C C . PRO B 1 373 ? -6.508 25.859 2.471 1 93.75 373 PRO B C 1
ATOM 7839 O O . PRO B 1 373 ? -7.477 26.438 2.967 1 93.75 373 PRO B O 1
ATOM 7842 N N . HIS B 1 374 ? -6.117 24.656 2.812 1 92 374 HIS B N 1
ATOM 7843 C CA . HIS B 1 374 ? -6.816 23.844 3.801 1 92 374 HIS B CA 1
ATOM 7844 C C . HIS B 1 374 ? -6.059 23.812 5.125 1 92 374 HIS B C 1
ATOM 7846 O O . HIS B 1 374 ? -4.836 23.969 5.148 1 92 374 HIS B O 1
ATOM 7852 N N . GLY B 1 375 ? -6.898 23.641 6.133 1 87.94 375 GLY B N 1
ATOM 7853 C CA . GLY B 1 375 ? -6.27 23.453 7.43 1 87.94 375 GLY B CA 1
ATOM 7854 C C . GLY B 1 375 ? -5.387 22.234 7.496 1 87.94 375 GLY B C 1
ATOM 7855 O O . GLY B 1 375 ? -5.609 21.25 6.77 1 87.94 375 GLY B O 1
ATOM 7856 N N . PRO B 1 376 ? -4.336 22.219 8.281 1 86.31 376 PRO B N 1
ATOM 7857 C CA . PRO B 1 376 ? -3.373 21.125 8.32 1 86.31 376 PRO B CA 1
ATOM 7858 C C . PRO B 1 376 ? -4.023 19.781 8.656 1 86.31 376 PRO B C 1
ATOM 7860 O O . PRO B 1 376 ? -3.689 18.75 8.055 1 86.31 376 PRO B O 1
ATOM 7863 N N . ALA B 1 377 ? -4.922 19.719 9.641 1 83.62 377 ALA B N 1
ATOM 7864 C CA . ALA B 1 377 ? -5.559 18.469 10.047 1 83.62 377 ALA B CA 1
ATOM 7865 C C . ALA B 1 377 ? -6.43 17.906 8.922 1 83.62 377 ALA B C 1
ATOM 7867 O O . ALA B 1 377 ? -6.422 16.703 8.664 1 83.62 377 ALA B O 1
ATOM 7868 N N . VAL B 1 378 ? -7.148 18.797 8.344 1 87.94 378 VAL B N 1
ATOM 7869 C CA . VAL B 1 378 ? -8.039 18.391 7.266 1 87.94 378 VAL B CA 1
ATOM 7870 C C . VAL B 1 378 ? -7.227 17.875 6.082 1 87.94 378 VAL B C 1
ATOM 7872 O O . VAL B 1 378 ? -7.547 16.828 5.504 1 87.94 378 VAL B O 1
ATOM 7875 N N . LEU B 1 379 ? -6.27 18.656 5.699 1 90.69 379 LEU B N 1
ATOM 7876 C CA . LEU B 1 379 ? -5.43 18.266 4.574 1 90.69 379 LEU B CA 1
ATOM 7877 C C . LEU B 1 379 ? -4.715 16.953 4.871 1 90.69 379 LEU B C 1
ATOM 7879 O O . LEU B 1 379 ? -4.629 16.078 4.004 1 90.69 379 LEU B O 1
ATOM 7883 N N . ALA B 1 380 ? -4.168 16.797 6.062 1 88 380 ALA B N 1
ATOM 7884 C CA . ALA B 1 380 ? -3.453 15.578 6.445 1 88 380 ALA B CA 1
ATOM 7885 C C . ALA B 1 380 ? -4.359 14.359 6.344 1 88 380 ALA B C 1
ATOM 7887 O O . ALA B 1 380 ? -3.941 13.305 5.855 1 88 380 ALA B O 1
ATOM 7888 N N . ARG B 1 381 ? -5.57 14.484 6.809 1 87.94 381 ARG B N 1
ATOM 7889 C CA . ARG B 1 381 ? -6.535 13.383 6.75 1 87.94 381 ARG B CA 1
ATOM 7890 C C . ARG B 1 381 ? -6.867 13.031 5.305 1 87.94 381 ARG B C 1
ATOM 7892 O O . ARG B 1 381 ? -6.938 11.852 4.953 1 87.94 381 ARG B O 1
ATOM 7899 N N . ALA B 1 382 ? -7.113 14.055 4.555 1 92.81 382 ALA B N 1
ATOM 7900 C CA . ALA B 1 382 ? -7.445 13.836 3.15 1 92.81 382 ALA B CA 1
ATOM 7901 C C . ALA B 1 382 ? -6.289 13.164 2.41 1 92.81 382 ALA B C 1
ATOM 7903 O O . ALA B 1 382 ? -6.508 12.273 1.588 1 92.81 382 ALA B O 1
ATOM 7904 N N . LEU B 1 383 ? -5.129 13.625 2.693 1 92.69 383 LEU B N 1
ATOM 7905 C CA . LEU B 1 383 ? -3.951 13.078 2.029 1 92.69 383 LEU B CA 1
ATOM 7906 C C . LEU B 1 383 ? -3.73 11.625 2.428 1 92.69 383 LEU B C 1
ATOM 7908 O O . LEU B 1 383 ? -3.314 10.805 1.603 1 92.69 383 LEU B O 1
ATOM 7912 N N . ALA B 1 384 ? -3.965 11.266 3.701 1 90.69 384 ALA B N 1
ATOM 7913 C CA . ALA B 1 384 ? -3.828 9.883 4.156 1 90.69 384 ALA B CA 1
ATOM 7914 C C . ALA B 1 384 ? -4.793 8.961 3.418 1 90.69 384 ALA B C 1
ATOM 7916 O O . ALA B 1 384 ? -4.418 7.863 2.996 1 90.69 384 ALA B O 1
ATOM 7917 N N . ALA B 1 385 ? -5.977 9.422 3.346 1 92.44 385 ALA B N 1
ATOM 7918 C CA . ALA B 1 385 ? -6.98 8.641 2.627 1 92.44 385 ALA B CA 1
ATOM 7919 C C . ALA B 1 385 ? -6.613 8.5 1.153 1 92.44 385 ALA B C 1
ATOM 7921 O O . ALA B 1 385 ? -6.777 7.426 0.568 1 92.44 385 ALA B O 1
ATOM 7922 N N . ALA B 1 386 ? -6.227 9.586 0.559 1 94.5 386 ALA B N 1
ATOM 7923 C CA . ALA B 1 386 ? -5.816 9.562 -0.843 1 94.5 386 ALA B CA 1
ATOM 7924 C C . ALA B 1 386 ? -4.629 8.625 -1.053 1 94.5 386 ALA B C 1
ATOM 7926 O O . ALA B 1 386 ? -4.559 7.922 -2.062 1 94.5 386 ALA B O 1
ATOM 7927 N N . HIS B 1 387 ? -3.711 8.695 -0.148 1 93.94 387 HIS B N 1
ATOM 7928 C CA . HIS B 1 387 ? -2.557 7.805 -0.201 1 93.94 387 HIS B CA 1
ATOM 7929 C C . HIS B 1 387 ? -2.99 6.34 -0.2 1 93.94 387 HIS B C 1
ATOM 7931 O O . HIS B 1 387 ? -2.508 5.547 -1.011 1 93.94 387 HIS B O 1
ATOM 7937 N N . SER B 1 388 ? -3.867 5.984 0.675 1 94.25 388 SER B N 1
ATOM 7938 C CA . SER B 1 388 ? -4.383 4.621 0.77 1 94.25 388 SER B CA 1
ATOM 7939 C C . SER B 1 388 ? -5.117 4.219 -0.506 1 94.25 388 SER B C 1
ATOM 7941 O O . SER B 1 388 ? -4.977 3.088 -0.976 1 94.25 388 SER B O 1
ATOM 7943 N N . ALA B 1 389 ? -5.875 5.141 -1.008 1 94.94 389 ALA B N 1
ATOM 7944 C CA . ALA B 1 389 ? -6.594 4.863 -2.248 1 94.94 389 ALA B CA 1
ATOM 7945 C C . ALA B 1 389 ? -5.621 4.59 -3.396 1 94.94 389 ALA B C 1
ATOM 7947 O O . ALA B 1 389 ? -5.855 3.701 -4.219 1 94.94 389 ALA B O 1
ATOM 7948 N N . GLY B 1 390 ? -4.609 5.426 -3.494 1 96.12 390 GLY B N 1
ATOM 7949 C CA . GLY B 1 390 ? -3.59 5.211 -4.512 1 96.12 390 GLY B CA 1
ATOM 7950 C C . GLY B 1 390 ? -2.922 3.854 -4.406 1 96.12 390 GLY B C 1
ATOM 7951 O O . GLY B 1 390 ? -2.762 3.154 -5.41 1 96.12 390 GLY B O 1
ATOM 7952 N N . VAL B 1 391 ? -2.555 3.457 -3.215 1 96.38 391 VAL B N 1
ATOM 7953 C CA . VAL B 1 391 ? -1.896 2.176 -2.979 1 96.38 391 VAL B CA 1
ATOM 7954 C C . VAL B 1 391 ? -2.83 1.034 -3.373 1 96.38 391 VAL B C 1
ATOM 7956 O O . VAL B 1 391 ? -2.416 0.093 -4.055 1 96.38 391 VAL B O 1
ATOM 7959 N N . SER B 1 392 ? -4.031 1.085 -2.869 1 94.94 392 SER B N 1
ATOM 7960 C CA . SER B 1 392 ? -5.012 0.05 -3.18 1 94.94 392 SER B CA 1
ATOM 7961 C C . SER B 1 392 ? -5.199 -0.1 -4.688 1 94.94 392 SER B C 1
ATOM 7963 O O . SER B 1 392 ? -5.223 -1.217 -5.207 1 94.94 392 SER B O 1
ATOM 7965 N N . ALA B 1 393 ? -5.301 1.024 -5.363 1 95.38 393 ALA B N 1
ATOM 7966 C CA . ALA B 1 393 ? -5.488 1 -6.812 1 95.38 393 ALA B CA 1
ATOM 7967 C C . ALA B 1 393 ? -4.281 0.377 -7.508 1 95.38 393 ALA B C 1
ATOM 7969 O O . ALA B 1 393 ? -4.434 -0.382 -8.469 1 95.38 393 ALA B O 1
ATOM 7970 N N . PHE B 1 394 ? -3.135 0.731 -7.07 1 96.38 394 PHE B N 1
ATOM 7971 C CA . PHE B 1 394 ? -1.904 0.224 -7.668 1 96.38 394 PHE B CA 1
ATOM 7972 C C . PHE B 1 394 ? -1.824 -1.292 -7.535 1 96.38 394 PHE B C 1
ATOM 7974 O O . PHE B 1 394 ? -1.572 -1.993 -8.516 1 96.38 394 PHE B O 1
ATOM 7981 N N . VAL B 1 395 ? -2.031 -1.788 -6.301 1 95.06 395 VAL B N 1
ATOM 7982 C CA . VAL B 1 395 ? -1.926 -3.217 -6.027 1 95.06 395 VAL B CA 1
ATOM 7983 C C . VAL B 1 395 ? -3.025 -3.969 -6.773 1 95.06 395 VAL B C 1
ATOM 7985 O O . VAL B 1 395 ? -2.781 -5.035 -7.34 1 95.06 395 VAL B O 1
ATOM 7988 N N . MET B 1 396 ? -4.191 -3.461 -6.762 1 92.69 396 MET B N 1
ATOM 7989 C CA . MET B 1 396 ? -5.301 -4.086 -7.473 1 92.69 396 MET B CA 1
ATOM 7990 C C . MET B 1 396 ? -5.012 -4.164 -8.969 1 92.69 396 MET B C 1
ATOM 7992 O O . MET B 1 396 ? -5.305 -5.176 -9.609 1 92.69 396 MET B O 1
ATOM 7996 N N . ARG B 1 397 ? -4.473 -3.113 -9.492 1 91.62 397 ARG B N 1
ATOM 7997 C CA . ARG B 1 397 ? -4.176 -3.094 -10.922 1 91.62 397 ARG B CA 1
ATOM 7998 C C . ARG B 1 397 ? -3.1 -4.113 -11.273 1 91.62 397 ARG B C 1
ATOM 8000 O O . ARG B 1 397 ? -3.193 -4.797 -12.289 1 91.62 397 ARG B O 1
ATOM 8007 N N . LEU B 1 398 ? -2.082 -4.18 -10.492 1 91.88 398 LEU B N 1
ATOM 8008 C CA . LEU B 1 398 ? -1.051 -5.188 -10.727 1 91.88 398 LEU B CA 1
ATOM 8009 C C . LEU B 1 398 ? -1.641 -6.59 -10.672 1 91.88 398 LEU B C 1
ATOM 8011 O O . LEU B 1 398 ? -1.264 -7.457 -11.469 1 91.88 398 LEU B O 1
ATOM 8015 N N . ALA B 1 399 ? -2.549 -6.777 -9.742 1 88.56 399 ALA B N 1
ATOM 8016 C CA . ALA B 1 399 ? -3.215 -8.07 -9.648 1 88.56 399 ALA B CA 1
ATOM 8017 C C . ALA B 1 399 ? -4.016 -8.375 -10.906 1 88.56 399 ALA B C 1
ATOM 8019 O O . ALA B 1 399 ? -3.988 -9.5 -11.414 1 88.56 399 ALA B O 1
ATOM 8020 N N . GLU B 1 400 ? -4.684 -7.418 -11.422 1 85.12 400 GLU B N 1
ATOM 8021 C CA . GLU B 1 400 ? -5.48 -7.574 -12.633 1 85.12 400 GLU B CA 1
ATOM 8022 C C . GLU B 1 400 ? -4.598 -7.914 -13.828 1 85.12 400 GLU B C 1
ATOM 8024 O O . GLU B 1 400 ? -5.023 -8.633 -14.742 1 85.12 400 GLU B O 1
ATOM 8029 N N . LEU B 1 401 ? -3.383 -7.43 -13.734 1 82.25 401 LEU B N 1
ATOM 8030 C CA . LEU B 1 401 ? -2.441 -7.652 -14.828 1 82.25 401 LEU B CA 1
ATOM 8031 C C . LEU B 1 401 ? -1.676 -8.953 -14.625 1 82.25 401 LEU B C 1
ATOM 8033 O O . LEU B 1 401 ? -0.791 -9.289 -15.414 1 82.25 401 LEU B O 1
ATOM 8037 N N . GLY B 1 402 ? -1.956 -9.656 -13.5 1 79.88 402 GLY B N 1
ATOM 8038 C CA . GLY B 1 402 ? -1.308 -10.93 -13.227 1 79.88 402 GLY B CA 1
ATOM 8039 C C . GLY B 1 402 ? 0.075 -10.773 -12.617 1 79.88 402 GLY B C 1
ATOM 8040 O O . GLY B 1 402 ? 0.911 -11.672 -12.734 1 79.88 402 GLY B O 1
ATOM 8041 N N . LEU B 1 403 ? 0.353 -9.625 -12.055 1 87.19 403 LEU B N 1
ATOM 8042 C CA . LEU B 1 403 ? 1.682 -9.336 -11.523 1 87.19 403 LEU B CA 1
ATOM 8043 C C . LEU B 1 403 ? 1.69 -9.445 -10 1 87.19 403 LEU B C 1
ATOM 8045 O O . LEU B 1 403 ? 2.307 -8.625 -9.32 1 87.19 403 LEU B O 1
ATOM 8049 N N . HIS B 1 404 ? 1.013 -10.406 -9.453 1 83.88 404 HIS B N 1
ATOM 8050 C CA . HIS B 1 404 ? 0.938 -10.602 -8.008 1 83.88 404 HIS B CA 1
ATOM 8051 C C . HIS B 1 404 ? 2.32 -10.852 -7.41 1 83.88 404 HIS B C 1
ATOM 8053 O O . HIS B 1 404 ? 2.656 -10.289 -6.363 1 83.88 404 HIS B O 1
ATOM 8059 N N . ASN B 1 405 ? 3.127 -11.586 -8.07 1 83.06 405 ASN B N 1
ATOM 8060 C CA . ASN B 1 405 ? 4.438 -11.977 -7.559 1 83.06 405 ASN B CA 1
ATOM 8061 C C . ASN B 1 405 ? 5.434 -10.82 -7.629 1 83.06 405 ASN B C 1
ATOM 8063 O O . ASN B 1 405 ? 6.41 -10.789 -6.875 1 83.06 405 ASN B O 1
ATOM 8067 N N . GLU B 1 406 ? 5.16 -9.906 -8.539 1 87.25 406 GLU B N 1
ATOM 8068 C CA . GLU B 1 406 ? 6.098 -8.805 -8.758 1 87.25 406 GLU B CA 1
ATOM 8069 C C . GLU B 1 406 ? 5.719 -7.582 -7.93 1 87.25 406 GLU B C 1
ATOM 8071 O O . GLU B 1 406 ? 6.48 -6.621 -7.852 1 87.25 406 GLU B O 1
ATOM 8076 N N . THR B 1 407 ? 4.602 -7.629 -7.254 1 90.06 407 THR B N 1
ATOM 8077 C CA . THR B 1 407 ? 4.066 -6.48 -6.535 1 90.06 407 THR B CA 1
ATOM 8078 C C . THR B 1 407 ? 5.066 -5.977 -5.496 1 90.06 407 THR B C 1
ATOM 8080 O O . THR B 1 407 ? 5.344 -4.777 -5.426 1 90.06 407 THR B O 1
ATOM 8083 N N . PRO B 1 408 ? 5.707 -6.848 -4.691 1 89.56 408 PRO B N 1
ATOM 8084 C CA . PRO B 1 408 ? 6.648 -6.352 -3.684 1 89.56 408 PRO B CA 1
ATOM 8085 C C . PRO B 1 408 ? 7.84 -5.617 -4.301 1 89.56 408 PRO B C 1
ATOM 8087 O O . PRO B 1 408 ? 8.406 -4.719 -3.674 1 89.56 408 PRO B O 1
ATOM 8090 N N . GLY B 1 409 ? 8.141 -5.957 -5.5 1 90.94 409 GLY B N 1
ATOM 8091 C CA . GLY B 1 409 ? 9.266 -5.324 -6.164 1 90.94 409 GLY B CA 1
ATOM 8092 C C . GLY B 1 409 ? 8.945 -3.943 -6.707 1 90.94 409 GLY B C 1
ATOM 8093 O O . GLY B 1 409 ? 9.797 -3.051 -6.695 1 90.94 409 GLY B O 1
ATOM 8094 N N . PHE B 1 410 ? 7.719 -3.74 -7.141 1 92.94 410 PHE B N 1
ATOM 8095 C CA . PHE B 1 410 ? 7.344 -2.49 -7.789 1 92.94 410 PHE B CA 1
ATOM 8096 C C . PHE B 1 410 ? 6.758 -1.511 -6.777 1 92.94 410 PHE B C 1
ATOM 8098 O O . PHE B 1 410 ? 6.762 -0.299 -7.004 1 92.94 410 PHE B O 1
ATOM 8105 N N . LEU B 1 411 ? 6.297 -2.043 -5.691 1 95 411 LEU B N 1
ATOM 8106 C CA . LEU B 1 411 ? 5.523 -1.246 -4.742 1 95 411 LEU B CA 1
ATOM 8107 C C . LEU B 1 411 ? 6.383 -0.141 -4.137 1 95 411 LEU B C 1
ATOM 8109 O O . LEU B 1 411 ? 5.938 1.004 -4.023 1 95 411 LEU B O 1
ATOM 8113 N N . PRO B 1 412 ? 7.695 -0.385 -3.727 1 92.94 412 PRO B N 1
ATOM 8114 C CA . PRO B 1 412 ? 8.5 0.681 -3.125 1 92.94 412 PRO B CA 1
ATOM 8115 C C . PRO B 1 412 ? 8.68 1.882 -4.051 1 92.94 412 PRO B C 1
ATOM 8117 O O . PRO B 1 412 ? 8.633 3.027 -3.598 1 92.94 412 PRO B O 1
ATOM 8120 N N . GLY B 1 413 ? 8.883 1.604 -5.336 1 93.5 413 GLY B N 1
ATOM 8121 C CA . GLY B 1 413 ? 8.977 2.691 -6.297 1 93.5 413 GLY B CA 1
ATOM 8122 C C . GLY B 1 413 ? 7.727 3.541 -6.367 1 93.5 413 GLY B C 1
ATOM 8123 O O . GLY B 1 413 ? 7.805 4.773 -6.383 1 93.5 413 GLY B O 1
ATOM 8124 N N . PHE B 1 414 ? 6.625 2.943 -6.398 1 96.38 414 PHE B N 1
ATOM 8125 C CA . PHE B 1 414 ? 5.363 3.668 -6.445 1 96.38 414 PHE B CA 1
ATOM 8126 C C . PHE B 1 414 ? 5.141 4.449 -5.156 1 96.38 414 PHE B C 1
ATOM 8128 O O . PHE B 1 414 ? 4.645 5.578 -5.188 1 96.38 414 PHE B O 1
ATOM 8135 N N . LEU B 1 415 ? 5.445 3.812 -4.012 1 95.38 415 LEU B N 1
ATOM 8136 C CA . LEU B 1 415 ? 5.289 4.488 -2.727 1 95.38 415 LEU B CA 1
ATOM 8137 C C . LEU B 1 415 ? 6.133 5.758 -2.676 1 95.38 415 LEU B C 1
ATOM 8139 O O . LEU B 1 415 ? 5.699 6.77 -2.121 1 95.38 415 LEU B O 1
ATOM 8143 N N . SER B 1 416 ? 7.324 5.727 -3.199 1 93.75 416 SER B N 1
ATOM 8144 C CA . SER B 1 416 ? 8.164 6.918 -3.275 1 93.75 416 SER B CA 1
ATOM 8145 C C . SER B 1 416 ? 7.508 8.008 -4.113 1 93.75 416 SER B C 1
ATOM 8147 O O . SER B 1 416 ? 7.539 9.188 -3.744 1 93.75 416 SER B O 1
ATOM 8149 N N . GLU B 1 417 ? 6.926 7.582 -5.223 1 93.56 417 GLU B N 1
ATOM 8150 C CA . GLU B 1 417 ? 6.199 8.531 -6.062 1 93.56 417 GLU B CA 1
ATOM 8151 C C . GLU B 1 417 ? 5.023 9.141 -5.312 1 93.56 417 GLU B C 1
ATOM 8153 O O . GLU B 1 417 ? 4.766 10.344 -5.426 1 93.56 417 GLU B O 1
ATOM 8158 N N . LEU B 1 418 ? 4.316 8.328 -4.602 1 94.06 418 LEU B N 1
ATOM 8159 C CA . LEU B 1 418 ? 3.164 8.781 -3.834 1 94.06 418 LEU B CA 1
ATOM 8160 C C . LEU B 1 418 ? 3.584 9.781 -2.764 1 94.06 418 LEU B C 1
ATOM 8162 O O . LEU B 1 418 ? 2.904 10.781 -2.545 1 94.06 418 LEU B O 1
ATOM 8166 N N . THR B 1 419 ? 4.668 9.477 -2.086 1 90.56 419 THR B N 1
ATOM 8167 C CA . THR B 1 419 ? 5.172 10.367 -1.045 1 90.56 419 THR B CA 1
ATOM 8168 C C . THR B 1 419 ? 5.609 11.703 -1.639 1 90.56 419 THR B C 1
ATOM 8170 O O . THR B 1 419 ? 5.371 12.758 -1.047 1 90.56 419 THR B O 1
ATOM 8173 N N . ALA B 1 420 ? 6.219 11.664 -2.777 1 91.56 420 ALA B N 1
ATOM 8174 C CA . ALA B 1 420 ? 6.621 12.891 -3.459 1 91.56 420 ALA B CA 1
ATOM 8175 C C . ALA B 1 420 ? 5.406 13.734 -3.844 1 91.56 420 ALA B C 1
ATOM 8177 O O . ALA B 1 420 ? 5.422 14.961 -3.713 1 91.56 420 ALA B O 1
ATOM 8178 N N . GLU B 1 421 ? 4.363 13.07 -4.344 1 92.62 421 GLU B N 1
ATOM 8179 C CA . GLU B 1 421 ? 3.127 13.766 -4.695 1 92.62 421 GLU B CA 1
ATOM 8180 C C . GLU B 1 421 ? 2.492 14.414 -3.467 1 92.62 421 GLU B C 1
ATOM 8182 O O . GLU B 1 421 ? 1.9 15.492 -3.562 1 92.62 421 GLU B O 1
ATOM 8187 N N . GLN B 1 422 ? 2.484 13.727 -2.4 1 92.81 422 GLN B N 1
ATOM 8188 C CA . GLN B 1 422 ? 1.923 14.258 -1.164 1 92.81 422 GLN B CA 1
ATOM 8189 C C . GLN B 1 422 ? 2.695 15.492 -0.693 1 92.81 422 GLN B C 1
ATOM 8191 O O . GLN B 1 422 ? 2.1 16.453 -0.217 1 92.81 422 GLN B O 1
ATOM 8196 N N . GLU B 1 423 ? 4.012 15.43 -0.791 1 90.25 423 GLU B N 1
ATOM 8197 C CA . GLU B 1 423 ? 4.832 16.578 -0.428 1 90.25 423 GLU B CA 1
ATOM 8198 C C . GLU B 1 423 ? 4.516 17.781 -1.309 1 90.25 423 GLU B C 1
ATOM 8200 O O . GLU B 1 423 ? 4.469 18.922 -0.825 1 90.25 423 GLU B O 1
ATOM 8205 N N . GLU B 1 424 ? 4.285 17.531 -2.521 1 92.12 424 GLU B N 1
ATOM 8206 C CA . GLU B 1 424 ? 3.93 18.609 -3.439 1 92.12 424 GLU B CA 1
ATOM 8207 C C . GLU B 1 424 ? 2.57 19.203 -3.09 1 92.12 424 GLU B C 1
ATOM 8209 O O . GLU B 1 424 ? 2.373 20.422 -3.201 1 92.12 424 GLU B O 1
ATOM 8214 N N . ASP B 1 425 ? 1.658 18.375 -2.691 1 93.25 425 ASP B N 1
ATOM 8215 C CA . ASP B 1 425 ? 0.347 18.859 -2.26 1 93.25 425 ASP B CA 1
ATOM 8216 C C . ASP B 1 425 ? 0.468 19.766 -1.044 1 93.25 425 ASP B C 1
ATOM 8218 O O . ASP B 1 425 ? -0.202 20.797 -0.97 1 93.25 425 ASP B O 1
ATOM 8222 N N . TRP B 1 426 ? 1.33 19.406 -0.135 1 91.12 426 TRP B N 1
ATOM 8223 C CA . TRP B 1 426 ? 1.542 20.203 1.071 1 91.12 426 TRP B CA 1
ATOM 8224 C C . TRP B 1 426 ? 2.184 21.547 0.736 1 91.12 426 TRP B C 1
ATOM 8226 O O . TRP B 1 426 ? 1.742 22.594 1.221 1 91.12 426 TRP B O 1
ATOM 8236 N N . LYS B 1 427 ? 3.17 21.5 -0.094 1 91.69 427 LYS B N 1
ATOM 8237 C CA . LYS B 1 427 ? 3.871 22.719 -0.484 1 91.69 427 LYS B CA 1
ATOM 8238 C C . LYS B 1 427 ? 2.941 23.672 -1.217 1 91.69 427 LYS B C 1
ATOM 8240 O O . LYS B 1 427 ? 2.992 24.891 -0.998 1 91.69 427 LYS B O 1
ATOM 8245 N N . HIS B 1 428 ? 2.15 23.062 -2.031 1 94 428 HIS B N 1
ATOM 8246 C CA . HIS B 1 428 ? 1.184 23.875 -2.758 1 94 428 HIS B CA 1
ATOM 8247 C C . HIS B 1 428 ? 0.186 24.531 -1.808 1 94 428 HIS B C 1
ATOM 8249 O O . HIS B 1 428 ? -0.133 25.719 -1.951 1 94 428 HIS B O 1
ATOM 8255 N N . ASN B 1 429 ? -0.266 23.828 -0.858 1 94.31 429 ASN B N 1
ATOM 8256 C CA . ASN B 1 429 ? -1.181 24.359 0.148 1 94.31 429 ASN B CA 1
ATOM 8257 C C . ASN B 1 429 ? -0.524 25.453 0.983 1 94.31 429 ASN B C 1
ATOM 8259 O O . ASN B 1 429 ? -1.156 26.453 1.301 1 94.31 429 ASN B O 1
ATOM 8263 N N . GLU B 1 430 ? 0.694 25.266 1.371 1 92.5 430 GLU B N 1
ATOM 8264 C CA . GLU B 1 430 ? 1.438 26.25 2.135 1 92.5 430 GLU B CA 1
ATOM 8265 C C . GLU B 1 430 ? 1.629 27.547 1.332 1 92.5 430 GLU B C 1
ATOM 8267 O O . GLU B 1 430 ? 1.5 28.641 1.871 1 92.5 430 GLU B O 1
ATOM 8272 N N . LYS B 1 431 ? 1.949 27.344 0.12 1 94.88 431 LYS B N 1
ATOM 8273 C CA . LYS B 1 431 ? 2.123 28.516 -0.751 1 94.88 431 LYS B CA 1
ATOM 8274 C C . LYS B 1 431 ? 0.833 29.312 -0.852 1 94.88 431 LYS B C 1
ATOM 8276 O O . LYS B 1 431 ? 0.85 30.547 -0.706 1 94.88 431 LYS B O 1
ATOM 8281 N N . LEU B 1 432 ? -0.243 28.641 -1.03 1 95.12 432 LEU B N 1
ATOM 8282 C CA . LEU B 1 432 ? -1.535 29.312 -1.123 1 95.12 432 LEU B CA 1
ATOM 8283 C C . LEU B 1 432 ? -1.914 29.953 0.209 1 95.12 432 LEU B C 1
ATOM 8285 O O . LEU B 1 432 ? -2.521 31.031 0.238 1 95.12 432 LEU B O 1
ATOM 8289 N N . SER B 1 433 ? -1.577 29.297 1.297 1 94.62 433 SER B N 1
ATOM 8290 C CA . SER B 1 433 ? -1.831 29.828 2.629 1 94.62 433 SER B CA 1
ATOM 8291 C C . SER B 1 433 ? -1.056 31.125 2.859 1 94.62 433 SER B C 1
ATOM 8293 O O . SER B 1 433 ? -1.599 32.094 3.393 1 94.62 433 SER B O 1
ATOM 8295 N N . ARG B 1 434 ? 0.176 31.188 2.484 1 94.31 434 ARG B N 1
ATOM 8296 C CA . ARG B 1 434 ? 0.997 32.375 2.629 1 94.31 434 ARG B CA 1
ATOM 8297 C C . ARG B 1 434 ? 0.433 33.531 1.808 1 94.31 434 ARG B C 1
ATOM 8299 O O . ARG B 1 434 ? 0.349 34.656 2.291 1 94.31 434 ARG B O 1
ATOM 8306 N N . GLU B 1 435 ? 0.04 33.219 0.665 1 95.31 435 GLU B N 1
ATOM 8307 C CA . GLU B 1 435 ? -0.5 34.25 -0.224 1 95.31 435 GLU B CA 1
ATOM 8308 C C . GLU B 1 435 ? -1.83 34.781 0.299 1 95.31 435 GLU B C 1
ATOM 8310 O O . GLU B 1 435 ? -2.041 36 0.339 1 95.31 435 GLU B O 1
ATOM 8315 N N . ARG B 1 436 ? -2.67 33.938 0.698 1 95.12 436 ARG B N 1
ATOM 8316 C CA . ARG B 1 436 ? -3.979 34.344 1.209 1 95.12 436 ARG B CA 1
ATOM 8317 C C . ARG B 1 436 ? -3.848 35.094 2.52 1 95.12 436 ARG B C 1
ATOM 8319 O O . ARG B 1 436 ? -4.562 36.094 2.748 1 95.12 436 ARG B O 1
ATOM 8326 N N . SER B 1 437 ? -2.959 34.594 3.406 1 94.88 437 SER B N 1
ATOM 8327 C CA . SER B 1 437 ? -2.738 35.281 4.688 1 94.88 437 SER B CA 1
ATOM 8328 C C . SER B 1 437 ? -2.152 36.656 4.492 1 94.88 437 SER B C 1
ATOM 8330 O O . SER B 1 437 ? -2.58 37.625 5.145 1 94.88 437 SER B O 1
ATOM 8332 N N . ALA B 1 438 ? -1.215 36.75 3.623 1 94.56 438 ALA B N 1
ATOM 8333 C CA . ALA B 1 438 ? -0.611 38.031 3.336 1 94.56 438 ALA B CA 1
ATOM 8334 C C . ALA B 1 438 ? -1.641 39 2.76 1 94.56 438 ALA B C 1
ATOM 8336 O O . ALA B 1 438 ? -1.668 40.188 3.125 1 94.56 438 ALA B O 1
ATOM 8337 N N . ALA B 1 439 ? -2.461 38.562 1.881 1 95 439 ALA B N 1
ATOM 8338 C CA . ALA B 1 439 ? -3.508 39.375 1.282 1 95 439 ALA B CA 1
ATOM 8339 C C . ALA B 1 439 ? -4.535 39.812 2.328 1 95 439 ALA B C 1
ATOM 8341 O O . ALA B 1 439 ? -4.984 40.969 2.33 1 95 439 ALA B O 1
ATOM 8342 N N . ALA B 1 440 ? -4.926 38.875 3.168 1 95.19 440 ALA B N 1
ATOM 8343 C CA . ALA B 1 440 ? -5.887 39.156 4.227 1 95.19 440 ALA B CA 1
ATOM 8344 C C . ALA B 1 440 ? -5.34 40.219 5.195 1 95.19 440 ALA B C 1
ATOM 8346 O O . ALA B 1 440 ? -6.062 41.125 5.613 1 95.19 440 ALA B O 1
ATOM 8347 N N . LEU B 1 441 ? -4.051 40.062 5.551 1 94.81 441 LEU B N 1
ATOM 8348 C CA . LEU B 1 441 ? -3.418 41 6.469 1 94.81 441 LEU B CA 1
ATOM 8349 C C . LEU B 1 441 ? -3.338 42.375 5.852 1 94.81 441 LEU B C 1
ATOM 8351 O O . LEU B 1 441 ? -3.566 43.375 6.535 1 94.81 441 LEU B O 1
ATOM 8355 N N . LYS B 1 442 ? -3.027 42.469 4.609 1 93.12 442 LYS B N 1
ATOM 8356 C CA . LYS B 1 442 ? -2.957 43.75 3.91 1 93.12 442 LYS B CA 1
ATOM 8357 C C . LYS B 1 442 ? -4.32 44.438 3.883 1 93.12 442 LYS B C 1
ATOM 8359 O O . LYS B 1 442 ? -4.422 45.625 4.133 1 93.12 442 LYS B O 1
ATOM 8364 N N . GLU B 1 443 ? -5.332 43.656 3.621 1 94.19 443 GLU B N 1
ATOM 8365 C CA . GLU B 1 443 ? -6.691 44.188 3.584 1 94.19 443 GLU B CA 1
ATOM 8366 C C . GLU B 1 443 ? -7.148 44.625 4.969 1 94.19 443 GLU B C 1
ATOM 8368 O O . GLU B 1 443 ? -7.719 45.719 5.125 1 94.19 443 GLU B O 1
ATOM 8373 N N . MET B 1 444 ? -6.867 43.844 5.969 1 93.81 444 MET B N 1
ATOM 8374 C CA . MET B 1 444 ? -7.285 44.156 7.336 1 93.81 444 MET B CA 1
ATOM 8375 C C . MET B 1 444 ? -6.512 45.344 7.891 1 93.81 444 MET B C 1
ATOM 8377 O O . MET B 1 444 ? -7.062 46.156 8.641 1 93.81 444 MET B O 1
ATOM 8381 N N . ALA B 1 445 ? -5.242 45.406 7.504 1 92.44 445 ALA B N 1
ATOM 8382 C CA . ALA B 1 445 ? -4.418 46.531 7.934 1 92.44 445 ALA B CA 1
ATOM 8383 C C . ALA B 1 445 ? -4.926 47.844 7.344 1 92.44 445 ALA B C 1
ATOM 8385 O O . ALA B 1 445 ? -4.934 48.875 8.016 1 92.44 445 ALA B O 1
ATOM 8386 N N . ARG B 1 446 ? -5.379 47.812 6.137 1 90.75 446 ARG B N 1
ATOM 8387 C CA . ARG B 1 446 ? -5.938 49 5.496 1 90.75 446 ARG B CA 1
ATOM 8388 C C . ARG B 1 446 ? -7.223 49.438 6.191 1 90.75 446 ARG B C 1
ATOM 8390 O O . ARG B 1 446 ? -7.461 50.656 6.375 1 90.75 446 ARG B O 1
ATOM 8397 N N . ALA B 1 447 ? -7.992 48.5 6.598 1 90.44 447 ALA B N 1
ATOM 8398 C CA . ALA B 1 447 ? -9.273 48.781 7.242 1 90.44 447 ALA B CA 1
ATOM 8399 C C . ALA B 1 447 ? -9.062 49.281 8.672 1 90.44 447 ALA B C 1
ATOM 8401 O O . ALA B 1 447 ? -9.75 50.188 9.125 1 90.44 447 ALA B O 1
ATOM 8402 N N . ALA B 1 448 ? -8.125 48.594 9.414 1 87.25 448 ALA B N 1
ATOM 8403 C CA . ALA B 1 448 ? -7.961 48.844 10.844 1 87.25 448 ALA B CA 1
ATOM 8404 C C . ALA B 1 448 ? -7.07 50.062 11.078 1 87.25 448 ALA B C 1
ATOM 8406 O O . ALA B 1 448 ? -7.309 50.844 12 1 87.25 448 ALA B O 1
ATOM 8407 N N . LEU B 1 449 ? -6.039 50.312 10.242 1 86.69 449 LEU B N 1
ATOM 8408 C CA . LEU B 1 449 ? -5.051 51.375 10.492 1 86.69 449 LEU B CA 1
ATOM 8409 C C . LEU B 1 449 ? -5.309 52.594 9.609 1 86.69 449 LEU B C 1
ATOM 8411 O O . LEU B 1 449 ? -4.922 53.688 9.953 1 86.69 449 LEU B O 1
ATOM 8415 N N . GLY B 1 450 ? -6.133 52.344 8.617 1 80.25 450 GLY B N 1
ATOM 8416 C CA . GLY B 1 450 ? -6.469 53.469 7.738 1 80.25 450 GLY B CA 1
ATOM 8417 C C . GLY B 1 450 ? -5.277 54.344 7.406 1 80.25 450 GLY B C 1
ATOM 8418 O O . GLY B 1 450 ? -4.234 53.844 6.973 1 80.25 450 GLY B O 1
ATOM 8419 N N . ASP B 1 451 ? -5.555 55.75 7.715 1 79.75 451 ASP B N 1
ATOM 8420 C CA . ASP B 1 451 ? -4.5 56.75 7.512 1 79.75 451 ASP B CA 1
ATOM 8421 C C . ASP B 1 451 ? -3.566 56.812 8.719 1 79.75 451 ASP B C 1
ATOM 8423 O O . ASP B 1 451 ? -3.996 57.125 9.828 1 79.75 451 ASP B O 1
ATOM 8427 N N . GLU B 1 452 ? -2.355 56.438 8.547 1 81.19 452 GLU B N 1
ATOM 8428 C CA . GLU B 1 452 ? -1.354 56.375 9.602 1 81.19 452 GLU B CA 1
ATOM 8429 C C . GLU B 1 452 ? -1.161 57.75 10.258 1 81.19 452 GLU B C 1
ATOM 8431 O O . GLU B 1 452 ? -0.797 57.844 11.438 1 81.19 452 GLU B O 1
ATOM 8436 N N . GLY B 1 453 ? -1.487 58.75 9.508 1 80.94 453 GLY B N 1
ATOM 8437 C CA . GLY B 1 453 ? -1.379 60.094 10.031 1 80.94 453 GLY B CA 1
ATOM 8438 C C . GLY B 1 453 ? -2.426 60.406 11.078 1 80.94 453 GLY B C 1
ATOM 8439 O O . GLY B 1 453 ? -2.23 61.312 11.914 1 80.94 453 GLY B O 1
ATOM 8440 N N . ALA B 1 454 ? -3.471 59.656 11.055 1 85.62 454 ALA B N 1
ATOM 8441 C CA . ALA B 1 454 ? -4.566 59.875 11.992 1 85.62 454 ALA B CA 1
ATOM 8442 C C . ALA B 1 454 ? -4.148 59.531 13.422 1 85.62 454 ALA B C 1
ATOM 8444 O O . ALA B 1 454 ? -4.73 60.062 14.375 1 85.62 454 ALA B O 1
ATOM 8445 N N . PHE B 1 455 ? -3.008 58.781 13.523 1 91 455 PHE B N 1
ATOM 8446 C CA . PHE B 1 455 ? -2.568 58.375 14.852 1 91 455 PHE B CA 1
ATOM 8447 C C . PHE B 1 455 ? -1.522 59.312 15.406 1 91 455 PHE B C 1
ATOM 8449 O O . PHE B 1 455 ? -1.157 59.25 16.578 1 91 455 PHE B O 1
ATOM 8456 N N . MET B 1 456 ? -1.118 60.281 14.586 1 87.38 456 MET B N 1
ATOM 8457 C CA . MET B 1 456 ? -0.097 61.219 15.008 1 87.38 456 MET B CA 1
ATOM 8458 C C . MET B 1 456 ? -0.721 62.375 15.773 1 87.38 456 MET B C 1
ATOM 8460 O O . MET B 1 456 ? -0.603 63.531 15.367 1 87.38 456 MET B O 1
ATOM 8464 N N . VAL B 1 457 ? -1.585 62.094 16.797 1 87 457 VAL B N 1
ATOM 8465 C CA . VAL B 1 457 ? -2.252 63.031 17.703 1 87 457 VAL B CA 1
ATOM 8466 C C . VAL B 1 457 ? -1.962 62.625 19.156 1 87 457 VAL B C 1
ATOM 8468 O O . VAL B 1 457 ? -1.523 61.5 19.406 1 87 457 VAL B O 1
ATOM 8471 N N . PRO B 1 458 ? -2.012 63.594 20.078 1 85.69 458 PRO B N 1
ATOM 8472 C CA . PRO B 1 458 ? -1.84 63.219 21.484 1 85.69 458 PRO B CA 1
ATOM 8473 C C . PRO B 1 458 ? -2.787 62.094 21.891 1 85.69 458 PRO B C 1
ATOM 8475 O O . PRO B 1 458 ? -3.996 62.188 21.672 1 85.69 458 PRO B O 1
ATOM 8478 N N . GLY B 1 459 ? -2.275 60.938 22.359 1 86.81 459 GLY B N 1
ATOM 8479 C CA . GLY B 1 459 ? -3.059 59.75 22.703 1 86.81 459 GLY B CA 1
ATOM 8480 C C . GLY B 1 459 ? -3.162 58.75 21.578 1 86.81 459 GLY B C 1
ATOM 8481 O O . GLY B 1 459 ? -3.805 57.719 21.719 1 86.81 459 GLY B O 1
ATOM 8482 N N . GLY B 1 460 ? -2.596 59.125 20.547 1 90.38 460 GLY B N 1
ATOM 8483 C CA . GLY B 1 460 ? -2.678 58.281 19.359 1 90.38 460 GLY B CA 1
ATOM 8484 C C . GLY B 1 460 ? -1.992 56.938 19.516 1 90.38 460 GLY B C 1
ATOM 8485 O O . GLY B 1 460 ? -2.359 55.969 18.859 1 90.38 460 GLY B O 1
ATOM 8486 N N . HIS B 1 461 ? -0.961 56.812 20.328 1 91.19 461 HIS B N 1
ATOM 8487 C CA . HIS B 1 461 ? -0.252 55.562 20.578 1 91.19 461 HIS B CA 1
ATOM 8488 C C . HIS B 1 461 ? -1.196 54.5 21.109 1 91.19 461 HIS B C 1
ATOM 8490 O O . HIS B 1 461 ? -1.188 53.344 20.625 1 91.19 461 HIS B O 1
ATOM 8496 N N . LEU B 1 462 ? -1.966 54.844 22.062 1 89.19 462 LEU B N 1
ATOM 8497 C CA . LEU B 1 462 ? -2.936 53.906 22.625 1 89.19 462 LEU B CA 1
ATOM 8498 C C . LEU B 1 462 ? -3.941 53.469 21.562 1 89.19 462 LEU B C 1
ATOM 8500 O O . LEU B 1 462 ? -4.285 52.281 21.484 1 89.19 462 LEU B O 1
ATOM 8504 N N . GLN B 1 463 ? -4.414 54.469 20.797 1 90 463 GLN B N 1
ATOM 8505 C CA . GLN B 1 463 ? -5.387 54.156 19.766 1 90 463 GLN B CA 1
ATOM 8506 C C . GLN B 1 463 ? -4.801 53.188 18.734 1 90 463 GLN B C 1
ATOM 8508 O O . GLN B 1 463 ? -5.484 52.281 18.266 1 90 463 GLN B O 1
ATOM 8513 N N . LEU B 1 464 ? -3.547 53.406 18.391 1 92.44 464 LEU B N 1
ATOM 8514 C CA . LEU B 1 464 ? -2.885 52.531 17.406 1 92.44 464 LEU B CA 1
ATOM 8515 C C . LEU B 1 464 ? -2.721 51.125 17.953 1 92.44 464 LEU B C 1
ATOM 8517 O O . LEU B 1 464 ? -3.002 50.156 17.25 1 92.44 464 LEU B O 1
ATOM 8521 N N . VAL B 1 465 ? -2.189 50.938 19.156 1 90.44 465 VAL B N 1
ATOM 8522 C CA . VAL B 1 465 ? -1.934 49.625 19.75 1 90.44 465 VAL B CA 1
ATOM 8523 C C . VAL B 1 465 ? -3.246 48.875 19.906 1 90.44 465 VAL B C 1
ATOM 8525 O O . VAL B 1 465 ? -3.287 47.656 19.719 1 90.44 465 VAL B O 1
ATOM 8528 N N . LEU B 1 466 ? -4.266 49.594 20.234 1 88.25 466 LEU B N 1
ATOM 8529 C CA . LEU B 1 466 ? -5.578 48.969 20.328 1 88.25 466 LEU B CA 1
ATOM 8530 C C . LEU B 1 466 ? -6.043 48.469 18.969 1 88.25 466 LEU B C 1
ATOM 8532 O O . LEU B 1 466 ? -6.609 47.375 18.859 1 88.25 466 LEU B O 1
ATOM 8536 N N . ALA B 1 467 ? -5.852 49.344 18 1 90.38 467 ALA B N 1
ATOM 8537 C CA . ALA B 1 467 ? -6.219 48.938 16.641 1 90.38 467 ALA B CA 1
ATOM 8538 C C . ALA B 1 467 ? -5.43 47.719 16.203 1 90.38 467 ALA B C 1
ATOM 8540 O O . ALA B 1 467 ? -5.973 46.812 15.539 1 90.38 467 ALA B O 1
ATOM 8541 N N . MET B 1 468 ? -4.16 47.688 16.484 1 89.38 468 MET B N 1
ATOM 8542 C CA . MET B 1 468 ? -3.305 46.562 16.125 1 89.38 468 MET B CA 1
ATOM 8543 C C . MET B 1 468 ? -3.756 45.281 16.844 1 89.38 468 MET B C 1
ATOM 8545 O O . MET B 1 468 ? -3.768 44.188 16.25 1 89.38 468 MET B O 1
ATOM 8549 N N . LEU B 1 469 ? -4.055 45.344 18.094 1 85.75 469 LEU B N 1
ATOM 8550 C CA . LEU B 1 469 ? -4.531 44.219 18.875 1 85.75 469 LEU B CA 1
ATOM 8551 C C . LEU B 1 469 ? -5.824 43.656 18.281 1 85.75 469 LEU B C 1
ATOM 8553 O O . LEU B 1 469 ? -6.008 42.438 18.203 1 85.75 469 LEU B O 1
ATOM 8557 N N . ARG B 1 470 ? -6.719 44.562 17.891 1 85.88 470 ARG B N 1
ATOM 8558 C CA . ARG B 1 470 ? -7.965 44.125 17.25 1 85.88 470 ARG B CA 1
ATOM 8559 C C . ARG B 1 470 ? -7.691 43.406 15.93 1 85.88 470 ARG B C 1
ATOM 8561 O O . ARG B 1 470 ? -8.352 42.438 15.602 1 85.88 470 ARG B O 1
ATOM 8568 N N . LEU B 1 471 ? -6.793 44 15.188 1 90.31 471 LEU B N 1
ATOM 8569 C CA . LEU B 1 471 ? -6.41 43.406 13.914 1 90.31 471 LEU B CA 1
ATOM 8570 C C . LEU B 1 471 ? -5.887 41.969 14.125 1 90.31 471 LEU B C 1
ATOM 8572 O O . LEU B 1 471 ? -6.289 41.062 13.414 1 90.31 471 LEU B O 1
ATOM 8576 N N . VAL B 1 472 ? -4.98 41.781 15.031 1 85.56 472 VAL B N 1
ATOM 8577 C CA . VAL B 1 472 ? -4.398 40.469 15.32 1 85.56 472 VAL B CA 1
ATOM 8578 C C . VAL B 1 472 ? -5.488 39.5 15.766 1 85.56 472 VAL B C 1
ATOM 8580 O O . VAL B 1 472 ? -5.477 38.344 15.383 1 85.56 472 VAL B O 1
ATOM 8583 N N . HIS B 1 473 ? -6.434 39.969 16.516 1 83.19 473 HIS B N 1
ATOM 8584 C CA . HIS B 1 473 ? -7.535 39.125 16.984 1 83.19 473 HIS B CA 1
ATOM 8585 C C . HIS B 1 473 ? -8.422 38.656 15.836 1 83.19 473 HIS B C 1
ATOM 8587 O O . HIS B 1 473 ? -8.719 37.469 15.719 1 83.19 473 HIS B O 1
ATOM 8593 N N . GLU B 1 474 ? -8.797 39.594 15.078 1 87.38 474 GLU B N 1
ATOM 8594 C CA . GLU B 1 474 ? -9.664 39.281 13.953 1 87.38 474 GLU B CA 1
ATOM 8595 C C . GLU B 1 474 ? -8.984 38.312 12.992 1 87.38 474 GLU B C 1
ATOM 8597 O O . GLU B 1 474 ? -9.633 37.406 12.438 1 87.38 474 GLU B O 1
ATOM 8602 N N . PHE B 1 475 ? -7.746 38.562 12.773 1 89.56 475 PHE B N 1
ATOM 8603 C CA . PHE B 1 475 ? -6.98 37.688 11.891 1 89.56 475 PHE B CA 1
ATOM 8604 C C . PHE B 1 475 ? -6.918 36.281 12.453 1 89.56 475 PHE B C 1
ATOM 8606 O O . PHE B 1 475 ? -7.02 35.312 11.711 1 89.56 475 PHE B O 1
ATOM 8613 N N . SER B 1 476 ? -6.66 36.094 13.719 1 82.19 476 SER B N 1
ATOM 8614 C CA . SER B 1 476 ? -6.508 34.781 14.359 1 82.19 476 SER B CA 1
ATOM 8615 C C . SER B 1 476 ? -7.824 34 14.367 1 82.19 476 SER B C 1
ATOM 8617 O O . SER B 1 476 ? -7.828 32.781 14.508 1 82.19 476 SER B O 1
ATOM 8619 N N . GLU B 1 477 ? -8.977 34.656 14.148 1 82.06 477 GLU B N 1
ATOM 8620 C CA . GLU B 1 477 ? -10.289 34.031 14.156 1 82.06 477 GLU B CA 1
ATOM 8621 C C . GLU B 1 477 ? -10.641 33.469 12.789 1 82.06 477 GLU B C 1
ATOM 8623 O O . GLU B 1 477 ? -11.547 32.625 12.664 1 82.06 477 GLU B O 1
ATOM 8628 N N . ARG B 1 478 ? -9.93 33.906 11.867 1 85.56 478 ARG B N 1
ATOM 8629 C CA . ARG B 1 478 ? -10.211 33.406 10.516 1 85.56 478 ARG B CA 1
ATOM 8630 C C . ARG B 1 478 ? -9.852 31.953 10.367 1 85.56 478 ARG B C 1
ATOM 8632 O O . ARG B 1 478 ? -8.797 31.516 10.836 1 85.56 478 ARG B O 1
ATOM 8639 N N . LYS B 1 479 ? -10.734 31.172 9.719 1 81.88 479 LYS B N 1
ATOM 8640 C CA . LYS B 1 479 ? -10.547 29.719 9.594 1 81.88 479 LYS B CA 1
ATOM 8641 C C . LYS B 1 479 ? -10.141 29.344 8.172 1 81.88 479 LYS B C 1
ATOM 8643 O O . LYS B 1 479 ? -9.766 28.188 7.918 1 81.88 479 LYS B O 1
ATOM 8648 N N . ASP B 1 480 ? -10.039 30.234 7.27 1 86.88 480 ASP B N 1
ATOM 8649 C CA . ASP B 1 480 ? -9.789 29.938 5.863 1 86.88 480 ASP B CA 1
ATOM 8650 C C . ASP B 1 480 ? -8.359 30.281 5.469 1 86.88 480 ASP B C 1
ATOM 8652 O O . ASP B 1 480 ? -8.055 30.422 4.281 1 86.88 480 ASP B O 1
ATOM 8656 N N . LEU B 1 481 ? -7.457 30.516 6.406 1 89.38 481 LEU B N 1
ATOM 8657 C CA . LEU B 1 481 ? -6.137 31.031 6.078 1 89.38 481 LEU B CA 1
ATOM 8658 C C . LEU B 1 481 ? -5.117 29.906 5.941 1 89.38 481 LEU B C 1
ATOM 8660 O O . LEU B 1 481 ? -4.047 30.094 5.359 1 89.38 481 LEU B O 1
ATOM 8664 N N . GLY B 1 482 ? -5.391 28.75 6.539 1 87.06 482 GLY B N 1
ATOM 8665 C CA . GLY B 1 482 ? -4.496 27.625 6.348 1 87.06 482 GLY B CA 1
ATOM 8666 C C . GLY B 1 482 ? -3.383 27.562 7.379 1 87.06 482 GLY B C 1
ATOM 8667 O O . GLY B 1 482 ? -3.498 28.141 8.461 1 87.06 482 GLY B O 1
ATOM 8668 N N . PRO B 1 483 ? -2.23 26.891 7.039 1 86.06 483 PRO B N 1
ATOM 8669 C CA . PRO B 1 483 ? -1.219 26.547 8.047 1 86.06 483 PRO B CA 1
ATOM 8670 C C . PRO B 1 483 ? -0.198 27.672 8.242 1 86.06 483 PRO B C 1
ATOM 8672 O O . PRO B 1 483 ? 0.484 27.719 9.273 1 86.06 483 PRO B O 1
ATOM 8675 N N . CYS B 1 484 ? -0.075 28.578 7.352 1 87.31 484 CYS B N 1
ATOM 8676 C CA . CYS B 1 484 ? 0.992 29.562 7.438 1 87.31 484 CYS B CA 1
ATOM 8677 C C . CYS B 1 484 ? 0.464 30.891 7.969 1 87.31 484 CYS B C 1
ATOM 8679 O O . CYS B 1 484 ? 1.118 31.922 7.828 1 87.31 484 CYS B O 1
ATOM 8681 N N . ALA B 1 485 ? -0.691 30.844 8.562 1 88 485 ALA B N 1
ATOM 8682 C CA . ALA B 1 485 ? -1.313 32.062 9.062 1 88 485 ALA B CA 1
ATOM 8683 C C . ALA B 1 485 ? -0.47 32.688 10.164 1 88 485 ALA B C 1
ATOM 8685 O O . ALA B 1 485 ? -0.253 33.906 10.172 1 88 485 ALA B O 1
ATOM 8686 N N . ALA B 1 486 ? -0.021 31.938 11.086 1 81.69 486 ALA B N 1
ATOM 8687 C CA . ALA B 1 486 ? 0.763 32.438 12.211 1 81.69 486 ALA B CA 1
ATOM 8688 C C . ALA B 1 486 ? 2.082 33.031 11.734 1 81.69 486 ALA B C 1
ATOM 8690 O O . ALA B 1 486 ? 2.521 34.094 12.242 1 81.69 486 ALA B O 1
ATOM 8691 N N . GLU B 1 487 ? 2.674 32.375 10.828 1 84.12 487 GLU B N 1
ATOM 8692 C CA . GLU B 1 487 ? 3.939 32.875 10.281 1 84.12 487 GLU B CA 1
ATOM 8693 C C . GLU B 1 487 ? 3.754 34.188 9.523 1 84.12 487 GLU B C 1
ATOM 8695 O O . GLU B 1 487 ? 4.578 35.094 9.641 1 84.12 487 GLU B O 1
ATOM 8700 N N . ALA B 1 488 ? 2.709 34.25 8.797 1 89.56 488 ALA B N 1
ATOM 8701 C CA . ALA B 1 488 ? 2.41 35.469 8.055 1 89.56 488 ALA B CA 1
ATOM 8702 C C . ALA B 1 488 ? 2.135 36.656 9 1 89.56 488 ALA B C 1
ATOM 8704 O O . ALA B 1 488 ? 2.549 37.781 8.734 1 89.56 488 ALA B O 1
ATOM 8705 N N . LEU B 1 489 ? 1.432 36.344 10.031 1 88.38 489 LEU B N 1
ATOM 8706 C CA . LEU B 1 489 ? 1.134 37.375 11.016 1 88.38 489 LEU B CA 1
ATOM 8707 C C . LEU B 1 489 ? 2.412 37.875 11.68 1 88.38 489 LEU B C 1
ATOM 8709 O O . LEU B 1 489 ? 2.576 39.094 11.883 1 88.38 489 LEU B O 1
ATOM 8713 N N . ALA B 1 490 ? 3.279 36.969 12.047 1 84.19 490 ALA B N 1
ATOM 8714 C CA . ALA B 1 490 ? 4.547 37.344 12.664 1 84.19 490 ALA B CA 1
ATOM 8715 C C . ALA B 1 490 ? 5.375 38.219 11.742 1 84.19 490 ALA B C 1
ATOM 8717 O O . ALA B 1 490 ? 5.969 39.219 12.18 1 84.19 490 ALA B O 1
ATOM 8718 N N . GLU B 1 491 ? 5.395 37.875 10.523 1 87.44 491 GLU B N 1
ATOM 8719 C CA . GLU B 1 491 ? 6.141 38.688 9.547 1 87.44 491 GLU B CA 1
ATOM 8720 C C . GLU B 1 491 ? 5.512 40.062 9.352 1 87.44 491 GLU B C 1
ATOM 8722 O O . GLU B 1 491 ? 6.223 41.062 9.227 1 87.44 491 GLU B O 1
ATOM 8727 N N . PHE B 1 492 ? 4.23 40.094 9.344 1 90.69 492 PHE B N 1
ATOM 8728 C CA . PHE B 1 492 ? 3.494 41.344 9.195 1 90.69 492 PHE B CA 1
ATOM 8729 C C . PHE B 1 492 ? 3.756 42.281 10.375 1 90.69 492 PHE B C 1
ATOM 8731 O O . PHE B 1 492 ? 3.939 43.5 10.203 1 90.69 492 PHE B O 1
ATOM 8738 N N . ARG B 1 493 ? 3.809 41.812 11.492 1 87.19 493 ARG B N 1
ATOM 8739 C CA . ARG B 1 493 ? 4.043 42.562 12.703 1 87.19 493 ARG B CA 1
ATOM 8740 C C . ARG B 1 493 ? 5.453 43.156 12.719 1 87.19 493 ARG B C 1
ATOM 8742 O O . ARG B 1 493 ? 5.652 44.312 13.102 1 87.19 493 ARG B O 1
ATOM 8749 N N . GLU B 1 494 ? 6.395 42.344 12.344 1 86.88 494 GLU B N 1
ATOM 8750 C CA . GLU B 1 494 ? 7.789 42.781 12.359 1 86.88 494 GLU B CA 1
ATOM 8751 C C . GLU B 1 494 ? 8.062 43.812 11.273 1 86.88 494 GLU B C 1
ATOM 8753 O O . GLU B 1 494 ? 8.789 44.781 11.5 1 86.88 494 GLU B O 1
ATOM 8758 N N . SER B 1 495 ? 7.453 43.625 10.156 1 89.38 495 SER B N 1
ATOM 8759 C CA . SER B 1 495 ? 7.797 44.469 9.008 1 89.38 495 SER B CA 1
ATOM 8760 C C . SER B 1 495 ? 6.953 45.719 8.969 1 89.38 495 SER B C 1
ATOM 8762 O O . SER B 1 495 ? 7.418 46.781 8.508 1 89.38 495 SER B O 1
ATOM 8764 N N . ARG B 1 496 ? 5.715 45.719 9.555 1 87.62 496 ARG B N 1
ATOM 8765 C CA . ARG B 1 496 ? 4.812 46.844 9.359 1 87.62 496 ARG B CA 1
ATOM 8766 C C . ARG B 1 496 ? 4.391 47.438 10.703 1 87.62 496 ARG B C 1
ATOM 8768 O O . ARG B 1 496 ? 4.492 48.656 10.906 1 87.62 496 ARG B O 1
ATOM 8775 N N . CYS B 1 497 ? 3.992 46.594 11.594 1 86.88 497 CYS B N 1
ATOM 8776 C CA . CYS B 1 497 ? 3.406 47.062 12.836 1 86.88 497 CYS B CA 1
ATOM 8777 C C . CYS B 1 497 ? 4.473 47.688 13.742 1 86.88 497 CYS B C 1
ATOM 8779 O O . CYS B 1 497 ? 4.277 48.75 14.297 1 86.88 497 CYS B O 1
ATOM 8781 N N . ALA B 1 498 ? 5.609 47.031 13.867 1 87.19 498 ALA B N 1
ATOM 8782 C CA . ALA B 1 498 ? 6.645 47.469 14.805 1 87.19 498 ALA B CA 1
ATOM 8783 C C . ALA B 1 498 ? 7.195 48.812 14.406 1 87.19 498 ALA B C 1
ATOM 8785 O O . ALA B 1 498 ? 7.258 49.75 15.234 1 87.19 498 ALA B O 1
ATOM 8786 N N . PRO B 1 499 ? 7.551 49.031 13.148 1 89.88 499 PRO B N 1
ATOM 8787 C CA . PRO B 1 499 ? 8.047 50.344 12.766 1 89.88 499 PRO B CA 1
ATOM 8788 C C . PRO B 1 499 ? 6.988 51.438 12.906 1 89.88 499 PRO B C 1
ATOM 8790 O O . PRO B 1 499 ? 7.309 52.562 13.289 1 89.88 499 PRO B O 1
ATOM 8793 N N . LEU B 1 500 ? 5.742 51.219 12.641 1 90.94 500 LEU B N 1
ATOM 8794 C CA . LEU B 1 500 ? 4.66 52.188 12.766 1 90.94 500 LEU B CA 1
ATOM 8795 C C . LEU B 1 500 ? 4.434 52.562 14.227 1 90.94 500 LEU B C 1
ATOM 8797 O O . LEU B 1 500 ? 4.238 53.75 14.555 1 90.94 500 LEU B O 1
ATOM 8801 N N . GLU B 1 501 ? 4.422 51.562 15.055 1 90.75 501 GLU B N 1
ATOM 8802 C CA . GLU B 1 501 ? 4.227 51.812 16.484 1 90.75 501 GLU B CA 1
ATOM 8803 C C . GLU B 1 501 ? 5.344 52.688 17.047 1 90.75 501 GLU B C 1
ATOM 8805 O O . GLU B 1 501 ? 5.09 53.562 17.875 1 90.75 501 GLU B O 1
ATOM 8810 N N . ALA B 1 502 ? 6.57 52.438 16.656 1 90.69 502 ALA B N 1
ATOM 8811 C CA . ALA B 1 502 ? 7.699 53.25 17.125 1 90.69 502 ALA B CA 1
ATOM 8812 C C . ALA B 1 502 ? 7.566 54.688 16.688 1 90.69 502 ALA B C 1
ATOM 8814 O O . ALA B 1 502 ? 7.844 55.625 17.453 1 90.69 502 ALA B O 1
ATOM 8815 N N . ALA B 1 503 ? 7.098 54.938 15.508 1 91.94 503 ALA B N 1
ATOM 8816 C CA . ALA B 1 503 ? 6.934 56.281 14.969 1 91.94 503 ALA B CA 1
ATOM 8817 C C . ALA B 1 503 ? 5.816 57.031 15.695 1 91.94 503 ALA B C 1
ATOM 8819 O O . ALA B 1 503 ? 5.973 58.219 16.047 1 91.94 503 ALA B O 1
ATOM 8820 N N . VAL B 1 504 ? 4.73 56.375 15.945 1 92.38 504 VAL B N 1
ATOM 8821 C CA . VAL B 1 504 ? 3.58 57 16.578 1 92.38 504 VAL B CA 1
ATOM 8822 C C . VAL B 1 504 ? 3.879 57.25 18.062 1 92.38 504 VAL B C 1
ATOM 8824 O O . VAL B 1 504 ? 3.455 58.25 18.625 1 92.38 504 VAL B O 1
ATOM 8827 N N . SER B 1 505 ? 4.598 56.25 18.688 1 91.94 505 SER B N 1
ATOM 8828 C CA . SER B 1 505 ? 4.984 56.406 20.094 1 91.94 505 SER B CA 1
ATOM 8829 C C . SER B 1 505 ? 5.852 57.656 20.281 1 91.94 505 SER B C 1
ATOM 8831 O O . SER B 1 505 ? 5.648 58.406 21.234 1 91.94 505 SER B O 1
ATOM 8833 N N . ARG B 1 506 ? 6.77 57.969 19.422 1 91.44 506 ARG B N 1
ATOM 8834 C CA . ARG B 1 506 ? 7.645 59.156 19.469 1 91.44 506 ARG B CA 1
ATOM 8835 C C . ARG B 1 506 ? 6.859 60.438 19.25 1 91.44 506 ARG B C 1
ATOM 8837 O O . ARG B 1 506 ? 7.051 61.406 19.969 1 91.44 506 ARG B O 1
ATOM 8844 N N . SER B 1 507 ? 5.957 60.375 18.312 1 92.12 507 SER B N 1
ATOM 8845 C CA . SER B 1 507 ? 5.141 61.562 18 1 92.12 507 SER B CA 1
ATOM 8846 C C . SER B 1 507 ? 4.195 61.875 19.156 1 92.12 507 SER B C 1
ATOM 8848 O O . SER B 1 507 ? 4.008 63.062 19.5 1 92.12 507 SER B O 1
ATOM 8850 N N . ASP B 1 508 ? 3.604 60.875 19.688 1 91.69 508 ASP B N 1
ATOM 8851 C CA . ASP B 1 508 ? 2.689 61.062 20.812 1 91.69 508 ASP B CA 1
ATOM 8852 C C . ASP B 1 508 ? 3.41 61.656 22.016 1 91.69 508 ASP B C 1
ATOM 8854 O O . ASP B 1 508 ? 2.885 62.562 22.672 1 91.69 508 ASP B O 1
ATOM 8858 N N . ALA B 1 509 ? 4.652 61.188 22.344 1 89.88 509 ALA B N 1
ATOM 8859 C CA . ALA B 1 509 ? 5.441 61.688 23.469 1 89.88 509 ALA B CA 1
ATOM 8860 C C . ALA B 1 509 ? 5.812 63.156 23.25 1 89.88 509 ALA B C 1
ATOM 8862 O O . ALA B 1 509 ? 5.73 63.969 24.188 1 89.88 509 ALA B O 1
ATOM 8863 N N . GLU B 1 510 ? 6.082 63.5 22.078 1 91.81 510 GLU B N 1
ATOM 8864 C CA . GLU B 1 510 ? 6.473 64.875 21.75 1 91.81 510 GLU B CA 1
ATOM 8865 C C . GLU B 1 510 ? 5.277 65.812 21.812 1 91.81 510 GLU B C 1
ATOM 8867 O O . GLU B 1 510 ? 5.379 66.938 22.375 1 91.81 510 GLU B O 1
ATOM 8872 N N . MET B 1 511 ? 4.164 65.375 21.344 1 91.44 511 MET B N 1
ATOM 8873 C CA . MET B 1 511 ? 2.979 66.25 21.297 1 91.44 511 MET B CA 1
ATOM 8874 C C . MET B 1 511 ? 2.375 66.438 22.688 1 91.44 511 MET B C 1
ATOM 8876 O O . MET B 1 511 ? 1.856 67.5 23.016 1 91.44 511 MET B O 1
ATOM 8880 N N . THR B 1 512 ? 2.436 65.312 23.422 1 88 512 THR B N 1
ATOM 8881 C CA . THR B 1 512 ? 1.936 65.438 24.781 1 88 512 THR B CA 1
ATOM 8882 C C . THR B 1 512 ? 2.793 66.375 25.625 1 88 512 THR B C 1
ATOM 8884 O O . THR B 1 512 ? 2.268 67.125 26.422 1 88 512 THR B O 1
ATOM 8887 N N . GLN B 1 513 ? 4.09 66.375 25.422 1 89.69 513 GLN B N 1
ATOM 8888 C CA . GLN B 1 513 ? 4.992 67.312 26.125 1 89.69 513 GLN B CA 1
ATOM 8889 C C . GLN B 1 513 ? 4.754 68.75 25.688 1 89.69 513 GLN B C 1
ATOM 8891 O O . GLN B 1 513 ? 4.734 69.688 26.531 1 89.69 513 GLN B O 1
ATOM 8896 N N . MET B 1 514 ? 4.461 68.938 24.5 1 91.56 514 MET B N 1
ATOM 8897 C CA . MET B 1 514 ? 4.195 70.25 23.969 1 91.56 514 MET B CA 1
ATOM 8898 C C . MET B 1 514 ? 2.893 70.812 24.531 1 91.56 514 MET B C 1
ATOM 8900 O O . MET B 1 514 ? 2.807 72 24.859 1 91.56 514 MET B O 1
ATOM 8904 N N . GLU B 1 515 ? 1.921 70 24.609 1 88.94 515 GLU B N 1
ATOM 8905 C CA . GLU B 1 515 ? 0.631 70.375 25.156 1 88.94 515 GLU B CA 1
ATOM 8906 C C . GLU B 1 515 ? 0.744 70.75 26.625 1 88.94 515 GLU B C 1
ATOM 8908 O O . GLU B 1 515 ? 0.088 71.688 27.109 1 88.94 515 GLU B O 1
ATOM 8913 N N . LYS B 1 516 ? 1.564 70 27.344 1 86.62 516 LYS B N 1
ATOM 8914 C CA . LYS B 1 516 ? 1.789 70.25 28.766 1 86.62 516 LYS B CA 1
ATOM 8915 C C . LYS B 1 516 ? 2.494 71.625 28.938 1 86.62 516 LYS B C 1
ATOM 8917 O O . LYS B 1 516 ? 2.125 72.375 29.812 1 86.62 516 LYS B O 1
ATOM 8922 N N . GLU B 1 517 ? 3.404 71.875 28.109 1 91 517 GLU B N 1
ATOM 8923 C CA . GLU B 1 517 ? 4.141 73.125 28.172 1 91 517 GLU B CA 1
ATOM 8924 C C . GLU B 1 517 ? 3.244 74.312 27.828 1 91 517 GLU B C 1
ATOM 8926 O O . GLU B 1 517 ? 3.32 75.375 28.453 1 91 517 GLU B O 1
ATOM 8931 N N . ARG B 1 518 ? 2.432 74.125 26.906 1 91.5 518 ARG B N 1
ATOM 8932 C CA . ARG B 1 518 ? 1.502 75.188 26.516 1 91.5 518 ARG B CA 1
ATOM 8933 C C . ARG B 1 518 ? 0.498 75.5 27.625 1 91.5 518 ARG B C 1
ATOM 8935 O O . ARG B 1 518 ? 0.154 76.625 27.859 1 91.5 518 ARG B O 1
ATOM 8942 N N . ALA B 1 519 ? 0.028 74.438 28.219 1 87.88 519 ALA B N 1
ATOM 8943 C CA . ALA B 1 519 ? -0.926 74.562 29.312 1 87.88 519 ALA B CA 1
ATOM 8944 C C . ALA B 1 519 ? -0.284 75.312 30.5 1 87.88 519 ALA B C 1
ATOM 8946 O O . ALA B 1 519 ? -0.914 76.125 31.141 1 87.88 519 ALA B O 1
ATOM 8947 N N . GLU B 1 520 ? 0.977 75 30.812 1 88.5 520 GLU B N 1
ATOM 8948 C CA . GLU B 1 520 ? 1.702 75.625 31.906 1 88.5 520 GLU B CA 1
ATOM 8949 C C . GLU B 1 520 ? 1.927 77.125 31.609 1 88.5 520 GLU B C 1
ATOM 8951 O O . GLU B 1 520 ? 1.81 77.938 32.5 1 88.5 520 GLU B O 1
ATOM 8956 N N . ARG B 1 521 ? 2.129 77.5 30.406 1 91.19 521 ARG B N 1
ATOM 8957 C CA . ARG B 1 521 ? 2.336 78.875 30.016 1 91.19 521 ARG B CA 1
ATOM 8958 C C . ARG B 1 521 ? 1.041 79.688 30.109 1 91.19 521 ARG B C 1
ATOM 8960 O O . ARG B 1 521 ? 1.049 80.812 30.547 1 91.19 521 ARG B O 1
ATOM 8967 N N . ARG B 1 522 ? -0.01 79.062 29.703 1 91 522 ARG B N 1
ATOM 8968 C CA . ARG B 1 522 ? -1.308 79.688 29.781 1 91 522 ARG B CA 1
ATOM 8969 C C . ARG B 1 522 ? -1.686 80 31.219 1 91 522 ARG B C 1
ATOM 8971 O O . ARG B 1 522 ? -2.193 81.125 31.531 1 91 522 ARG B O 1
ATOM 8978 N N . VAL B 1 523 ? -1.479 79 32.062 1 90.12 523 VAL B N 1
ATOM 8979 C CA . VAL B 1 523 ? -1.782 79.125 33.5 1 90.12 523 VAL B CA 1
ATOM 8980 C C . VAL B 1 523 ? -0.905 80.25 34.062 1 90.12 523 VAL B C 1
ATOM 8982 O O . VAL B 1 523 ? -1.373 81.062 34.875 1 90.12 523 VAL B O 1
ATOM 8985 N N . ALA B 1 524 ? 0.367 80.375 33.656 1 89.94 524 ALA B N 1
ATOM 8986 C CA . ALA B 1 524 ? 1.29 81.375 34.125 1 89.94 524 ALA B CA 1
ATOM 8987 C C . ALA B 1 524 ? 0.844 82.812 33.688 1 89.94 524 ALA B C 1
ATOM 8989 O O . ALA B 1 524 ? 0.887 83.75 34.469 1 89.94 524 ALA B O 1
ATOM 8990 N N . GLU B 1 525 ? 0.428 82.938 32.469 1 92.38 525 GLU B N 1
ATOM 8991 C CA . GLU B 1 525 ? -0.064 84.188 31.938 1 92.38 525 GLU B CA 1
ATOM 8992 C C . GLU B 1 525 ? -1.336 84.625 32.656 1 92.38 525 GLU B C 1
ATOM 8994 O O . GLU B 1 525 ? -1.515 85.812 32.938 1 92.38 525 GLU B O 1
ATOM 8999 N N . GLU B 1 526 ? -2.207 83.625 32.875 1 90.94 526 GLU B N 1
ATOM 9000 C CA . GLU B 1 526 ? -3.449 83.938 33.562 1 90.94 526 GLU B CA 1
ATOM 9001 C C . GLU B 1 526 ? -3.178 84.438 34.969 1 90.94 526 GLU B C 1
ATOM 9003 O O . GLU B 1 526 ? -3.855 85.312 35.469 1 90.94 526 GLU B O 1
ATOM 9008 N N . LYS B 1 527 ? -2.27 83.812 35.719 1 89.38 527 LYS B N 1
ATOM 9009 C CA . LYS B 1 527 ? -1.882 84.25 37.062 1 89.38 527 LYS B CA 1
ATOM 9010 C C . LYS B 1 527 ? -1.36 85.688 37.062 1 89.38 527 LYS B C 1
ATOM 9012 O O . LYS B 1 527 ? -1.692 86.5 37.938 1 89.38 527 LYS B O 1
ATOM 9017 N N . GLU B 1 528 ? -0.594 86 36.031 1 90.69 528 GLU B N 1
ATOM 9018 C CA . GLU B 1 528 ? -0.048 87.375 35.906 1 90.69 528 GLU B CA 1
ATOM 9019 C C . GLU B 1 528 ? -1.151 88.375 35.656 1 90.69 528 GLU B C 1
ATOM 9021 O O . GLU B 1 528 ? -1.138 89.5 36.188 1 90.69 528 GLU B O 1
ATOM 9026 N N . LYS B 1 529 ? -2.086 88.062 34.875 1 92.19 529 LYS B N 1
ATOM 9027 C CA . LYS B 1 529 ? -3.205 88.938 34.562 1 92.19 529 LYS B CA 1
ATOM 9028 C C . LYS B 1 529 ? -4.047 89.188 35.812 1 92.19 529 LYS B C 1
ATOM 9030 O O . LYS B 1 529 ? -4.48 90.312 36.062 1 92.19 529 LYS B O 1
ATOM 9035 N N . ILE B 1 530 ? -4.277 88.125 36.594 1 92.06 530 ILE B N 1
ATOM 9036 C CA . ILE B 1 530 ? -5.051 88.25 37.812 1 92.06 530 ILE B CA 1
ATOM 9037 C C . ILE B 1 530 ? -4.316 89.125 38.812 1 92.06 530 ILE B C 1
ATOM 9039 O O . ILE B 1 530 ? -4.938 89.938 39.469 1 92.06 530 ILE B O 1
ATOM 9043 N N . ARG B 1 531 ? -3.027 89.125 38.906 1 90.5 531 ARG B N 1
ATOM 9044 C CA . ARG B 1 531 ? -2.215 89.938 39.75 1 90.5 531 ARG B CA 1
ATOM 9045 C C . ARG B 1 531 ? -2.346 91.438 39.344 1 90.5 531 ARG B C 1
ATOM 9047 O O . ARG B 1 531 ? -2.547 92.312 40.188 1 90.5 531 ARG B O 1
ATOM 9054 N N . GLU B 1 532 ? -2.27 91.562 38.062 1 91.5 532 GLU B N 1
ATOM 9055 C CA . GLU B 1 532 ? -2.35 92.938 37.562 1 91.5 532 GLU B CA 1
ATOM 9056 C C . GLU B 1 532 ? -3.74 93.562 37.75 1 91.5 532 GLU B C 1
ATOM 9058 O O . GLU B 1 532 ? -3.873 94.688 38.188 1 91.5 532 GLU B O 1
ATOM 9063 N N . GLN B 1 533 ? -4.734 92.75 37.5 1 92.5 533 GLN B N 1
ATOM 9064 C CA . GLN B 1 533 ? -6.109 93.188 37.656 1 92.5 533 GLN B CA 1
ATOM 9065 C C . GLN B 1 533 ? -6.422 93.5 39.125 1 92.5 533 GLN B C 1
ATOM 9067 O O . GLN B 1 533 ? -7.059 94.5 39.438 1 92.5 533 GLN B O 1
ATOM 9072 N N . THR B 1 534 ? -5.98 92.625 40 1 90.94 534 THR B N 1
ATOM 9073 C CA . THR B 1 534 ? -6.207 92.812 41.438 1 90.94 534 THR B CA 1
ATOM 9074 C C . THR B 1 534 ? -5.457 94.062 41.938 1 90.94 534 THR B C 1
ATOM 9076 O O . THR B 1 534 ? -5.98 94.812 42.75 1 90.94 534 THR B O 1
ATOM 9079 N N . ARG B 1 535 ? -4.262 94.312 41.438 1 89.19 535 ARG B N 1
ATOM 9080 C CA . ARG B 1 535 ? -3.471 95.5 41.781 1 89.19 535 ARG B CA 1
ATOM 9081 C C . ARG B 1 535 ? -4.168 96.812 41.344 1 89.19 535 ARG B C 1
ATOM 9083 O O . ARG B 1 535 ? -4.246 97.75 42.094 1 89.19 535 ARG B O 1
ATOM 9090 N N . GLU B 1 536 ? -4.688 96.688 40.125 1 91.81 536 GLU B N 1
ATOM 9091 C CA . GLU B 1 536 ? -5.359 97.875 39.594 1 91.81 536 GLU B CA 1
ATOM 9092 C C . GLU B 1 536 ? -6.664 98.188 40.312 1 91.81 536 GLU B C 1
ATOM 9094 O O . GLU B 1 536 ? -6.996 99.312 40.594 1 91.81 536 GLU B O 1
ATOM 9099 N N . GLU B 1 537 ? -7.395 97.125 40.625 1 91.94 537 GLU B N 1
ATOM 9100 C CA . GLU B 1 537 ? -8.648 97.312 41.375 1 91.94 537 GLU B CA 1
ATOM 9101 C C . GLU B 1 537 ? -8.398 97.812 42.781 1 91.94 537 GLU B C 1
ATOM 9103 O O . GLU B 1 537 ? -9.109 98.75 43.25 1 91.94 537 GLU B O 1
ATOM 9108 N N . THR B 1 538 ? -7.402 97.375 43.469 1 88.88 538 THR B N 1
ATOM 9109 C CA . THR B 1 538 ? -7.062 97.812 44.812 1 88.88 538 THR B CA 1
ATOM 9110 C C . THR B 1 538 ? -6.531 99.25 44.781 1 88.88 538 THR B C 1
ATOM 9112 O O . THR B 1 538 ? -6.855 100.062 45.656 1 88.88 538 THR B O 1
ATOM 9115 N N . LYS B 1 539 ? -5.77 99.625 43.75 1 85.25 539 LYS B N 1
ATOM 9116 C CA . LYS B 1 539 ? -5.254 101 43.562 1 85.25 539 LYS B CA 1
ATOM 9117 C C . LYS B 1 539 ? -6.391 102 43.375 1 85.25 539 LYS B C 1
ATOM 9119 O O . LYS B 1 539 ? -6.395 103.062 44.031 1 85.25 539 LYS B O 1
ATOM 9124 N N . GLN B 1 540 ? -7.395 101.625 42.594 1 90.69 540 GLN B N 1
ATOM 9125 C CA . GLN B 1 540 ? -8.516 102.5 42.312 1 90.69 540 GLN B CA 1
ATOM 9126 C C . GLN B 1 540 ? -9.328 102.75 43.594 1 90.69 540 GLN B C 1
ATOM 9128 O O . GLN B 1 540 ? -9.734 103.875 43.875 1 90.69 540 GLN B O 1
ATOM 9133 N N . LYS B 1 541 ? -9.539 101.75 44.406 1 88.62 541 LYS B N 1
ATOM 9134 C CA . LYS B 1 541 ? -10.273 101.875 45.656 1 88.62 541 LYS B CA 1
ATOM 9135 C C . LYS B 1 541 ? -9.562 102.812 46.625 1 88.62 541 LYS B C 1
ATOM 9137 O O . LYS B 1 541 ? -10.18 103.688 47.219 1 88.62 541 LYS B O 1
ATOM 9142 N N . TYR B 1 542 ? -8.219 102.75 46.719 1 87.06 542 TYR B N 1
ATOM 9143 C CA . TYR B 1 542 ? -7.465 103.5 47.688 1 87.06 542 TYR B CA 1
ATOM 9144 C C . TYR B 1 542 ? -7.25 104.938 47.156 1 87.06 542 TYR B C 1
ATOM 9146 O O . TYR B 1 542 ? -7.23 105.875 47.938 1 87.06 542 TYR B O 1
ATOM 9154 N N . LYS B 1 543 ? -7.199 105.125 45.812 1 84.06 543 LYS B N 1
ATOM 9155 C CA . LYS B 1 543 ? -7.156 106.438 45.25 1 84.06 543 LYS B CA 1
ATOM 9156 C C . LYS B 1 543 ? -8.445 107.188 45.562 1 84.06 543 LYS B C 1
ATOM 9158 O O . LYS B 1 543 ? -8.406 108.375 45.875 1 84.06 543 LYS B O 1
ATOM 9163 N N . GLN B 1 544 ? -9.539 106.438 45.438 1 88.25 544 GLN B N 1
ATOM 9164 C CA . GLN B 1 544 ? -10.82 107.062 45.781 1 88.25 544 GLN B CA 1
ATOM 9165 C C . GLN B 1 544 ? -10.891 107.438 47.25 1 88.25 544 GLN B C 1
ATOM 9167 O O . GLN B 1 544 ? -11.344 108.5 47.594 1 88.25 544 GLN B O 1
ATOM 9172 N N . GLN B 1 545 ? -10.336 106.562 48.062 1 84.75 545 GLN B N 1
ATOM 9173 C CA . GLN B 1 545 ? -10.312 106.812 49.5 1 84.75 545 GLN B CA 1
ATOM 9174 C C . GLN B 1 545 ? -9.398 108 49.844 1 84.75 545 GLN B C 1
ATOM 9176 O O . GLN B 1 545 ? -9.727 108.812 50.688 1 84.75 545 GLN B O 1
ATOM 9181 N N . MET B 1 546 ? -8.289 108.188 49.125 1 83 546 MET B N 1
ATOM 9182 C CA . MET B 1 546 ? -7.355 109.25 49.312 1 83 546 MET B CA 1
ATOM 9183 C C . MET B 1 546 ? -7.984 110.562 48.844 1 83 546 MET B C 1
ATOM 9185 O O . MET B 1 546 ? -7.828 111.625 49.531 1 83 546 MET B O 1
ATOM 9189 N N . ARG B 1 547 ? -8.781 110.562 47.844 1 83.12 547 ARG B N 1
ATOM 9190 C CA . ARG B 1 547 ? -9.469 111.812 47.375 1 83.12 547 ARG B CA 1
ATOM 9191 C C . ARG B 1 547 ? -10.523 112.25 48.375 1 83.12 547 ARG B C 1
ATOM 9193 O O . ARG B 1 547 ? -10.641 113.438 48.656 1 83.12 547 ARG B O 1
ATOM 9200 N N . GLU B 1 548 ? -11.211 111.25 48.875 1 85.06 548 GLU B N 1
ATOM 9201 C CA . GLU B 1 548 ? -12.234 111.562 49.875 1 85.06 548 GLU B CA 1
ATOM 9202 C C . GLU B 1 548 ? -11.617 112.188 51.156 1 85.06 548 GLU B C 1
ATOM 9204 O O . GLU B 1 548 ? -12.133 113.125 51.719 1 85.06 548 GLU B O 1
ATOM 9209 N N . ASN B 1 549 ? -10.422 111.562 51.5 1 79.38 549 ASN B N 1
ATOM 9210 C CA . ASN B 1 549 ? -9.719 112.125 52.688 1 79.38 549 ASN B CA 1
ATOM 9211 C C . ASN B 1 549 ? -9.164 113.5 52.438 1 79.38 549 ASN B C 1
ATOM 9213 O O . ASN B 1 549 ? -9.211 114.375 53.344 1 79.38 549 ASN B O 1
ATOM 9217 N N . GLU B 1 550 ? -8.68 113.875 51.312 1 80.88 550 GLU B N 1
ATOM 9218 C CA . GLU B 1 550 ? -8.172 115.188 50.969 1 80.88 550 GLU B CA 1
ATOM 9219 C C . GLU B 1 550 ? -9.289 116.188 50.938 1 80.88 550 GLU B C 1
ATOM 9221 O O . GLU B 1 550 ? -9.102 117.312 51.406 1 80.88 550 GLU B O 1
ATOM 9226 N N . GLU B 1 551 ? -10.438 115.812 50.5 1 81.5 551 GLU B N 1
ATOM 9227 C CA . GLU B 1 551 ? -11.594 116.75 50.469 1 81.5 551 GLU B CA 1
ATOM 9228 C C . GLU B 1 551 ? -12.055 117.062 51.906 1 81.5 551 GLU B C 1
ATOM 9230 O O . GLU B 1 551 ? -12.359 118.188 52.188 1 81.5 551 GLU B O 1
ATOM 9235 N N . LYS B 1 552 ? -11.969 116.188 52.812 1 77.19 552 LYS B N 1
ATOM 9236 C CA . LYS B 1 552 ? -12.344 116.375 54.188 1 77.19 552 LYS B CA 1
ATOM 9237 C C . LYS B 1 552 ? -11.352 117.312 54.906 1 77.19 552 LYS B C 1
ATOM 9239 O O . LYS B 1 552 ? -11.75 118.188 55.656 1 77.19 552 LYS B O 1
ATOM 9244 N N . HIS B 1 553 ? -10.078 117.125 54.531 1 76.56 553 HIS B N 1
ATOM 9245 C CA . HIS B 1 553 ? -9.047 118 55.094 1 76.56 553 HIS B CA 1
ATOM 9246 C C . HIS B 1 553 ? -9.156 119.438 54.562 1 76.56 553 HIS B C 1
ATOM 9248 O O . HIS B 1 553 ? -9.023 120.375 55.344 1 76.56 553 HIS B O 1
ATOM 9254 N N . LEU B 1 554 ? -9.43 119.562 53.344 1 76.69 554 LEU B N 1
ATOM 9255 C CA . LEU B 1 554 ? -9.602 120.938 52.781 1 76.69 554 LEU B CA 1
ATOM 9256 C C . LEU B 1 554 ? -10.805 121.625 53.375 1 76.69 554 LEU B C 1
ATOM 9258 O O . LEU B 1 554 ? -10.734 122.812 53.688 1 76.69 554 LEU B O 1
ATOM 9262 N N . GLU B 1 555 ? -11.773 120.875 53.656 1 79.38 555 GLU B N 1
ATOM 9263 C CA . GLU B 1 555 ? -12.953 121.438 54.312 1 79.38 555 GLU B CA 1
ATOM 9264 C C . GLU B 1 555 ? -12.656 121.875 55.75 1 79.38 555 GLU B C 1
ATOM 9266 O O . GLU B 1 555 ? -13.094 122.875 56.188 1 79.38 555 GLU B O 1
ATOM 9271 N N . ALA B 1 556 ? -11.82 121.125 56.344 1 71.94 556 ALA B N 1
ATOM 9272 C CA . ALA B 1 556 ? -11.445 121.438 57.719 1 71.94 556 ALA B CA 1
ATOM 9273 C C . ALA B 1 556 ? -10.547 122.688 57.781 1 71.94 556 ALA B C 1
ATOM 9275 O O . ALA B 1 556 ? -10.742 123.562 58.625 1 71.94 556 ALA B O 1
ATOM 9276 N N . VAL B 1 557 ? -9.641 122.812 56.844 1 73 557 VAL B N 1
ATOM 9277 C CA . VAL B 1 557 ? -8.742 123.938 56.781 1 73 557 VAL B CA 1
ATOM 9278 C C . VAL B 1 557 ? -9.531 125.25 56.438 1 73 557 VAL B C 1
ATOM 9280 O O . VAL B 1 557 ? -9.312 126.312 57 1 73 557 VAL B O 1
ATOM 9283 N N . THR B 1 558 ? -10.469 125.062 55.562 1 76.12 558 THR B N 1
ATOM 9284 C CA . THR B 1 558 ? -11.297 126.188 55.188 1 76.12 558 THR B CA 1
ATOM 9285 C C . THR B 1 558 ? -12.156 126.688 56.344 1 76.12 558 THR B C 1
ATOM 9287 O O . THR B 1 558 ? -12.297 127.875 56.594 1 76.12 558 THR B O 1
ATOM 9290 N N . LYS B 1 559 ? -12.578 125.812 57.125 1 71.88 559 LYS B N 1
ATOM 9291 C CA . LYS B 1 559 ? -13.367 126.125 58.312 1 71.88 559 LYS B CA 1
ATOM 9292 C C . LYS B 1 559 ? -12.516 126.875 59.344 1 71.88 559 LYS B C 1
ATOM 9294 O O . LYS B 1 559 ? -12.945 127.875 59.906 1 71.88 559 LYS B O 1
ATOM 9299 N N . TYR B 1 560 ? -11.305 126.438 59.469 1 69 560 TYR B N 1
ATOM 9300 C CA . TYR B 1 560 ? -10.398 127.062 60.406 1 69 560 TYR B CA 1
ATOM 9301 C C . TYR B 1 560 ? -10.016 128.5 59.906 1 69 560 TYR B C 1
ATOM 9303 O O . TYR B 1 560 ? -9.938 129.375 60.719 1 69 560 TYR B O 1
ATOM 9311 N N . LYS B 1 561 ? -9.82 128.75 58.688 1 70.19 561 LYS B N 1
ATOM 9312 C CA . LYS B 1 561 ? -9.492 130 58.125 1 70.19 561 LYS B CA 1
ATOM 9313 C C . LYS B 1 561 ? -10.641 131 58.312 1 70.19 561 LYS B C 1
ATOM 9315 O O . LYS B 1 561 ? -10.422 132.125 58.656 1 70.19 561 LYS B O 1
ATOM 9320 N N . MET B 1 562 ? -11.781 130.5 58.219 1 76.12 562 MET B N 1
ATOM 9321 C CA . MET B 1 562 ? -12.961 131.375 58.375 1 76.12 562 MET B CA 1
ATOM 9322 C C . MET B 1 562 ? -13.148 131.75 59.844 1 76.12 562 MET B C 1
ATOM 9324 O O . MET B 1 562 ? -13.445 132.875 60.156 1 76.12 562 MET B O 1
ATOM 9328 N N . GLU B 1 563 ? -12.812 130.75 60.656 1 71.75 563 GLU B N 1
ATOM 9329 C CA . GLU B 1 563 ? -12.906 131 62.094 1 71.75 563 GLU B CA 1
ATOM 9330 C C . GLU B 1 563 ? -11.82 132 62.531 1 71.75 563 GLU B C 1
ATOM 9332 O O . GLU B 1 563 ? -12.07 132.875 63.312 1 71.75 563 GLU B O 1
ATOM 9337 N N . ALA B 1 564 ? -10.656 131.875 61.969 1 66.12 564 ALA B N 1
ATOM 9338 C CA . ALA B 1 564 ? -9.547 132.875 62.25 1 66.12 564 ALA B CA 1
ATOM 9339 C C . ALA B 1 564 ? -9.82 134.25 61.719 1 66.12 564 ALA B C 1
ATOM 9341 O O . ALA B 1 564 ? -9.562 135.25 62.406 1 66.12 564 ALA B O 1
ATOM 9342 N N . GLN B 1 565 ? -10.422 134.375 60.594 1 73.19 565 GLN B N 1
ATOM 9343 C CA . GLN B 1 565 ? -10.773 135.625 60 1 73.19 565 GLN B CA 1
ATOM 9344 C C . GLN B 1 565 ? -11.875 136.375 60.812 1 73.19 565 GLN B C 1
ATOM 9346 O O . GLN B 1 565 ? -11.844 137.625 61.031 1 73.19 565 GLN B O 1
ATOM 9351 N N . GLN B 1 566 ? -12.695 135.5 61.375 1 73.31 566 GLN B N 1
ATOM 9352 C CA . GLN B 1 566 ? -13.75 136.125 62.219 1 73.31 566 GLN B CA 1
ATOM 9353 C C . GLN B 1 566 ? -13.188 136.625 63.562 1 73.31 566 GLN B C 1
ATOM 9355 O O . GLN B 1 566 ? -13.539 137.75 64 1 73.31 566 GLN B O 1
ATOM 9360 N N . VAL B 1 567 ? -12.227 135.875 64.062 1 66.5 567 VAL B N 1
ATOM 9361 C CA . VAL B 1 567 ? -11.602 136.375 65.312 1 66.5 567 VAL B CA 1
ATOM 9362 C C . VAL B 1 567 ? -10.766 137.625 65.125 1 66.5 567 VAL B C 1
ATOM 9364 O O . VAL B 1 567 ? -10.805 138.5 65.875 1 66.5 567 VAL B O 1
ATOM 9367 N N . CYS B 1 568 ? -10.078 137.75 63.938 1 63.06 568 CYS B N 1
ATOM 9368 C CA . CYS B 1 568 ? -9.297 138.875 63.594 1 63.06 568 CYS B CA 1
ATOM 9369 C C . CYS B 1 568 ? -10.203 140.125 63.312 1 63.06 568 CYS B C 1
ATOM 9371 O O . CYS B 1 568 ? -9.914 141.25 63.75 1 63.06 568 CYS B O 1
ATOM 9373 N N . GLY B 1 569 ? -11.312 139.75 62.656 1 66.44 569 GLY B N 1
ATOM 9374 C CA . GLY B 1 569 ? -12.266 140.875 62.438 1 66.44 569 GLY B CA 1
ATOM 9375 C C . GLY B 1 569 ? -12.867 141.375 63.719 1 66.44 569 GLY B C 1
ATOM 9376 O O . GLY B 1 569 ? -13 142.625 63.875 1 66.44 569 GLY B O 1
ATOM 9377 N N . GLU B 1 570 ? -13.055 140.625 64.688 1 70.25 570 GLU B N 1
ATOM 9378 C CA . GLU B 1 570 ? -13.586 141 65.938 1 70.25 570 GLU B CA 1
ATOM 9379 C C . GLU B 1 570 ? -12.539 141.75 66.75 1 70.25 570 GLU B C 1
ATOM 9381 O O . GLU B 1 570 ? -12.859 142.875 67.375 1 70.25 570 GLU B O 1
ATOM 9386 N N . MET B 1 571 ? -11.305 141.5 66.562 1 62 571 MET B N 1
ATOM 9387 C CA . MET B 1 571 ? -10.219 142.25 67.25 1 62 571 MET B CA 1
ATOM 9388 C C . MET B 1 571 ? -9.93 143.5 66.625 1 62 571 MET B C 1
ATOM 9390 O O . MET B 1 571 ? -9.648 144.5 67.312 1 62 571 MET B O 1
ATOM 9394 N N . GLU B 1 572 ? -10.133 143.625 65.312 1 70.81 572 GLU B N 1
ATOM 9395 C CA . GLU B 1 572 ? -9.977 144.875 64.625 1 70.81 572 GLU B CA 1
ATOM 9396 C C . GLU B 1 572 ? -11.109 145.875 65 1 70.81 572 GLU B C 1
ATOM 9398 O O . GLU B 1 572 ? -10.867 147 65.188 1 70.81 572 GLU B O 1
ATOM 9403 N N . LYS B 1 573 ? -12.281 145.5 65.188 1 73.62 573 LYS B N 1
ATOM 9404 C CA . LYS B 1 573 ? -13.391 146.375 65.625 1 73.62 573 LYS B CA 1
ATOM 9405 C C . LYS B 1 573 ? -13.188 146.875 67.062 1 73.62 573 LYS B C 1
ATOM 9407 O O . LYS B 1 573 ? -13.43 148 67.312 1 73.62 573 LYS B O 1
ATOM 9412 N N . LEU B 1 574 ? -12.648 146 67.812 1 68.12 574 LEU B N 1
ATOM 9413 C CA . LEU B 1 574 ? -12.367 146.375 69.188 1 68.12 574 LEU B CA 1
ATOM 9414 C C . LEU B 1 574 ? -11.234 147.375 69.25 1 68.12 574 LEU B C 1
ATOM 9416 O O . LEU B 1 574 ? -11.289 148.375 70 1 68.12 574 LEU B O 1
ATOM 9420 N N . ARG B 1 575 ? -10.266 147.375 68.312 1 64.62 575 ARG B N 1
ATOM 9421 C CA . ARG B 1 575 ? -9.18 148.25 68.188 1 64.62 575 ARG B CA 1
ATOM 9422 C C . ARG B 1 575 ? -9.703 149.625 67.688 1 64.62 575 ARG B C 1
ATOM 9424 O O . ARG B 1 575 ? -9.367 150.75 68.188 1 64.62 575 ARG B O 1
ATOM 9431 N N . GLU B 1 576 ? -10.531 149.625 66.75 1 73.31 576 GLU B N 1
ATOM 9432 C CA . GLU B 1 576 ? -11.102 150.875 66.188 1 73.31 576 GLU B CA 1
ATOM 9433 C C . GLU B 1 576 ? -12.008 151.5 67.25 1 73.31 576 GLU B C 1
ATOM 9435 O O . GLU B 1 576 ? -12 152.75 67.375 1 73.31 576 GLU B O 1
ATOM 9440 N N . GLU B 1 577 ? -12.648 150.875 68 1 72.31 577 GLU B N 1
ATOM 9441 C CA . GLU B 1 577 ? -13.5 151.375 69.062 1 72.31 577 GLU B CA 1
ATOM 9442 C C . GLU B 1 577 ? -12.672 152 70.188 1 72.31 577 GLU B C 1
ATOM 9444 O O . GLU B 1 577 ? -12.984 153.125 70.625 1 72.31 577 GLU B O 1
ATOM 9449 N N . LYS B 1 578 ? -11.523 151.625 70.5 1 66.25 578 LYS B N 1
ATOM 9450 C CA . LYS B 1 578 ? -10.672 152.125 71.562 1 66.25 578 LYS B CA 1
ATOM 9451 C C . LYS B 1 578 ? -9.906 153.375 71 1 66.25 578 LYS B C 1
ATOM 9453 O O . LYS B 1 578 ? -9.711 154.375 71.75 1 66.25 578 LYS B O 1
ATOM 9458 N N . GLU B 1 579 ? -9.633 153.375 69.625 1 71.88 579 GLU B N 1
ATOM 9459 C CA . GLU B 1 579 ? -9.008 154.5 69 1 71.88 579 GLU B CA 1
ATOM 9460 C C . GLU B 1 579 ? -9.992 155.625 68.875 1 71.88 579 GLU B C 1
ATOM 9462 O O . GLU B 1 579 ? -9.617 156.875 69.062 1 71.88 579 GLU B O 1
ATOM 9467 N N . ARG B 1 580 ? -11.203 155.375 68.688 1 74.88 580 ARG B N 1
ATOM 9468 C CA . ARG B 1 580 ? -12.227 156.5 68.688 1 74.88 580 ARG B CA 1
ATOM 9469 C C . ARG B 1 580 ? -12.477 157 70.062 1 74.88 580 ARG B C 1
ATOM 9471 O O . ARG B 1 580 ? -12.594 158.25 70.25 1 74.88 580 ARG B O 1
ATOM 9478 N N . GLU B 1 581 ? -12.477 156.25 71.125 1 73.75 581 GLU B N 1
ATOM 9479 C CA . GLU B 1 581 ? -12.625 156.75 72.5 1 73.75 581 GLU B CA 1
ATOM 9480 C C . GLU B 1 581 ? -11.438 157.625 72.938 1 73.75 581 GLU B C 1
ATOM 9482 O O . GLU B 1 581 ? -11.609 158.625 73.562 1 73.75 581 GLU B O 1
ATOM 9487 N N . LEU B 1 582 ? -10.18 157.25 72.438 1 65.5 582 LEU B N 1
ATOM 9488 C CA . LEU B 1 582 ? -8.992 158.125 72.688 1 65.5 582 LEU B CA 1
ATOM 9489 C C . LEU B 1 582 ? -9.055 159.5 71.938 1 65.5 582 LEU B C 1
ATOM 9491 O O . LEU B 1 582 ? -8.711 160.5 72.5 1 65.5 582 LEU B O 1
ATOM 9495 N N . GLY B 1 583 ? -9.562 159.5 70.75 1 67.88 583 GLY B N 1
ATOM 9496 C CA . GLY B 1 583 ? -9.742 160.75 70.062 1 67.88 583 GLY B CA 1
ATOM 9497 C C . GLY B 1 583 ? -10.797 161.625 70.688 1 67.88 583 GLY B C 1
ATOM 9498 O O . GLY B 1 583 ? -10.602 162.875 70.75 1 67.88 583 GLY B O 1
ATOM 9499 N N . GLU B 1 584 ? -11.828 161.125 71.188 1 74.75 584 GLU B N 1
ATOM 9500 C CA . GLU B 1 584 ? -12.875 161.875 71.875 1 74.75 584 GLU B CA 1
ATOM 9501 C C . GLU B 1 584 ? -12.406 162.5 73.188 1 74.75 584 GLU B C 1
ATOM 9503 O O . GLU B 1 584 ? -12.672 163.625 73.5 1 74.75 584 GLU B O 1
ATOM 9508 N N . VAL B 1 585 ? -11.586 161.875 73.938 1 69.69 585 VAL B N 1
ATOM 9509 C CA . VAL B 1 585 ? -11.086 162.25 75.25 1 69.69 585 VAL B CA 1
ATOM 9510 C C . VAL B 1 585 ? -10.047 163.375 75 1 69.69 585 VAL B C 1
ATOM 9512 O O . VAL B 1 585 ? -10.039 164.375 75.688 1 69.69 585 VAL B O 1
ATOM 9515 N N . LYS B 1 586 ? -9.234 163.375 73.875 1 69.5 586 LYS B N 1
ATOM 9516 C CA . LYS B 1 586 ? -8.273 164.5 73.562 1 69.5 586 LYS B CA 1
ATOM 9517 C C . LYS B 1 586 ? -8.977 165.75 73.062 1 69.5 586 LYS B C 1
ATOM 9519 O O . LYS B 1 586 ? -8.594 166.875 73.438 1 69.5 586 LYS B O 1
ATOM 9524 N N . ALA B 1 587 ? -10.016 165.625 72.312 1 70.88 587 ALA B N 1
ATOM 9525 C CA . ALA B 1 587 ? -10.758 166.75 71.812 1 70.88 587 ALA B CA 1
ATOM 9526 C C . ALA B 1 587 ? -11.508 167.375 72.938 1 70.88 587 ALA B C 1
ATOM 9528 O O . ALA B 1 587 ? -11.523 168.625 73 1 70.88 587 ALA B O 1
ATOM 9529 N N . GLN B 1 588 ? -12.109 166.75 73.938 1 70.19 588 GLN B N 1
ATOM 9530 C CA . GLN B 1 588 ? -12.773 167.375 75.062 1 70.19 588 GLN B CA 1
ATOM 9531 C C . GLN B 1 588 ? -11.773 168.125 76 1 70.19 588 GLN B C 1
ATOM 9533 O O . GLN B 1 588 ? -12.047 169.125 76.5 1 70.19 588 GLN B O 1
ATOM 9538 N N . HIS B 1 589 ? -10.531 167.625 76.125 1 60.72 589 HIS B N 1
ATOM 9539 C CA . HIS B 1 589 ? -9.492 168.25 76.875 1 60.72 589 HIS B CA 1
ATOM 9540 C C . HIS B 1 589 ? -9.008 169.5 76.188 1 60.72 589 HIS B C 1
ATOM 9542 O O . HIS B 1 589 ? -8.805 170.5 76.875 1 60.72 589 HIS B O 1
ATOM 9548 N N . ARG B 1 590 ? -8.867 169.5 74.875 1 62.28 590 ARG B N 1
ATOM 9549 C CA . ARG B 1 590 ? -8.453 170.625 74.188 1 62.28 590 ARG B CA 1
ATOM 9550 C C . ARG B 1 590 ? -9.516 171.75 74.25 1 62.28 590 ARG B C 1
ATOM 9552 O O . ARG B 1 590 ? -9.188 172.875 74.438 1 62.28 590 ARG B O 1
ATOM 9559 N N . THR B 1 591 ? -10.773 171.375 74.125 1 67.75 591 THR B N 1
ATOM 9560 C CA . THR B 1 591 ? -11.82 172.375 74.25 1 67.75 591 THR B CA 1
ATOM 9561 C C . THR B 1 591 ? -11.922 172.875 75.688 1 67.75 591 THR B C 1
ATOM 9563 O O . THR B 1 591 ? -12.141 174.125 75.875 1 67.75 591 THR B O 1
ATOM 9566 N N . GLU B 1 592 ? -11.734 172.125 76.688 1 64.5 592 GLU B N 1
ATOM 9567 C CA . GLU B 1 592 ? -11.797 172.5 78.062 1 64.5 592 GLU B CA 1
ATOM 9568 C C . GLU B 1 592 ? -10.586 173.375 78.438 1 64.5 592 GLU B C 1
ATOM 9570 O O . GLU B 1 592 ? -10.719 174.375 79.125 1 64.5 592 GLU B O 1
ATOM 9575 N N . LEU B 1 593 ? -9.398 173.125 77.938 1 59.38 593 LEU B N 1
ATOM 9576 C CA . LEU B 1 593 ? -8.219 174 78.125 1 59.38 593 LEU B CA 1
ATOM 9577 C C . LEU B 1 593 ? -8.352 175.25 77.375 1 59.38 593 LEU B C 1
ATOM 9579 O O . LEU B 1 593 ? -7.984 176.375 77.875 1 59.38 593 LEU B O 1
ATOM 9583 N N . GLU B 1 594 ? -8.883 175.25 76.188 1 65.56 594 GLU B N 1
ATOM 9584 C CA . GLU B 1 594 ? -9.117 176.5 75.438 1 65.56 594 GLU B CA 1
ATOM 9585 C C . GLU B 1 594 ? -10.133 177.375 76.188 1 65.56 594 GLU B C 1
ATOM 9587 O O . GLU B 1 594 ? -9.961 178.625 76.25 1 65.56 594 GLU B O 1
ATOM 9592 N N . ARG B 1 595 ? -11.148 176.875 76.75 1 66.19 595 ARG B N 1
ATOM 9593 C CA . ARG B 1 595 ? -12.117 177.625 77.5 1 66.19 595 ARG B CA 1
ATOM 9594 C C . ARG B 1 595 ? -11.492 178.25 78.75 1 66.19 595 ARG B C 1
ATOM 9596 O O . ARG B 1 595 ? -11.734 179.375 79.062 1 66.19 595 ARG B O 1
ATOM 9603 N N . LEU B 1 596 ? -10.641 177.5 79.5 1 58.22 596 LEU B N 1
ATOM 9604 C CA . LEU B 1 596 ? -9.984 178 80.688 1 58.22 596 LEU B CA 1
ATOM 9605 C C . LEU B 1 596 ? -8.938 179.125 80.312 1 58.22 596 LEU B C 1
ATOM 9607 O O . LEU B 1 596 ? -8.781 180.125 81 1 58.22 596 LEU B O 1
ATOM 9611 N N . GLU B 1 597 ? -8.211 178.875 79.25 1 60.12 597 GLU B N 1
ATOM 9612 C CA . GLU B 1 597 ? -7.285 179.875 78.75 1 60.12 597 GLU B CA 1
ATOM 9613 C C . GLU B 1 597 ? -8.031 181.125 78.312 1 60.12 597 GLU B C 1
ATOM 9615 O O . GLU B 1 597 ? -7.586 182.25 78.5 1 60.12 597 GLU B O 1
ATOM 9620 N N . GLU B 1 598 ? -9.156 181 77.562 1 63.69 598 GLU B N 1
ATOM 9621 C CA . GLU B 1 598 ? -9.945 182.125 77.188 1 63.69 598 GLU B CA 1
ATOM 9622 C C . GLU B 1 598 ? -10.477 182.875 78.438 1 63.69 598 GLU B C 1
ATOM 9624 O O . GLU B 1 598 ? -10.469 184.125 78.5 1 63.69 598 GLU B O 1
ATOM 9629 N N . THR B 1 599 ? -10.945 182.125 79.438 1 58 599 THR B N 1
ATOM 9630 C CA . THR B 1 599 ? -11.391 182.75 80.688 1 58 599 THR B CA 1
ATOM 9631 C C . THR B 1 599 ? -10.219 183.375 81.438 1 58 599 THR B C 1
ATOM 9633 O O . THR B 1 599 ? -10.367 184.5 82 1 58 599 THR B O 1
ATOM 9636 N N . HIS B 1 600 ? -9.078 182.625 81.5 1 51.5 600 HIS B N 1
ATOM 9637 C CA . HIS B 1 600 ? -7.871 183.25 82.062 1 51.5 600 HIS B CA 1
ATOM 9638 C C . HIS B 1 600 ? -7.422 184.5 81.25 1 51.5 600 HIS B C 1
ATOM 9640 O O . HIS B 1 600 ? -7.055 185.5 81.812 1 51.5 600 HIS B O 1
ATOM 9646 N N . ARG B 1 601 ? -7.285 184.375 79.938 1 57.88 601 ARG B N 1
ATOM 9647 C CA . ARG B 1 601 ? -6.953 185.5 79.125 1 57.88 601 ARG B CA 1
ATOM 9648 C C . ARG B 1 601 ? -7.938 186.625 79.375 1 57.88 601 ARG B C 1
ATOM 9650 O O . ARG B 1 601 ? -7.547 187.875 79.375 1 57.88 601 ARG B O 1
ATOM 9657 N N . ASP B 1 602 ? -9.203 186.25 79.438 1 56.88 602 ASP B N 1
ATOM 9658 C CA . ASP B 1 602 ? -10.18 187.375 79.75 1 56.88 602 ASP B CA 1
ATOM 9659 C C . ASP B 1 602 ? -9.93 187.875 81.125 1 56.88 602 ASP B C 1
ATOM 9661 O O . ASP B 1 602 ? -10.078 189.125 81.312 1 56.88 602 ASP B O 1
ATOM 9665 N N . THR B 1 603 ? -9.617 187 82.062 1 48.88 603 THR B N 1
ATOM 9666 C CA . THR B 1 603 ? -9.258 187.5 83.438 1 48.88 603 THR B CA 1
ATOM 9667 C C . THR B 1 603 ? -7.957 188.25 83.375 1 48.88 603 THR B C 1
ATOM 9669 O O . THR B 1 603 ? -7.832 189.25 84 1 48.88 603 THR B O 1
ATOM 9672 N N . VAL B 1 604 ? -6.977 187.5 82.688 1 48.34 604 VAL B N 1
ATOM 9673 C CA . VAL B 1 604 ? -5.738 188.25 82.5 1 48.34 604 VAL B CA 1
ATOM 9674 C C . VAL B 1 604 ? -6.02 189.625 81.75 1 48.34 604 VAL B C 1
ATOM 9676 O O . VAL B 1 604 ? -5.496 190.625 82.062 1 48.34 604 VAL B O 1
ATOM 9679 N N . ARG B 1 605 ? -6.711 189.5 80.625 1 51.97 605 ARG B N 1
ATOM 9680 C CA . ARG B 1 605 ? -7.074 190.75 79.938 1 51.97 605 ARG B CA 1
ATOM 9681 C C . ARG B 1 605 ? -7.773 191.75 80.875 1 51.97 605 ARG B C 1
ATOM 9683 O O . ARG B 1 605 ? -7.605 192.875 80.75 1 51.97 605 ARG B O 1
ATOM 9690 N N . ARG B 1 606 ? -8.688 191 81.688 1 50.31 606 ARG B N 1
ATOM 9691 C CA . ARG B 1 606 ? -9.297 192 82.688 1 50.31 606 ARG B CA 1
ATOM 9692 C C . ARG B 1 606 ? -8.258 192.5 83.625 1 50.31 606 ARG B C 1
ATOM 9694 O O . ARG B 1 606 ? -8.344 193.625 84.062 1 50.31 606 ARG B O 1
ATOM 9701 N N . PHE B 1 607 ? -7.477 191.5 84.062 1 41.41 607 PHE B N 1
ATOM 9702 C CA . PHE B 1 607 ? -6.438 192 84.938 1 41.41 607 PHE B CA 1
ATOM 9703 C C . PHE B 1 607 ? -5.426 192.875 84.25 1 41.41 607 PHE B C 1
ATOM 9705 O O . PHE B 1 607 ? -4.934 193.875 84.812 1 41.41 607 PHE B O 1
ATOM 9712 N N . GLN B 1 608 ? -5.031 192.25 83.188 1 39.81 608 GLN B N 1
ATOM 9713 C CA . GLN B 1 608 ? -4.105 193.125 82.5 1 39.81 608 GLN B CA 1
ATOM 9714 C C . GLN B 1 608 ? -4.742 194.5 82.25 1 39.81 608 GLN B C 1
ATOM 9716 O O . GLN B 1 608 ? -4.039 195.5 82.062 1 39.81 608 GLN B O 1
ATOM 9721 N N . LYS B 1 609 ? -6.039 194.625 82.062 1 38.94 609 LYS B N 1
ATOM 9722 C CA . LYS B 1 609 ? -6.59 195.875 82 1 38.94 609 LYS B CA 1
ATOM 9723 C C . LYS B 1 609 ? -6.219 196.75 83.25 1 38.94 609 LYS B C 1
ATOM 9725 O O . LYS B 1 609 ? -6.094 198 83.188 1 38.94 609 LYS B O 1
ATOM 9730 N N . GLN B 1 610 ? -6.559 195.75 84.562 1 32.84 610 GLN B N 1
ATOM 9731 C CA . GLN B 1 610 ? -6.328 196.5 85.75 1 32.84 610 GLN B CA 1
ATOM 9732 C C . GLN B 1 610 ? -4.855 196.875 85.875 1 32.84 610 GLN B C 1
ATOM 9734 O O . GLN B 1 610 ? -4.375 197.125 87 1 32.84 610 GLN B O 1
ATOM 9739 N N . GLU B 1 611 ? -3.926 196.375 84.938 1 30.16 611 GLU B N 1
ATOM 9740 C CA . GLU B 1 611 ? -3.096 196.25 83.75 1 30.16 611 GLU B CA 1
ATOM 9741 C C . GLU B 1 611 ? -2.445 197.5 83.375 1 30.16 611 GLU B C 1
ATOM 9743 O O . GLU B 1 611 ? -3.002 198.625 83.625 1 30.16 611 GLU B O 1
ATOM 9748 N N . ASN B 1 612 ? -2.656 197.875 82.125 1 29.38 612 ASN B N 1
ATOM 9749 C CA . ASN B 1 612 ? -2.229 199 81.25 1 29.38 612 ASN B CA 1
ATOM 9750 C C . ASN B 1 612 ? -2.715 200.25 81.812 1 29.38 612 ASN B C 1
ATOM 9752 O O . ASN B 1 612 ? -3.885 200.625 81.625 1 29.38 612 ASN B O 1
ATOM 9756 N N . THR B 1 613 ? -2.58 200.5 83.125 1 27.64 613 THR B N 1
ATOM 9757 C CA . THR B 1 613 ? -1.942 201.75 83.5 1 27.64 613 THR B CA 1
ATOM 9758 C C . THR B 1 613 ? -1.042 202.25 82.375 1 27.64 613 THR B C 1
ATOM 9760 O O . THR B 1 613 ? -1.065 203.375 82.062 1 27.64 613 THR B O 1
ATOM 9763 N N . ALA B 1 614 ? 1.082 202.125 82.438 1 26.77 614 ALA B N 1
ATOM 9764 C CA . ALA B 1 614 ? 2.482 202.375 82.75 1 26.77 614 ALA B CA 1
ATOM 9765 C C . ALA B 1 614 ? 3.336 202.375 81.438 1 26.77 614 ALA B C 1
ATOM 9767 O O . ALA B 1 614 ? 4.195 201.5 81.312 1 26.77 614 ALA B O 1
ATOM 9768 N N . ALA B 1 615 ? 3.252 203 80.312 1 24.28 615 ALA B N 1
ATOM 9769 C CA . ALA B 1 615 ? 3.24 204.125 79.312 1 24.28 615 ALA B CA 1
ATOM 9770 C C . ALA B 1 615 ? 3.992 205.375 79.812 1 24.28 615 ALA B C 1
ATOM 9772 O O . ALA B 1 615 ? 3.379 206.375 80.25 1 24.28 615 ALA B O 1
ATOM 9773 N N . ALA B 1 616 ? 5.047 205.75 80.688 1 21 616 ALA B N 1
ATOM 9774 C CA . ALA B 1 616 ? 5.977 206.625 80 1 21 616 ALA B CA 1
ATOM 9775 C C . ALA B 1 616 ? 6.672 205.875 78.875 1 21 616 ALA B C 1
ATOM 9777 O O . ALA B 1 616 ? 7.094 204.75 79.062 1 21 616 ALA B O 1
ATOM 9778 N N . PRO B 1 617 ? 7.449 206.625 77.75 1 19 617 PRO B N 1
ATOM 9779 C CA . PRO B 1 617 ? 6.984 207 76.375 1 19 617 PRO B CA 1
ATOM 9780 C C . PRO B 1 617 ? 7.496 206 75.312 1 19 617 PRO B C 1
ATOM 9782 O O . PRO B 1 617 ? 6.707 205.375 74.562 1 19 617 PRO B O 1
ATOM 9785 N N . ARG B 1 618 ? 8.547 206.375 74.438 1 17.95 618 ARG B N 1
ATOM 9786 C CA . ARG B 1 618 ? 8.672 206.375 73 1 17.95 618 ARG B CA 1
ATOM 9787 C C . ARG B 1 618 ? 9.422 205.25 72.438 1 17.95 618 ARG B C 1
ATOM 9789 O O . ARG B 1 618 ? 10.031 204.5 73.188 1 17.95 618 ARG B O 1
ATOM 9796 N N . GLN B 1 619 ? 10.789 205.375 71.375 1 16.31 619 GLN B N 1
ATOM 9797 C CA . GLN B 1 619 ? 10.852 205.375 69.938 1 16.31 619 GLN B CA 1
ATOM 9798 C C . GLN B 1 619 ? 11.516 204.125 69.375 1 16.31 619 GLN B C 1
ATOM 9800 O O . GLN B 1 619 ? 10.984 203.5 68.5 1 16.31 619 GLN B O 1
ATOM 9805 N N . GLN B 1 620 ? 13.117 203.875 69.125 1 15.46 620 GLN B N 1
ATOM 9806 C CA . GLN B 1 620 ? 13.938 203.875 67.938 1 15.46 620 GLN B CA 1
ATOM 9807 C C . GLN B 1 620 ? 14.328 202.375 67.562 1 15.46 620 GLN B C 1
ATOM 9809 O O . GLN B 1 620 ? 15.297 201.875 68.125 1 15.46 620 GLN B O 1
ATOM 9814 N N . ARG B 1 621 ? 13.883 201.5 67.125 1 14.45 621 ARG B N 1
ATOM 9815 C CA . ARG B 1 621 ? 14.172 200.25 66.438 1 14.45 621 ARG B CA 1
ATOM 9816 C C . ARG B 1 621 ? 14.5 200.5 65 1 14.45 621 ARG B C 1
ATOM 9818 O O . ARG B 1 621 ? 13.625 200.875 64.188 1 14.45 621 ARG B O 1
ATOM 9825 N N . ARG B 1 622 ? 15.648 201 64.688 1 16.02 622 ARG B N 1
ATOM 9826 C CA . ARG B 1 622 ? 15.68 201.125 63.25 1 16.02 622 ARG B CA 1
ATOM 9827 C C . ARG B 1 622 ? 15.344 199.75 62.625 1 16.02 622 ARG B C 1
ATOM 9829 O O . ARG B 1 622 ? 15.398 198.75 63.281 1 16.02 622 ARG B O 1
ATOM 9836 N N . LYS B 1 623 ? 15.383 199.5 60.844 1 14.9 623 LYS B N 1
ATOM 9837 C CA . LYS B 1 623 ? 14.789 199.25 59.531 1 14.9 623 LYS B CA 1
ATOM 9838 C C . LYS B 1 623 ? 15.266 198 58.969 1 14.9 623 LYS B C 1
ATOM 9840 O O . LYS B 1 623 ? 14.523 197.25 58.25 1 14.9 623 LYS B O 1
ATOM 9845 N N . ILE B 1 624 ? 16.266 197.625 58.531 1 17.14 624 ILE B N 1
ATOM 9846 C CA . ILE B 1 624 ? 16.438 197.375 57.125 1 17.14 624 ILE B CA 1
ATOM 9847 C C . ILE B 1 624 ? 15.375 196.375 56.656 1 17.14 624 ILE B C 1
ATOM 9849 O O . ILE B 1 624 ? 14.75 196.5 55.625 1 17.14 624 ILE B O 1
ATOM 9853 N N . PRO B 1 625 ? 15.492 195.125 56.25 1 23.11 625 PRO B N 1
ATOM 9854 C CA . PRO B 1 625 ? 16.719 194.375 56.219 1 23.11 625 PRO B CA 1
ATOM 9855 C C . PRO B 1 625 ? 16.438 192.875 56.375 1 23.11 625 PRO B C 1
ATOM 9857 O O . PRO B 1 625 ? 15.883 192.375 57.375 1 23.11 625 PRO B O 1
ATOM 9860 N N . LEU B 1 626 ? 16.797 191.625 55.969 1 21.16 626 LEU B N 1
ATOM 9861 C CA . LEU B 1 626 ? 17.125 191.375 54.562 1 21.16 626 LEU B CA 1
ATOM 9862 C C . LEU B 1 626 ? 15.93 190.75 53.812 1 21.16 626 LEU B C 1
ATOM 9864 O O . LEU B 1 626 ? 15.172 190 54.375 1 21.16 626 LEU B O 1
ATOM 9868 N N . MET B 1 627 ? 15.297 190.5 52.375 1 16.11 627 MET B N 1
ATOM 9869 C CA . MET B 1 627 ? 14.258 190.875 51.406 1 16.11 627 MET B CA 1
ATOM 9870 C C . MET B 1 627 ? 13.031 190 51.594 1 16.11 627 MET B C 1
ATOM 9872 O O . MET B 1 627 ? 13.102 189 52.25 1 16.11 627 MET B O 1
ATOM 9876 N N . CYS B 1 628 ? 11.633 190.375 50.781 1 15.06 628 CYS B N 1
ATOM 9877 C CA . CYS B 1 628 ? 10.336 189.875 50.406 1 15.06 628 CYS B CA 1
ATOM 9878 C C . CYS B 1 628 ? 10.523 188.5 49.625 1 15.06 628 CYS B C 1
ATOM 9880 O O . CYS B 1 628 ? 10.875 188.625 48.438 1 15.06 628 CYS B O 1
ATOM 9882 N N . LEU B 1 629 ? 11.242 187.625 49.875 1 16.05 629 LEU B N 1
ATOM 9883 C CA . LEU B 1 629 ? 11.461 186.875 48.656 1 16.05 629 LEU B CA 1
ATOM 9884 C C . LEU B 1 629 ? 10.18 186.125 48.219 1 16.05 629 LEU B C 1
ATOM 9886 O O . LEU B 1 629 ? 9.633 185.375 48.938 1 16.05 629 LEU B O 1
ATOM 9890 N N . SER B 1 630 ? 9.422 186.875 47.281 1 15.18 630 SER B N 1
ATOM 9891 C CA . SER B 1 630 ? 8.102 186.5 46.75 1 15.18 630 SER B CA 1
ATOM 9892 C C . SER B 1 630 ? 8.117 185.25 45.969 1 15.18 630 SER B C 1
ATOM 9894 O O . SER B 1 630 ? 7.066 184.75 45.594 1 15.18 630 SER B O 1
ATOM 9896 N N . LYS B 1 631 ? 8.664 184.25 45.969 1 19.31 631 LYS B N 1
ATOM 9897 C CA . LYS B 1 631 ? 8.797 183.875 44.562 1 19.31 631 LYS B CA 1
ATOM 9898 C C . LYS B 1 631 ? 7.438 183.875 43.875 1 19.31 631 LYS B C 1
ATOM 9900 O O . LYS B 1 631 ? 6.414 183.625 44.5 1 19.31 631 LYS B O 1
ATOM 9905 N N . GLN B 1 632 ? 7.344 184.25 42.562 1 16.95 632 GLN B N 1
ATOM 9906 C CA . GLN B 1 632 ? 6.441 184.375 41.406 1 16.95 632 GLN B CA 1
ATOM 9907 C C . GLN B 1 632 ? 5.617 183.125 41.25 1 16.95 632 GLN B C 1
ATOM 9909 O O . GLN B 1 632 ? 5.969 182.125 41.812 1 16.95 632 GLN B O 1
ATOM 9914 N N . SER B 1 633 ? 5.234 182.875 39.938 1 17.12 633 SER B N 1
ATOM 9915 C CA . SER B 1 633 ? 3.98 182.75 39.219 1 17.12 633 SER B CA 1
ATOM 9916 C C . SER B 1 633 ? 3.48 181.25 39.281 1 17.12 633 SER B C 1
ATOM 9918 O O . SER B 1 633 ? 2.297 181 39.531 1 17.12 633 SER B O 1
ATOM 9920 N N . GLN B 1 634 ? 4.059 180.375 38.5 1 20.45 634 GLN B N 1
ATOM 9921 C CA . GLN B 1 634 ? 3.455 179.5 37.469 1 20.45 634 GLN B CA 1
ATOM 9922 C C . GLN B 1 634 ? 2.816 178.25 38.062 1 20.45 634 GLN B C 1
ATOM 9924 O O . GLN B 1 634 ? 3.211 177.875 39.125 1 20.45 634 GLN B O 1
ATOM 9929 N N . ASP B 1 635 ? 2.4 177.375 36.969 1 19.75 635 ASP B N 1
ATOM 9930 C CA . ASP B 1 635 ? 1.851 176 36.594 1 19.75 635 ASP B CA 1
ATOM 9931 C C . ASP B 1 635 ? 2.652 174.875 37.219 1 19.75 635 ASP B C 1
ATOM 9933 O O . ASP B 1 635 ? 3.885 174.875 37.188 1 19.75 635 ASP B O 1
#

Nearest PDB structures (foldseek):
  1f5n-assembly1_A  TM=5.948E-01  e=1.194E-29  Homo sapiens
  8r1a-assembly1_A  TM=4.547E-01  e=9.868E-32  Homo sapiens
  7e5a-assembly1_B  TM=5.618E-01  e=1.152E-28  Homo sapiens
  7e5a-assembly1_A  TM=5.677E-01  e=7.679E-28  Homo sapiens
  2bc9-assembly1_A-2  TM=8.617E-01  e=9.725E-20  Homo sapiens

pLDDT: mean 77.92, std 20.08, range [13.59, 97.38]

InterPro domains:
  IPR003191 Guanylate-binding protein/Atlastin, C-terminal [PF02841] (320-606)
  IPR015894 Guanylate-binding protein, N-terminal [PF02263] (48-295)
  IPR027417 P-loop containing nucleoside triphosphate hydrolase [G3DSA:3.40.50.300] (30-302)
  IPR027417 P-loop containing nucleoside triphosphate hydrolase [SSF52540] (35-292)
  IPR030386 GB1/RHD3-type guanine nucleotide-binding (G) domain [PS51715] (65-297)
  IPR036543 Guanylate-binding protein, C-terminal domain superfamily [SSF48340] (317-588)

Sequence (1270 aa):
MGRVPSRCSCPRGGIYSPPSLPPPPSVIPATAATMEKPLHFIRSDADGKFVVDESVATQLALLPEGPAEVVAIIGSSRTGKSYLLSRFFGWGKGGFETGASTRPVTRGVWLWSREHPLRPDARLVLLDTEGLDEPSTAEGRDYDYKLFSLTVLLASCVLYNTVGKIQRSDIDALRIVLKLSEYIRLKPAPGTHSGTGHGEELAGSLCWVMRDFHLALDSTPDKYMEEAFSRFESSSEGKLVDSLRKYFPVRRCFPLSTPLANAAQLGELDNMSPSELNEDFRRQAEDMISTVLTSVVSPKRIMSDDGSIRTLDPLQFVTVAQHYVAALNAGDQPCVQDAYLALLEWDARRASAEALQARRAELEVRLGGADPPHGPAVLARALAAAHSAGVSAFVMRLAELGLHNETPGFLPGFLSELTAEQEEDWKHNEKLSRERSAAALKEMARAALGDEGAFMVPGGHLQLVLAMLRLVHEFSERKDLGPCAAEALAEFRESRCAPLEAAVSRSDAEMTQMEKERAERRVAEEKEKIREQTREETKQKYKQQMRENEEKHLEAVTKYKMEAQQVCGEMEKLREEKERELGEVKAQHRTELERLEETHRDTVRRFQKQENTAAAPRQQRRKIPLMCLSKQSQDMGRVPSRCSCPRGGIYSPPSLPPPPSVIPATAATMEKPLHFIRSDADGKFVVDESVATQLALLPEGPAEVVAIIGSSRTGKSYLLSRFFGWGKGGFETGASTRPVTRGVWLWSREHPLRPDARLVLLDTEGLDEPSTAEGRDYDYKLFSLTVLLASCVLYNTVGKIQRSDIDALRIVLKLSEYIRLKPAPGTHSGTGHGEELAGSLCWVMRDFHLALDSTPDKYMEEAFSRFESSSEGKLVDSLRKYFPVRRCFPLSTPLANAAQLGELDNMSPSELNEDFRRQAEDMISTVLTSVVSPKRIMSDDGSIRTLDPLQFVTVAQHYVAALNAGDQPCVQDAYLALLEWDARRASAEALQARRAELEVRLGGADPPHGPAVLARALAAAHSAGVSAFVMRLAELGLHNETPGFLPGFLSELTAEQEEDWKHNEKLSRERSAAALKEMARAALGDEGAFMVPGGHLQLVLAMLRLVHEFSERKDLGPCAAEALAEFRESRCAPLEAAVSRSDAEMTQMEKERAERRVAEEKEKIREQTREETKQKYKQQMRENEEKHLEAVTKYKMEAQQVCGEMEKLREEKERELGEVKAQHRTELERLEETHRDTVRRFQKQENTAAAPRQQRRKIPLMCLSKQSQD

Secondary structure (DSSP, 8-state):
--------------------PPPPPP-----S----S-EEEEEE-TTS-EEE-HHHHHHHHTSPP--EEEEEEEESTTSSHHHHHHGGG-SSS-SS---SSSS----SEEEEEEE-SS-TTSEEEEEEE------SSHHHHHHHHHHHHHHHHH-SEEEEEEESS--HHHHHHTTHHHHHHHHSB----TT---SSTTTSTT--EEEEEEET--SPPSS-HHHHHHHHHHHT-STTTHHHHHHHHHH-SEEEEEE---S-S-GGGGGGGGGS-GGGS-HHHHHHHHHHHHHIIIII----EEE-TTS-EEE--HHHHHHHHHHHHHHHHTTPPPBHHHHHHHHHHHHHHHHHHHHHHHHHHHHHHHHTTPPSP--HHHHHHHHHHHHHHHHHHHHHHHHHTT-TTTHHHHHHHHHHHHHHHHHHHHHHHHHHHHHHHHHHHHHHHHHHH--GGGG-STTHHHHHHHHHHHHHHHHHH-SSS-TTHHHHHHHHIIIIIHHHHHHHHHHHHHHHHHHHHHHHHHHHHHHHHHHHHHHHHHHHHHHHHHHHHHHHHHHHHHHHHHHHHHHHHHHHHHHHHHHHHHHHHHHHHHHHHHHHHHHHHHHHHHHHTTTHHHH-----------------TT-/--------------------PPPPPP-----S----S-EEEEEE-TTS-EEE-HHHHHHHHTSPP--EEEEEEEESTTSSHHHHHHGGG-SSS-SS---SSSS----SEEEEEEE-SS-TTSEEEEEEEPP----SSHHHHHHHHHHHHHHHHH-SEEEEEEESS--HHHHHHTHHHHHHHHHSB----TT---TTTTTSTT--EEEEEEET--PPPSS-HHHHHHHHHHHT-SSTTHHHHHHHHHH-SEEEEEEE--S-S-GGGGGGGGGS-GGGS-HHHHHHHHHHHHHIIIII----EEE-TTS-EEE--HHHHHHHHHHHHHHHHTTPPPBHHHHHHHHHHHHHHHHHHHHHHHHHHHHHHHHTTPPSP--HHHHHHHHHHHHHHHHHHHHHHHHHTT-TTTHHHHHHHHHHHHHHHHHHHHHHHHHHHHHHHHHHHHHHHHHHH--GGGG-STTHHHHHHHHHHHHHHHHHH-SSS-TTHHHHHHHHIIIIIHHHHHHHHHHHHHHHHHHHHHHHHHHHHHHHHHHHHHHHHHHHHHHHHHHHHHHHHHHHHHHHHHHHHHHHHHHHHHHHHHHHHHHHHHHHHHHHHHHHHHHHHHHHHHHHHTT--------------S---------

Foldseek 3Di:
DDDPDDPDCPDPPDPPPQPQFDAQPDQDPQDPDFQQEKDDAWAADPVRAIDGDVVLLVRLSNHDWAFEFEEEEAAAAPLCRFVLQQCLVHQDFHYGDDALDPDFPDGQKIWHKGQQPVDNRYIYIYIYGTGDDPDPDPSSNVSSLLSVLLSQLLHLEYEYEDEEADDPVSLVVLCSLVVNPVLACPPQQPPPPDPQPPLQVQAHAYEYEYEQYDDDDPDFQQVSVVVVLVVVCPDPCVVSSVSCCSRHVHYHYAYAHYFAPDPVCPSVSSVDHSVRTDPRRSVRSVVVSVCCSPPHTDGRWAAESVGDIFGDTPSLSSSLSNSCSVCVSVVHRHYSNSSVVSSVVSQLSVLLSVLVVQLVVQLCVQLPVDDADAAPVSNVVSLVRSLVSSLVSSQVSCVVRVNNVCCVVSSVVSNVVSVVVSVVVVVVRLVQLLVQLLVLLVVLCCVLCPDLVVLLAQVSLVSLVVSVVVSVVVQVPDRRNYDCNVVNNVVCCVPPVVVSSVVSVVSNVVNVVVVVVVVVVVVVVVVVVVVVVVVVVVVVVVVVVVVVVVVVVVVVVVVVVVVVVVVVVVVVVVVVVVVVVVVVVVVVVVVVVVVVVVVVCVVVCVVCVVVCCVVDDDDDDDDDDDDDDDDDVCD/DDDPDDPDCPDPPPPPPQPQFDAQPDQDPQDPDFQQEKDDAWAADPVRAIDGDVVLLVRLSNHDWAFEFEEEEAAAPPLCRFVLQQCLVHQDFHGGDDALDPDFPDGQKIWHKGQQPVDNRYIYIYIYGTGDDPDPDPSSNVSSLLSVLLSQLLHLEYEYEDEEADDPVSLVVCCSLVVSPVLECAPQQPPPPDPQPPLQVQAHAYEYEYEQYDDDDPDFQQVSVVVVLVVVCPDPCVVSSVSNCSRHVHYYYAYAHYFAPDPVCPSVSSVDHSVRTDPRRSVRSVVVSVCCSPPHTDGRWAAESVGDIFGDTPSLSSSLSNSCSVCVSVVHRHYSNSSVVSSVVSQLSVLLSVLVVQLVVQLCVQLPVDDADAAPVSNVVSLVRSLVSSLVSSQVSCVVRVNNVCCVVSSVVSNVVSVVVSVVVVVVRLVQLLVQLLVLLVVLCCVLCPDLVVLLAQVSLVSLVVSVVVSVVVQVPDRRNYDCNVVNNVVCCVVPVVVSSVVSVVSNVVNVVVVVVVVVVVVVVVVVVVVVVVVVVVVVVVVVVVVVVVVVVVVVVVVVVVVVVVVVVVVVVVVVVVVVVVVVVVVVVVVVVVVVVVVVVVVVVVVCVCNPPDDPDYDDDDDDDDDPPPDDDDD

Organism: Petromyzon marinus (NCBI:txid7757)